Protein AF-0000000084424822 (afdb_homodimer)

pLDDT: mean 70.71, std 30.38, range [12.73, 98.56]

Structure (mmCIF, N/CA/C/O backbone):
data_AF-0000000084424822-model_v1
#
loop_
_entity.id
_entity.type
_entity.pdbx_description
1 polymer 'Transcription factor'
#
loop_
_atom_site.group_PDB
_atom_site.id
_atom_site.type_symbol
_atom_site.label_atom_id
_atom_site.label_alt_id
_atom_site.label_comp_id
_atom_site.label_asym_id
_atom_site.label_entity_id
_atom_site.label_seq_id
_atom_site.pdbx_PDB_ins_code
_atom_site.Cartn_x
_atom_site.Cartn_y
_atom_site.Cartn_z
_atom_site.occupancy
_atom_site.B_iso_or_equiv
_atom_site.auth_seq_id
_atom_site.auth_comp_id
_atom_site.auth_asym_id
_atom_site.auth_atom_id
_atom_site.pdbx_PDB_model_num
ATOM 1 N N . MET A 1 1 ? 70.25 30.438 -10.93 1 16.33 1 MET A N 1
ATOM 2 C CA . MET A 1 1 ? 70.375 31.562 -9.992 1 16.33 1 MET A CA 1
ATOM 3 C C . MET A 1 1 ? 69.25 32.562 -10.234 1 16.33 1 MET A C 1
ATOM 5 O O . MET A 1 1 ? 68.625 32.531 -11.273 1 16.33 1 MET A O 1
ATOM 9 N N . TYR A 1 2 ? 69.25 34.156 -9.594 1 15.39 2 TYR A N 1
ATOM 10 C CA . TYR A 1 2 ? 69 34.781 -8.297 1 15.39 2 TYR A CA 1
ATOM 11 C C . TYR A 1 2 ? 67.812 35.75 -8.367 1 15.39 2 TYR A C 1
ATOM 13 O O . TYR A 1 2 ? 66.875 35.656 -7.555 1 15.39 2 TYR A O 1
ATOM 21 N N . SER A 1 3 ? 67.688 37.156 -8.609 1 14.42 3 SER A N 1
ATOM 22 C CA . SER A 1 3 ? 68 38.156 -7.613 1 14.42 3 SER A CA 1
ATOM 23 C C . SER A 1 3 ? 66.75 38.938 -7.164 1 14.42 3 SER A C 1
ATOM 25 O O . SER A 1 3 ? 66.5 39.031 -5.965 1 14.42 3 SER A O 1
ATOM 27 N N . ASP A 1 4 ? 66.438 40.125 -7.516 1 14.84 4 ASP A N 1
ATOM 28 C CA . ASP A 1 4 ? 66.5 41.562 -7.238 1 14.84 4 ASP A CA 1
ATOM 29 C C . ASP A 1 4 ? 65.125 42.125 -7.066 1 14.84 4 ASP A C 1
ATOM 31 O O . ASP A 1 4 ? 64.125 41.594 -7.605 1 14.84 4 ASP A O 1
ATOM 35 N N . VAL A 1 5 ? 64.75 43.562 -7.172 1 14.85 5 VAL A N 1
ATOM 36 C CA . VAL A 1 5 ? 65.125 44.625 -6.266 1 14.85 5 VAL A CA 1
ATOM 37 C C . VAL A 1 5 ? 63.844 45.312 -5.73 1 14.85 5 VAL A C 1
ATOM 39 O O . VAL A 1 5 ? 63.719 45.5 -4.52 1 14.85 5 VAL A O 1
ATOM 42 N N . LEU A 1 6 ? 63.156 46.531 -6.215 1 14.87 6 LEU A N 1
ATOM 43 C CA . LEU A 1 6 ? 63.375 47.875 -5.688 1 14.87 6 LEU A CA 1
ATOM 44 C C . LEU A 1 6 ? 62.344 48.25 -4.656 1 14.87 6 LEU A C 1
ATOM 46 O O . LEU A 1 6 ? 61.281 47.625 -4.59 1 14.87 6 LEU A O 1
ATOM 50 N N . SER A 1 7 ? 62 49.75 -4.242 1 13.8 7 SER A N 1
ATOM 51 C CA . SER A 1 7 ? 62.219 50.969 -3.492 1 13.8 7 SER A CA 1
ATOM 52 C C . SER A 1 7 ? 60.906 51.562 -2.98 1 13.8 7 SER A C 1
ATOM 54 O O . SER A 1 7 ? 60.906 52.312 -2.012 1 13.8 7 SER A O 1
ATOM 56 N N . ARG A 1 8 ? 59.938 51.969 -3.639 1 15.2 8 ARG A N 1
ATOM 57 C CA . ARG A 1 8 ? 59.625 53.344 -3.338 1 15.2 8 ARG A CA 1
ATOM 58 C C . ARG A 1 8 ? 59.219 53.5 -1.875 1 15.2 8 ARG A C 1
ATOM 60 O O . ARG A 1 8 ? 58.719 52.562 -1.248 1 15.2 8 ARG A O 1
ATOM 67 N N . HIS A 1 9 ? 59.219 54.906 -1.263 1 14.1 9 HIS A N 1
ATOM 68 C CA . HIS A 1 9 ? 59.594 56.094 -0.489 1 14.1 9 HIS A CA 1
ATOM 69 C C . HIS A 1 9 ? 58.625 56.312 0.669 1 14.1 9 HIS A C 1
ATOM 71 O O . HIS A 1 9 ? 59.031 56.5 1.812 1 14.1 9 HIS A O 1
ATOM 77 N N . ALA A 1 10 ? 57.938 57.656 0.664 1 14.2 10 ALA A N 1
ATOM 78 C CA . ALA A 1 10 ? 58.25 58.75 1.588 1 14.2 10 ALA A CA 1
ATOM 79 C C . ALA A 1 10 ? 57.5 58.562 2.908 1 14.2 10 ALA A C 1
ATOM 81 O O . ALA A 1 10 ? 58.094 58.625 3.982 1 14.2 10 ALA A O 1
ATOM 82 N N . LYS A 1 11 ? 56.531 59.625 3.279 1 15.45 11 LYS A N 1
ATOM 83 C CA . LYS A 1 11 ? 56.781 60.656 4.273 1 15.45 11 LYS A CA 1
ATOM 84 C C . LYS A 1 11 ? 56.562 60.125 5.688 1 15.45 11 LYS A C 1
ATOM 86 O O . LYS A 1 11 ? 55.906 59.094 5.879 1 15.45 11 LYS A O 1
ATOM 91 N N . GLY A 1 12 ? 56.312 61.188 6.699 1 14.11 12 GLY A N 1
ATOM 92 C CA . GLY A 1 12 ? 56.875 61.969 7.797 1 14.11 12 GLY A CA 1
ATOM 93 C C . GLY A 1 12 ? 56.469 61.438 9.164 1 14.11 12 GLY A C 1
ATOM 94 O O . GLY A 1 12 ? 56.094 60.281 9.297 1 14.11 12 GLY A O 1
ATOM 95 N N . HIS A 1 13 ? 55.875 62.531 10.07 1 14.65 13 HIS A N 1
ATOM 96 C CA . HIS A 1 13 ? 56.312 63.188 11.289 1 14.65 13 HIS A CA 1
ATOM 97 C C . HIS A 1 13 ? 55.938 62.406 12.531 1 14.65 13 HIS A C 1
ATOM 99 O O . HIS A 1 13 ? 55.094 61.5 12.461 1 14.65 13 HIS A O 1
ATOM 105 N N . ASN A 1 14 ? 55.719 63.281 13.695 1 14.77 14 ASN A N 1
ATOM 106 C CA . ASN A 1 14 ? 56.344 63.656 14.961 1 14.77 14 ASN A CA 1
ATOM 107 C C . ASN A 1 14 ? 55.844 62.781 16.109 1 14.77 14 ASN A C 1
ATOM 109 O O . ASN A 1 14 ? 54.812 62.094 15.984 1 14.77 14 ASN A O 1
ATOM 113 N N . GLN A 1 15 ? 56.094 63.344 17.547 1 13.59 15 GLN A N 1
ATOM 114 C CA . GLN A 1 15 ? 56.844 63.219 18.812 1 13.59 15 GLN A CA 1
ATOM 115 C C . GLN A 1 15 ? 55.969 62.625 19.906 1 13.59 15 GLN A C 1
ATOM 117 O O . GLN A 1 15 ? 56.375 61.688 20.609 1 13.59 15 GLN A O 1
ATOM 122 N N . ALA A 1 16 ? 54.969 63.375 20.578 1 15.16 16 ALA A N 1
ATOM 123 C CA . ALA A 1 16 ? 55.25 63.781 21.953 1 15.16 16 ALA A CA 1
ATOM 124 C C . ALA A 1 16 ? 55.031 62.625 22.938 1 15.16 16 ALA A C 1
ATOM 126 O O . ALA A 1 16 ? 54.25 61.719 22.656 1 15.16 16 ALA A O 1
ATOM 127 N N . ASN A 1 17 ? 55.844 62.562 24.234 1 13.56 17 ASN A N 1
ATOM 128 C CA . ASN A 1 17 ? 56.531 62.031 25.406 1 13.56 17 ASN A CA 1
ATOM 129 C C . ASN A 1 17 ? 55.531 61.625 26.484 1 13.56 17 ASN A C 1
ATOM 131 O O . ASN A 1 17 ? 55.781 60.688 27.25 1 13.56 17 ASN A O 1
ATOM 135 N N . ALA A 1 18 ? 54.562 62.438 27.016 1 14.77 18 ALA A N 1
ATOM 136 C CA . ALA A 1 18 ? 54.688 62.781 28.422 1 14.77 18 ALA A CA 1
ATOM 137 C C . ALA A 1 18 ? 54.344 61.625 29.328 1 14.77 18 ALA A C 1
ATOM 139 O O . ALA A 1 18 ? 53.562 60.75 28.953 1 14.77 18 ALA A O 1
ATOM 140 N N . THR A 1 19 ? 55.062 61.562 30.672 1 13.73 19 THR A N 1
ATOM 141 C CA . THR A 1 19 ? 55.625 61.062 31.906 1 13.73 19 THR A CA 1
ATOM 142 C C . THR A 1 19 ? 54.531 60.812 32.938 1 13.73 19 THR A C 1
ATOM 144 O O . THR A 1 19 ? 54.812 60.219 34 1 13.73 19 THR A O 1
ATOM 147 N N . ALA A 1 20 ? 53.406 61.438 33.031 1 14.62 20 ALA A N 1
ATOM 148 C CA . ALA A 1 20 ? 53.25 61.969 34.375 1 14.62 20 ALA A CA 1
ATOM 149 C C . ALA A 1 20 ? 53.25 60.844 35.406 1 14.62 20 ALA A C 1
ATOM 151 O O . ALA A 1 20 ? 52.969 59.688 35.094 1 14.62 20 ALA A O 1
ATOM 152 N N . GLY A 1 21 ? 53.062 61.344 36.781 1 14.58 21 GLY A N 1
ATOM 153 C CA . GLY A 1 21 ? 53.438 61.438 38.188 1 14.58 21 GLY A CA 1
ATOM 154 C C . GLY A 1 21 ? 52.875 60.312 39.031 1 14.58 21 GLY A C 1
ATOM 155 O O . GLY A 1 21 ? 52 59.562 38.594 1 14.58 21 GLY A O 1
ATOM 156 N N . PRO A 1 22 ? 53.375 60.281 40.469 1 14.68 22 PRO A N 1
ATOM 157 C CA . PRO A 1 22 ? 53.938 59.438 41.5 1 14.68 22 PRO A CA 1
ATOM 158 C C . PRO A 1 22 ? 52.875 58.594 42.219 1 14.68 22 PRO A C 1
ATOM 160 O O . PRO A 1 22 ? 53.062 57.406 42.406 1 14.68 22 PRO A O 1
ATOM 163 N N . SER A 1 23 ? 51.812 59.219 42.938 1 14.23 23 SER A N 1
ATOM 164 C CA . SER A 1 23 ? 51.844 59.406 44.375 1 14.23 23 SER A CA 1
ATOM 165 C C . SER A 1 23 ? 51.281 58.188 45.094 1 14.23 23 SER A C 1
ATOM 167 O O . SER A 1 23 ? 50.562 57.375 44.5 1 14.23 23 SER A O 1
ATOM 169 N N . GLU A 1 24 ? 51.188 58.25 46.656 1 13.77 24 GLU A N 1
ATOM 170 C CA . GLU A 1 24 ? 51.469 57.781 48 1 13.77 24 GLU A CA 1
ATOM 171 C C . GLU A 1 24 ? 50.312 56.969 48.562 1 13.77 24 GLU A C 1
ATOM 173 O O . GLU A 1 24 ? 50.5 56.062 49.344 1 13.77 24 GLU A O 1
ATOM 178 N N . ALA A 1 25 ? 49 57.312 48.688 1 15.55 25 ALA A N 1
ATOM 179 C CA . ALA A 1 25 ? 48.656 57.562 50.062 1 15.55 25 ALA A CA 1
ATOM 180 C C . ALA A 1 25 ? 48.531 56.219 50.812 1 15.55 25 ALA A C 1
ATOM 182 O O . ALA A 1 25 ? 48.094 55.219 50.25 1 15.55 25 ALA A O 1
ATOM 183 N N . PRO A 1 26 ? 48.781 56.219 52.312 1 14.57 26 PRO A N 1
ATOM 184 C CA . PRO A 1 26 ? 49.281 55.5 53.469 1 14.57 26 PRO A CA 1
ATOM 185 C C . PRO A 1 26 ? 48.438 54.281 53.844 1 14.57 26 PRO A C 1
ATOM 187 O O . PRO A 1 26 ? 48.906 53.156 53.781 1 14.57 26 PRO A O 1
ATOM 190 N N . HIS A 1 27 ? 47.906 54.375 55.156 1 13.93 27 HIS A N 1
ATOM 191 C CA . HIS A 1 27 ? 48.156 53.719 56.438 1 13.93 27 HIS A CA 1
ATOM 192 C C . HIS A 1 27 ? 47.125 52.656 56.75 1 13.93 27 HIS A C 1
ATOM 194 O O . HIS A 1 27 ? 47.438 51.562 57.188 1 13.93 27 HIS A O 1
ATOM 200 N N . ARG A 1 28 ? 45.781 53 57.062 1 15.19 28 ARG A N 1
ATOM 201 C CA . ARG A 1 28 ? 45.438 52.938 58.469 1 15.19 28 ARG A CA 1
ATOM 202 C C . ARG A 1 28 ? 45.125 51.5 58.875 1 15.19 28 ARG A C 1
ATOM 204 O O . ARG A 1 28 ? 44.656 50.688 58.031 1 15.19 28 ARG A O 1
ATOM 211 N N . GLN A 1 29 ? 45 51.188 60.281 1 14.37 29 GLN A N 1
ATOM 212 C CA . GLN A 1 29 ? 45.406 50.375 61.406 1 14.37 29 GLN A CA 1
ATOM 213 C C . GLN A 1 29 ? 44.625 49.062 61.469 1 14.37 29 GLN A C 1
ATOM 215 O O . GLN A 1 29 ? 43.625 48.906 60.719 1 14.37 29 GLN A O 1
ATOM 220 N N . PRO A 1 30 ? 44.25 48.625 62.844 1 14.36 30 PRO A N 1
ATOM 221 C CA . PRO A 1 30 ? 44.594 47.625 63.844 1 14.36 30 PRO A CA 1
ATOM 222 C C . PRO A 1 30 ? 43.562 46.531 63.969 1 14.36 30 PRO A C 1
ATOM 224 O O . PRO A 1 30 ? 43.906 45.344 63.969 1 14.36 30 PRO A O 1
ATOM 227 N N . VAL A 1 31 ? 42.344 46.875 64.625 1 14.11 31 VAL A N 1
ATOM 228 C CA . VAL A 1 31 ? 42.031 46.469 66 1 14.11 31 VAL A CA 1
ATOM 229 C C . VAL A 1 31 ? 41.406 45.094 66 1 14.11 31 VAL A C 1
ATOM 231 O O . VAL A 1 31 ? 40.812 44.656 65.062 1 14.11 31 VAL A O 1
ATOM 234 N N . ILE A 1 32 ? 41.062 44.531 67.375 1 13.95 32 ILE A N 1
ATOM 235 C CA . ILE A 1 32 ? 41.281 43.531 68.375 1 13.95 32 ILE A CA 1
ATOM 236 C C . ILE A 1 32 ? 40.188 42.469 68.312 1 13.95 32 ILE A C 1
ATOM 238 O O . ILE A 1 32 ? 40.469 41.25 68.25 1 13.95 32 ILE A O 1
ATOM 242 N N . ALA A 1 33 ? 38.938 42.656 69 1 14.02 33 ALA A N 1
ATOM 243 C CA . ALA A 1 33 ? 38.688 42.062 70.312 1 14.02 33 ALA A CA 1
ATOM 244 C C . ALA A 1 33 ? 38.031 40.688 70.188 1 14.02 33 ALA A C 1
ATOM 246 O O . ALA A 1 33 ? 37.531 40.344 69.125 1 14.02 33 ALA A O 1
ATOM 247 N N . GLY A 1 34 ? 37.125 40.344 71.312 1 13.78 34 GLY A N 1
ATOM 248 C CA . GLY A 1 34 ? 37.062 39.5 72.5 1 13.78 34 GLY A CA 1
ATOM 249 C C . GLY A 1 34 ? 36.312 38.219 72.25 1 13.78 34 GLY A C 1
ATOM 250 O O . GLY A 1 34 ? 35.969 37.875 71.125 1 13.78 34 GLY A O 1
ATOM 251 N N . THR A 1 35 ? 35.312 37.938 73.25 1 13.73 35 THR A N 1
ATOM 252 C CA . THR A 1 35 ? 35.25 37.031 74.375 1 13.73 35 THR A CA 1
ATOM 253 C C . THR A 1 35 ? 34.469 35.75 74.062 1 13.73 35 THR A C 1
ATOM 255 O O . THR A 1 35 ? 34.938 34.656 74.25 1 13.73 35 THR A O 1
ATOM 258 N N . SER A 1 36 ? 33.188 35.562 74.812 1 13.67 36 SER A N 1
ATOM 259 C CA . SER A 1 36 ? 32.969 34.719 76 1 13.67 36 SER A CA 1
ATOM 260 C C . SER A 1 36 ? 32.375 33.375 75.625 1 13.67 36 SER A C 1
ATOM 262 O O . SER A 1 36 ? 31.938 33.188 74.438 1 13.67 36 SER A O 1
ATOM 264 N N . MET A 1 37 ? 31.25 32.938 76.438 1 14.03 37 MET A N 1
ATOM 265 C CA . MET A 1 37 ? 31.094 31.984 77.562 1 14.03 37 MET A CA 1
ATOM 266 C C . MET A 1 37 ? 30.469 30.688 77.062 1 14.03 37 MET A C 1
ATOM 268 O O . MET A 1 37 ? 30 30.609 75.875 1 14.03 37 MET A O 1
ATOM 272 N N . ILE A 1 38 ? 29.297 30.266 77.812 1 14.02 38 ILE A N 1
ATOM 273 C CA . ILE A 1 38 ? 29.234 29.219 78.812 1 14.02 38 ILE A CA 1
ATOM 274 C C . ILE A 1 38 ? 28.734 27.922 78.188 1 14.02 38 ILE A C 1
ATOM 276 O O . ILE A 1 38 ? 28.172 27.938 77.062 1 14.02 38 ILE A O 1
ATOM 280 N N . PRO A 1 39 ? 27.734 27.188 79 1 14.18 39 PRO A N 1
ATOM 281 C CA . PRO A 1 39 ? 27.844 26 79.875 1 14.18 39 PRO A CA 1
ATOM 282 C C . PRO A 1 39 ? 27.25 24.75 79.188 1 14.18 39 PRO A C 1
ATOM 284 O O . PRO A 1 39 ? 27.922 23.734 79.125 1 14.18 39 PRO A O 1
ATOM 287 N N . GLY A 1 40 ? 25.891 24.531 79.625 1 13.56 40 GLY A N 1
ATOM 288 C CA . GLY A 1 40 ? 25.5 23.5 80.562 1 13.56 40 GLY A CA 1
ATOM 289 C C . GLY A 1 40 ? 25.203 22.172 79.938 1 13.56 40 GLY A C 1
ATOM 290 O O . GLY A 1 40 ? 25.078 22.094 78.688 1 13.56 40 GLY A O 1
ATOM 291 N N . ASN A 1 41 ? 24.281 21.391 80.75 1 13.84 41 ASN A N 1
ATOM 292 C CA . ASN A 1 41 ? 24.312 20.125 81.5 1 13.84 41 ASN A CA 1
ATOM 293 C C . ASN A 1 41 ? 23.75 18.984 80.625 1 13.84 41 ASN A C 1
ATOM 295 O O . ASN A 1 41 ? 24.406 17.969 80.438 1 13.84 41 ASN A O 1
ATOM 299 N N . GLY A 1 42 ? 22.469 18.656 81 1 13.94 42 GLY A N 1
ATOM 300 C CA . GLY A 1 42 ? 22.094 17.516 81.875 1 13.94 42 GLY A CA 1
ATOM 301 C C . GLY A 1 42 ? 21.734 16.281 81.062 1 13.94 42 GLY A C 1
ATOM 302 O O . GLY A 1 42 ? 21.656 16.328 79.812 1 13.94 42 GLY A O 1
ATOM 303 N N . PHE A 1 43 ? 20.656 15.617 81.688 1 14.23 43 PHE A N 1
ATOM 304 C CA . PHE A 1 43 ? 20.5 14.312 82.312 1 14.23 43 PHE A CA 1
ATOM 305 C C . PHE A 1 43 ? 20.031 13.273 81.312 1 14.23 43 PHE A C 1
ATOM 307 O O . PHE A 1 43 ? 20.688 12.25 81.125 1 14.23 43 PHE A O 1
ATOM 314 N N . VAL A 1 44 ? 18.719 12.852 81.562 1 13.84 44 VAL A N 1
ATOM 315 C CA . VAL A 1 44 ? 18.328 11.68 82.375 1 13.84 44 VAL A CA 1
ATOM 316 C C . VAL A 1 44 ? 17.953 10.531 81.438 1 13.84 44 VAL A C 1
ATOM 318 O O . VAL A 1 44 ? 18.531 9.453 81.5 1 13.84 44 VAL A O 1
ATOM 321 N N . SER A 1 45 ? 16.609 10.078 81.688 1 13.95 45 SER A N 1
ATOM 322 C CA . SER A 1 45 ? 16.125 8.875 82.375 1 13.95 45 SER A CA 1
ATOM 323 C C . SER A 1 45 ? 15.828 7.762 81.375 1 13.95 45 SER A C 1
ATOM 325 O O . SER A 1 45 ? 15.789 8 80.125 1 13.95 45 SER A O 1
ATOM 327 N N . THR A 1 46 ? 14.648 7.117 81.688 1 14.12 46 THR A N 1
ATOM 328 C CA . THR A 1 46 ? 14.336 5.828 82.312 1 14.12 46 THR A CA 1
ATOM 329 C C . THR A 1 46 ? 13.969 4.801 81.25 1 14.12 46 THR A C 1
ATOM 331 O O . THR A 1 46 ? 14.57 3.729 81.125 1 14.12 46 THR A O 1
ATOM 334 N N . GLU A 1 47 ? 12.648 4.223 81.5 1 13.87 47 GLU A N 1
ATOM 335 C CA . GLU A 1 47 ? 12.234 2.92 82 1 13.87 47 GLU A CA 1
ATOM 336 C C . GLU A 1 47 ? 11.875 1.967 80.875 1 13.87 47 GLU A C 1
ATOM 338 O O . GLU A 1 47 ? 12.398 0.854 80.75 1 13.87 47 GLU A O 1
ATOM 343 N N . SER A 1 48 ? 10.492 1.645 80.875 1 14.52 48 SER A N 1
ATOM 344 C CA . SER A 1 48 ? 9.938 0.42 81.438 1 14.52 48 SER A CA 1
ATOM 345 C C . SER A 1 48 ? 9.781 -0.66 80.375 1 14.52 48 SER A C 1
ATOM 347 O O . SER A 1 48 ? 9.875 -0.378 79.188 1 14.52 48 SER A O 1
ATOM 349 N N . GLN A 1 49 ? 8.547 -1.375 80.5 1 14 49 GLN A N 1
ATOM 350 C CA . GLN A 1 49 ? 8.102 -2.691 80.938 1 14 49 GLN A CA 1
ATOM 351 C C . GLN A 1 49 ? 7.758 -3.584 79.75 1 14 49 GLN A C 1
ATOM 353 O O . GLN A 1 49 ? 8.32 -4.672 79.562 1 14 49 GLN A O 1
ATOM 358 N N . ILE A 1 50 ? 6.352 -4.039 79.75 1 14.7 50 ILE A N 1
ATOM 359 C CA . ILE A 1 50 ? 5.906 -5.371 80.125 1 14.7 50 ILE A CA 1
ATOM 360 C C . ILE A 1 50 ? 5.887 -6.289 78.875 1 14.7 50 ILE A C 1
ATOM 362 O O . ILE A 1 50 ? 5.836 -5.816 77.75 1 14.7 50 ILE A O 1
ATOM 366 N N . PRO A 1 51 ? 4.812 -7.352 78.938 1 15.27 51 PRO A N 1
ATOM 367 C CA . PRO A 1 51 ? 4.715 -8.789 79.188 1 15.27 51 PRO A CA 1
ATOM 368 C C . PRO A 1 51 ? 4.445 -9.594 77.938 1 15.27 51 PRO A C 1
ATOM 370 O O . PRO A 1 51 ? 5.383 -10.086 77.312 1 15.27 51 PRO A O 1
ATOM 373 N N . PRO A 1 52 ? 3.254 -10.523 78.062 1 14.68 52 PRO A N 1
ATOM 374 C CA . PRO A 1 52 ? 3.006 -11.969 78.125 1 14.68 52 PRO A CA 1
ATOM 375 C C . PRO A 1 52 ? 2.57 -12.516 76.75 1 14.68 52 PRO A C 1
ATOM 377 O O . PRO A 1 52 ? 3.32 -13.266 76.125 1 14.68 52 PRO A O 1
ATOM 380 N N . LEU A 1 53 ? 1.159 -13.219 76.75 1 14.33 53 LEU A N 1
ATOM 381 C CA . LEU A 1 53 ? 0.693 -14.594 76.812 1 14.33 53 LEU A CA 1
ATOM 382 C C . LEU A 1 53 ? 0.262 -15.117 75.438 1 14.33 53 LEU A C 1
ATOM 384 O O . LEU A 1 53 ? 0.725 -16.172 75 1 14.33 53 LEU A O 1
ATOM 388 N N . SER A 1 54 ? -1.238 -15.5 75.25 1 14.03 54 SER A N 1
ATOM 389 C CA . SER A 1 54 ? -2.059 -16.703 75.375 1 14.03 54 SER A CA 1
ATOM 390 C C . SER A 1 54 ? -2.445 -17.25 74 1 14.03 54 SER A C 1
ATOM 392 O O . SER A 1 54 ? -2.316 -16.562 73 1 14.03 54 SER A O 1
ATOM 394 N N . THR A 1 55 ? -3.85 -17.922 73.938 1 14.53 55 THR A N 1
ATOM 395 C CA . THR A 1 55 ? -4.523 -19.219 73.875 1 14.53 55 THR A CA 1
ATOM 396 C C . THR A 1 55 ? -4.949 -19.547 72.438 1 14.53 55 THR A C 1
ATOM 398 O O . THR A 1 55 ? -4.91 -18.688 71.562 1 14.53 55 THR A O 1
ATOM 401 N N . THR A 1 56 ? -6.344 -20.281 72.25 1 14.44 56 THR A N 1
ATOM 402 C CA . THR A 1 56 ? -6.973 -21.594 72.062 1 14.44 56 THR A CA 1
ATOM 403 C C . THR A 1 56 ? -7.613 -21.672 70.688 1 14.44 56 THR A C 1
ATOM 405 O O . THR A 1 56 ? -7.375 -22.625 69.938 1 14.44 56 THR A O 1
ATOM 408 N N . ARG A 1 57 ? -9.023 -21.391 70.375 1 14.18 57 ARG A N 1
ATOM 409 C CA . ARG A 1 57 ? -10.18 -22.281 70.375 1 14.18 57 ARG A CA 1
ATOM 410 C C . ARG A 1 57 ? -10.453 -22.797 68.938 1 14.18 57 ARG A C 1
ATOM 412 O O . ARG A 1 57 ? -10.008 -22.188 68 1 14.18 57 ARG A O 1
ATOM 419 N N . ASP A 1 58 ? -11.945 -23.156 68.625 1 14.27 58 ASP A N 1
ATOM 420 C CA . ASP A 1 58 ? -12.883 -24.25 68.375 1 14.27 58 ASP A CA 1
ATOM 421 C C . ASP A 1 58 ? -13.305 -24.359 66.938 1 14.27 58 ASP A C 1
ATOM 423 O O . ASP A 1 58 ? -13.305 -25.453 66.375 1 14.27 58 ASP A O 1
ATOM 427 N N . ALA A 1 59 ? -14.266 -23.609 66.25 1 13.99 59 ALA A N 1
ATOM 428 C CA . ALA A 1 59 ? -15.625 -24.094 66 1 13.99 59 ALA A CA 1
ATOM 429 C C . ALA A 1 59 ? -15.719 -24.859 64.688 1 13.99 59 ALA A C 1
ATOM 431 O O . ALA A 1 59 ? -14.977 -24.562 63.75 1 13.99 59 ALA A O 1
ATOM 432 N N . SER A 1 60 ? -16.953 -25.719 64.375 1 14.34 60 SER A N 1
ATOM 433 C CA . SER A 1 60 ? -17.547 -26.984 63.969 1 14.34 60 SER A CA 1
ATOM 434 C C . SER A 1 60 ? -18.016 -26.922 62.5 1 14.34 60 SER A C 1
ATOM 436 O O . SER A 1 60 ? -17.719 -27.812 61.719 1 14.34 60 SER A O 1
ATOM 438 N N . ALA A 1 61 ? -19.234 -26.359 62 1 14.57 61 ALA A N 1
ATOM 439 C CA . ALA A 1 61 ? -20.438 -27.156 61.75 1 14.57 61 ALA A CA 1
ATOM 440 C C . ALA A 1 61 ? -20.453 -27.703 60.344 1 14.57 61 ALA A C 1
ATOM 442 O O . ALA A 1 61 ? -19.734 -27.203 59.469 1 14.57 61 ALA A O 1
ATOM 443 N N . GLY A 1 62 ? -21.891 -28.094 59.719 1 14.45 62 GLY A N 1
ATOM 444 C CA . GLY A 1 62 ? -22.719 -29.203 59.281 1 14.45 62 GLY A CA 1
ATOM 445 C C . GLY A 1 62 ? -22.938 -29.25 57.781 1 14.45 62 GLY A C 1
ATOM 446 O O . GLY A 1 62 ? -22.688 -30.281 57.156 1 14.45 62 GLY A O 1
ATOM 447 N N . LEU A 1 63 ? -24.016 -28.516 57.062 1 14.6 63 LEU A N 1
ATOM 448 C CA . LEU A 1 63 ? -25.234 -29.188 56.656 1 14.6 63 LEU A CA 1
ATOM 449 C C . LEU A 1 63 ? -25.141 -29.656 55.188 1 14.6 63 LEU A C 1
ATOM 451 O O . LEU A 1 63 ? -24.312 -29.156 54.438 1 14.6 63 LEU A O 1
ATOM 455 N N . PRO A 1 64 ? -26.453 -29.703 54.375 1 15.1 64 PRO A N 1
ATOM 456 C CA . PRO A 1 64 ? -27.25 -30.812 53.875 1 15.1 64 PRO A CA 1
ATOM 457 C C . PRO A 1 64 ? -27.094 -31.016 52.375 1 15.1 64 PRO A C 1
ATOM 459 O O . PRO A 1 64 ? -26.484 -30.188 51.688 1 15.1 64 PRO A O 1
ATOM 462 N N . SER A 1 65 ? -28.406 -31.109 51.5 1 14.72 65 SER A N 1
ATOM 463 C CA . SER A 1 65 ? -29.219 -32.188 50.938 1 14.72 65 SER A CA 1
ATOM 464 C C . SER A 1 65 ? -29.188 -32.188 49.438 1 14.72 65 SER A C 1
ATOM 466 O O . SER A 1 65 ? -28.875 -33.219 48.812 1 14.72 65 SER A O 1
ATOM 468 N N . SER A 1 66 ? -30.406 -31.703 48.562 1 14.28 66 SER A N 1
ATOM 469 C CA . SER A 1 66 ? -31.438 -32.5 47.906 1 14.28 66 SER A CA 1
ATOM 470 C C . SER A 1 66 ? -31.188 -32.594 46.406 1 14.28 66 SER A C 1
ATOM 472 O O . SER A 1 66 ? -30.406 -31.797 45.844 1 14.28 66 SER A O 1
ATOM 474 N N . LEU A 1 67 ? -32.438 -32.469 45.406 1 14.35 67 LEU A N 1
ATOM 475 C CA . LEU A 1 67 ? -33.312 -33.375 44.656 1 14.35 67 LEU A CA 1
ATOM 476 C C . LEU A 1 67 ? -33.094 -33.219 43.156 1 14.35 67 LEU A C 1
ATOM 478 O O . LEU A 1 67 ? -32.438 -32.281 42.688 1 14.35 67 LEU A O 1
ATOM 482 N N . ASP A 1 68 ? -34.281 -33.094 42.094 1 14.7 68 ASP A N 1
ATOM 483 C CA . ASP A 1 68 ? -35.125 -33.969 41.281 1 14.7 68 ASP A CA 1
ATOM 484 C C . ASP A 1 68 ? -34.969 -33.625 39.781 1 14.7 68 ASP A C 1
ATOM 486 O O . ASP A 1 68 ? -34.781 -34.5 38.969 1 14.7 68 ASP A O 1
ATOM 490 N N . TYR A 1 69 ? -35.906 -32.625 39.031 1 14.72 69 TYR A N 1
ATOM 491 C CA . TYR A 1 69 ? -36.969 -33 38.125 1 14.72 69 TYR A CA 1
ATOM 492 C C . TYR A 1 69 ? -36.5 -33.062 36.688 1 14.72 69 TYR A C 1
ATOM 494 O O . TYR A 1 69 ? -35.531 -32.375 36.344 1 14.72 69 TYR A O 1
ATOM 502 N N . LEU A 1 70 ? -37.438 -33.281 35.5 1 14.57 70 LEU A N 1
ATOM 503 C CA . LEU A 1 70 ? -37.812 -34.219 34.469 1 14.57 70 LEU A CA 1
ATOM 504 C C . LEU A 1 70 ? -37.469 -33.656 33.094 1 14.57 70 LEU A C 1
ATOM 506 O O . LEU A 1 70 ? -37.125 -32.5 32.969 1 14.57 70 LEU A O 1
ATOM 510 N N . ALA A 1 71 ? -38.531 -33.562 31.859 1 15.03 71 ALA A N 1
ATOM 511 C CA . ALA A 1 71 ? -38.969 -34.406 30.766 1 15.03 71 ALA A CA 1
ATOM 512 C C . ALA A 1 71 ? -38.75 -33.75 29.406 1 15.03 71 ALA A C 1
ATOM 514 O O . ALA A 1 71 ? -38.125 -34.344 28.516 1 15.03 71 ALA A O 1
ATOM 515 N N . ASP A 1 72 ? -39.781 -32.906 28.547 1 15 72 ASP A N 1
ATOM 516 C CA . ASP A 1 72 ? -40.594 -33.281 27.406 1 15 72 ASP A CA 1
ATOM 517 C C . ASP A 1 72 ? -40.031 -32.719 26.109 1 15 72 ASP A C 1
ATOM 519 O O . ASP A 1 72 ? -39.625 -31.547 26.062 1 15 72 ASP A O 1
ATOM 523 N N . ILE A 1 73 ? -39.938 -33.406 24.719 1 15.63 73 ILE A N 1
ATOM 524 C CA . ILE A 1 73 ? -39.281 -33.688 23.453 1 15.63 73 ILE A CA 1
ATOM 525 C C . ILE A 1 73 ? -39.969 -32.906 22.328 1 15.63 73 ILE A C 1
ATOM 527 O O . ILE A 1 73 ? -39.344 -32.656 21.281 1 15.63 73 ILE A O 1
ATOM 531 N N . SER A 1 74 ? -41.156 -32.281 22.234 1 14.44 74 SER A N 1
ATOM 532 C CA . SER A 1 74 ? -42.062 -32.656 21.156 1 14.44 74 SER A CA 1
ATOM 533 C C . SER A 1 74 ? -41.656 -31.953 19.844 1 14.44 74 SER A C 1
ATOM 535 O O . SER A 1 74 ? -40.938 -30.953 19.859 1 14.44 74 SER A O 1
ATOM 537 N N . ALA A 1 75 ? -42.625 -32.062 18.547 1 15.59 75 ALA A N 1
ATOM 538 C CA . ALA A 1 75 ? -42.906 -32.562 17.203 1 15.59 75 ALA A CA 1
ATOM 539 C C . ALA A 1 75 ? -42.969 -31.422 16.188 1 15.59 75 ALA A C 1
ATOM 541 O O . ALA A 1 75 ? -42.281 -31.469 15.148 1 15.59 75 ALA A O 1
ATOM 542 N N . HIS A 1 76 ? -44.094 -30.547 15.828 1 14.78 76 HIS A N 1
ATOM 543 C CA . HIS A 1 76 ? -45 -30.625 14.688 1 14.78 76 HIS A CA 1
ATOM 544 C C . HIS A 1 76 ? -44.562 -29.703 13.562 1 14.78 76 HIS A C 1
ATOM 546 O O . HIS A 1 76 ? -43.781 -28.781 13.781 1 14.78 76 HIS A O 1
ATOM 552 N N . HIS A 1 77 ? -45.656 -29.047 12.523 1 15.62 77 HIS A N 1
ATOM 553 C CA . HIS A 1 77 ? -46.188 -29.219 11.18 1 15.62 77 HIS A CA 1
ATOM 554 C C . HIS A 1 77 ? -45.812 -28.031 10.281 1 15.62 77 HIS A C 1
ATOM 556 O O . HIS A 1 77 ? -45.188 -28.219 9.234 1 15.62 77 HIS A O 1
ATOM 562 N N . GLY A 1 78 ? -46.906 -27.141 9.625 1 14.84 78 GLY A N 1
ATOM 563 C CA . GLY A 1 78 ? -47.531 -27 8.32 1 14.84 78 GLY A CA 1
ATOM 564 C C . GLY A 1 78 ? -46.969 -25.844 7.516 1 14.84 78 GLY A C 1
ATOM 565 O O . GLY A 1 78 ? -46.188 -25.047 8.023 1 14.84 78 GLY A O 1
ATOM 566 N N . ARG A 1 79 ? -47.875 -24.859 6.727 1 15.17 79 ARG A N 1
ATOM 567 C CA . ARG A 1 79 ? -48.312 -24.594 5.363 1 15.17 79 ARG A CA 1
ATOM 568 C C . ARG A 1 79 ? -47.656 -23.344 4.797 1 15.17 79 ARG A C 1
ATOM 570 O O . ARG A 1 79 ? -47.094 -22.531 5.547 1 15.17 79 ARG A O 1
ATOM 577 N N . ALA A 1 80 ? -48.469 -22.516 3.75 1 14.8 80 ALA A N 1
ATOM 578 C CA . ALA A 1 80 ? -48.562 -22.266 2.314 1 14.8 80 ALA A CA 1
ATOM 579 C C . ALA A 1 80 ? -48.125 -20.844 1.981 1 14.8 80 ALA A C 1
ATOM 581 O O . ALA A 1 80 ? -47.281 -20.625 1.097 1 14.8 80 ALA A O 1
ATOM 582 N N . GLU A 1 81 ? -48.906 -19.641 2.127 1 14.86 81 GLU A N 1
ATOM 583 C CA . GLU A 1 81 ? -49.469 -18.797 1.088 1 14.86 81 GLU A CA 1
ATOM 584 C C . GLU A 1 81 ? -48.562 -17.609 0.777 1 14.86 81 GLU A C 1
ATOM 586 O O . GLU A 1 81 ? -47.938 -17.047 1.677 1 14.86 81 GLU A O 1
ATOM 591 N N . SER A 1 82 ? -48.281 -17.219 -0.699 1 15.48 82 SER A N 1
ATOM 592 C CA . SER A 1 82 ? -47.5 -16.609 -1.762 1 15.48 82 SER A CA 1
ATOM 593 C C . SER A 1 82 ? -47.719 -15.102 -1.838 1 15.48 82 SER A C 1
ATOM 595 O O . SER A 1 82 ? -47.156 -14.422 -2.682 1 15.48 82 SER A O 1
ATOM 597 N N . ASP A 1 83 ? -48 -14.352 -0.952 1 14.85 83 ASP A N 1
ATOM 598 C CA . ASP A 1 83 ? -48.75 -13.133 -1.295 1 14.85 83 ASP A CA 1
ATOM 599 C C . ASP A 1 83 ? -47.844 -12.148 -2.031 1 14.85 83 ASP A C 1
ATOM 601 O O . ASP A 1 83 ? -46.781 -11.734 -1.508 1 14.85 83 ASP A O 1
ATOM 605 N N . ILE A 1 84 ? -48.031 -11.734 -3.508 1 15.68 84 ILE A N 1
ATOM 606 C CA . ILE A 1 84 ? -47.594 -11.227 -4.809 1 15.68 84 ILE A CA 1
ATOM 607 C C . ILE A 1 84 ? -47.562 -9.703 -4.785 1 15.68 84 ILE A C 1
ATOM 609 O O . ILE A 1 84 ? -46.656 -9.086 -5.375 1 15.68 84 ILE A O 1
ATOM 613 N N . GLY A 1 85 ? -48.438 -8.742 -4.363 1 14.74 85 GLY A N 1
ATOM 614 C CA . GLY A 1 85 ? -49.094 -7.777 -5.23 1 14.74 85 GLY A CA 1
ATOM 615 C C . GLY A 1 85 ? -48.188 -6.629 -5.633 1 14.74 85 GLY A C 1
ATOM 616 O O . GLY A 1 85 ? -47.094 -6.469 -5.082 1 14.74 85 GLY A O 1
ATOM 617 N N . ALA A 1 86 ? -48.688 -5.32 -6.422 1 15.18 86 ALA A N 1
ATOM 618 C CA . ALA A 1 86 ? -48.875 -4.496 -7.613 1 15.18 86 ALA A CA 1
ATOM 619 C C . ALA A 1 86 ? -48.219 -3.127 -7.434 1 15.18 86 ALA A C 1
ATOM 621 O O . ALA A 1 86 ? -47.75 -2.531 -8.398 1 15.18 86 ALA A O 1
ATOM 622 N N . MET A 1 87 ? -48 -2.285 -6.387 1 15.11 87 MET A N 1
ATOM 623 C CA . MET A 1 87 ? -48.688 -1.009 -6.578 1 15.11 87 MET A CA 1
ATOM 624 C C . MET A 1 87 ? -47.875 -0.081 -7.469 1 15.11 87 MET A C 1
ATOM 626 O O . MET A 1 87 ? -46.656 -0.253 -7.602 1 15.11 87 MET A O 1
ATOM 630 N N . ILE A 1 88 ? -48.062 1.398 -7.547 1 15.59 88 ILE A N 1
ATOM 631 C CA . ILE A 1 88 ? -48.75 2.428 -8.336 1 15.59 88 ILE A CA 1
ATOM 632 C C . ILE A 1 88 ? -47.688 3.332 -8.992 1 15.59 88 ILE A C 1
ATOM 634 O O . ILE A 1 88 ? -46.531 3.311 -8.617 1 15.59 88 ILE A O 1
ATOM 638 N N . ASN A 1 89 ? -47.719 4.809 -9.016 1 14.94 89 ASN A N 1
ATOM 639 C CA . ASN A 1 89 ? -48.25 5.789 -9.961 1 14.94 89 ASN A CA 1
ATOM 640 C C . ASN A 1 89 ? -47.156 6.691 -10.508 1 14.94 89 ASN A C 1
ATOM 642 O O . ASN A 1 89 ? -47.094 6.93 -11.719 1 14.94 89 ASN A O 1
ATOM 646 N N . ASP A 1 90 ? -46.219 7.582 -9.828 1 16.27 90 ASP A N 1
ATOM 647 C CA . ASP A 1 90 ? -46.594 8.953 -10.172 1 16.27 90 ASP A CA 1
ATOM 648 C C . ASP A 1 90 ? -45.844 9.43 -11.422 1 16.27 90 ASP A C 1
ATOM 650 O O . ASP A 1 90 ? -44.812 8.867 -11.773 1 16.27 90 ASP A O 1
ATOM 654 N N . GLN A 1 91 ? -45.906 10.859 -11.984 1 15.64 91 GLN A N 1
ATOM 655 C CA . GLN A 1 91 ? -46.438 11.695 -13.055 1 15.64 91 GLN A CA 1
ATOM 656 C C . GLN A 1 91 ? -45.312 12.336 -13.859 1 15.64 91 GLN A C 1
ATOM 658 O O . GLN A 1 91 ? -45.469 12.633 -15.047 1 15.64 91 GLN A O 1
ATOM 663 N N . GLN A 1 92 ? -44.062 12.836 -13.445 1 16.75 92 GLN A N 1
ATOM 664 C CA . GLN A 1 92 ? -44.062 14.203 -13.938 1 16.75 92 GLN A CA 1
ATOM 665 C C . GLN A 1 92 ? -43.781 14.258 -15.438 1 16.75 92 GLN A C 1
ATOM 667 O O . GLN A 1 92 ? -43.156 13.336 -15.984 1 16.75 92 GLN A O 1
ATOM 672 N N . TYR A 1 93 ? -43.906 15.547 -16.094 1 15.77 93 TYR A N 1
ATOM 673 C CA . TYR A 1 93 ? -44.406 16.266 -17.25 1 15.77 93 TYR A CA 1
ATOM 674 C C . TYR A 1 93 ? -43.375 16.312 -18.375 1 15.77 93 TYR A C 1
ATOM 676 O O . TYR A 1 93 ? -42.25 16.781 -18.172 1 15.77 93 TYR A O 1
ATOM 684 N N . PHE A 1 94 ? -43.562 15.328 -19.312 1 16.61 94 PHE A N 1
ATOM 685 C CA . PHE A 1 94 ? -43 15.164 -20.641 1 16.61 94 PHE A CA 1
ATOM 686 C C . PHE A 1 94 ? -43.25 16.406 -21.5 1 16.61 94 PHE A C 1
ATOM 688 O O . PHE A 1 94 ? -44.406 16.734 -21.781 1 16.61 94 PHE A O 1
ATOM 695 N N . GLY A 1 95 ? -42.469 17.453 -21.281 1 16.05 95 GLY A N 1
ATOM 696 C CA . GLY A 1 95 ? -42.875 18.531 -22.172 1 16.05 95 GLY A CA 1
ATOM 697 C C . GLY A 1 95 ? -43.094 18.078 -23.609 1 16.05 95 GLY A C 1
ATOM 698 O O . GLY A 1 95 ? -42.625 17 -24 1 16.05 95 GLY A O 1
ATOM 699 N N . TRP A 1 96 ? -43.875 18.797 -24.375 1 15.71 96 TRP A N 1
ATOM 700 C CA . TRP A 1 96 ? -44.938 18.75 -25.375 1 15.71 96 TRP A CA 1
ATOM 701 C C . TRP A 1 96 ? -44.406 18.344 -26.734 1 15.71 96 TRP A C 1
ATOM 703 O O . TRP A 1 96 ? -43.188 18.25 -26.922 1 15.71 96 TRP A O 1
ATOM 713 N N . ASN A 1 97 ? -44.781 19.172 -27.844 1 15.51 97 ASN A N 1
ATOM 714 C CA . ASN A 1 97 ? -45.719 18.953 -28.922 1 15.51 97 ASN A CA 1
ATOM 715 C C . ASN A 1 97 ? -45.031 18.5 -30.203 1 15.51 97 ASN A C 1
ATOM 717 O O . ASN A 1 97 ? -45.531 17.641 -30.922 1 15.51 97 ASN A O 1
ATOM 721 N N . ALA A 1 98 ? -44.156 19.344 -30.984 1 16.48 98 ALA A N 1
ATOM 722 C CA . ALA A 1 98 ? -44.656 19.734 -32.281 1 16.48 98 ALA A CA 1
ATOM 723 C C . ALA A 1 98 ? -44.562 18.562 -33.281 1 16.48 98 ALA A C 1
ATOM 725 O O . ALA A 1 98 ? -43.719 17.688 -33.125 1 16.48 98 ALA A O 1
ATOM 726 N N . ALA A 1 99 ? -45.469 18.531 -34.469 1 15.92 99 ALA A N 1
ATOM 727 C CA . ALA A 1 99 ? -46.188 17.703 -35.406 1 15.92 99 ALA A CA 1
ATOM 728 C C . ALA A 1 99 ? -45.281 17.188 -36.531 1 15.92 99 ALA A C 1
ATOM 730 O O . ALA A 1 99 ? -45.688 16.344 -37.344 1 15.92 99 ALA A O 1
ATOM 731 N N . MET A 1 100 ? -44.062 17.484 -36.719 1 17.36 100 MET A N 1
ATOM 732 C CA . MET A 1 100 ? -44.094 17.578 -38.188 1 17.36 100 MET A CA 1
ATOM 733 C C . MET A 1 100 ? -44.5 16.25 -38.812 1 17.36 100 MET A C 1
ATOM 735 O O . MET A 1 100 ? -44.312 15.188 -38.219 1 17.36 100 MET A O 1
ATOM 739 N N . PRO A 1 101 ? -45.031 16.281 -40.094 1 16.75 101 PRO A N 1
ATOM 740 C CA . PRO A 1 101 ? -45.906 15.406 -40.906 1 16.75 101 PRO A CA 1
ATOM 741 C C . PRO A 1 101 ? -45.281 14.039 -41.156 1 16.75 101 PRO A C 1
ATOM 743 O O . PRO A 1 101 ? -44.094 13.82 -40.812 1 16.75 101 PRO A O 1
ATOM 746 N N . ASP A 1 102 ? -45.5 13.625 -42.438 1 16.41 102 ASP A N 1
ATOM 747 C CA . ASP A 1 102 ? -46.156 12.5 -43.094 1 16.41 102 ASP A CA 1
ATOM 748 C C . ASP A 1 102 ? -45.188 11.359 -43.344 1 16.41 102 ASP A C 1
ATOM 750 O O . ASP A 1 102 ? -45.469 10.211 -43 1 16.41 102 ASP A O 1
ATOM 754 N N . GLN A 1 103 ? -44.406 11.383 -44.5 1 17.95 103 GLN A N 1
ATOM 755 C CA . GLN A 1 103 ? -44.656 10.438 -45.594 1 17.95 103 GLN A CA 1
ATOM 756 C C . GLN A 1 103 ? -43.812 9.164 -45.406 1 17.95 103 GLN A C 1
ATOM 758 O O . GLN A 1 103 ? -42.719 9.211 -44.875 1 17.95 103 GLN A O 1
ATOM 763 N N . VAL A 1 104 ? -44.406 7.945 -45.688 1 17.02 104 VAL A N 1
ATOM 764 C CA . VAL A 1 104 ? -44.406 6.496 -45.5 1 17.02 104 VAL A CA 1
ATOM 765 C C . VAL A 1 104 ? -43.188 5.91 -46.219 1 17.02 104 VAL A C 1
ATOM 767 O O . VAL A 1 104 ? -42.625 4.891 -45.781 1 17.02 104 VAL A O 1
ATOM 770 N N . SER A 1 105 ? -42.625 6.355 -47.344 1 16.89 105 SER A N 1
ATOM 771 C CA . SER A 1 105 ? -42.75 5.324 -48.375 1 16.89 105 SER A CA 1
ATOM 772 C C . SER A 1 105 ? -41.719 4.203 -48.156 1 16.89 105 SER A C 1
ATOM 774 O O . SER A 1 105 ? -42.062 3.023 -48.188 1 16.89 105 SER A O 1
ATOM 776 N N . HIS A 1 106 ? -40.344 4.438 -48.406 1 18.03 106 HIS A N 1
ATOM 777 C CA . HIS A 1 106 ? -39.688 3.633 -49.438 1 18.03 106 HIS A CA 1
ATOM 778 C C . HIS A 1 106 ? -39.156 2.322 -48.875 1 18.03 106 HIS A C 1
ATOM 780 O O . HIS A 1 106 ? -38.625 2.293 -47.75 1 18.03 106 HIS A O 1
ATOM 786 N N . GLN A 1 107 ? -39.438 1.084 -49.406 1 16.92 107 GLN A N 1
ATOM 787 C CA . GLN A 1 107 ? -39.406 -0.368 -49.281 1 16.92 107 GLN A CA 1
ATOM 788 C C . GLN A 1 107 ? -38 -0.902 -49.219 1 16.92 107 GLN A C 1
ATOM 790 O O . GLN A 1 107 ? -37.75 -1.97 -48.656 1 16.92 107 GLN A O 1
ATOM 795 N N . ALA A 1 108 ? -36.875 -0.34 -49.844 1 19.7 108 ALA A N 1
ATOM 796 C CA . ALA A 1 108 ? -36.094 -1.243 -50.688 1 19.7 108 ALA A CA 1
ATOM 797 C C . ALA A 1 108 ? -35.281 -2.223 -49.844 1 19.7 108 ALA A C 1
ATOM 799 O O . ALA A 1 108 ? -35 -1.947 -48.688 1 19.7 108 ALA A O 1
ATOM 800 N N . GLY A 1 109 ? -34.812 -3.506 -50.406 1 18.97 109 GLY A N 1
ATOM 801 C CA . GLY A 1 109 ? -34.344 -4.883 -50.344 1 18.97 109 GLY A CA 1
ATOM 802 C C . GLY A 1 109 ? -32.906 -4.996 -49.844 1 18.97 109 GLY A C 1
ATOM 803 O O . GLY A 1 109 ? -31.969 -4.629 -50.594 1 18.97 109 GLY A O 1
ATOM 804 N N . LEU A 1 110 ? -32.438 -4.523 -48.75 1 21.72 110 LEU A N 1
ATOM 805 C CA . LEU A 1 110 ? -31 -4.512 -48.531 1 21.72 110 LEU A CA 1
ATOM 806 C C . LEU A 1 110 ? -30.422 -5.922 -48.594 1 21.72 110 LEU A C 1
ATOM 808 O O . LEU A 1 110 ? -30.875 -6.812 -47.875 1 21.72 110 LEU A O 1
ATOM 812 N N . ALA A 1 111 ? -29.797 -6.336 -49.688 1 22.7 111 ALA A N 1
ATOM 813 C CA . ALA A 1 111 ? -29.016 -7.488 -50.156 1 22.7 111 ALA A CA 1
ATOM 814 C C . ALA A 1 111 ? -27.922 -7.84 -49.156 1 22.7 111 ALA A C 1
ATOM 816 O O . ALA A 1 111 ? -27.266 -6.949 -48.625 1 22.7 111 ALA A O 1
ATOM 817 N N . PHE A 1 112 ? -27.969 -8.977 -48.562 1 25.28 112 PHE A N 1
ATOM 818 C CA . PHE A 1 112 ? -27.125 -9.742 -47.656 1 25.28 112 PHE A CA 1
ATOM 819 C C . PHE A 1 112 ? -25.688 -9.789 -48.156 1 25.28 112 PHE A C 1
ATOM 821 O O . PHE A 1 112 ? -25.406 -10.438 -49.188 1 25.28 112 PHE A O 1
ATOM 828 N N . ASP A 1 113 ? -24.922 -8.695 -48.219 1 26.92 113 ASP A N 1
ATOM 829 C CA . ASP A 1 113 ? -23.609 -8.695 -48.875 1 26.92 113 ASP A CA 1
ATOM 830 C C . ASP A 1 113 ? -22.703 -9.766 -48.281 1 26.92 113 ASP A C 1
ATOM 832 O O . ASP A 1 113 ? -22.734 -10.008 -47.062 1 26.92 113 ASP A O 1
ATOM 836 N N . PRO A 1 114 ? -22.016 -10.734 -48.969 1 32.91 114 PRO A N 1
ATOM 837 C CA . PRO A 1 114 ? -21.078 -11.844 -48.812 1 32.91 114 PRO A CA 1
ATOM 838 C C . PRO A 1 114 ? -19.875 -11.492 -47.938 1 32.91 114 PRO A C 1
ATOM 840 O O . PRO A 1 114 ? -18.969 -12.312 -47.781 1 32.91 114 PRO A O 1
ATOM 843 N N . GLY A 1 115 ? -19.656 -10.281 -47.5 1 33.22 115 GLY A N 1
ATOM 844 C CA . GLY A 1 115 ? -18.453 -9.758 -46.875 1 33.22 115 GLY A CA 1
ATOM 845 C C . GLY A 1 115 ? -18.25 -10.242 -45.469 1 33.22 115 GLY A C 1
ATOM 846 O O . GLY A 1 115 ? -17.281 -9.859 -44.812 1 33.22 115 GLY A O 1
ATOM 847 N N . SER A 1 116 ? -19.172 -10.711 -44.75 1 40.5 116 SER A N 1
ATOM 848 C CA . SER A 1 116 ? -19.047 -10.984 -43.312 1 40.5 116 SER A CA 1
ATOM 849 C C . SER A 1 116 ? -18.172 -12.203 -43.062 1 40.5 116 SER A C 1
ATOM 851 O O . SER A 1 116 ? -17.469 -12.266 -42.062 1 40.5 116 SER A O 1
ATOM 853 N N . LYS A 1 117 ? -18.219 -13.289 -43.875 1 44.31 117 LYS A N 1
ATOM 854 C CA . LYS A 1 117 ? -17.453 -14.508 -43.656 1 44.31 117 LYS A CA 1
ATOM 855 C C . LYS A 1 117 ? -15.945 -14.242 -43.75 1 44.31 117 LYS A C 1
ATOM 857 O O . LYS A 1 117 ? -15.148 -14.852 -43.062 1 44.31 117 LYS A O 1
ATOM 862 N N . ASP A 1 118 ? -15.594 -13.398 -44.594 1 48.38 118 ASP A N 1
ATOM 863 C CA . ASP A 1 118 ? -14.18 -13.125 -44.781 1 48.38 118 ASP A CA 1
ATOM 864 C C . ASP A 1 118 ? -13.57 -12.43 -43.562 1 48.38 118 ASP A C 1
ATOM 866 O O . ASP A 1 118 ? -12.43 -12.711 -43.188 1 48.38 118 ASP A O 1
ATOM 870 N N . MET A 1 119 ? -14.398 -11.719 -42.844 1 54.56 119 MET A N 1
ATOM 871 C CA . MET A 1 119 ? -13.867 -11 -41.688 1 54.56 119 MET A CA 1
ATOM 872 C C . MET A 1 119 ? -13.617 -11.945 -40.531 1 54.56 119 MET A C 1
ATOM 874 O O . MET A 1 119 ? -12.609 -11.812 -39.844 1 54.56 119 MET A O 1
ATOM 878 N N . LEU A 1 120 ? -14.43 -12.891 -40.438 1 57.31 120 LEU A N 1
ATOM 879 C CA . LEU A 1 120 ? -14.281 -13.859 -39.375 1 57.31 120 LEU A CA 1
ATOM 880 C C . LEU A 1 120 ? -13.039 -14.727 -39.594 1 57.31 120 LEU A C 1
ATOM 882 O O . LEU A 1 120 ? -12.352 -15.078 -38.625 1 57.31 120 LEU A O 1
ATOM 886 N N . GLN A 1 121 ? -12.781 -14.961 -40.812 1 59.41 121 GLN A N 1
ATOM 887 C CA . GLN A 1 121 ? -11.617 -15.789 -41.156 1 59.41 121 GLN A CA 1
ATOM 888 C C . GLN A 1 121 ? -10.32 -15.086 -40.75 1 59.41 121 GLN A C 1
ATOM 890 O O . GLN A 1 121 ? -9.375 -15.734 -40.281 1 59.41 121 GLN A O 1
ATOM 895 N N . MET A 1 122 ? -10.383 -13.867 -40.875 1 65 122 MET A N 1
ATOM 896 C CA . MET A 1 122 ? -9.188 -13.109 -40.5 1 65 122 MET A CA 1
ATOM 897 C C . MET A 1 122 ? -8.914 -13.219 -39 1 65 122 MET A C 1
ATOM 899 O O . MET A 1 122 ? -7.766 -13.367 -38.594 1 65 122 MET A O 1
ATOM 903 N N . TRP A 1 123 ? -10.016 -13.266 -38.312 1 69.81 123 TRP A N 1
ATOM 904 C CA . TRP A 1 123 ? -9.859 -13.258 -36.875 1 69.81 123 TRP A CA 1
ATOM 905 C C . TRP A 1 123 ? -9.516 -14.648 -36.344 1 69.81 123 TRP A C 1
ATOM 907 O O . TRP A 1 123 ? -8.953 -14.789 -35.281 1 69.81 123 TRP A O 1
ATOM 917 N N . LEU A 1 124 ? -9.812 -15.617 -37.156 1 65.81 124 LEU A N 1
ATOM 918 C CA . LEU A 1 124 ? -9.633 -16.984 -36.688 1 65.81 124 LEU A CA 1
ATOM 919 C C . LEU A 1 124 ? -8.367 -17.609 -37.281 1 65.81 124 LEU A C 1
ATOM 921 O O . LEU A 1 124 ? -8.094 -18.781 -37.031 1 65.81 124 LEU A O 1
ATOM 925 N N . GLU A 1 125 ? -7.652 -16.719 -38.062 1 61.62 125 GLU A N 1
ATOM 926 C CA . GLU A 1 125 ? -6.391 -17.234 -38.562 1 61.62 125 GLU A CA 1
ATOM 927 C C . GLU A 1 125 ? -5.426 -17.578 -37.438 1 61.62 125 GLU A C 1
ATOM 929 O O . GLU A 1 125 ? -5.18 -16.75 -36.562 1 61.62 125 GLU A O 1
ATOM 934 N N . PRO A 1 126 ? -5.254 -18.844 -37.375 1 62.12 126 PRO A N 1
ATOM 935 C CA . PRO A 1 126 ? -4.34 -19.234 -36.312 1 62.12 126 PRO A CA 1
ATOM 936 C C . PRO A 1 126 ? -3.025 -18.469 -36.344 1 62.12 126 PRO A C 1
ATOM 938 O O . PRO A 1 126 ? -2.604 -18 -37.406 1 62.12 126 PRO A O 1
ATOM 941 N N . HIS A 1 127 ? -2.623 -17.828 -35.406 1 52.75 127 HIS A N 1
ATOM 942 C CA . HIS A 1 127 ? -1.302 -17.219 -35.312 1 52.75 127 HIS A CA 1
ATOM 943 C C . HIS A 1 127 ? -0.233 -18.109 -35.906 1 52.75 127 HIS A C 1
ATOM 945 O O . HIS A 1 127 ? -0.107 -19.281 -35.562 1 52.75 127 HIS A O 1
ATOM 951 N N . PRO A 1 128 ? 0.06 -17.891 -37.188 1 35.78 128 PRO A N 1
ATOM 952 C CA . PRO A 1 128 ? 1.181 -18.75 -37.562 1 35.78 128 PRO A CA 1
ATOM 953 C C . PRO A 1 128 ? 2.24 -18.859 -36.469 1 35.78 128 PRO A C 1
ATOM 955 O O . PRO A 1 128 ? 2.457 -17.922 -35.719 1 35.78 128 PRO A O 1
ATOM 958 N N . ASP A 1 129 ? 2.246 -19.859 -35.906 1 35.34 129 ASP A N 1
ATOM 959 C CA . ASP A 1 129 ? 3.541 -19.984 -35.219 1 35.34 129 ASP A CA 1
ATOM 960 C C . ASP A 1 129 ? 4.641 -19.312 -36.031 1 35.34 129 ASP A C 1
ATOM 962 O O . ASP A 1 129 ? 4.902 -19.688 -37.188 1 35.34 129 ASP A O 1
ATOM 966 N N . SER A 1 130 ? 4.582 -18.156 -36.25 1 30.41 130 SER A N 1
ATOM 967 C CA . SER A 1 130 ? 5.832 -17.719 -36.875 1 30.41 130 SER A CA 1
ATOM 968 C C . SER A 1 130 ? 6.98 -18.656 -36.5 1 30.41 130 SER A C 1
ATOM 970 O O . SER A 1 130 ? 7.367 -18.75 -35.344 1 30.41 130 SER A O 1
ATOM 972 N N . LYS A 1 131 ? 7.043 -19.656 -37.25 1 31.06 131 LYS A N 1
ATOM 973 C CA . LYS A 1 131 ? 8.367 -20.203 -37.531 1 31.06 131 LYS A CA 1
ATOM 974 C C . LYS A 1 131 ? 9.398 -19.094 -37.688 1 31.06 131 LYS A C 1
ATOM 976 O O . LYS A 1 131 ? 9.375 -18.359 -38.688 1 31.06 131 LYS A O 1
ATOM 981 N N . LEU A 1 132 ? 9.688 -18.328 -36.812 1 25.91 132 LEU A N 1
ATOM 982 C CA . LEU A 1 132 ? 11.086 -17.938 -37 1 25.91 132 LEU A CA 1
ATOM 983 C C . LEU A 1 132 ? 11.875 -19.062 -37.656 1 25.91 132 LEU A C 1
ATOM 985 O O . LEU A 1 132 ? 12.25 -20.031 -37 1 25.91 132 LEU A O 1
ATOM 989 N N . ASN A 1 133 ? 11.547 -19.484 -38.812 1 24.17 133 ASN A N 1
ATOM 990 C CA . ASN A 1 133 ? 12.5 -19.969 -39.812 1 24.17 133 ASN A CA 1
ATOM 991 C C . ASN A 1 133 ? 13.695 -19.016 -39.938 1 24.17 133 ASN A C 1
ATOM 993 O O . ASN A 1 133 ? 14.18 -18.781 -41.062 1 24.17 133 ASN A O 1
ATOM 997 N N . ASP A 1 134 ? 13.875 -17.906 -39.469 1 23.81 134 ASP A N 1
ATOM 998 C CA . ASP A 1 134 ? 15.328 -17.734 -39.469 1 23.81 134 ASP A CA 1
ATOM 999 C C . ASP A 1 134 ? 16.016 -18.969 -38.875 1 23.81 134 ASP A C 1
ATOM 1001 O O . ASP A 1 134 ? 15.867 -19.266 -37.688 1 23.81 134 ASP A O 1
ATOM 1005 N N . SER A 1 135 ? 16 -20.047 -39.656 1 24.27 135 SER A N 1
ATOM 1006 C CA . SER A 1 135 ? 17.031 -21.078 -39.75 1 24.27 135 SER A CA 1
ATOM 1007 C C . SER A 1 135 ? 18.375 -20.562 -39.25 1 24.27 135 SER A C 1
ATOM 1009 O O . SER A 1 135 ? 18.922 -19.594 -39.781 1 24.27 135 SER A O 1
ATOM 1011 N N . VAL A 1 136 ? 18.781 -20.375 -38.25 1 23.72 136 VAL A N 1
ATOM 1012 C CA . VAL A 1 136 ? 20.156 -20.859 -38.188 1 23.72 136 VAL A CA 1
ATOM 1013 C C . VAL A 1 136 ? 20.266 -22.188 -38.938 1 23.72 136 VAL A C 1
ATOM 1015 O O . VAL A 1 136 ? 19.781 -23.219 -38.469 1 23.72 136 VAL A O 1
ATOM 1018 N N . ASP A 1 137 ? 19.781 -22.281 -40.25 1 23.48 137 ASP A N 1
ATOM 1019 C CA . ASP A 1 137 ? 20.312 -23.109 -41.312 1 23.48 137 ASP A CA 1
ATOM 1020 C C . ASP A 1 137 ? 21.781 -23.438 -41.094 1 23.48 137 ASP A C 1
ATOM 1022 O O . ASP A 1 137 ? 22.672 -22.766 -41.625 1 23.48 137 ASP A O 1
ATOM 1026 N N . LEU A 1 138 ? 22.203 -23.531 -40 1 23.31 138 LEU A N 1
ATOM 1027 C CA . LEU A 1 138 ? 23.453 -24.266 -39.875 1 23.31 138 LEU A CA 1
ATOM 1028 C C . LEU A 1 138 ? 23.312 -25.656 -40.5 1 23.31 138 LEU A C 1
ATOM 1030 O O . LEU A 1 138 ? 24.281 -26.422 -40.531 1 23.31 138 LEU A O 1
ATOM 1034 N N . MET A 1 139 ? 22.031 -26.188 -40.844 1 22.8 139 MET A N 1
ATOM 1035 C CA . MET A 1 139 ? 22.234 -27.5 -41.406 1 22.8 139 MET A CA 1
ATOM 1036 C C . MET A 1 139 ? 22.422 -27.406 -42.938 1 22.8 139 MET A C 1
ATOM 1038 O O . MET A 1 139 ? 21.453 -27.562 -43.688 1 22.8 139 MET A O 1
ATOM 1042 N N . HIS A 1 140 ? 22.734 -26.328 -43.688 1 22 140 HIS A N 1
ATOM 1043 C CA . HIS A 1 140 ? 23.234 -26.688 -45 1 22 140 HIS A CA 1
ATOM 1044 C C . HIS A 1 140 ? 23.969 -28.016 -44.969 1 22 140 HIS A C 1
ATOM 1046 O O . HIS A 1 140 ? 24.406 -28.469 -43.906 1 22 140 HIS A O 1
ATOM 1052 N N . ASP A 1 141 ? 24.125 -28.594 -46.25 1 20.06 141 ASP A N 1
ATOM 1053 C CA . ASP A 1 141 ? 24.875 -29.766 -46.719 1 20.06 141 ASP A CA 1
ATOM 1054 C C . ASP A 1 141 ? 26.25 -29.844 -46.094 1 20.06 141 ASP A C 1
ATOM 1056 O O . ASP A 1 141 ? 26.984 -28.859 -46.062 1 20.06 141 ASP A O 1
ATOM 1060 N N . SER A 1 142 ? 26.438 -30.594 -45.25 1 20.98 142 SER A N 1
ATOM 1061 C CA . SER A 1 142 ? 27.75 -31.125 -44.938 1 20.98 142 SER A CA 1
ATOM 1062 C C . SER A 1 142 ? 28.5 -31.562 -46.188 1 20.98 142 SER A C 1
ATOM 1064 O O . SER A 1 142 ? 28.688 -32.75 -46.406 1 20.98 142 SER A O 1
ATOM 1066 N N . HIS A 1 143 ? 28.234 -31.031 -47.531 1 21.2 143 HIS A N 1
ATOM 1067 C CA . HIS A 1 143 ? 29.453 -31.5 -48.188 1 21.2 143 HIS A CA 1
ATOM 1068 C C . HIS A 1 143 ? 30.688 -30.969 -47.469 1 21.2 143 HIS A C 1
ATOM 1070 O O . HIS A 1 143 ? 31.188 -29.891 -47.812 1 21.2 143 HIS A O 1
ATOM 1076 N N . PHE A 1 144 ? 30.766 -30.844 -46.281 1 20.34 144 PHE A N 1
ATOM 1077 C CA . PHE A 1 144 ? 32.188 -30.75 -45.938 1 20.34 144 PHE A CA 1
ATOM 1078 C C . PHE A 1 144 ? 32.969 -31.781 -46.719 1 20.34 144 PHE A C 1
ATOM 1080 O O . PHE A 1 144 ? 32.656 -32.969 -46.75 1 20.34 144 PHE A O 1
ATOM 1087 N N . PRO A 1 145 ? 33.5 -31.297 -47.875 1 20.33 145 PRO A N 1
ATOM 1088 C CA . PRO A 1 145 ? 34.469 -32.188 -48.531 1 20.33 145 PRO A CA 1
ATOM 1089 C C . PRO A 1 145 ? 35.156 -33.094 -47.531 1 20.33 145 PRO A C 1
ATOM 1091 O O . PRO A 1 145 ? 35.312 -32.75 -46.344 1 20.33 145 PRO A O 1
ATOM 1094 N N . LEU A 1 146 ? 34.906 -34.438 -47.688 1 20.48 146 LEU A N 1
ATOM 1095 C CA . LEU A 1 146 ? 35.875 -35.438 -47.312 1 20.48 146 LEU A CA 1
ATOM 1096 C C . LEU A 1 146 ? 37.281 -35.031 -47.75 1 20.48 146 LEU A C 1
ATOM 1098 O O . LEU A 1 146 ? 37.688 -35.188 -48.906 1 20.48 146 LEU A O 1
ATOM 1102 N N . MET A 1 147 ? 37.656 -33.625 -47.625 1 20.06 147 MET A N 1
ATOM 1103 C CA . MET A 1 147 ? 39.062 -33.406 -48 1 20.06 147 MET A CA 1
ATOM 1104 C C . MET A 1 147 ? 39.938 -34.562 -47.562 1 20.06 147 MET A C 1
ATOM 1106 O O . MET A 1 147 ? 40.062 -34.844 -46.344 1 20.06 147 MET A O 1
ATOM 1110 N N . GLY A 1 148 ? 39.969 -35.719 -48.344 1 19.94 148 GLY A N 1
ATOM 1111 C CA . GLY A 1 148 ? 40.938 -36.812 -48.344 1 19.94 148 GLY A CA 1
ATOM 1112 C C . GLY A 1 148 ? 42.375 -36.375 -48.156 1 19.94 148 GLY A C 1
ATOM 1113 O O . GLY A 1 148 ? 43.25 -37.156 -47.812 1 19.94 148 GLY A O 1
ATOM 1114 N N . ASP A 1 149 ? 42.844 -35.5 -49.125 1 19.97 149 ASP A N 1
ATOM 1115 C CA . ASP A 1 149 ? 44.25 -35.688 -49.406 1 19.97 149 ASP A CA 1
ATOM 1116 C C . ASP A 1 149 ? 45.062 -35.5 -48.125 1 19.97 149 ASP A C 1
ATOM 1118 O O . ASP A 1 149 ? 44.625 -34.844 -47.156 1 19.97 149 ASP A O 1
ATOM 1122 N N . ASN A 1 150 ? 46.375 -36.188 -48.094 1 20.8 150 ASN A N 1
ATOM 1123 C CA . ASN A 1 150 ? 47.562 -36.438 -47.281 1 20.8 150 ASN A CA 1
ATOM 1124 C C . ASN A 1 150 ? 48.188 -35.156 -46.75 1 20.8 150 ASN A C 1
ATOM 1126 O O . ASN A 1 150 ? 49.344 -35.156 -46.312 1 20.8 150 ASN A O 1
ATOM 1130 N N . LEU A 1 151 ? 47.812 -33.969 -47.25 1 21.45 151 LEU A N 1
ATOM 1131 C CA . LEU A 1 151 ? 48.938 -33.094 -46.969 1 21.45 151 LEU A CA 1
ATOM 1132 C C . LEU A 1 151 ? 49.281 -33.156 -45.469 1 21.45 151 LEU A C 1
ATOM 1134 O O . LEU A 1 151 ? 48.375 -33.062 -44.625 1 21.45 151 LEU A O 1
ATOM 1138 N N . ILE A 1 152 ? 50.5 -33.656 -45.062 1 22.25 152 ILE A N 1
ATOM 1139 C CA . ILE A 1 152 ? 51.375 -33.844 -43.906 1 22.25 152 ILE A CA 1
ATOM 1140 C C . ILE A 1 152 ? 51.5 -32.531 -43.125 1 22.25 152 ILE A C 1
ATOM 1142 O O . ILE A 1 152 ? 52.469 -32.312 -42.375 1 22.25 152 ILE A O 1
ATOM 1146 N N . LEU A 1 153 ? 50.75 -31.469 -43.531 1 22.23 153 LEU A N 1
ATOM 1147 C CA . LEU A 1 153 ? 51.375 -30.312 -42.875 1 22.23 153 LEU A CA 1
ATOM 1148 C C . LEU A 1 153 ? 51.531 -30.547 -41.375 1 22.23 153 LEU A C 1
ATOM 1150 O O . LEU A 1 153 ? 50.625 -31.109 -40.75 1 22.23 153 LEU A O 1
ATOM 1154 N N . THR A 1 154 ? 52.75 -30.562 -40.906 1 21.81 154 THR A N 1
ATOM 1155 C CA . THR A 1 154 ? 53.312 -30.703 -39.562 1 21.81 154 THR A CA 1
ATOM 1156 C C . THR A 1 154 ? 52.656 -29.688 -38.594 1 21.81 154 THR A C 1
ATOM 1158 O O . THR A 1 154 ? 52.969 -28.5 -38.656 1 21.81 154 THR A O 1
ATOM 1161 N N . PRO A 1 155 ? 51.469 -29.625 -38.688 1 23.77 155 PRO A N 1
ATOM 1162 C CA . PRO A 1 155 ? 50.75 -28.484 -38.062 1 23.77 155 PRO A CA 1
ATOM 1163 C C . PRO A 1 155 ? 51.188 -28.234 -36.625 1 23.77 155 PRO A C 1
ATOM 1165 O O . PRO A 1 155 ? 51.188 -29.156 -35.812 1 23.77 155 PRO A O 1
ATOM 1168 N N . GLU A 1 156 ? 52.062 -27.359 -36.438 1 24.62 156 GLU A N 1
ATOM 1169 C CA . GLU A 1 156 ? 52.688 -26.969 -35.188 1 24.62 156 GLU A CA 1
ATOM 1170 C C . GLU A 1 156 ? 51.656 -26.625 -34.094 1 24.62 156 GLU A C 1
ATOM 1172 O O . GLU A 1 156 ? 50.688 -25.906 -34.375 1 24.62 156 GLU A O 1
ATOM 1177 N N . GLN A 1 157 ? 51.406 -27.406 -33.094 1 24.16 157 GLN A N 1
ATOM 1178 C CA . GLN A 1 157 ? 50.625 -27.672 -31.891 1 24.16 157 GLN A CA 1
ATOM 1179 C C . GLN A 1 157 ? 50.531 -26.438 -31.016 1 24.16 157 GLN A C 1
ATOM 1181 O O . GLN A 1 157 ? 50.906 -26.453 -29.844 1 24.16 157 GLN A O 1
ATOM 1186 N N . ASP A 1 158 ? 50.75 -25.25 -31.547 1 25.7 158 ASP A N 1
ATOM 1187 C CA . ASP A 1 158 ? 50.781 -24.359 -30.391 1 25.7 158 ASP A CA 1
ATOM 1188 C C . ASP A 1 158 ? 49.406 -24.328 -29.703 1 25.7 158 ASP A C 1
ATOM 1190 O O . ASP A 1 158 ? 48.406 -23.938 -30.312 1 25.7 158 ASP A O 1
ATOM 1194 N N . ARG A 1 159 ? 49.094 -25.141 -28.734 1 27.14 159 ARG A N 1
ATOM 1195 C CA . ARG A 1 159 ? 48.094 -25.406 -27.688 1 27.14 159 ARG A CA 1
ATOM 1196 C C . ARG A 1 159 ? 47.656 -24.094 -27.031 1 27.14 159 ARG A C 1
ATOM 1198 O O . ARG A 1 159 ? 48.25 -23.672 -26.031 1 27.14 159 ARG A O 1
ATOM 1205 N N . HIS A 1 160 ? 47.438 -23.094 -27.766 1 27.97 160 HIS A N 1
ATOM 1206 C CA . HIS A 1 160 ? 46.969 -21.969 -26.969 1 27.97 160 HIS A CA 1
ATOM 1207 C C . HIS A 1 160 ? 45.781 -22.391 -26.109 1 27.97 160 HIS A C 1
ATOM 1209 O O . HIS A 1 160 ? 44.875 -23.078 -26.562 1 27.97 160 HIS A O 1
ATOM 1215 N N . SER A 1 161 ? 45.906 -22.469 -24.844 1 27.7 161 SER A N 1
ATOM 1216 C CA . SER A 1 161 ? 45.062 -22.797 -23.703 1 27.7 161 SER A CA 1
ATOM 1217 C C . SER A 1 161 ? 43.719 -22.078 -23.812 1 27.7 161 SER A C 1
ATOM 1219 O O . SER A 1 161 ? 43.625 -20.859 -23.641 1 27.7 161 SER A O 1
ATOM 1221 N N . VAL A 1 162 ? 43 -22.203 -24.812 1 33.19 162 VAL A N 1
ATOM 1222 C CA . VAL A 1 162 ? 41.594 -21.797 -24.766 1 33.19 162 VAL A CA 1
ATOM 1223 C C . VAL A 1 162 ? 41.031 -22.047 -23.375 1 33.19 162 VAL A C 1
ATOM 1225 O O . VAL A 1 162 ? 40.938 -23.203 -22.953 1 33.19 162 VAL A O 1
ATOM 1228 N N . ASP A 1 163 ? 41.25 -21.312 -22.484 1 33.56 163 ASP A N 1
ATOM 1229 C CA . ASP A 1 163 ? 40.781 -21.359 -21.109 1 33.56 163 ASP A CA 1
ATOM 1230 C C . ASP A 1 163 ? 39.312 -21.828 -21.047 1 33.56 163 ASP A C 1
ATOM 1232 O O . ASP A 1 163 ? 38.438 -21.156 -21.562 1 33.56 163 ASP A O 1
ATOM 1236 N N . ARG A 1 164 ? 38.906 -23.062 -21.078 1 38.09 164 ARG A N 1
ATOM 1237 C CA . ARG A 1 164 ? 37.812 -24.016 -21 1 38.09 164 ARG A CA 1
ATOM 1238 C C . ARG A 1 164 ? 36.656 -23.469 -20.172 1 38.09 164 ARG A C 1
ATOM 1240 O O . ARG A 1 164 ? 35.531 -23.953 -20.266 1 38.09 164 ARG A O 1
ATOM 1247 N N . ASP A 1 165 ? 36.875 -22.75 -19.062 1 40.12 165 ASP A N 1
ATOM 1248 C CA . ASP A 1 165 ? 35.969 -22.594 -17.906 1 40.12 165 ASP A CA 1
ATOM 1249 C C . ASP A 1 165 ? 34.938 -21.5 -18.141 1 40.12 165 ASP A C 1
ATOM 1251 O O . ASP A 1 165 ? 34.094 -21.219 -17.281 1 40.12 165 ASP A O 1
ATOM 1255 N N . SER A 1 166 ? 35.062 -20.422 -19.031 1 49.59 166 SER A N 1
ATOM 1256 C CA . SER A 1 166 ? 34.281 -19.203 -18.828 1 49.59 166 SER A CA 1
ATOM 1257 C C . SER A 1 166 ? 33.125 -19.141 -19.797 1 49.59 166 SER A C 1
ATOM 1259 O O . SER A 1 166 ? 33.312 -19.281 -21.016 1 49.59 166 SER A O 1
ATOM 1261 N N . ILE A 1 167 ? 31.766 -19.531 -19.484 1 59.09 167 ILE A N 1
ATOM 1262 C CA . ILE A 1 167 ? 30.562 -19.219 -20.234 1 59.09 167 ILE A CA 1
ATOM 1263 C C . ILE A 1 167 ? 30.719 -17.891 -20.953 1 59.09 167 ILE A C 1
ATOM 1265 O O . ILE A 1 167 ? 31.016 -16.875 -20.328 1 59.09 167 ILE A O 1
ATOM 1269 N N . PRO A 1 168 ? 30.734 -18.016 -22.328 1 63.28 168 PRO A N 1
ATOM 1270 C CA . PRO A 1 168 ? 30.891 -16.75 -23.031 1 63.28 168 PRO A CA 1
ATOM 1271 C C . PRO A 1 168 ? 29.891 -15.688 -22.547 1 63.28 168 PRO A C 1
ATOM 1273 O O . PRO A 1 168 ? 28.75 -16.016 -22.219 1 63.28 168 PRO A O 1
ATOM 1276 N N . ASN A 1 169 ? 30.328 -14.531 -22.453 1 72.44 169 ASN A N 1
ATOM 1277 C CA . ASN A 1 169 ? 29.562 -13.375 -22.016 1 72.44 169 ASN A CA 1
ATOM 1278 C C . ASN A 1 169 ? 28.344 -13.141 -22.906 1 72.44 169 ASN A C 1
ATOM 1280 O O . ASN A 1 169 ? 27.312 -12.633 -22.438 1 72.44 169 ASN A O 1
ATOM 1284 N N . GLU A 1 170 ? 28.453 -13.547 -24.188 1 71.06 170 GLU A N 1
ATOM 1285 C CA . GLU A 1 170 ? 27.375 -13.289 -25.141 1 71.06 170 GLU A CA 1
ATOM 1286 C C . GLU A 1 170 ? 26.141 -14.117 -24.812 1 71.06 170 GLU A C 1
ATOM 1288 O O . GLU A 1 170 ? 25.016 -13.664 -25.031 1 71.06 170 GLU A O 1
ATOM 1293 N N . ARG A 1 171 ? 26.344 -15.219 -24.312 1 72.56 171 ARG A N 1
ATOM 1294 C CA . ARG A 1 171 ? 25.203 -16.078 -23.984 1 72.56 171 ARG A CA 1
ATOM 1295 C C . ARG A 1 171 ? 24.453 -15.523 -22.781 1 72.56 171 ARG A C 1
ATOM 1297 O O . ARG A 1 171 ? 23.219 -15.539 -22.766 1 72.56 171 ARG A O 1
ATOM 1304 N N . PHE A 1 172 ? 25.188 -15.008 -21.875 1 76.31 172 PHE A N 1
ATOM 1305 C CA . PHE A 1 172 ? 24.531 -14.406 -20.719 1 76.31 172 PHE A CA 1
ATOM 1306 C C . PHE A 1 172 ? 23.734 -13.172 -21.125 1 76.31 172 PHE A C 1
ATOM 1308 O O . PHE A 1 172 ? 22.672 -12.898 -20.562 1 76.31 172 PHE A O 1
ATOM 1315 N N . ALA A 1 173 ? 24.266 -12.547 -22.062 1 75.56 173 ALA A N 1
ATOM 1316 C CA . ALA A 1 173 ? 23.578 -11.359 -22.547 1 75.56 173 ALA A CA 1
ATOM 1317 C C . ALA A 1 173 ? 22.234 -11.727 -23.188 1 75.56 173 ALA A C 1
ATOM 1319 O O . ALA A 1 173 ? 21.25 -11.008 -23.016 1 75.56 173 ALA A O 1
ATOM 1320 N N . ARG A 1 174 ? 22.234 -12.82 -23.859 1 75.25 174 ARG A N 1
ATOM 1321 C CA . ARG A 1 174 ? 21 -13.289 -24.484 1 75.25 174 ARG A CA 1
ATOM 1322 C C . ARG A 1 174 ? 19.969 -13.711 -23.438 1 75.25 174 ARG A C 1
ATOM 1324 O O . ARG A 1 174 ? 18.781 -13.422 -23.594 1 75.25 174 ARG A O 1
ATOM 1331 N N . VAL A 1 175 ? 20.453 -14.336 -22.469 1 79.81 175 VAL A N 1
ATOM 1332 C CA . VAL A 1 175 ? 19.562 -14.789 -21.406 1 79.81 175 VAL A CA 1
ATOM 1333 C C . VAL A 1 175 ? 18.984 -13.594 -20.656 1 79.81 175 VAL A C 1
ATOM 1335 O O . VAL A 1 175 ? 17.797 -13.578 -20.312 1 79.81 175 VAL A O 1
ATOM 1338 N N . GLN A 1 176 ? 19.75 -12.641 -20.438 1 78.56 176 GLN A N 1
ATOM 1339 C CA . GLN A 1 176 ? 19.328 -11.438 -19.734 1 78.56 176 GLN A CA 1
ATOM 1340 C C . GLN A 1 176 ? 18.172 -10.75 -20.469 1 78.56 176 GLN A C 1
ATOM 1342 O O . GLN A 1 176 ? 17.25 -10.242 -19.828 1 78.56 176 GLN A O 1
ATOM 1347 N N . GLN A 1 177 ? 18.188 -10.836 -21.734 1 75 177 GLN A N 1
ATOM 1348 C CA . GLN A 1 177 ? 17.172 -10.18 -22.531 1 75 177 GLN A CA 1
ATOM 1349 C C . GLN A 1 177 ? 15.859 -10.961 -22.5 1 75 177 GLN A C 1
ATOM 1351 O O . GLN A 1 177 ? 14.789 -10.398 -22.734 1 75 177 GLN A O 1
ATOM 1356 N N . CYS A 1 178 ? 15.953 -12.18 -22.125 1 76.25 178 CYS A N 1
ATOM 1357 C CA . CYS A 1 178 ? 14.781 -13.039 -22.156 1 76.25 178 CYS A CA 1
ATOM 1358 C C . CYS A 1 178 ? 14.008 -12.945 -20.828 1 76.25 178 CYS A C 1
ATOM 1360 O O . CYS A 1 178 ? 12.844 -13.344 -20.766 1 76.25 178 CYS A O 1
ATOM 1362 N N . TRP A 1 179 ? 14.695 -12.359 -19.891 1 79.94 179 TRP A N 1
ATOM 1363 C CA . TRP A 1 179 ? 14.016 -12.305 -18.594 1 79.94 179 TRP A CA 1
ATOM 1364 C C . TRP A 1 179 ? 12.93 -11.234 -18.609 1 79.94 179 TRP A C 1
ATOM 1366 O O . TRP A 1 179 ? 13.156 -10.109 -19.062 1 79.94 179 TRP A O 1
ATOM 1376 N N . LEU A 1 180 ? 11.75 -11.648 -18.234 1 72.75 180 LEU A N 1
ATOM 1377 C CA . LEU A 1 180 ? 10.586 -10.766 -18.234 1 72.75 180 LEU A CA 1
ATOM 1378 C C . LEU A 1 180 ? 10.617 -9.812 -17.047 1 72.75 180 LEU A C 1
ATOM 1380 O O . LEU A 1 180 ? 10.156 -8.672 -17.141 1 72.75 180 LEU A O 1
ATOM 1384 N N . ALA A 1 181 ? 11.078 -10.305 -15.898 1 73.06 181 ALA A N 1
ATOM 1385 C CA . ALA A 1 181 ? 11.055 -9.484 -14.688 1 73.06 181 ALA A CA 1
ATOM 1386 C C . ALA A 1 181 ? 12.43 -8.891 -14.406 1 73.06 181 ALA A C 1
ATOM 1388 O O . ALA A 1 181 ? 13.453 -9.5 -14.711 1 73.06 181 ALA A O 1
ATOM 1389 N N . PRO A 1 182 ? 12.422 -7.637 -14.008 1 70.44 182 PRO A N 1
ATOM 1390 C CA . PRO A 1 182 ? 13.711 -7.047 -13.641 1 70.44 182 PRO A CA 1
ATOM 1391 C C . PRO A 1 182 ? 14.375 -7.766 -12.469 1 70.44 182 PRO A C 1
ATOM 1393 O O . PRO A 1 182 ? 13.703 -8.469 -11.711 1 70.44 182 PRO A O 1
ATOM 1396 N N . PRO A 1 183 ? 15.703 -7.652 -12.539 1 71.31 183 PRO A N 1
ATOM 1397 C CA . PRO A 1 183 ? 16.391 -8.305 -11.422 1 71.31 183 PRO A CA 1
ATOM 1398 C C . PRO A 1 183 ? 16.016 -7.719 -10.062 1 71.31 183 PRO A C 1
ATOM 1400 O O . PRO A 1 183 ? 15.586 -6.562 -9.992 1 71.31 183 PRO A O 1
ATOM 1403 N N . ASN A 1 184 ? 16.047 -8.562 -9.094 1 67.31 184 ASN A N 1
ATOM 1404 C CA . ASN A 1 184 ? 15.719 -8.148 -7.73 1 67.31 184 ASN A CA 1
ATOM 1405 C C . ASN A 1 184 ? 16.766 -7.172 -7.18 1 67.31 184 ASN A C 1
ATOM 1407 O O . ASN A 1 184 ? 17.922 -7.543 -6.98 1 67.31 184 ASN A O 1
ATOM 1411 N N . THR A 1 185 ? 16.406 -5.965 -7.137 1 69.69 185 THR A N 1
ATOM 1412 C CA . THR A 1 185 ? 17.344 -5.008 -6.574 1 69.69 185 THR A CA 1
ATOM 1413 C C . THR A 1 185 ? 17.266 -5.004 -5.051 1 69.69 185 THR A C 1
ATOM 1415 O O . THR A 1 185 ? 18.109 -4.41 -4.379 1 69.69 185 THR A O 1
ATOM 1418 N N . GLY A 1 186 ? 16.422 -5.805 -4.5 1 76.5 186 GLY A N 1
ATOM 1419 C CA . GLY A 1 186 ? 16.297 -5.871 -3.053 1 76.5 186 GLY A CA 1
ATOM 1420 C C . GLY A 1 186 ? 15.664 -4.633 -2.449 1 76.5 186 GLY A C 1
ATOM 1421 O O . GLY A 1 186 ? 15.328 -3.688 -3.168 1 76.5 186 GLY A O 1
ATOM 1422 N N . ARG A 1 187 ? 15.602 -4.672 -1.092 1 85.62 187 ARG A N 1
ATOM 1423 C CA . ARG A 1 187 ? 15.078 -3.516 -0.374 1 85.62 187 ARG A CA 1
ATOM 1424 C C . ARG A 1 187 ? 16.125 -2.406 -0.291 1 85.62 187 ARG A C 1
ATOM 1426 O O . ARG A 1 187 ? 17.281 -2.668 0.015 1 85.62 187 ARG A O 1
ATOM 1433 N N . LEU A 1 188 ? 15.766 -1.256 -0.535 1 89.31 188 LEU A N 1
ATOM 1434 C CA . LEU A 1 188 ? 16.656 -0.103 -0.53 1 89.31 188 LEU A CA 1
ATOM 1435 C C . LEU A 1 188 ? 17.328 0.062 0.832 1 89.31 188 LEU A C 1
ATOM 1437 O O . LEU A 1 188 ? 18.5 0.441 0.914 1 89.31 188 LEU A O 1
ATOM 1441 N N . ILE A 1 189 ? 16.656 -0.264 1.925 1 92 189 ILE A N 1
ATOM 1442 C CA . ILE A 1 189 ? 17.125 0.018 3.279 1 92 189 ILE A CA 1
ATOM 1443 C C . ILE A 1 189 ? 18.344 -0.85 3.6 1 92 189 ILE A C 1
ATOM 1445 O O . ILE A 1 189 ? 19.125 -0.529 4.5 1 92 189 ILE A O 1
ATOM 1449 N N . ASN A 1 190 ? 18.516 -1.928 2.848 1 88 190 ASN A N 1
ATOM 1450 C CA . ASN A 1 190 ? 19.594 -2.871 3.137 1 88 190 ASN A CA 1
ATOM 1451 C C . ASN A 1 190 ? 20.969 -2.285 2.799 1 88 190 ASN A C 1
ATOM 1453 O O . ASN A 1 190 ? 21.969 -2.686 3.379 1 88 190 ASN A O 1
ATOM 1457 N N . THR A 1 191 ? 20.984 -1.345 1.843 1 89.25 191 THR A N 1
ATOM 1458 C CA . THR A 1 191 ? 22.25 -0.74 1.444 1 89.25 191 THR A CA 1
ATOM 1459 C C . THR A 1 191 ? 22.109 0.774 1.318 1 89.25 191 THR A C 1
ATOM 1461 O O . THR A 1 191 ? 23 1.443 0.791 1 89.25 191 THR A O 1
ATOM 1464 N N . LEU A 1 192 ? 21.094 1.274 1.794 1 93.06 192 LEU A N 1
ATOM 1465 C CA . LEU A 1 192 ? 20.703 2.658 1.54 1 93.06 192 LEU A CA 1
ATOM 1466 C C . LEU A 1 192 ? 21.781 3.623 2.027 1 93.06 192 LEU A C 1
ATOM 1468 O O . LEU A 1 192 ? 22.266 4.465 1.264 1 93.06 192 LEU A O 1
ATOM 1472 N N . TRP A 1 193 ? 22.219 3.469 3.246 1 95.88 193 TRP A N 1
ATOM 1473 C CA . TRP A 1 193 ? 23.125 4.449 3.855 1 95.88 193 TRP A CA 1
ATOM 1474 C C . TRP A 1 193 ? 24.5 4.41 3.203 1 95.88 193 TRP A C 1
ATOM 1476 O O . TRP A 1 193 ? 25.078 5.457 2.906 1 95.88 193 TRP A O 1
ATOM 1486 N N . ARG A 1 194 ? 24.953 3.254 2.932 1 93.19 194 ARG A N 1
ATOM 1487 C CA . ARG A 1 194 ? 26.234 3.121 2.264 1 93.19 194 ARG A CA 1
ATOM 1488 C C . ARG A 1 194 ? 26.188 3.691 0.851 1 93.19 194 ARG A C 1
ATOM 1490 O O . ARG A 1 194 ? 27.078 4.445 0.445 1 93.19 194 ARG A O 1
ATOM 1497 N N . ASP A 1 195 ? 25.141 3.344 0.121 1 92.38 195 ASP A N 1
ATOM 1498 C CA . ASP A 1 195 ? 25 3.803 -1.258 1 92.38 195 ASP A CA 1
ATOM 1499 C C . ASP A 1 195 ? 24.906 5.324 -1.324 1 92.38 195 ASP A C 1
ATOM 1501 O O . ASP A 1 195 ? 25.469 5.949 -2.227 1 92.38 195 ASP A O 1
ATOM 1505 N N . ILE A 1 196 ? 24.219 5.887 -0.377 1 95.88 196 ILE A N 1
ATOM 1506 C CA . ILE A 1 196 ? 24.047 7.332 -0.349 1 95.88 196 ILE A CA 1
ATOM 1507 C C . ILE A 1 196 ? 25.344 8.008 0.07 1 95.88 196 ILE A C 1
ATOM 1509 O O . ILE A 1 196 ? 25.766 8.992 -0.546 1 95.88 196 ILE A O 1
ATOM 1513 N N . ALA A 1 197 ? 25.969 7.504 1.057 1 95.25 197 ALA A N 1
ATOM 1514 C CA . ALA A 1 197 ? 27.203 8.094 1.571 1 95.25 197 ALA A CA 1
ATOM 1515 C C . ALA A 1 197 ? 28.312 8.023 0.535 1 95.25 197 ALA A C 1
ATOM 1517 O O . ALA A 1 197 ? 29.141 8.945 0.428 1 95.25 197 ALA A O 1
ATOM 1518 N N . MET A 1 198 ? 28.281 6.992 -0.249 1 92.19 198 MET A N 1
ATOM 1519 C CA . MET A 1 198 ? 29.391 6.758 -1.163 1 92.19 198 MET A CA 1
ATOM 1520 C C . MET A 1 198 ? 29.109 7.344 -2.541 1 92.19 198 MET A C 1
ATOM 1522 O O . MET A 1 198 ? 29.953 7.293 -3.434 1 92.19 198 MET A O 1
ATOM 1526 N N . SER A 1 199 ? 27.984 7.867 -2.658 1 91.12 199 SER A N 1
ATOM 1527 C CA . SER A 1 199 ? 27.672 8.508 -3.932 1 91.12 199 SER A CA 1
ATOM 1528 C C . SER A 1 199 ? 28.625 9.656 -4.219 1 91.12 199 SER A C 1
ATOM 1530 O O . SER A 1 199 ? 29.016 10.391 -3.305 1 91.12 199 SER A O 1
ATOM 1532 N N . THR A 1 200 ? 28.938 9.875 -5.473 1 87.12 200 THR A N 1
ATOM 1533 C CA . THR A 1 200 ? 29.969 10.836 -5.855 1 87.12 200 THR A CA 1
ATOM 1534 C C . THR A 1 200 ? 29.375 12.227 -6.016 1 87.12 200 THR A C 1
ATOM 1536 O O . THR A 1 200 ? 30.109 13.211 -6.164 1 87.12 200 THR A O 1
ATOM 1539 N N . VAL A 1 201 ? 28.172 12.375 -5.875 1 90.38 201 VAL A N 1
ATOM 1540 C CA . VAL A 1 201 ? 27.531 13.672 -6.051 1 90.38 201 VAL A CA 1
ATOM 1541 C C . VAL A 1 201 ? 27.625 14.477 -4.754 1 90.38 201 VAL A C 1
ATOM 1543 O O . VAL A 1 201 ? 27.766 13.906 -3.672 1 90.38 201 VAL A O 1
ATOM 1546 N N . ASP A 1 202 ? 27.562 15.773 -4.879 1 90.69 202 ASP A N 1
ATOM 1547 C CA . ASP A 1 202 ? 27.672 16.641 -3.715 1 90.69 202 ASP A CA 1
ATOM 1548 C C . ASP A 1 202 ? 26.359 16.703 -2.93 1 90.69 202 ASP A C 1
ATOM 1550 O O . ASP A 1 202 ? 26.375 16.906 -1.717 1 90.69 202 ASP A O 1
ATOM 1554 N N . ASN A 1 203 ? 25.344 16.641 -3.646 1 94.88 203 ASN A N 1
ATOM 1555 C CA . ASN A 1 203 ? 24 16.656 -3.096 1 94.88 203 ASN A CA 1
ATOM 1556 C C . ASN A 1 203 ? 23.156 15.484 -3.59 1 94.88 203 ASN A C 1
ATOM 1558 O O . ASN A 1 203 ? 23.297 15.07 -4.742 1 94.88 203 ASN A O 1
ATOM 1562 N N . ILE A 1 204 ? 22.375 14.93 -2.748 1 95.44 204 ILE A N 1
ATOM 1563 C CA . ILE A 1 204 ? 21.641 13.711 -3.084 1 95.44 204 ILE A CA 1
ATOM 1564 C C . ILE A 1 204 ? 20.781 13.953 -4.312 1 95.44 204 ILE A C 1
ATOM 1566 O O . ILE A 1 204 ? 20.422 13.016 -5.031 1 95.44 204 ILE A O 1
ATOM 1570 N N . PHE A 1 205 ? 20.469 15.219 -4.609 1 96.12 205 PHE A N 1
ATOM 1571 C CA . PHE A 1 205 ? 19.516 15.547 -5.668 1 96.12 205 PHE A CA 1
ATOM 1572 C C . PHE A 1 205 ? 20.25 15.93 -6.949 1 96.12 205 PHE A C 1
ATOM 1574 O O . PHE A 1 205 ? 19.625 16.266 -7.953 1 96.12 205 PHE A O 1
ATOM 1581 N N . SER A 1 206 ? 21.516 15.812 -6.887 1 92.69 206 SER A N 1
ATOM 1582 C CA . SER A 1 206 ? 22.312 16.172 -8.047 1 92.69 206 SER A CA 1
ATOM 1583 C C . SER A 1 206 ? 22.359 15.039 -9.062 1 92.69 206 SER A C 1
ATOM 1585 O O . SER A 1 206 ? 22.359 13.867 -8.688 1 92.69 206 SER A O 1
ATOM 1587 N N . ALA A 1 207 ? 22.281 15.383 -10.359 1 85.62 207 ALA A N 1
ATOM 1588 C CA . ALA A 1 207 ? 22.453 14.406 -11.43 1 85.62 207 ALA A CA 1
ATOM 1589 C C . ALA A 1 207 ? 23.922 14.141 -11.695 1 85.62 207 ALA A C 1
ATOM 1591 O O . ALA A 1 207 ? 24.766 15.031 -11.531 1 85.62 207 ALA A O 1
ATOM 1592 N N . GLN A 1 208 ? 24.344 12.93 -11.883 1 68.94 208 GLN A N 1
ATOM 1593 C CA . GLN A 1 208 ? 25.734 12.586 -12.156 1 68.94 208 GLN A CA 1
ATOM 1594 C C . GLN A 1 208 ? 26.188 13.141 -13.508 1 68.94 208 GLN A C 1
ATOM 1596 O O . GLN A 1 208 ? 25.656 12.758 -14.547 1 68.94 208 GLN A O 1
ATOM 1601 N N . SER A 1 209 ? 26.031 14.383 -13.844 1 55.59 209 SER A N 1
ATOM 1602 C CA . SER A 1 209 ? 26.453 14.836 -15.164 1 55.59 209 SER A CA 1
ATOM 1603 C C . SER A 1 209 ? 27.969 14.773 -15.305 1 55.59 209 SER A C 1
ATOM 1605 O O . SER A 1 209 ? 28.703 15.359 -14.508 1 55.59 209 SER A O 1
ATOM 1607 N N . SER A 1 210 ? 28.531 13.766 -15.906 1 47.41 210 SER A N 1
ATOM 1608 C CA . SER A 1 210 ? 29.938 13.758 -16.297 1 47.41 210 SER A CA 1
ATOM 1609 C C . SER A 1 210 ? 30.375 15.125 -16.812 1 47.41 210 SER A C 1
ATOM 1611 O O . SER A 1 210 ? 31.547 15.477 -16.719 1 47.41 210 SER A O 1
ATOM 1613 N N . HIS A 1 211 ? 29.609 15.805 -17.766 1 45.88 211 HIS A N 1
ATOM 1614 C CA . HIS A 1 211 ? 30.172 16.891 -18.562 1 45.88 211 HIS A CA 1
ATOM 1615 C C . HIS A 1 211 ? 29.812 18.25 -17.984 1 45.88 211 HIS A C 1
ATOM 1617 O O . HIS A 1 211 ? 29.969 19.281 -18.641 1 45.88 211 HIS A O 1
ATOM 1623 N N . LEU A 1 212 ? 29.094 18.297 -16.969 1 48.19 212 LEU A N 1
ATOM 1624 C CA . LEU A 1 212 ? 28.656 19.672 -16.734 1 48.19 212 LEU A CA 1
ATOM 1625 C C . LEU A 1 212 ? 29.781 20.5 -16.109 1 48.19 212 LEU A C 1
ATOM 1627 O O . LEU A 1 212 ? 30.438 20.047 -15.156 1 48.19 212 LEU A O 1
ATOM 1631 N N . PRO A 1 213 ? 30.281 21.469 -16.781 1 43.38 213 PRO A N 1
ATOM 1632 C CA . PRO A 1 213 ? 31.328 22.359 -16.266 1 43.38 213 PRO A CA 1
ATOM 1633 C C . PRO A 1 213 ? 31.031 22.859 -14.859 1 43.38 213 PRO A C 1
ATOM 1635 O O . PRO A 1 213 ? 29.875 23.141 -14.531 1 43.38 213 PRO A O 1
ATOM 1638 N N . SER A 1 214 ? 31.766 22.469 -13.906 1 41.81 214 SER A N 1
ATOM 1639 C CA . SER A 1 214 ? 31.828 22.797 -12.484 1 41.81 214 SER A CA 1
ATOM 1640 C C . SER A 1 214 ? 31.719 24.297 -12.258 1 41.81 214 SER A C 1
ATOM 1642 O O . SER A 1 214 ? 31.906 24.781 -11.141 1 41.81 214 SER A O 1
ATOM 1644 N N . GLU A 1 215 ? 31.797 25.203 -13.219 1 41 215 GLU A N 1
ATOM 1645 C CA . GLU A 1 215 ? 32.062 26.562 -12.766 1 41 215 GLU A CA 1
ATOM 1646 C C . GLU A 1 215 ? 30.828 27.156 -12.062 1 41 215 GLU A C 1
ATOM 1648 O O . GLU A 1 215 ? 29.734 27.141 -12.609 1 41 215 GLU A O 1
ATOM 1653 N N . PRO A 1 216 ? 30.844 27.141 -10.789 1 42.69 216 PRO A N 1
ATOM 1654 C CA . PRO A 1 216 ? 29.844 27.906 -10.062 1 42.69 216 PRO A CA 1
ATOM 1655 C C . PRO A 1 216 ? 29.562 29.266 -10.711 1 42.69 216 PRO A C 1
ATOM 1657 O O . PRO A 1 216 ? 30.406 30.156 -10.703 1 42.69 216 PRO A O 1
ATOM 1660 N N . SER A 1 217 ? 29.203 29.406 -11.883 1 41.34 217 SER A N 1
ATOM 1661 C CA . SER A 1 217 ? 29 30.781 -12.328 1 41.34 217 SER A CA 1
ATOM 1662 C C . SER A 1 217 ? 27.875 31.453 -11.547 1 41.34 217 SER A C 1
ATOM 1664 O O . SER A 1 217 ? 26.703 31.125 -11.742 1 41.34 217 SER A O 1
ATOM 1666 N N . VAL A 1 218 ? 28.047 31.672 -10.289 1 45.03 218 VAL A N 1
ATOM 1667 C CA . VAL A 1 218 ? 27.141 32.625 -9.648 1 45.03 218 VAL A CA 1
ATOM 1668 C C . VAL A 1 218 ? 26.781 33.719 -10.641 1 45.03 218 VAL A C 1
ATOM 1670 O O . VAL A 1 218 ? 27.641 34.5 -11.094 1 45.03 218 VAL A O 1
ATOM 1673 N N . VAL A 1 219 ? 26.016 33.5 -11.523 1 48.56 219 VAL A N 1
ATOM 1674 C CA . VAL A 1 219 ? 25.531 34.594 -12.367 1 48.56 219 VAL A CA 1
ATOM 1675 C C . VAL A 1 219 ? 25.234 35.812 -11.508 1 48.56 219 VAL A C 1
ATOM 1677 O O . VAL A 1 219 ? 24.562 35.719 -10.477 1 48.56 219 VAL A O 1
ATOM 1680 N N . GLN A 1 220 ? 25.922 36.781 -11.57 1 50.81 220 GLN A N 1
ATOM 1681 C CA . GLN A 1 220 ? 25.703 38.062 -10.969 1 50.81 220 GLN A CA 1
ATOM 1682 C C . GLN A 1 220 ? 24.219 38.438 -10.969 1 50.81 220 GLN A C 1
ATOM 1684 O O . GLN A 1 220 ? 23.578 38.469 -12.023 1 50.81 220 GLN A O 1
ATOM 1689 N N . GLY A 1 221 ? 23.453 38.312 -9.758 1 57.12 221 GLY A N 1
ATOM 1690 C CA . GLY A 1 221 ? 22.078 38.75 -9.539 1 57.12 221 GLY A CA 1
ATOM 1691 C C . GLY A 1 221 ? 21.141 37.625 -9.164 1 57.12 221 GLY A C 1
ATOM 1692 O O . GLY A 1 221 ? 19.984 37.875 -8.836 1 57.12 221 GLY A O 1
ATOM 1693 N N . SER A 1 222 ? 21.625 36.312 -9.336 1 68.25 222 SER A N 1
ATOM 1694 C CA . SER A 1 222 ? 20.672 35.25 -9.023 1 68.25 222 SER A CA 1
ATOM 1695 C C . SER A 1 222 ? 20.734 34.875 -7.543 1 68.25 222 SER A C 1
ATOM 1697 O O . SER A 1 222 ? 21.812 34.781 -6.965 1 68.25 222 SER A O 1
ATOM 1699 N N . ARG A 1 223 ? 19.656 34.719 -6.926 1 71.25 223 ARG A N 1
ATOM 1700 C CA . ARG A 1 223 ? 19.531 34.406 -5.512 1 71.25 223 ARG A CA 1
ATOM 1701 C C . ARG A 1 223 ? 19.828 32.938 -5.258 1 71.25 223 ARG A C 1
ATOM 1703 O O . ARG A 1 223 ? 20.5 32.594 -4.285 1 71.25 223 ARG A O 1
ATOM 1710 N N . CYS A 1 224 ? 19.391 32.062 -6.18 1 79.38 224 CYS A N 1
ATOM 1711 C CA . CYS A 1 224 ? 19.5 30.625 -5.926 1 79.38 224 CYS A CA 1
ATOM 1712 C C . CYS A 1 224 ? 20.234 29.922 -7.055 1 79.38 224 CYS A C 1
ATOM 1714 O O . CYS A 1 224 ? 20.141 28.703 -7.203 1 79.38 224 CYS A O 1
ATOM 1716 N N . GLY A 1 225 ? 20.922 30.688 -7.91 1 83.56 225 GLY A N 1
ATOM 1717 C CA . GLY A 1 225 ? 21.734 30.109 -8.953 1 83.56 225 GLY A CA 1
ATOM 1718 C C . GLY A 1 225 ? 20.938 29.578 -10.125 1 83.56 225 GLY A C 1
ATOM 1719 O O . GLY A 1 225 ? 21.422 28.75 -10.891 1 83.56 225 GLY A O 1
ATOM 1720 N N . PHE A 1 226 ? 19.672 30 -10.219 1 92.25 226 PHE A N 1
ATOM 1721 C CA . PHE A 1 226 ? 18.844 29.594 -11.352 1 92.25 226 PHE A CA 1
ATOM 1722 C C . PHE A 1 226 ? 19.047 30.516 -12.531 1 92.25 226 PHE A C 1
ATOM 1724 O O . PHE A 1 226 ? 18.672 31.688 -12.477 1 92.25 226 PHE A O 1
ATOM 1731 N N . ASP A 1 227 ? 19.594 30 -13.648 1 90.62 227 ASP A N 1
ATOM 1732 C CA . ASP A 1 227 ? 19.922 30.828 -14.805 1 90.62 227 ASP A CA 1
ATOM 1733 C C . ASP A 1 227 ? 19.172 30.359 -16.047 1 90.62 227 ASP A C 1
ATOM 1735 O O . ASP A 1 227 ? 18.234 29.547 -15.953 1 90.62 227 ASP A O 1
ATOM 1739 N N . GLU A 1 228 ? 19.516 30.938 -17.125 1 90.5 228 GLU A N 1
ATOM 1740 C CA . GLU A 1 228 ? 18.828 30.641 -18.375 1 90.5 228 GLU A CA 1
ATOM 1741 C C . GLU A 1 228 ? 19.062 29.219 -18.828 1 90.5 228 GLU A C 1
ATOM 1743 O O . GLU A 1 228 ? 18.203 28.594 -19.453 1 90.5 228 GLU A O 1
ATOM 1748 N N . ASP A 1 229 ? 20.172 28.719 -18.484 1 89.25 229 ASP A N 1
ATOM 1749 C CA . ASP A 1 229 ? 20.453 27.312 -18.828 1 89.25 229 ASP A CA 1
ATOM 1750 C C . ASP A 1 229 ? 19.5 26.375 -18.094 1 89.25 229 ASP A C 1
ATOM 1752 O O . ASP A 1 229 ? 19.047 25.391 -18.656 1 89.25 229 ASP A O 1
ATOM 1756 N N . CYS A 1 230 ? 19.359 26.719 -16.859 1 92.5 230 CYS A N 1
ATOM 1757 C CA . CYS A 1 230 ? 18.422 25.938 -16.078 1 92.5 230 CYS A CA 1
ATOM 1758 C C . CYS A 1 230 ? 17.016 26 -16.688 1 92.5 230 CYS A C 1
ATOM 1760 O O . CYS A 1 230 ? 16.328 24.984 -16.781 1 92.5 230 CYS A O 1
ATOM 1762 N N . ARG A 1 231 ? 16.656 27.141 -17.094 1 93.31 231 ARG A N 1
ATOM 1763 C CA . ARG A 1 231 ? 15.328 27.344 -17.688 1 93.31 231 ARG A CA 1
ATOM 1764 C C . ARG A 1 231 ? 15.164 26.5 -18.953 1 93.31 231 ARG A C 1
ATOM 1766 O O . ARG A 1 231 ? 14.117 25.875 -19.156 1 93.31 231 ARG A O 1
ATOM 1773 N N . GLN A 1 232 ? 16.109 26.484 -19.766 1 91.81 232 GLN A N 1
ATOM 1774 C CA . GLN A 1 232 ? 16.047 25.719 -21.016 1 91.81 232 GLN A CA 1
ATOM 1775 C C . GLN A 1 232 ? 15.938 24.219 -20.75 1 91.81 232 GLN A C 1
ATOM 1777 O O . GLN A 1 232 ? 15.227 23.516 -21.469 1 91.81 232 GLN A O 1
ATOM 1782 N N . ARG A 1 233 ? 16.641 23.844 -19.766 1 92.31 233 ARG A N 1
ATOM 1783 C CA . ARG A 1 233 ? 16.578 22.438 -19.375 1 92.31 233 ARG A CA 1
ATOM 1784 C C . ARG A 1 233 ? 15.164 22.062 -18.938 1 92.31 233 ARG A C 1
ATOM 1786 O O . ARG A 1 233 ? 14.656 21 -19.312 1 92.31 233 ARG A O 1
ATOM 1793 N N . LEU A 1 234 ? 14.586 22.891 -18.156 1 94.25 234 LEU A N 1
ATOM 1794 C CA . LEU A 1 234 ? 13.227 22.625 -17.688 1 94.25 234 LEU A CA 1
ATOM 1795 C C . LEU A 1 234 ? 12.234 22.719 -18.844 1 94.25 234 LEU A C 1
ATOM 1797 O O . LEU A 1 234 ? 11.281 21.938 -18.906 1 94.25 234 LEU A O 1
ATOM 1801 N N . GLN A 1 235 ? 12.484 23.672 -19.734 1 92.75 235 GLN A N 1
ATOM 1802 C CA . GLN A 1 235 ? 11.609 23.812 -20.891 1 92.75 235 GLN A CA 1
ATOM 1803 C C . GLN A 1 235 ? 11.68 22.578 -21.797 1 92.75 235 GLN A C 1
ATOM 1805 O O . GLN A 1 235 ? 10.664 22.156 -22.344 1 92.75 235 GLN A O 1
ATOM 1810 N N . ALA A 1 236 ? 12.797 22.062 -21.906 1 90.5 236 ALA A N 1
ATOM 1811 C CA . ALA A 1 236 ? 12.969 20.859 -22.703 1 90.5 236 ALA A CA 1
ATOM 1812 C C . ALA A 1 236 ? 12.266 19.656 -22.078 1 90.5 236 ALA A C 1
ATOM 1814 O O . ALA A 1 236 ? 11.68 18.828 -22.766 1 90.5 236 ALA A O 1
ATOM 1815 N N . ALA A 1 237 ? 12.305 19.625 -20.781 1 90.75 237 ALA A N 1
ATOM 1816 C CA . ALA A 1 237 ? 11.75 18.484 -20.078 1 90.75 237 ALA A CA 1
ATOM 1817 C C . ALA A 1 237 ? 10.242 18.625 -19.906 1 90.75 237 ALA A C 1
ATOM 1819 O O . ALA A 1 237 ? 9.508 17.625 -19.953 1 90.75 237 ALA A O 1
ATOM 1820 N N . PHE A 1 238 ? 9.68 19.828 -19.734 1 90.75 238 PHE A N 1
ATOM 1821 C CA . PHE A 1 238 ? 8.289 19.969 -19.328 1 90.75 238 PHE A CA 1
ATOM 1822 C C . PHE A 1 238 ? 7.555 20.938 -20.25 1 90.75 238 PHE A C 1
ATOM 1824 O O . PHE A 1 238 ? 6.352 21.156 -20.094 1 90.75 238 PHE A O 1
ATOM 1831 N N . GLY A 1 239 ? 8.172 21.438 -21.188 1 79.88 239 GLY A N 1
ATOM 1832 C CA . GLY A 1 239 ? 7.566 22.438 -22.047 1 79.88 239 GLY A CA 1
ATOM 1833 C C . GLY A 1 239 ? 6.469 21.875 -22.938 1 79.88 239 GLY A C 1
ATOM 1834 O O . GLY A 1 239 ? 5.527 22.578 -23.297 1 79.88 239 GLY A O 1
ATOM 1835 N N . SER A 1 240 ? 6.637 20.641 -23.344 1 67.19 240 SER A N 1
ATOM 1836 C CA . SER A 1 240 ? 5.691 20.047 -24.281 1 67.19 240 SER A CA 1
ATOM 1837 C C . SER A 1 240 ? 4.438 19.547 -23.562 1 67.19 240 SER A C 1
ATOM 1839 O O . SER A 1 240 ? 3.502 19.062 -24.203 1 67.19 240 SER A O 1
ATOM 1841 N N . ILE A 1 241 ? 4.348 19.469 -22.344 1 57.69 241 ILE A N 1
ATOM 1842 C CA . ILE A 1 241 ? 3.207 18.953 -21.594 1 57.69 241 ILE A CA 1
ATOM 1843 C C . ILE A 1 241 ? 1.972 19.812 -21.891 1 57.69 241 ILE A C 1
ATOM 1845 O O . ILE A 1 241 ? 0.858 19.281 -21.984 1 57.69 241 ILE A O 1
ATOM 1849 N N . ALA A 1 242 ? 2.012 21.109 -22.047 1 48.25 242 ALA A N 1
ATOM 1850 C CA . ALA A 1 242 ? 0.89 22.031 -22.188 1 48.25 242 ALA A CA 1
ATOM 1851 C C . ALA A 1 242 ? 0.133 21.781 -23.484 1 48.25 242 ALA A C 1
ATOM 1853 O O . ALA A 1 242 ? -1.084 21.969 -23.547 1 48.25 242 ALA A O 1
ATOM 1854 N N . VAL A 1 243 ? 0.745 21.406 -24.484 1 43.78 243 VAL A N 1
ATOM 1855 C CA . VAL A 1 243 ? 0.027 21.281 -25.75 1 43.78 243 VAL A CA 1
ATOM 1856 C C . VAL A 1 243 ? -0.884 20.062 -25.703 1 43.78 243 VAL A C 1
ATOM 1858 O O . VAL A 1 243 ? -1.991 20.078 -26.25 1 43.78 243 VAL A O 1
ATOM 1861 N N . SER A 1 244 ? -0.607 19.094 -25.031 1 39.62 244 SER A N 1
ATOM 1862 C CA . SER A 1 244 ? -1.368 17.844 -25.109 1 39.62 244 SER A CA 1
ATOM 1863 C C . SER A 1 244 ? -2.605 17.891 -24.219 1 39.62 244 SER A C 1
ATOM 1865 O O . SER A 1 244 ? -3.502 17.062 -24.344 1 39.62 244 SER A O 1
ATOM 1867 N N . ALA A 1 245 ? -2.617 18.578 -23.141 1 39.53 245 ALA A N 1
ATOM 1868 C CA . ALA A 1 245 ? -3.764 18.594 -22.234 1 39.53 245 ALA A CA 1
ATOM 1869 C C . ALA A 1 245 ? -4.961 19.281 -22.891 1 39.53 245 ALA A C 1
ATOM 1871 O O . ALA A 1 245 ? -6.102 19.078 -22.469 1 39.53 245 ALA A O 1
ATOM 1872 N N . HIS A 1 246 ? -4.812 20.25 -23.766 1 34.53 246 HIS A N 1
ATOM 1873 C CA . HIS A 1 246 ? -5.945 20.922 -24.406 1 34.53 246 HIS A CA 1
ATOM 1874 C C . HIS A 1 246 ? -6.738 19.953 -25.266 1 34.53 246 HIS A C 1
ATOM 1876 O O . HIS A 1 246 ? -7.84 20.266 -25.719 1 34.53 246 HIS A O 1
ATOM 1882 N N . ILE A 1 247 ? -6.156 18.922 -25.781 1 32.53 247 ILE A N 1
ATOM 1883 C CA . ILE A 1 247 ? -6.969 18.188 -26.734 1 32.53 247 ILE A CA 1
ATOM 1884 C C . ILE A 1 247 ? -8.016 17.359 -26 1 32.53 247 ILE A C 1
ATOM 1886 O O . ILE A 1 247 ? -9.125 17.156 -26.484 1 32.53 247 ILE A O 1
ATOM 1890 N N . GLN A 1 248 ? -7.699 16.688 -24.891 1 32.88 248 GLN A N 1
ATOM 1891 C CA . GLN A 1 248 ? -8.625 15.602 -24.625 1 32.88 248 GLN A CA 1
ATOM 1892 C C . GLN A 1 248 ? -9.781 16.062 -23.75 1 32.88 248 GLN A C 1
ATOM 1894 O O . GLN A 1 248 ? -10.578 15.242 -23.281 1 32.88 248 GLN A O 1
ATOM 1899 N N . SER A 1 249 ? -9.859 17.25 -23.188 1 30.2 249 SER A N 1
ATOM 1900 C CA . SER A 1 249 ? -11.078 17.312 -22.375 1 30.2 249 SER A CA 1
ATOM 1901 C C . SER A 1 249 ? -12.32 17.406 -23.25 1 30.2 249 SER A C 1
ATOM 1903 O O . SER A 1 249 ? -12.531 18.422 -23.922 1 30.2 249 SER A O 1
ATOM 1905 N N . PRO A 1 250 ? -12.961 16.375 -23.781 1 27.81 250 PRO A N 1
ATOM 1906 C CA . PRO A 1 250 ? -14.219 16.531 -24.516 1 27.81 250 PRO A CA 1
ATOM 1907 C C . PRO A 1 250 ? -15.312 17.172 -23.656 1 27.81 250 PRO A C 1
ATOM 1909 O O . PRO A 1 250 ? -16.484 17.125 -24.016 1 27.81 250 PRO A O 1
ATOM 1912 N N . THR A 1 251 ? -15.352 17.328 -22.359 1 28.52 251 THR A N 1
ATOM 1913 C CA . THR A 1 251 ? -16.688 17.719 -21.922 1 28.52 251 THR A CA 1
ATOM 1914 C C . THR A 1 251 ? -17.141 19 -22.609 1 28.52 251 THR A C 1
ATOM 1916 O O . THR A 1 251 ? -16.406 20 -22.609 1 28.52 251 THR A O 1
ATOM 1919 N N . ASP A 1 252 ? -18.344 19 -23.359 1 29.23 252 ASP A N 1
ATOM 1920 C CA . ASP A 1 252 ? -19.297 19.938 -23.938 1 29.23 252 ASP A CA 1
ATOM 1921 C C . ASP A 1 252 ? -19.734 21 -22.922 1 29.23 252 ASP A C 1
ATOM 1923 O O . ASP A 1 252 ? -20.828 21.547 -23.016 1 29.23 252 ASP A O 1
ATOM 1927 N N . ARG A 1 253 ? -19.516 21.094 -21.672 1 27.61 253 ARG A N 1
ATOM 1928 C CA . ARG A 1 253 ? -20.156 22.281 -21.125 1 27.61 253 ARG A CA 1
ATOM 1929 C C . ARG A 1 253 ? -19.812 23.516 -21.953 1 27.61 253 ARG A C 1
ATOM 1931 O O . ARG A 1 253 ? -18.641 23.75 -22.281 1 27.61 253 ARG A O 1
ATOM 1938 N N . ILE A 1 254 ? -20.922 24.031 -22.625 1 27.55 254 ILE A N 1
ATOM 1939 C CA . ILE A 1 254 ? -21.094 25.344 -23.25 1 27.55 254 ILE A CA 1
ATOM 1940 C C . ILE A 1 254 ? -20.438 26.406 -22.375 1 27.55 254 ILE A C 1
ATOM 1942 O O . ILE A 1 254 ? -20.984 26.828 -21.359 1 27.55 254 ILE A O 1
ATOM 1946 N N . ILE A 1 255 ? -19.453 26.266 -21.734 1 27.56 255 ILE A N 1
ATOM 1947 C CA . ILE A 1 255 ? -18.984 27.547 -21.219 1 27.56 255 ILE A CA 1
ATOM 1948 C C . ILE A 1 255 ? -19.016 28.594 -22.344 1 27.56 255 ILE A C 1
ATOM 1950 O O . ILE A 1 255 ? -18.594 28.312 -23.469 1 27.56 255 ILE A O 1
ATOM 1954 N N . ALA A 1 256 ? -20.016 29.609 -22.141 1 28.61 256 ALA A N 1
ATOM 1955 C CA . ALA A 1 256 ? -20.078 30.766 -23 1 28.61 256 ALA A CA 1
ATOM 1956 C C . ALA A 1 256 ? -18.734 31.031 -23.672 1 28.61 256 ALA A C 1
ATOM 1958 O O . ALA A 1 256 ? -17.688 30.672 -23.141 1 28.61 256 ALA A O 1
ATOM 1959 N N . PRO A 1 257 ? -18.922 31.266 -24.953 1 28.22 257 PRO A N 1
ATOM 1960 C CA . PRO A 1 257 ? -17.688 31.703 -25.625 1 28.22 257 PRO A CA 1
ATOM 1961 C C . PRO A 1 257 ? -16.875 32.688 -24.781 1 28.22 257 PRO A C 1
ATOM 1963 O O . PRO A 1 257 ? -17.375 33.75 -24.391 1 28.22 257 PRO A O 1
ATOM 1966 N N . ILE A 1 258 ? -16.344 32.281 -23.734 1 28.44 258 ILE A N 1
ATOM 1967 C CA . ILE A 1 258 ? -15.516 33.344 -23.188 1 28.44 258 ILE A CA 1
ATOM 1968 C C . ILE A 1 258 ? -14.938 34.188 -24.312 1 28.44 258 ILE A C 1
ATOM 1970 O O . ILE A 1 258 ? -14.523 33.656 -25.344 1 28.44 258 ILE A O 1
ATOM 1974 N N . ALA A 1 259 ? -15.445 35.438 -24.453 1 27.73 259 ALA A N 1
ATOM 1975 C CA . ALA A 1 259 ? -14.812 36.406 -25.359 1 27.73 259 ALA A CA 1
ATOM 1976 C C . ALA A 1 259 ? -13.391 36 -25.719 1 27.73 259 ALA A C 1
ATOM 1978 O O . ALA A 1 259 ? -12.742 35.281 -24.938 1 27.73 259 ALA A O 1
ATOM 1979 N N . PRO A 1 260 ? -13.125 36.094 -27.047 1 29.97 260 PRO A N 1
ATOM 1980 C CA . PRO A 1 260 ? -11.734 35.875 -27.438 1 29.97 260 PRO A CA 1
ATOM 1981 C C . PRO A 1 260 ? -10.734 36.406 -26.422 1 29.97 260 PRO A C 1
ATOM 1983 O O . PRO A 1 260 ? -10.555 37.625 -26.328 1 29.97 260 PRO A O 1
ATOM 1986 N N . THR A 1 261 ? -11.023 36.188 -25.234 1 28.48 261 THR A N 1
ATOM 1987 C CA . THR A 1 261 ? -10.016 36.781 -24.344 1 28.48 261 THR A CA 1
ATOM 1988 C C . THR A 1 261 ? -8.672 36.875 -25.062 1 28.48 261 THR A C 1
ATOM 1990 O O . THR A 1 261 ? -8.328 36.031 -25.891 1 28.48 261 THR A O 1
ATOM 1993 N N . SER A 1 262 ? -8.148 38.125 -25.172 1 29.5 262 SER A N 1
ATOM 1994 C CA . SER A 1 262 ? -6.805 38.438 -25.656 1 29.5 262 SER A CA 1
ATOM 1995 C C . SER A 1 262 ? -5.891 37.219 -25.547 1 29.5 262 SER A C 1
ATOM 1997 O O . SER A 1 262 ? -6.031 36.406 -24.641 1 29.5 262 SER A O 1
ATOM 1999 N N . THR A 1 263 ? -5.516 36.688 -26.656 1 31.47 263 THR A N 1
ATOM 2000 C CA . THR A 1 263 ? -4.363 35.844 -26.938 1 31.47 263 THR A CA 1
ATOM 2001 C C . THR A 1 263 ? -3.277 36.031 -25.891 1 31.47 263 THR A C 1
ATOM 2003 O O . THR A 1 263 ? -2.324 36.781 -26.094 1 31.47 263 THR A O 1
ATOM 2006 N N . LEU A 1 264 ? -3.602 36.688 -24.812 1 31.83 264 LEU A N 1
ATOM 2007 C CA . LEU A 1 264 ? -2.432 36.625 -23.938 1 31.83 264 LEU A CA 1
ATOM 2008 C C . LEU A 1 264 ? -1.686 35.312 -24.141 1 31.83 264 LEU A C 1
ATOM 2010 O O . LEU A 1 264 ? -2.242 34.25 -23.906 1 31.83 264 LEU A O 1
ATOM 2014 N N . ASN A 1 265 ? -1.059 35.031 -25.141 1 33.88 265 ASN A N 1
ATOM 2015 C CA . ASN A 1 265 ? 0.114 34.25 -25.469 1 33.88 265 ASN A CA 1
ATOM 2016 C C . ASN A 1 265 ? 0.847 33.781 -24.203 1 33.88 265 ASN A C 1
ATOM 2018 O O . ASN A 1 265 ? 2.004 34.156 -23.984 1 33.88 265 ASN A O 1
ATOM 2022 N N . HIS A 1 266 ? 0.378 33.969 -23.125 1 41.38 266 HIS A N 1
ATOM 2023 C CA . HIS A 1 266 ? 0.918 33.562 -21.828 1 41.38 266 HIS A CA 1
ATOM 2024 C C . HIS A 1 266 ? 1.461 32.156 -21.891 1 41.38 266 HIS A C 1
ATOM 2026 O O . HIS A 1 266 ? 1.565 31.484 -20.859 1 41.38 266 HIS A O 1
ATOM 2032 N N . SER A 1 267 ? 1.308 31.484 -22.922 1 49.12 267 SER A N 1
ATOM 2033 C CA . SER A 1 267 ? 1.677 30.125 -23.328 1 49.12 267 SER A CA 1
ATOM 2034 C C . SER A 1 267 ? 3.137 29.828 -23 1 49.12 267 SER A C 1
ATOM 2036 O O . SER A 1 267 ? 3.596 28.688 -23.156 1 49.12 267 SER A O 1
ATOM 2038 N N . GLY A 1 268 ? 3.918 30.906 -22.688 1 66.62 268 GLY A N 1
ATOM 2039 C CA . GLY A 1 268 ? 5.352 30.656 -22.75 1 66.62 268 GLY A CA 1
ATOM 2040 C C . GLY A 1 268 ? 5.934 30.188 -21.438 1 66.62 268 GLY A C 1
ATOM 2041 O O . GLY A 1 268 ? 5.309 30.328 -20.375 1 66.62 268 GLY A O 1
ATOM 2042 N N . PHE A 1 269 ? 6.691 29.453 -21.391 1 86 269 PHE A N 1
ATOM 2043 C CA . PHE A 1 269 ? 7.574 29.047 -20.297 1 86 269 PHE A CA 1
ATOM 2044 C C . PHE A 1 269 ? 8.156 30.266 -19.594 1 86 269 PHE A C 1
ATOM 2046 O O . PHE A 1 269 ? 8.711 31.156 -20.25 1 86 269 PHE A O 1
ATOM 2053 N N . PRO A 1 270 ? 7.824 30.578 -18.281 1 90.75 270 PRO A N 1
ATOM 2054 C CA . PRO A 1 270 ? 8.266 31.766 -17.547 1 90.75 270 PRO A CA 1
ATOM 2055 C C . PRO A 1 270 ? 9.758 32.062 -17.734 1 90.75 270 PRO A C 1
ATOM 2057 O O . PRO A 1 270 ? 10.531 31.141 -18.016 1 90.75 270 PRO A O 1
ATOM 2060 N N . PRO A 1 271 ? 10.062 33.312 -17.656 1 89.25 271 PRO A N 1
ATOM 2061 C CA . PRO A 1 271 ? 11.484 33.656 -17.75 1 89.25 271 PRO A CA 1
ATOM 2062 C C . PRO A 1 271 ? 12.289 33.156 -16.547 1 89.25 271 PRO A C 1
ATOM 2064 O O . PRO A 1 271 ? 11.703 32.812 -15.516 1 89.25 271 PRO A O 1
ATOM 2067 N N . ALA A 1 272 ? 13.617 33.156 -16.641 1 91.62 272 ALA A N 1
ATOM 2068 C CA . ALA A 1 272 ? 14.516 32.625 -15.617 1 91.62 272 ALA A CA 1
ATOM 2069 C C . ALA A 1 272 ? 14.406 33.406 -14.312 1 91.62 272 ALA A C 1
ATOM 2071 O O . ALA A 1 272 ? 14.539 32.812 -13.227 1 91.62 272 ALA A O 1
ATOM 2072 N N . GLU A 1 273 ? 14.094 34.656 -14.383 1 89.5 273 GLU A N 1
ATOM 2073 C CA . GLU A 1 273 ? 14 35.5 -13.195 1 89.5 273 GLU A CA 1
ATOM 2074 C C . GLU A 1 273 ? 12.844 35.062 -12.305 1 89.5 273 GLU A C 1
ATOM 2076 O O . GLU A 1 273 ? 12.961 35.094 -11.078 1 89.5 273 GLU A O 1
ATOM 2081 N N . ILE A 1 274 ? 11.812 34.688 -12.945 1 91.88 274 ILE A N 1
ATOM 2082 C CA . ILE A 1 274 ? 10.648 34.25 -12.18 1 91.88 274 ILE A CA 1
ATOM 2083 C C . ILE A 1 274 ? 10.969 32.906 -11.492 1 91.88 274 ILE A C 1
ATOM 2085 O O . ILE A 1 274 ? 10.586 32.688 -10.336 1 91.88 274 ILE A O 1
ATOM 2089 N N . PHE A 1 275 ? 11.648 32.094 -12.219 1 94.56 275 PHE A N 1
ATOM 2090 C CA . PHE A 1 275 ? 12.047 30.828 -11.633 1 94.56 275 PHE A CA 1
ATOM 2091 C C . PHE A 1 275 ? 12.984 31.031 -10.453 1 94.56 275 PHE A C 1
ATOM 2093 O O . PHE A 1 275 ? 12.891 30.344 -9.438 1 94.56 275 PHE A O 1
ATOM 2100 N N . ASP A 1 276 ? 13.852 31.922 -10.633 1 94.38 276 ASP A N 1
ATOM 2101 C CA . ASP A 1 276 ? 14.805 32.219 -9.57 1 94.38 276 ASP A CA 1
ATOM 2102 C C . ASP A 1 276 ? 14.109 32.781 -8.336 1 94.38 276 ASP A C 1
ATOM 2104 O O . ASP A 1 276 ? 14.438 32.406 -7.207 1 94.38 276 ASP A O 1
ATOM 2108 N N . MET A 1 277 ? 13.18 33.625 -8.562 1 93.25 277 MET A N 1
ATOM 2109 C CA . MET A 1 277 ? 12.398 34.188 -7.457 1 93.25 277 MET A CA 1
ATOM 2110 C C . MET A 1 277 ? 11.594 33.094 -6.758 1 93.25 277 MET A C 1
ATOM 2112 O O . MET A 1 277 ? 11.5 33.062 -5.531 1 93.25 277 MET A O 1
ATOM 2116 N N . ALA A 1 278 ? 11.008 32.281 -7.57 1 95.44 278 ALA A N 1
ATOM 2117 C CA . ALA A 1 278 ? 10.211 31.203 -7.031 1 95.44 278 ALA A CA 1
ATOM 2118 C C . ALA A 1 278 ? 11.07 30.266 -6.188 1 95.44 278 ALA A C 1
ATOM 2120 O O . ALA A 1 278 ? 10.648 29.828 -5.113 1 95.44 278 ALA A O 1
ATOM 2121 N N . LEU A 1 279 ? 12.227 29.922 -6.672 1 96.69 279 LEU A N 1
ATOM 2122 C CA . LEU A 1 279 ? 13.125 29.031 -5.941 1 96.69 279 LEU A CA 1
ATOM 2123 C C . LEU A 1 279 ? 13.547 29.656 -4.617 1 96.69 279 LEU A C 1
ATOM 2125 O O . LEU A 1 279 ? 13.68 28.953 -3.609 1 96.69 279 LEU A O 1
ATOM 2129 N N . ASP A 1 280 ? 13.727 30.891 -4.621 1 94.75 280 ASP A N 1
ATOM 2130 C CA . ASP A 1 280 ? 14.07 31.594 -3.396 1 94.75 280 ASP A CA 1
ATOM 2131 C C . ASP A 1 280 ? 12.938 31.516 -2.375 1 94.75 280 ASP A C 1
ATOM 2133 O O . ASP A 1 280 ? 13.18 31.266 -1.191 1 94.75 280 ASP A O 1
ATOM 2137 N N . LEU A 1 281 ? 11.773 31.719 -2.861 1 93.44 281 LEU A N 1
ATOM 2138 C CA . LEU A 1 281 ? 10.617 31.641 -1.972 1 93.44 281 LEU A CA 1
ATOM 2139 C C . LEU A 1 281 ? 10.438 30.219 -1.439 1 93.44 281 LEU A C 1
ATOM 2141 O O . LEU A 1 281 ? 10.008 30.031 -0.299 1 93.44 281 LEU A O 1
ATOM 2145 N N . PHE A 1 282 ? 10.719 29.297 -2.25 1 96.25 282 PHE A N 1
ATOM 2146 C CA . PHE A 1 282 ? 10.664 27.906 -1.81 1 96.25 282 PHE A CA 1
ATOM 2147 C C . PHE A 1 282 ? 11.578 27.688 -0.609 1 96.25 282 PHE A C 1
ATOM 2149 O O . PHE A 1 282 ? 11.172 27.094 0.39 1 96.25 282 PHE A O 1
ATOM 2156 N N . PHE A 1 283 ? 12.773 28.125 -0.7 1 95.38 283 PHE A N 1
ATOM 2157 C CA . PHE A 1 283 ? 13.758 27.891 0.348 1 95.38 283 PHE A CA 1
ATOM 2158 C C . PHE A 1 283 ? 13.422 28.703 1.599 1 95.38 283 PHE A C 1
ATOM 2160 O O . PHE A 1 283 ? 13.648 28.234 2.719 1 95.38 283 PHE A O 1
ATOM 2167 N N . ARG A 1 284 ? 12.781 29.781 1.424 1 92 284 ARG A N 1
ATOM 2168 C CA . ARG A 1 284 ? 12.516 30.656 2.562 1 92 284 ARG A CA 1
ATOM 2169 C C . ARG A 1 284 ? 11.25 30.25 3.295 1 92 284 ARG A C 1
ATOM 2171 O O . ARG A 1 284 ? 11.18 30.312 4.523 1 92 284 ARG A O 1
ATOM 2178 N N . LEU A 1 285 ? 10.328 29.797 2.496 1 91.19 285 LEU A N 1
ATOM 2179 C CA . LEU A 1 285 ? 9.008 29.672 3.105 1 91.19 285 LEU A CA 1
ATOM 2180 C C . LEU A 1 285 ? 8.617 28.188 3.229 1 91.19 285 LEU A C 1
ATOM 2182 O O . LEU A 1 285 ? 7.922 27.812 4.172 1 91.19 285 LEU A O 1
ATOM 2186 N N . PHE A 1 286 ? 8.992 27.422 2.289 1 94.12 286 PHE A N 1
ATOM 2187 C CA . PHE A 1 286 ? 8.5 26.047 2.293 1 94.12 286 PHE A CA 1
ATOM 2188 C C . PHE A 1 286 ? 9.523 25.109 2.906 1 94.12 286 PHE A C 1
ATOM 2190 O O . PHE A 1 286 ? 9.172 24.219 3.682 1 94.12 286 PHE A O 1
ATOM 2197 N N . ASN A 1 287 ? 10.758 25.203 2.572 1 94.12 287 ASN A N 1
ATOM 2198 C CA . ASN A 1 287 ? 11.805 24.281 3.002 1 94.12 287 ASN A CA 1
ATOM 2199 C C . ASN A 1 287 ? 11.859 24.172 4.523 1 94.12 287 ASN A C 1
ATOM 2201 O O . ASN A 1 287 ? 12.141 23.109 5.062 1 94.12 287 ASN A O 1
ATOM 2205 N N . PRO A 1 288 ? 11.57 25.25 5.242 1 92 288 PRO A N 1
ATOM 2206 C CA . PRO A 1 288 ? 11.594 25.125 6.699 1 92 288 PRO A CA 1
ATOM 2207 C C . PRO A 1 288 ? 10.5 24.203 7.234 1 92 288 PRO A C 1
ATOM 2209 O O . PRO A 1 288 ? 10.625 23.656 8.328 1 92 288 PRO A O 1
ATOM 2212 N N . LEU A 1 289 ? 9.438 24.047 6.523 1 92.75 289 LEU A N 1
ATOM 2213 C CA . LEU A 1 289 ? 8.344 23.172 6.941 1 92.75 289 LEU A CA 1
ATOM 2214 C C . LEU A 1 289 ? 8.695 21.703 6.695 1 92.75 289 LEU A C 1
ATOM 2216 O O . LEU A 1 289 ? 8.211 20.828 7.402 1 92.75 289 LEU A O 1
ATOM 2220 N N . LEU A 1 290 ? 9.414 21.5 5.676 1 95.62 290 LEU A N 1
ATOM 2221 C CA . LEU A 1 290 ? 9.883 20.188 5.27 1 95.62 290 LEU A CA 1
ATOM 2222 C C . LEU A 1 290 ? 11.352 20.234 4.863 1 95.62 290 LEU A C 1
ATOM 2224 O O . LEU A 1 290 ? 11.68 20.047 3.689 1 95.62 290 LEU A O 1
ATOM 2228 N N . PRO A 1 291 ? 12.203 20.281 5.879 1 96.56 291 PRO A N 1
ATOM 2229 C CA . PRO A 1 291 ? 13.602 20.609 5.621 1 96.56 291 PRO A CA 1
ATOM 2230 C C . PRO A 1 291 ? 14.438 19.391 5.238 1 96.56 291 PRO A C 1
ATOM 2232 O O . PRO A 1 291 ? 15.305 18.969 6.012 1 96.56 291 PRO A O 1
ATOM 2235 N N . PHE A 1 292 ? 14.312 18.922 4.031 1 97.94 292 PHE A N 1
ATOM 2236 C CA . PHE A 1 292 ? 15.109 17.766 3.652 1 97.94 292 PHE A CA 1
ATOM 2237 C C . PHE A 1 292 ? 16.141 18.141 2.596 1 97.94 292 PHE A C 1
ATOM 2239 O O . PHE A 1 292 ? 17 17.328 2.246 1 97.94 292 PHE A O 1
ATOM 2246 N N . ILE A 1 293 ? 16.109 19.344 2.096 1 97.38 293 ILE A N 1
ATOM 2247 C CA . ILE A 1 293 ? 17.109 19.781 1.134 1 97.38 293 ILE A CA 1
ATOM 2248 C C . ILE A 1 293 ? 18.266 20.484 1.866 1 97.38 293 ILE A C 1
ATOM 2250 O O . ILE A 1 293 ? 18.047 21.469 2.572 1 97.38 293 ILE A O 1
ATOM 2254 N N . HIS A 1 294 ? 19.422 19.969 1.74 1 97.12 294 HIS A N 1
ATOM 2255 C CA . HIS A 1 294 ? 20.609 20.625 2.266 1 97.12 294 HIS A CA 1
ATOM 2256 C C . HIS A 1 294 ? 21.031 21.797 1.39 1 97.12 294 HIS A C 1
ATOM 2258 O O . HIS A 1 294 ? 21.812 21.641 0.446 1 97.12 294 HIS A O 1
ATOM 2264 N N . GLN A 1 295 ? 20.719 22.969 1.802 1 95.19 295 GLN A N 1
ATOM 2265 C CA . GLN A 1 295 ? 20.812 24.172 0.988 1 95.19 295 GLN A CA 1
ATOM 2266 C C . GLN A 1 295 ? 22.266 24.516 0.664 1 95.19 295 GLN A C 1
ATOM 2268 O O . GLN A 1 295 ? 22.578 24.891 -0.468 1 95.19 295 GLN A O 1
ATOM 2273 N N . PRO A 1 296 ? 23.172 24.328 1.566 1 94.56 296 PRO A N 1
ATOM 2274 C CA . PRO A 1 296 ? 24.547 24.734 1.286 1 94.56 296 PRO A CA 1
ATOM 2275 C C . PRO A 1 296 ? 25.172 23.953 0.137 1 94.56 296 PRO A C 1
ATOM 2277 O O . PRO A 1 296 ? 26.047 24.469 -0.561 1 94.56 296 PRO A O 1
ATOM 2280 N N . THR A 1 297 ? 24.797 22.719 -0.001 1 95.06 297 THR A N 1
ATOM 2281 C CA . THR A 1 297 ? 25.406 21.906 -1.047 1 95.06 297 THR A CA 1
ATOM 2282 C C . THR A 1 297 ? 24.5 21.812 -2.266 1 95.06 297 THR A C 1
ATOM 2284 O O . THR A 1 297 ? 24.844 21.156 -3.25 1 95.06 297 THR A O 1
ATOM 2287 N N . PHE A 1 298 ? 23.344 22.469 -2.25 1 95.75 298 PHE A N 1
ATOM 2288 C CA . PHE A 1 298 ? 22.375 22.406 -3.334 1 95.75 298 PHE A CA 1
ATOM 2289 C C . PHE A 1 298 ? 22.797 23.297 -4.496 1 95.75 298 PHE A C 1
ATOM 2291 O O . PHE A 1 298 ? 23.312 24.391 -4.289 1 95.75 298 PHE A O 1
ATOM 2298 N N . SER A 1 299 ? 22.625 22.766 -5.699 1 93.31 299 SER A N 1
ATOM 2299 C CA . SER A 1 299 ? 22.859 23.531 -6.914 1 93.31 299 SER A CA 1
ATOM 2300 C C . SER A 1 299 ? 21.734 23.344 -7.922 1 93.31 299 SER A C 1
ATOM 2302 O O . SER A 1 299 ? 21.453 22.219 -8.344 1 93.31 299 SER A O 1
ATOM 2304 N N . ALA A 1 300 ? 21.109 24.438 -8.352 1 94.44 300 ALA A N 1
ATOM 2305 C CA . ALA A 1 300 ? 20.016 24.359 -9.328 1 94.44 300 ALA A CA 1
ATOM 2306 C C . ALA A 1 300 ? 20.531 23.812 -10.664 1 94.44 300 ALA A C 1
ATOM 2308 O O . ALA A 1 300 ? 19.797 23.125 -11.375 1 94.44 300 ALA A O 1
ATOM 2309 N N . LYS A 1 301 ? 21.703 24.047 -10.938 1 90.88 301 LYS A N 1
ATOM 2310 C CA . LYS A 1 301 ? 22.281 23.641 -12.211 1 90.88 301 LYS A CA 1
ATOM 2311 C C . LYS A 1 301 ? 22.469 22.125 -12.266 1 90.88 301 LYS A C 1
ATOM 2313 O O . LYS A 1 301 ? 22.391 21.531 -13.344 1 90.88 301 LYS A O 1
ATOM 2318 N N . LYS A 1 302 ? 22.719 21.609 -11.102 1 92.44 302 LYS A N 1
ATOM 2319 C CA . LYS A 1 302 ? 23.031 20.188 -11.062 1 92.44 302 LYS A CA 1
ATOM 2320 C C . LYS A 1 302 ? 21.812 19.375 -10.633 1 92.44 302 LYS A C 1
ATOM 2322 O O . LYS A 1 302 ? 21.812 18.141 -10.734 1 92.44 302 LYS A O 1
ATOM 2327 N N . ALA A 1 303 ? 20.797 20.062 -10.203 1 94.94 303 ALA A N 1
ATOM 2328 C CA . ALA A 1 303 ? 19.625 19.359 -9.68 1 94.94 303 ALA A CA 1
ATOM 2329 C C . ALA A 1 303 ? 18.891 18.625 -10.781 1 94.94 303 ALA A C 1
ATOM 2331 O O . ALA A 1 303 ? 18.812 19.094 -11.914 1 94.94 303 ALA A O 1
ATOM 2332 N N . ARG A 1 304 ? 18.359 17.453 -10.453 1 93.75 304 ARG A N 1
ATOM 2333 C CA . ARG A 1 304 ? 17.516 16.734 -11.406 1 93.75 304 ARG A CA 1
ATOM 2334 C C . ARG A 1 304 ? 16.328 17.578 -11.852 1 93.75 304 ARG A C 1
ATOM 2336 O O . ARG A 1 304 ? 15.719 18.266 -11.039 1 93.75 304 ARG A O 1
ATOM 2343 N N . PRO A 1 305 ? 15.945 17.562 -13.07 1 94.81 305 PRO A N 1
ATOM 2344 C CA . PRO A 1 305 ? 14.969 18.5 -13.625 1 94.81 305 PRO A CA 1
ATOM 2345 C C . PRO A 1 305 ? 13.594 18.359 -12.984 1 94.81 305 PRO A C 1
ATOM 2347 O O . PRO A 1 305 ? 12.938 19.375 -12.695 1 94.81 305 PRO A O 1
ATOM 2350 N N . SER A 1 306 ? 13.133 17.172 -12.789 1 96.19 306 SER A N 1
ATOM 2351 C CA . SER A 1 306 ? 11.797 17 -12.234 1 96.19 306 SER A CA 1
ATOM 2352 C C . SER A 1 306 ? 11.695 17.578 -10.828 1 96.19 306 SER A C 1
ATOM 2354 O O . SER A 1 306 ? 10.703 18.219 -10.484 1 96.19 306 SER A O 1
ATOM 2356 N N . LEU A 1 307 ? 12.688 17.344 -10.039 1 97.56 307 LEU A N 1
ATOM 2357 C CA . LEU A 1 307 ? 12.695 17.906 -8.688 1 97.56 307 LEU A CA 1
ATOM 2358 C C . LEU A 1 307 ? 12.75 19.422 -8.727 1 97.56 307 LEU A C 1
ATOM 2360 O O . LEU A 1 307 ? 11.977 20.094 -8.031 1 97.56 307 LEU A O 1
ATOM 2364 N N . LEU A 1 308 ? 13.672 19.891 -9.539 1 97.31 308 LEU A N 1
ATOM 2365 C CA . LEU A 1 308 ? 13.828 21.328 -9.641 1 97.31 308 LEU A CA 1
ATOM 2366 C C . LEU A 1 308 ? 12.539 21.984 -10.117 1 97.31 308 LEU A C 1
ATOM 2368 O O . LEU A 1 308 ? 12.148 23.047 -9.602 1 97.31 308 LEU A O 1
ATOM 2372 N N . TYR A 1 309 ? 11.953 21.406 -11.07 1 97.56 309 TYR A N 1
ATOM 2373 C CA . TYR A 1 309 ? 10.711 21.922 -11.609 1 97.56 309 TYR A CA 1
ATOM 2374 C C . TYR A 1 309 ? 9.633 22 -10.539 1 97.56 309 TYR A C 1
ATOM 2376 O O . TYR A 1 309 ? 8.961 23.016 -10.383 1 97.56 309 TYR A O 1
ATOM 2384 N N . VAL A 1 310 ? 9.43 20.984 -9.773 1 98.19 310 VAL A N 1
ATOM 2385 C CA . VAL A 1 310 ? 8.398 20.938 -8.742 1 98.19 310 VAL A CA 1
ATOM 2386 C C . VAL A 1 310 ? 8.719 21.953 -7.645 1 98.19 310 VAL A C 1
ATOM 2388 O O . VAL A 1 310 ? 7.82 22.609 -7.109 1 98.19 310 VAL A O 1
ATOM 2391 N N . MET A 1 311 ? 9.961 22.062 -7.285 1 98.06 311 MET A N 1
ATOM 2392 C CA . MET A 1 311 ? 10.367 23.078 -6.312 1 98.06 311 MET A CA 1
ATOM 2393 C C . MET A 1 311 ? 9.945 24.469 -6.766 1 98.06 311 MET A C 1
ATOM 2395 O O . MET A 1 311 ? 9.414 25.25 -5.973 1 98.06 311 MET A O 1
ATOM 2399 N N . THR A 1 312 ? 10.188 24.734 -8.016 1 97.56 312 THR A N 1
ATOM 2400 C CA . THR A 1 312 ? 9.859 26.062 -8.531 1 97.56 312 THR A CA 1
ATOM 2401 C C . THR A 1 312 ? 8.344 26.25 -8.609 1 97.56 312 THR A C 1
ATOM 2403 O O . THR A 1 312 ? 7.84 27.359 -8.414 1 97.56 312 THR A O 1
ATOM 2406 N N . LEU A 1 313 ? 7.613 25.188 -8.922 1 97.56 313 LEU A N 1
ATOM 2407 C CA . LEU A 1 313 ? 6.156 25.281 -8.922 1 97.56 313 LEU A CA 1
ATOM 2408 C C . LEU A 1 313 ? 5.637 25.609 -7.527 1 97.56 313 LEU A C 1
ATOM 2410 O O . LEU A 1 313 ? 4.699 26.406 -7.379 1 97.56 313 LEU A O 1
ATOM 2414 N N . VAL A 1 314 ? 6.188 25.016 -6.512 1 96.94 314 VAL A N 1
ATOM 2415 C CA . VAL A 1 314 ? 5.824 25.328 -5.137 1 96.94 314 VAL A CA 1
ATOM 2416 C C . VAL A 1 314 ? 6.105 26.812 -4.848 1 96.94 314 VAL A C 1
ATOM 2418 O O . VAL A 1 314 ? 5.254 27.516 -4.293 1 96.94 314 VAL A O 1
ATOM 2421 N N . GLY A 1 315 ? 7.238 27.219 -5.32 1 96.19 315 GLY A N 1
ATOM 2422 C CA . GLY A 1 315 ? 7.582 28.625 -5.152 1 96.19 315 GLY A CA 1
ATOM 2423 C C . GLY A 1 315 ? 6.641 29.562 -5.883 1 96.19 315 GLY A C 1
ATOM 2424 O O . GLY A 1 315 ? 6.293 30.625 -5.367 1 96.19 315 GLY A O 1
ATOM 2425 N N . MET A 1 316 ? 6.227 29.172 -7.031 1 95.06 316 MET A N 1
ATOM 2426 C CA . MET A 1 316 ? 5.309 29.984 -7.824 1 95.06 316 MET A CA 1
ATOM 2427 C C . MET A 1 316 ? 3.951 30.094 -7.141 1 95.06 316 MET A C 1
ATOM 2429 O O . MET A 1 316 ? 3.301 31.141 -7.207 1 95.06 316 MET A O 1
ATOM 2433 N N . THR A 1 317 ? 3.553 29.062 -6.531 1 93 317 THR A N 1
ATOM 2434 C CA . THR A 1 317 ? 2.289 29.094 -5.801 1 93 317 THR A CA 1
ATOM 2435 C C . THR A 1 317 ? 2.379 30.031 -4.605 1 93 317 THR A C 1
ATOM 2437 O O . THR A 1 317 ? 1.411 30.719 -4.277 1 93 317 THR A O 1
ATOM 2440 N N . LEU A 1 318 ? 3.49 30.078 -4.016 1 90 318 LEU A N 1
ATOM 2441 C CA . LEU A 1 318 ? 3.705 30.953 -2.871 1 90 318 LEU A CA 1
ATOM 2442 C C . LEU A 1 318 ? 3.805 32.406 -3.311 1 90 318 LEU A C 1
ATOM 2444 O O . LEU A 1 318 ? 3.428 33.312 -2.564 1 90 318 LEU A O 1
ATOM 2448 N N . LEU A 1 319 ? 4.359 32.531 -4.508 1 87 319 LEU A N 1
ATOM 2449 C CA . LEU A 1 319 ? 4.383 33.875 -5.066 1 87 319 LEU A CA 1
ATOM 2450 C C . LEU A 1 319 ? 2.967 34.406 -5.25 1 87 319 LEU A C 1
ATOM 2452 O O . LEU A 1 319 ? 2.715 35.594 -5.023 1 87 319 LEU A O 1
ATOM 2456 N N . GLY A 1 320 ? 2.049 33.625 -5.73 1 85.38 320 GLY A N 1
ATOM 2457 C CA . GLY A 1 320 ? 0.62 33.906 -5.699 1 85.38 320 GLY A CA 1
ATOM 2458 C C . GLY A 1 320 ? 0.189 34.938 -6.707 1 85.38 320 GLY A C 1
ATOM 2459 O O . GLY A 1 320 ? -0.827 35.625 -6.516 1 85.38 320 GLY A O 1
ATOM 2460 N N . THR A 1 321 ? 1.006 35.188 -7.699 1 86.25 321 THR A N 1
ATOM 2461 C CA . THR A 1 321 ? 0.596 36.125 -8.742 1 86.25 321 THR A CA 1
ATOM 2462 C C . THR A 1 321 ? -0.341 35.438 -9.734 1 86.25 321 THR A C 1
ATOM 2464 O O . THR A 1 321 ? -0.408 34.188 -9.789 1 86.25 321 THR A O 1
ATOM 2467 N N . LYS A 1 322 ? -1.07 36.219 -10.445 1 82.88 322 LYS A N 1
ATOM 2468 C CA . LYS A 1 322 ? -2.01 35.688 -11.422 1 82.88 322 LYS A CA 1
ATOM 2469 C C . LYS A 1 322 ? -1.29 34.812 -12.453 1 82.88 322 LYS A C 1
ATOM 2471 O O . LYS A 1 322 ? -1.749 33.719 -12.781 1 82.88 322 LYS A O 1
ATOM 2476 N N . GLY A 1 323 ? -0.263 35.344 -12.875 1 85.44 323 GLY A N 1
ATOM 2477 C CA . GLY A 1 323 ? 0.491 34.625 -13.891 1 85.44 323 GLY A CA 1
ATOM 2478 C C . GLY A 1 323 ? 1.051 33.312 -13.391 1 85.44 323 GLY A C 1
ATOM 2479 O O . GLY A 1 323 ? 0.949 32.281 -14.07 1 85.44 323 GLY A O 1
ATOM 2480 N N . THR A 1 324 ? 1.644 33.344 -12.227 1 91.44 324 THR A N 1
ATOM 2481 C CA . THR A 1 324 ? 2.277 32.125 -11.703 1 91.44 324 THR A CA 1
ATOM 2482 C C . THR A 1 324 ? 1.228 31.094 -11.289 1 91.44 324 THR A C 1
ATOM 2484 O O . THR A 1 324 ? 1.421 29.906 -11.477 1 91.44 324 THR A O 1
ATOM 2487 N N . THR A 1 325 ? 0.159 31.547 -10.758 1 88.31 325 THR A N 1
ATOM 2488 C CA . THR A 1 325 ? -0.905 30.641 -10.352 1 88.31 325 THR A CA 1
ATOM 2489 C C . THR A 1 325 ? -1.529 29.953 -11.57 1 88.31 325 THR A C 1
ATOM 2491 O O . THR A 1 325 ? -1.838 28.766 -11.531 1 88.31 325 THR A O 1
ATOM 2494 N N . ALA A 1 326 ? -1.721 30.734 -12.586 1 87.25 326 ALA A N 1
ATOM 2495 C CA . ALA A 1 326 ? -2.262 30.172 -13.82 1 87.25 326 ALA A CA 1
ATOM 2496 C C . ALA A 1 326 ? -1.303 29.156 -14.422 1 87.25 326 ALA A C 1
ATOM 2498 O O . ALA A 1 326 ? -1.732 28.109 -14.938 1 87.25 326 ALA A O 1
ATOM 2499 N N . PHE A 1 327 ? -0.101 29.516 -14.352 1 92.06 327 PHE A N 1
ATOM 2500 C CA . PHE A 1 327 ? 0.915 28.609 -14.883 1 92.06 327 PHE A CA 1
ATOM 2501 C C . PHE A 1 327 ? 0.889 27.266 -14.148 1 92.06 327 PHE A C 1
ATOM 2503 O O . PHE A 1 327 ? 0.933 26.219 -14.781 1 92.06 327 PHE A O 1
ATOM 2510 N N . VAL A 1 328 ? 0.859 27.281 -12.844 1 94.25 328 VAL A N 1
ATOM 2511 C CA . VAL A 1 328 ? 0.863 26.078 -12.039 1 94.25 328 VAL A CA 1
ATOM 2512 C C . VAL A 1 328 ? -0.399 25.266 -12.312 1 94.25 328 VAL A C 1
ATOM 2514 O O . VAL A 1 328 ? -0.333 24.047 -12.5 1 94.25 328 VAL A O 1
ATOM 2517 N N . SER A 1 329 ? -1.517 25.891 -12.398 1 90.69 329 SER A N 1
ATOM 2518 C CA . SER A 1 329 ? -2.785 25.203 -12.617 1 90.69 329 SER A CA 1
ATOM 2519 C C . SER A 1 329 ? -2.805 24.5 -13.977 1 90.69 329 SER A C 1
ATOM 2521 O O . SER A 1 329 ? -3.293 23.375 -14.094 1 90.69 329 SER A O 1
ATOM 2523 N N . ARG A 1 330 ? -2.262 25.094 -14.906 1 89.88 330 ARG A N 1
ATOM 2524 C CA . ARG A 1 330 ? -2.26 24.562 -16.266 1 89.88 330 ARG A CA 1
ATOM 2525 C C . ARG A 1 330 ? -1.302 23.375 -16.391 1 89.88 330 ARG A C 1
ATOM 2527 O O . ARG A 1 330 ? -1.561 22.438 -17.141 1 89.88 330 ARG A O 1
ATOM 2534 N N . ASN A 1 331 ? -0.272 23.453 -15.664 1 92.94 331 ASN A N 1
ATOM 2535 C CA . ASN A 1 331 ? 0.793 22.484 -15.859 1 92.94 331 ASN A CA 1
ATOM 2536 C C . ASN A 1 331 ? 0.748 21.375 -14.805 1 92.94 331 ASN A C 1
ATOM 2538 O O . ASN A 1 331 ? 1.481 20.391 -14.898 1 92.94 331 ASN A O 1
ATOM 2542 N N . PHE A 1 332 ? -0.15 21.484 -13.906 1 95.12 332 PHE A N 1
ATOM 2543 C CA . PHE A 1 332 ? -0.151 20.562 -12.773 1 95.12 332 PHE A CA 1
ATOM 2544 C C . PHE A 1 332 ? -0.381 19.125 -13.242 1 95.12 332 PHE A C 1
ATOM 2546 O O . PHE A 1 332 ? 0.4 18.234 -12.922 1 95.12 332 PHE A O 1
ATOM 2553 N N . SER A 1 333 ? -1.362 18.922 -14.062 1 92.25 333 SER A N 1
ATOM 2554 C CA . SER A 1 333 ? -1.725 17.562 -14.477 1 92.25 333 SER A CA 1
ATOM 2555 C C . SER A 1 333 ? -0.624 16.938 -15.328 1 92.25 333 SER A C 1
ATOM 2557 O O . SER A 1 333 ? -0.33 15.75 -15.188 1 92.25 333 SER A O 1
ATOM 2559 N N . GLY A 1 334 ? -0.114 17.688 -16.156 1 92.44 334 GLY A N 1
ATOM 2560 C CA . GLY A 1 334 ? 0.993 17.203 -16.969 1 92.44 334 GLY A CA 1
ATOM 2561 C C . GLY A 1 334 ? 2.213 16.828 -16.141 1 92.44 334 GLY A C 1
ATOM 2562 O O . GLY A 1 334 ? 2.881 15.836 -16.422 1 92.44 334 GLY A O 1
ATOM 2563 N N . THR A 1 335 ? 2.543 17.672 -15.188 1 95.94 335 THR A N 1
ATOM 2564 C CA . THR A 1 335 ? 3.66 17.391 -14.297 1 95.94 335 THR A CA 1
ATOM 2565 C C . THR A 1 335 ? 3.408 16.125 -13.492 1 95.94 335 THR A C 1
ATOM 2567 O O . THR A 1 335 ? 4.312 15.305 -13.32 1 95.94 335 THR A O 1
ATOM 2570 N N . LEU A 1 336 ? 2.188 15.992 -13 1 95.94 336 LEU A N 1
ATOM 2571 C CA . LEU A 1 336 ? 1.803 14.812 -12.242 1 95.94 336 LEU A CA 1
ATOM 2572 C C . LEU A 1 336 ? 1.992 13.547 -13.07 1 95.94 336 LEU A C 1
ATOM 2574 O O . LEU A 1 336 ? 2.535 12.555 -12.586 1 95.94 336 LEU A O 1
ATOM 2578 N N . GLU A 1 337 ? 1.565 13.578 -14.297 1 91.62 337 GLU A N 1
ATOM 2579 C CA . GLU A 1 337 ? 1.694 12.422 -15.18 1 91.62 337 GLU A CA 1
ATOM 2580 C C . GLU A 1 337 ? 3.158 12.062 -15.406 1 91.62 337 GLU A C 1
ATOM 2582 O O . GLU A 1 337 ? 3.52 10.883 -15.391 1 91.62 337 GLU A O 1
ATOM 2587 N N . LYS A 1 338 ? 3.924 13.008 -15.578 1 92.94 338 LYS A N 1
ATOM 2588 C CA . LYS A 1 338 ? 5.344 12.773 -15.828 1 92.94 338 LYS A CA 1
ATOM 2589 C C . LYS A 1 338 ? 6.031 12.195 -14.594 1 92.94 338 LYS A C 1
ATOM 2591 O O . LYS A 1 338 ? 6.797 11.234 -14.695 1 92.94 338 LYS A O 1
ATOM 2596 N N . VAL A 1 339 ? 5.797 12.797 -13.469 1 95.06 339 VAL A N 1
ATOM 2597 C CA . VAL A 1 339 ? 6.414 12.336 -12.227 1 95.06 339 VAL A CA 1
ATOM 2598 C C . VAL A 1 339 ? 5.938 10.922 -11.906 1 95.06 339 VAL A C 1
ATOM 2600 O O . VAL A 1 339 ? 6.719 10.086 -11.445 1 95.06 339 VAL A O 1
ATOM 2603 N N . THR A 1 340 ? 4.672 10.648 -12.203 1 92.5 340 THR A N 1
ATOM 2604 C CA . THR A 1 340 ? 4.121 9.312 -11.969 1 92.5 340 THR A CA 1
ATOM 2605 C C . THR A 1 340 ? 4.809 8.281 -12.859 1 92.5 340 THR A C 1
ATOM 2607 O O . THR A 1 340 ? 5.133 7.184 -12.414 1 92.5 340 THR A O 1
ATOM 2610 N N . ALA A 1 341 ? 5.027 8.641 -14.031 1 87.94 341 ALA A N 1
ATOM 2611 C CA . ALA A 1 341 ? 5.695 7.742 -14.969 1 87.94 341 ALA A CA 1
ATOM 2612 C C . ALA A 1 341 ? 7.137 7.477 -14.547 1 87.94 341 ALA A C 1
ATOM 2614 O O . ALA A 1 341 ? 7.605 6.336 -14.609 1 87.94 341 ALA A O 1
ATOM 2615 N N . GLU A 1 342 ? 7.812 8.492 -14.156 1 90.25 342 GLU A N 1
ATOM 2616 C CA . GLU A 1 342 ? 9.188 8.336 -13.695 1 90.25 342 GLU A CA 1
ATOM 2617 C C . GLU A 1 342 ? 9.25 7.461 -12.445 1 90.25 342 GLU A C 1
ATOM 2619 O O . GLU A 1 342 ? 10.141 6.617 -12.32 1 90.25 342 GLU A O 1
ATOM 2624 N N . PHE A 1 343 ? 8.344 7.676 -11.594 1 92.25 343 PHE A N 1
ATOM 2625 C CA . PHE A 1 343 ? 8.328 6.914 -10.352 1 92.25 343 PHE A CA 1
ATOM 2626 C C . PHE A 1 343 ? 8.055 5.441 -10.625 1 92.25 343 PHE A C 1
ATOM 2628 O O . PHE A 1 343 ? 8.633 4.566 -9.977 1 92.25 343 PHE A O 1
ATOM 2635 N N . ALA A 1 344 ? 7.195 5.168 -11.547 1 83.81 344 ALA A N 1
ATOM 2636 C CA . ALA A 1 344 ? 6.855 3.793 -11.898 1 83.81 344 ALA A CA 1
ATOM 2637 C C . ALA A 1 344 ? 8.062 3.059 -12.469 1 83.81 344 ALA A C 1
ATOM 2639 O O . ALA A 1 344 ? 8.266 1.874 -12.195 1 83.81 344 ALA A O 1
ATOM 2640 N N . GLN A 1 345 ? 8.812 3.715 -13.148 1 77.06 345 GLN A N 1
ATOM 2641 C CA . GLN A 1 345 ? 10 3.115 -13.758 1 77.06 345 GLN A CA 1
ATOM 2642 C C . GLN A 1 345 ? 11.062 2.809 -12.703 1 77.06 345 GLN A C 1
ATOM 2644 O O . GLN A 1 345 ? 11.742 1.786 -12.789 1 77.06 345 GLN A O 1
ATOM 2649 N N . CYS A 1 346 ? 11.125 3.654 -11.781 1 73.5 346 CYS A N 1
ATOM 2650 C CA . CYS A 1 346 ? 12.148 3.516 -10.75 1 73.5 346 CYS A CA 1
ATOM 2651 C C . CYS A 1 346 ? 11.781 2.408 -9.766 1 73.5 346 CYS A C 1
ATOM 2653 O O . CYS A 1 346 ? 12.664 1.74 -9.227 1 73.5 346 CYS A O 1
ATOM 2655 N N . SER A 1 347 ? 10.547 2.264 -9.617 1 63.59 347 SER A N 1
ATOM 2656 C CA . SER A 1 347 ? 10.086 1.276 -8.648 1 63.59 347 SER A CA 1
ATOM 2657 C C . SER A 1 347 ? 10.469 -0.137 -9.078 1 63.59 347 SER A C 1
ATOM 2659 O O . SER A 1 347 ? 10.484 -1.057 -8.258 1 63.59 347 SER A O 1
ATOM 2661 N N . MET A 1 348 ? 10.984 -0.248 -10.242 1 61.34 348 MET A N 1
ATOM 2662 C CA . MET A 1 348 ? 11.391 -1.545 -10.781 1 61.34 348 MET A CA 1
ATOM 2663 C C . MET A 1 348 ? 12.844 -1.847 -10.438 1 61.34 348 MET A C 1
ATOM 2665 O O . MET A 1 348 ? 13.359 -2.914 -10.773 1 61.34 348 MET A O 1
ATOM 2669 N N . GLY A 1 349 ? 13.461 -1.016 -9.656 1 61.12 349 GLY A N 1
ATOM 2670 C CA . GLY A 1 349 ? 14.781 -1.292 -9.117 1 61.12 349 GLY A CA 1
ATOM 2671 C C . GLY A 1 349 ? 15.906 -0.953 -10.07 1 61.12 349 GLY A C 1
ATOM 2672 O O . GLY A 1 349 ? 17.031 -1.421 -9.906 1 61.12 349 GLY A O 1
ATOM 2673 N N . VAL A 1 350 ? 15.688 -0.242 -10.977 1 60.19 350 VAL A N 1
ATOM 2674 C CA . VAL A 1 350 ? 16.703 -0.005 -12 1 60.19 350 VAL A CA 1
ATOM 2675 C C . VAL A 1 350 ? 17.547 1.203 -11.617 1 60.19 350 VAL A C 1
ATOM 2677 O O . VAL A 1 350 ? 18.734 1.271 -11.961 1 60.19 350 VAL A O 1
ATOM 2680 N N . ASP A 1 351 ? 17.062 1.947 -10.641 1 69 351 ASP A N 1
ATOM 2681 C CA . ASP A 1 351 ? 17.766 3.205 -10.391 1 69 351 ASP A CA 1
ATOM 2682 C C . ASP A 1 351 ? 18.672 3.094 -9.172 1 69 351 ASP A C 1
ATOM 2684 O O . ASP A 1 351 ? 18.562 2.15 -8.391 1 69 351 ASP A O 1
ATOM 2688 N N . SER A 1 352 ? 19.625 3.984 -9.195 1 82.62 352 SER A N 1
ATOM 2689 C CA . SER A 1 352 ? 20.484 4.121 -8.031 1 82.62 352 SER A CA 1
ATOM 2690 C C . SER A 1 352 ? 19.688 4.539 -6.797 1 82.62 352 SER A C 1
ATOM 2692 O O . SER A 1 352 ? 18.562 5.016 -6.914 1 82.62 352 SER A O 1
ATOM 2694 N N . ALA A 1 353 ? 20.281 4.32 -5.66 1 88.75 353 ALA A N 1
ATOM 2695 C CA . ALA A 1 353 ? 19.641 4.711 -4.406 1 88.75 353 ALA A CA 1
ATOM 2696 C C . ALA A 1 353 ? 19.359 6.211 -4.383 1 88.75 353 ALA A C 1
ATOM 2698 O O . ALA A 1 353 ? 18.266 6.629 -3.982 1 88.75 353 ALA A O 1
ATOM 2699 N N . SER A 1 354 ? 20.312 7.004 -4.852 1 91.31 354 SER A N 1
ATOM 2700 C CA . SER A 1 354 ? 20.141 8.453 -4.879 1 91.31 354 SER A CA 1
ATOM 2701 C C . SER A 1 354 ? 19.031 8.852 -5.84 1 91.31 354 SER A C 1
ATOM 2703 O O . SER A 1 354 ? 18.25 9.758 -5.547 1 91.31 354 SER A O 1
ATOM 2705 N N . GLY A 1 355 ? 19 8.18 -6.938 1 90.88 355 GLY A N 1
ATOM 2706 C CA . GLY A 1 355 ? 17.953 8.445 -7.906 1 90.88 355 GLY A CA 1
ATOM 2707 C C . GLY A 1 355 ? 16.562 8.125 -7.383 1 90.88 355 GLY A C 1
ATOM 2708 O O . GLY A 1 355 ? 15.633 8.914 -7.555 1 90.88 355 GLY A O 1
ATOM 2709 N N . THR A 1 356 ? 16.469 7.004 -6.754 1 92.62 356 THR A N 1
ATOM 2710 C CA . THR A 1 356 ? 15.18 6.582 -6.199 1 92.62 356 THR A CA 1
ATOM 2711 C C . THR A 1 356 ? 14.727 7.539 -5.098 1 92.62 356 THR A C 1
ATOM 2713 O O . THR A 1 356 ? 13.555 7.934 -5.055 1 92.62 356 THR A O 1
ATOM 2716 N N . MET A 1 357 ? 15.641 7.945 -4.246 1 95.25 357 MET A N 1
ATOM 2717 C CA . MET A 1 357 ? 15.297 8.852 -3.156 1 95.25 357 MET A CA 1
ATOM 2718 C C . MET A 1 357 ? 14.898 10.219 -3.691 1 95.25 357 MET A C 1
ATOM 2720 O O . MET A 1 357 ? 14.031 10.891 -3.121 1 95.25 357 MET A O 1
ATOM 2724 N N . THR A 1 358 ? 15.531 10.617 -4.762 1 95.88 358 THR A N 1
ATOM 2725 C CA . THR A 1 358 ? 15.172 11.883 -5.391 1 95.88 358 THR A CA 1
ATOM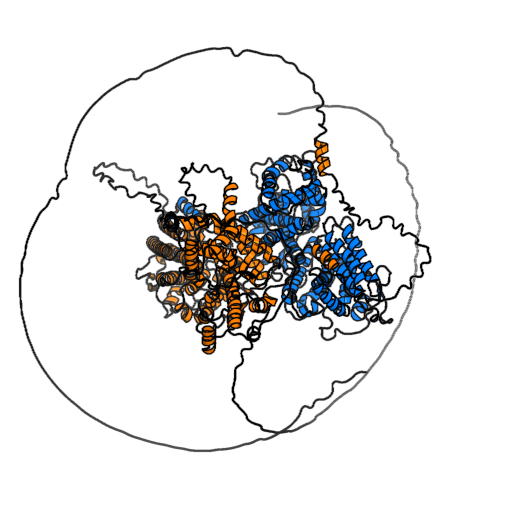 2726 C C . THR A 1 358 ? 13.742 11.828 -5.938 1 95.88 358 THR A C 1
ATOM 2728 O O . THR A 1 358 ? 13.008 12.812 -5.871 1 95.88 358 THR A O 1
ATOM 2731 N N . LEU A 1 359 ? 13.391 10.727 -6.418 1 95.69 359 LEU A N 1
ATOM 2732 C CA . LEU A 1 359 ? 12.039 10.578 -6.93 1 95.69 359 LEU A CA 1
ATOM 2733 C C . LEU A 1 359 ? 11.016 10.609 -5.797 1 95.69 359 LEU A C 1
ATOM 2735 O O . LEU A 1 359 ? 9.93 11.172 -5.945 1 95.69 359 LEU A O 1
ATOM 2739 N N . PHE A 1 360 ? 11.336 10.016 -4.668 1 97.31 360 PHE A N 1
ATOM 2740 C CA . PHE A 1 360 ? 10.477 10.117 -3.494 1 97.31 360 PHE A CA 1
ATOM 2741 C C . PHE A 1 360 ? 10.305 11.57 -3.068 1 97.31 360 PHE A C 1
ATOM 2743 O O . PHE A 1 360 ? 9.195 12.008 -2.758 1 97.31 360 PHE A O 1
ATOM 2750 N N . ALA A 1 361 ? 11.414 12.234 -3.074 1 98.19 361 ALA A N 1
ATOM 2751 C CA . ALA A 1 361 ? 11.375 13.648 -2.699 1 98.19 361 ALA A CA 1
ATOM 2752 C C . ALA A 1 361 ? 10.516 14.453 -3.672 1 98.19 361 ALA A C 1
ATOM 2754 O O . ALA A 1 361 ? 9.758 15.328 -3.258 1 98.19 361 ALA A O 1
ATOM 2755 N N . THR A 1 362 ? 10.68 14.156 -4.926 1 98.12 362 THR A N 1
ATOM 2756 C CA . THR A 1 362 ? 9.922 14.859 -5.957 1 98.12 362 THR A CA 1
ATOM 2757 C C . THR A 1 362 ? 8.422 14.625 -5.785 1 98.12 362 THR A C 1
ATOM 2759 O O . THR A 1 362 ? 7.633 15.57 -5.836 1 98.12 362 THR A O 1
ATOM 2762 N N . ALA A 1 363 ? 8.062 13.391 -5.609 1 97.88 363 ALA A N 1
ATOM 2763 C CA . ALA A 1 363 ? 6.66 13.055 -5.398 1 97.88 363 ALA A CA 1
ATOM 2764 C C . ALA A 1 363 ? 6.129 13.703 -4.121 1 97.88 363 ALA A C 1
ATOM 2766 O O . ALA A 1 363 ? 5 14.203 -4.098 1 97.88 363 ALA A O 1
ATOM 2767 N N . LEU A 1 364 ? 6.906 13.688 -3.092 1 98.19 364 LEU A N 1
ATOM 2768 C CA . LEU A 1 364 ? 6.555 14.312 -1.819 1 98.19 364 LEU A CA 1
ATOM 2769 C C . LEU A 1 364 ? 6.223 15.789 -2.006 1 98.19 364 LEU A C 1
ATOM 2771 O O . LEU A 1 364 ? 5.195 16.266 -1.521 1 98.19 364 LEU A O 1
ATOM 2775 N N . LEU A 1 365 ? 7.059 16.422 -2.707 1 98.31 365 LEU A N 1
ATOM 2776 C CA . LEU A 1 365 ? 6.852 17.859 -2.943 1 98.31 365 LEU A CA 1
ATOM 2777 C C . LEU A 1 365 ? 5.625 18.094 -3.814 1 98.31 365 LEU A C 1
ATOM 2779 O O . LEU A 1 365 ? 4.863 19.031 -3.578 1 98.31 365 LEU A O 1
ATOM 2783 N N . LEU A 1 366 ? 5.473 17.281 -4.785 1 98.19 366 LEU A N 1
ATOM 2784 C CA . LEU A 1 366 ? 4.352 17.438 -5.703 1 98.19 366 LEU A CA 1
ATOM 2785 C C . LEU A 1 366 ? 3.023 17.266 -4.973 1 98.19 366 LEU A C 1
ATOM 2787 O O . LEU A 1 366 ? 2.078 18.031 -5.211 1 98.19 366 LEU A O 1
ATOM 2791 N N . ILE A 1 367 ? 2.902 16.344 -4.113 1 96.75 367 ILE A N 1
ATOM 2792 C CA . ILE A 1 367 ? 1.671 16.109 -3.365 1 96.75 367 ILE A CA 1
ATOM 2793 C C . ILE A 1 367 ? 1.428 17.266 -2.402 1 96.75 367 ILE A C 1
ATOM 2795 O O . ILE A 1 367 ? 0.287 17.703 -2.211 1 96.75 367 ILE A O 1
ATOM 2799 N N . ASN A 1 368 ? 2.465 17.766 -1.792 1 95.44 368 ASN A N 1
ATOM 2800 C CA . ASN A 1 368 ? 2.305 18.953 -0.966 1 95.44 368 ASN A CA 1
ATOM 2801 C C . ASN A 1 368 ? 1.843 20.156 -1.791 1 95.44 368 ASN A C 1
ATOM 2803 O O . ASN A 1 368 ? 1.094 21 -1.3 1 95.44 368 ASN A O 1
ATOM 2807 N N . LEU A 1 369 ? 2.381 20.203 -3.029 1 95.88 369 LEU A N 1
ATOM 2808 C CA . LEU A 1 369 ? 1.94 21.266 -3.928 1 95.88 369 LEU A CA 1
ATOM 2809 C C . LEU A 1 369 ? 0.433 21.188 -4.148 1 95.88 369 LEU A C 1
ATOM 2811 O O . LEU A 1 369 ? -0.237 22.219 -4.203 1 95.88 369 LEU A O 1
ATOM 2815 N N . ALA A 1 370 ? -0.083 20.016 -4.293 1 92.75 370 ALA A N 1
ATOM 2816 C CA . ALA A 1 370 ? -1.526 19.859 -4.445 1 92.75 370 ALA A CA 1
ATOM 2817 C C . ALA A 1 370 ? -2.271 20.453 -3.258 1 92.75 370 ALA A C 1
ATOM 2819 O O . ALA A 1 370 ? -3.322 21.078 -3.43 1 92.75 370 ALA A O 1
ATOM 2820 N N . GLY A 1 371 ? -1.76 20.312 -2.098 1 87.94 371 GLY A N 1
ATOM 2821 C CA . GLY A 1 371 ? -2.346 20.922 -0.915 1 87.94 371 GLY A CA 1
ATOM 2822 C C . GLY A 1 371 ? -2.25 22.438 -0.911 1 87.94 371 GLY A C 1
ATOM 2823 O O . GLY A 1 371 ? -3.174 23.125 -0.465 1 87.94 371 GLY A O 1
ATOM 2824 N N . LEU A 1 372 ? -1.15 22.844 -1.417 1 89.19 372 LEU A N 1
ATOM 2825 C CA . LEU A 1 372 ? -0.894 24.281 -1.432 1 89.19 372 LEU A CA 1
ATOM 2826 C C . LEU A 1 372 ? -1.814 25 -2.422 1 89.19 372 LEU A C 1
ATOM 2828 O O . LEU A 1 372 ? -2.225 26.141 -2.189 1 89.19 372 LEU A O 1
ATOM 2832 N N . THR A 1 373 ? -2.082 24.375 -3.572 1 87.5 373 THR A N 1
ATOM 2833 C CA . THR A 1 373 ? -2.953 24.984 -4.574 1 87.5 373 THR A CA 1
ATOM 2834 C C . THR A 1 373 ? -4.391 25.047 -4.074 1 87.5 373 THR A C 1
ATOM 2836 O O . THR A 1 373 ? -5.16 25.922 -4.48 1 87.5 373 THR A O 1
ATOM 2839 N N . GLY A 1 374 ? -4.785 24.125 -3.281 1 78.31 374 GLY A N 1
ATOM 2840 C CA . GLY A 1 374 ? -6.117 24.109 -2.701 1 78.31 374 GLY A CA 1
ATOM 2841 C C . GLY A 1 374 ? -7.188 23.656 -3.678 1 78.31 374 GLY A C 1
ATOM 2842 O O . GLY A 1 374 ? -8.383 23.875 -3.439 1 78.31 374 GLY A O 1
ATOM 2843 N N . GLU A 1 375 ? -6.777 23.156 -4.777 1 82.12 375 GLU A N 1
ATOM 2844 C CA . GLU A 1 375 ? -7.73 22.672 -5.77 1 82.12 375 GLU A CA 1
ATOM 2845 C C . GLU A 1 375 ? -8.109 21.219 -5.508 1 82.12 375 GLU A C 1
ATOM 2847 O O . GLU A 1 375 ? -7.234 20.359 -5.383 1 82.12 375 GLU A O 1
ATOM 2852 N N . LYS A 1 376 ? -9.375 21.031 -5.449 1 79.75 376 LYS A N 1
ATOM 2853 C CA . LYS A 1 376 ? -9.898 19.688 -5.195 1 79.75 376 LYS A CA 1
ATOM 2854 C C . LYS A 1 376 ? -9.414 18.703 -6.25 1 79.75 376 LYS A C 1
ATOM 2856 O O . LYS A 1 376 ? -9.039 17.578 -5.922 1 79.75 376 LYS A O 1
ATOM 2861 N N . ALA A 1 377 ? -9.414 19.156 -7.414 1 83.31 377 ALA A N 1
ATOM 2862 C CA . ALA A 1 377 ? -9.047 18.297 -8.531 1 83.31 377 ALA A CA 1
ATOM 2863 C C . ALA A 1 377 ? -7.602 17.812 -8.391 1 83.31 377 ALA A C 1
ATOM 2865 O O . ALA A 1 377 ? -7.297 16.656 -8.688 1 83.31 377 ALA A O 1
ATOM 2866 N N . HIS A 1 378 ? -6.742 18.719 -7.922 1 88.31 378 HIS A N 1
ATOM 2867 C CA . HIS A 1 378 ? -5.336 18.359 -7.773 1 88.31 378 HIS A CA 1
ATOM 2868 C C . HIS A 1 378 ? -5.148 17.297 -6.691 1 88.31 378 HIS A C 1
ATOM 2870 O O . HIS A 1 378 ? -4.383 16.359 -6.867 1 88.31 378 HIS A O 1
ATOM 2876 N N . LEU A 1 379 ? -5.848 17.469 -5.633 1 85.69 379 LEU A N 1
ATOM 2877 C CA . LEU A 1 379 ? -5.738 16.531 -4.52 1 85.69 379 LEU A CA 1
ATOM 2878 C C . LEU A 1 379 ? -6.285 15.164 -4.906 1 85.69 379 LEU A C 1
ATOM 2880 O O . LEU A 1 379 ? -5.688 14.133 -4.578 1 85.69 379 LEU A O 1
ATOM 2884 N N . GLU A 1 380 ? -7.328 15.148 -5.625 1 82.69 380 GLU A N 1
ATOM 2885 C CA . GLU A 1 380 ? -7.926 13.898 -6.082 1 82.69 380 GLU A CA 1
ATOM 2886 C C . GLU A 1 380 ? -7.016 13.188 -7.078 1 82.69 380 GLU A C 1
ATOM 2888 O O . GLU A 1 380 ? -6.852 11.969 -7.016 1 82.69 380 GLU A O 1
ATOM 2893 N N . GLN A 1 381 ? -6.445 13.961 -7.898 1 86.62 381 GLN A N 1
ATOM 2894 C CA . GLN A 1 381 ? -5.582 13.398 -8.938 1 86.62 381 GLN A CA 1
ATOM 2895 C C . GLN A 1 381 ? -4.312 12.805 -8.328 1 86.62 381 GLN A C 1
ATOM 2897 O O . GLN A 1 381 ? -3.719 11.891 -8.906 1 86.62 381 GLN A O 1
ATOM 2902 N N . CYS A 1 382 ? -3.908 13.273 -7.176 1 92.12 382 CYS A N 1
ATOM 2903 C CA . CYS A 1 382 ? -2.646 12.859 -6.574 1 92.12 382 CYS A CA 1
ATOM 2904 C C . CYS A 1 382 ? -2.822 11.586 -5.762 1 92.12 382 CYS A C 1
ATOM 2906 O O . CYS A 1 382 ? -1.839 10.961 -5.359 1 92.12 382 CYS A O 1
ATOM 2908 N N . GLN A 1 383 ? -4.02 11.141 -5.578 1 90.62 383 GLN A N 1
ATOM 2909 C CA . GLN A 1 383 ? -4.27 10.023 -4.676 1 90.62 383 GLN A CA 1
ATOM 2910 C C . GLN A 1 383 ? -3.557 8.758 -5.145 1 90.62 383 GLN A C 1
ATOM 2912 O O . GLN A 1 383 ? -2.893 8.086 -4.355 1 90.62 383 GLN A O 1
ATOM 2917 N N . PRO A 1 384 ? -3.617 8.375 -6.477 1 91.44 384 PRO A N 1
ATOM 2918 C CA . PRO A 1 384 ? -2.893 7.176 -6.91 1 91.44 384 PRO A CA 1
ATOM 2919 C C . PRO A 1 384 ? -1.387 7.285 -6.691 1 91.44 384 PRO A C 1
ATOM 2921 O O . PRO A 1 384 ? -0.745 6.309 -6.293 1 91.44 384 PRO A O 1
ATOM 2924 N N . LEU A 1 385 ? -0.839 8.414 -6.98 1 94.5 385 LEU A N 1
ATOM 2925 C CA . LEU A 1 385 ? 0.586 8.625 -6.75 1 94.5 385 LEU A CA 1
ATOM 2926 C C . LEU A 1 385 ? 0.919 8.492 -5.266 1 94.5 385 LEU A C 1
ATOM 2928 O O . LEU A 1 385 ? 1.911 7.859 -4.902 1 94.5 385 LEU A O 1
ATOM 2932 N N . TYR A 1 386 ? 0.042 9.164 -4.406 1 95.56 386 TYR A N 1
ATOM 2933 C CA . TYR A 1 386 ? 0.215 9.078 -2.959 1 95.56 386 TYR A CA 1
ATOM 2934 C C . TYR A 1 386 ? 0.249 7.629 -2.494 1 95.56 386 TYR A C 1
ATOM 2936 O O . TYR A 1 386 ? 1.139 7.234 -1.736 1 95.56 386 TYR A O 1
ATOM 2944 N N . ILE A 1 387 ? -0.625 6.836 -2.965 1 93.88 387 ILE A N 1
ATOM 2945 C CA . ILE A 1 387 ? -0.711 5.434 -2.576 1 93.88 387 ILE A CA 1
ATOM 2946 C C . ILE A 1 387 ? 0.533 4.688 -3.055 1 93.88 387 ILE A C 1
ATOM 2948 O O . ILE A 1 387 ? 1.138 3.928 -2.297 1 93.88 387 ILE A O 1
ATOM 2952 N N . ASN A 1 388 ? 0.918 4.902 -4.246 1 94.12 388 ASN A N 1
ATOM 2953 C CA . ASN A 1 388 ? 2.082 4.23 -4.812 1 94.12 388 ASN A CA 1
ATOM 2954 C C . ASN A 1 388 ? 3.359 4.582 -4.059 1 94.12 388 ASN A C 1
ATOM 2956 O O . ASN A 1 388 ? 4.164 3.705 -3.748 1 94.12 388 ASN A O 1
ATOM 2960 N N . VAL A 1 389 ? 3.498 5.84 -3.783 1 96.5 389 VAL A N 1
ATOM 2961 C CA . VAL A 1 389 ? 4.703 6.328 -3.121 1 96.5 389 VAL A CA 1
ATOM 2962 C C . VAL A 1 389 ? 4.824 5.703 -1.733 1 96.5 389 VAL A C 1
ATOM 2964 O O . VAL A 1 389 ? 5.883 5.188 -1.366 1 96.5 389 VAL A O 1
ATOM 2967 N N . MET A 1 390 ? 3.758 5.703 -1.011 1 96.31 390 MET A N 1
ATOM 2968 C CA . MET A 1 390 ? 3.783 5.191 0.356 1 96.31 390 MET A CA 1
ATOM 2969 C C . MET A 1 390 ? 3.973 3.678 0.367 1 96.31 390 MET A C 1
ATOM 2971 O O . MET A 1 390 ? 4.719 3.146 1.191 1 96.31 390 MET A O 1
ATOM 2975 N N . SER A 1 391 ? 3.357 3 -0.55 1 93.31 391 SER A N 1
ATOM 2976 C CA . SER A 1 391 ? 3.451 1.545 -0.606 1 93.31 391 SER A CA 1
ATOM 2977 C C . SER A 1 391 ? 4.852 1.096 -1.016 1 93.31 391 SER A C 1
ATOM 2979 O O . SER A 1 391 ? 5.395 0.146 -0.448 1 93.31 391 SER A O 1
ATOM 2981 N N . VAL A 1 392 ? 5.414 1.724 -2.002 1 92.31 392 VAL A N 1
ATOM 2982 C CA . VAL A 1 392 ? 6.754 1.381 -2.467 1 92.31 392 VAL A CA 1
ATOM 2983 C C . VAL A 1 392 ? 7.773 1.691 -1.374 1 92.31 392 VAL A C 1
ATOM 2985 O O . VAL A 1 392 ? 8.727 0.935 -1.174 1 92.31 392 VAL A O 1
ATOM 2988 N N . ALA A 1 393 ? 7.551 2.852 -0.659 1 95.06 393 ALA A N 1
ATOM 2989 C CA . ALA A 1 393 ? 8.438 3.186 0.453 1 95.06 393 ALA A CA 1
ATOM 2990 C C . ALA A 1 393 ? 8.422 2.092 1.517 1 95.06 393 ALA A C 1
ATOM 2992 O O . ALA A 1 393 ? 9.469 1.695 2.029 1 95.06 393 ALA A O 1
ATOM 2993 N N . GLN A 1 394 ? 7.277 1.606 1.806 1 92.19 394 GLN A N 1
ATOM 2994 C CA . GLN A 1 394 ? 7.125 0.535 2.783 1 92.19 394 GLN A CA 1
ATOM 2995 C C . GLN A 1 394 ? 7.773 -0.755 2.291 1 92.19 394 GLN A C 1
ATOM 2997 O O . GLN A 1 394 ? 8.43 -1.462 3.062 1 92.19 394 GLN A O 1
ATOM 3002 N N . ARG A 1 395 ? 7.574 -1.049 1.059 1 87.75 395 ARG A N 1
ATOM 3003 C CA . ARG A 1 395 ? 8.141 -2.254 0.462 1 87.75 395 ARG A CA 1
ATOM 3004 C C . ARG A 1 395 ? 9.664 -2.221 0.501 1 87.75 395 ARG A C 1
ATOM 3006 O O . ARG A 1 395 ? 10.312 -3.256 0.683 1 87.75 395 ARG A O 1
ATOM 3013 N N . HIS A 1 396 ? 10.273 -1.051 0.351 1 90 396 HIS A N 1
ATOM 3014 C CA . HIS A 1 396 ? 11.719 -0.874 0.352 1 90 396 HIS A CA 1
ATOM 3015 C C . HIS A 1 396 ? 12.266 -0.777 1.774 1 90 396 HIS A C 1
ATOM 3017 O O . HIS A 1 396 ? 13.461 -0.567 1.974 1 90 396 HIS A O 1
ATOM 3023 N N . GLY A 1 397 ? 11.375 -0.841 2.768 1 91.62 397 GLY A N 1
ATOM 3024 C CA . GLY A 1 397 ? 11.766 -0.875 4.168 1 91.62 397 GLY A CA 1
ATOM 3025 C C . GLY A 1 397 ? 12.195 0.479 4.699 1 91.62 397 GLY A C 1
ATOM 3026 O O . GLY A 1 397 ? 12.961 0.56 5.664 1 91.62 397 GLY A O 1
ATOM 3027 N N . LEU A 1 398 ? 11.734 1.538 4.09 1 95.81 398 LEU A N 1
ATOM 3028 C CA . LEU A 1 398 ? 12.18 2.863 4.504 1 95.81 398 LEU A CA 1
ATOM 3029 C C . LEU A 1 398 ? 11.664 3.203 5.898 1 95.81 398 LEU A C 1
ATOM 3031 O O . LEU A 1 398 ? 12.227 4.059 6.582 1 95.81 398 LEU A O 1
ATOM 3035 N N . PHE A 1 399 ? 10.594 2.51 6.336 1 96.69 399 PHE A N 1
ATOM 3036 C CA . PHE A 1 399 ? 10.023 2.766 7.656 1 96.69 399 PHE A CA 1
ATOM 3037 C C . PHE A 1 399 ? 10.438 1.681 8.641 1 96.69 399 PHE A C 1
ATOM 3039 O O . PHE A 1 399 ? 9.844 1.548 9.711 1 96.69 399 PHE A O 1
ATOM 3046 N N . SER A 1 400 ? 11.375 0.88 8.258 1 93 400 SER A N 1
ATOM 3047 C CA . SER A 1 400 ? 11.875 -0.217 9.078 1 93 400 SER A CA 1
ATOM 3048 C C . SER A 1 400 ? 13.383 -0.121 9.266 1 93 400 SER A C 1
ATOM 3050 O O . SER A 1 400 ? 14.117 -1.047 8.914 1 93 400 SER A O 1
ATOM 3052 N N . ALA A 1 401 ? 13.797 0.867 9.984 1 92.81 401 ALA A N 1
ATOM 3053 C CA . ALA A 1 401 ? 15.211 1.223 10.094 1 92.81 401 ALA A CA 1
ATOM 3054 C C . ALA A 1 401 ? 16 0.102 10.758 1 92.81 401 ALA A C 1
ATOM 3056 O O . ALA A 1 401 ? 17.172 -0.132 10.406 1 92.81 401 ALA A O 1
ATOM 3057 N N . SER A 1 402 ? 15.469 -0.65 11.641 1 88.38 402 SER A N 1
ATOM 3058 C CA . SER A 1 402 ? 16.188 -1.66 12.398 1 88.38 402 SER A CA 1
ATOM 3059 C C . SER A 1 402 ? 16.359 -2.945 11.594 1 88.38 402 SER A C 1
ATOM 3061 O O . SER A 1 402 ? 17.188 -3.793 11.93 1 88.38 402 SER A O 1
ATOM 3063 N N . GLU A 1 403 ? 15.672 -3.045 10.547 1 86.31 403 GLU A N 1
ATOM 3064 C CA . GLU A 1 403 ? 15.727 -4.266 9.742 1 86.31 403 GLU A CA 1
ATOM 3065 C C . GLU A 1 403 ? 16.719 -4.125 8.594 1 86.31 403 GLU A C 1
ATOM 3067 O O . GLU A 1 403 ? 16.984 -5.094 7.879 1 86.31 403 GLU A O 1
ATOM 3072 N N . GLY A 1 404 ? 17.219 -2.984 8.414 1 86.69 404 GLY A N 1
ATOM 3073 C CA . GLY A 1 404 ? 18.156 -2.732 7.328 1 86.69 404 GLY A CA 1
ATOM 3074 C C . GLY A 1 404 ? 19.578 -2.484 7.809 1 86.69 404 GLY A C 1
ATOM 3075 O O . GLY A 1 404 ? 19.969 -2.975 8.867 1 86.69 404 GLY A O 1
ATOM 3076 N N . GLN A 1 405 ? 20.281 -1.795 6.977 1 87.75 405 GLN A N 1
ATOM 3077 C CA . GLN A 1 405 ? 21.672 -1.442 7.27 1 87.75 405 GLN A CA 1
ATOM 3078 C C . GLN A 1 405 ? 21.766 -0.543 8.5 1 87.75 405 GLN A C 1
ATOM 3080 O O . GLN A 1 405 ? 20.969 0.387 8.656 1 87.75 405 GLN A O 1
ATOM 3085 N N . SER A 1 406 ? 22.734 -0.871 9.305 1 89.94 406 SER A N 1
ATOM 3086 C CA . SER A 1 406 ? 22.953 -0.024 10.477 1 89.94 406 SER A CA 1
ATOM 3087 C C . SER A 1 406 ? 23.672 1.265 10.086 1 89.94 406 SER A C 1
ATOM 3089 O O . SER A 1 406 ? 24.578 1.249 9.258 1 89.94 406 SER A O 1
ATOM 3091 N N . LEU A 1 407 ? 23.125 2.301 10.609 1 94.06 407 LEU A N 1
ATOM 3092 C CA . LEU A 1 407 ? 23.812 3.586 10.453 1 94.06 407 LEU A CA 1
ATOM 3093 C C . LEU A 1 407 ? 24.703 3.879 11.656 1 94.06 407 LEU A C 1
ATOM 3095 O O . LEU A 1 407 ? 24.203 4.211 12.734 1 94.06 407 LEU A O 1
ATOM 3099 N N . ASP A 1 408 ? 26 3.734 11.414 1 91.75 408 ASP A N 1
ATOM 3100 C CA . ASP A 1 408 ? 26.953 3.928 12.5 1 91.75 408 ASP A CA 1
ATOM 3101 C C . ASP A 1 408 ? 28.109 4.812 12.062 1 91.75 408 ASP A C 1
ATOM 3103 O O . ASP A 1 408 ? 28.156 5.262 10.914 1 91.75 408 ASP A O 1
ATOM 3107 N N . MET A 1 409 ? 28.938 5.027 13.016 1 91.44 409 MET A N 1
ATOM 3108 C CA . MET A 1 409 ? 30.047 5.961 12.812 1 91.44 409 MET A CA 1
ATOM 3109 C C . MET A 1 409 ? 31.047 5.406 11.805 1 91.44 409 MET A C 1
ATOM 3111 O O . MET A 1 409 ? 31.75 6.172 11.141 1 91.44 409 MET A O 1
ATOM 3115 N N . THR A 1 410 ? 31.047 4.141 11.648 1 90.94 410 THR A N 1
ATOM 3116 C CA . THR A 1 410 ? 32 3.496 10.766 1 90.94 410 THR A CA 1
ATOM 3117 C C . THR A 1 410 ? 31.781 3.934 9.32 1 90.94 410 THR A C 1
ATOM 3119 O O . THR A 1 410 ? 32.719 4.008 8.531 1 90.94 410 THR A O 1
ATOM 3122 N N . LEU A 1 411 ? 30.625 4.246 9.039 1 92.31 411 LEU A N 1
ATOM 3123 C CA . LEU A 1 411 ? 30.281 4.676 7.684 1 92.31 411 LEU A CA 1
ATOM 3124 C C . LEU A 1 411 ? 30.984 5.973 7.328 1 92.31 411 LEU A C 1
ATOM 3126 O O . LEU A 1 411 ? 31.484 6.129 6.211 1 92.31 411 LEU A O 1
ATOM 3130 N N . PHE A 1 412 ? 31.094 6.875 8.25 1 92.12 412 PHE A N 1
ATOM 3131 C CA . PHE A 1 412 ? 31.656 8.195 7.996 1 92.12 412 PHE A CA 1
ATOM 3132 C C . PHE A 1 412 ? 33.156 8.195 8.258 1 92.12 412 PHE A C 1
ATOM 3134 O O . PHE A 1 412 ? 33.906 8.969 7.641 1 92.12 412 PHE A O 1
ATOM 3141 N N . GLU A 1 413 ? 33.594 7.367 9.117 1 89.62 413 GLU A N 1
ATOM 3142 C CA . GLU A 1 413 ? 35 7.301 9.461 1 89.62 413 GLU A CA 1
ATOM 3143 C C . GLU A 1 413 ? 35.812 6.758 8.297 1 89.62 413 GLU A C 1
ATOM 3145 O O . GLU A 1 413 ? 37.031 7.027 8.195 1 89.62 413 GLU A O 1
ATOM 3150 N N . THR A 1 414 ? 35.219 6.055 7.453 1 89.12 414 THR A N 1
ATOM 3151 C CA . THR A 1 414 ? 35.875 5.496 6.293 1 89.12 414 THR A CA 1
ATOM 3152 C C . THR A 1 414 ? 36.25 6.598 5.293 1 89.12 414 THR A C 1
ATOM 3154 O O . THR A 1 414 ? 37.094 6.406 4.426 1 89.12 414 THR A O 1
ATOM 3157 N N . ILE A 1 415 ? 35.625 7.766 5.434 1 92.31 415 ILE A N 1
ATOM 3158 C CA . ILE A 1 415 ? 35.875 8.883 4.535 1 92.31 415 ILE A CA 1
ATOM 3159 C C . ILE A 1 415 ? 36.906 9.836 5.168 1 92.31 415 ILE A C 1
ATOM 3161 O O . ILE A 1 415 ? 36.531 10.625 6.051 1 92.31 415 ILE A O 1
ATOM 3165 N N . PRO A 1 416 ? 38.094 9.82 4.699 1 88.62 416 PRO A N 1
ATOM 3166 C CA . PRO A 1 416 ? 39.125 10.594 5.371 1 88.62 416 PRO A CA 1
ATOM 3167 C C . PRO A 1 416 ? 39 12.102 5.117 1 88.62 416 PRO A C 1
ATOM 3169 O O . PRO A 1 416 ? 39.281 12.906 6.016 1 88.62 416 PRO A O 1
ATOM 3172 N N . ASP A 1 417 ? 38.625 12.531 3.914 1 93.06 417 ASP A N 1
ATOM 3173 C CA . ASP A 1 417 ? 38.5 13.953 3.588 1 93.06 417 ASP A CA 1
ATOM 3174 C C . ASP A 1 417 ? 37.312 14.57 4.309 1 93.06 417 ASP A C 1
ATOM 3176 O O . ASP A 1 417 ? 36.156 14.094 4.168 1 93.06 417 ASP A O 1
ATOM 3180 N N . ILE A 1 418 ? 37.531 15.664 5.012 1 93.75 418 ILE A N 1
ATOM 3181 C CA . ILE A 1 418 ? 36.5 16.266 5.867 1 93.75 418 ILE A CA 1
ATOM 3182 C C . ILE A 1 418 ? 35.406 16.859 5.004 1 93.75 418 ILE A C 1
ATOM 3184 O O . ILE A 1 418 ? 34.219 16.828 5.379 1 93.75 418 ILE A O 1
ATOM 3188 N N . ASP A 1 419 ? 35.812 17.484 3.984 1 95.56 419 ASP A N 1
ATOM 3189 C CA . ASP A 1 419 ? 34.812 18.062 3.094 1 95.56 419 ASP A CA 1
ATOM 3190 C C . ASP A 1 419 ? 33.906 16.969 2.498 1 95.56 419 ASP A C 1
ATOM 3192 O O . ASP A 1 419 ? 32.688 17.141 2.408 1 95.56 419 ASP A O 1
ATOM 3196 N N . MET A 1 420 ? 34.531 15.922 2.129 1 95.19 420 MET A N 1
ATOM 3197 C CA . MET A 1 420 ? 33.781 14.797 1.588 1 95.19 420 MET A CA 1
ATOM 3198 C C . MET A 1 420 ? 32.938 14.148 2.666 1 95.19 420 MET A C 1
ATOM 3200 O O . MET A 1 420 ? 31.812 13.68 2.387 1 95.19 420 MET A O 1
ATOM 3204 N N . ARG A 1 421 ? 33.438 14.109 3.809 1 95.88 421 ARG A N 1
ATOM 3205 C CA . ARG A 1 421 ? 32.688 13.547 4.926 1 95.88 421 ARG A CA 1
ATOM 3206 C C . ARG A 1 421 ? 31.453 14.383 5.234 1 95.88 421 ARG A C 1
ATOM 3208 O O . ARG A 1 421 ? 30.375 13.844 5.477 1 95.88 421 ARG A O 1
ATOM 3215 N N . TRP A 1 422 ? 31.656 15.711 5.27 1 97.25 422 TRP A N 1
ATOM 3216 C CA . TRP A 1 422 ? 30.547 16.641 5.484 1 97.25 422 TRP A CA 1
ATOM 3217 C C . TRP A 1 422 ? 29.469 16.453 4.426 1 97.25 422 TRP A C 1
ATOM 3219 O O . TRP A 1 422 ? 28.281 16.391 4.746 1 97.25 422 TRP A O 1
ATOM 3229 N N . LYS A 1 423 ? 29.859 16.312 3.232 1 96.62 423 LYS A N 1
ATOM 3230 C CA . LYS A 1 423 ? 28.922 16.125 2.133 1 96.62 423 LYS A CA 1
ATOM 3231 C C . LYS A 1 423 ? 28.219 14.773 2.221 1 96.62 423 LYS A C 1
ATOM 3233 O O . LYS A 1 423 ? 27.016 14.672 1.977 1 96.62 423 LYS A O 1
ATOM 3238 N N . SER A 1 424 ? 28.953 13.742 2.549 1 96.94 424 SER A N 1
ATOM 3239 C CA . SER A 1 424 ? 28.375 12.414 2.721 1 96.94 424 SER A CA 1
ATOM 3240 C C . SER A 1 424 ? 27.359 12.398 3.848 1 96.94 424 SER A C 1
ATOM 3242 O O . SER A 1 424 ? 26.281 11.812 3.707 1 96.94 424 SER A O 1
ATOM 3244 N N . TRP A 1 425 ? 27.719 13.039 4.891 1 97.56 425 TRP A N 1
ATOM 3245 C CA . TRP A 1 425 ? 26.797 13.125 6.023 1 97.56 425 TRP A CA 1
ATOM 3246 C C . TRP A 1 425 ? 25.531 13.883 5.645 1 97.56 425 TRP A C 1
ATOM 3248 O O . TRP A 1 425 ? 24.422 13.477 6.02 1 97.56 425 TRP A O 1
ATOM 3258 N N . SER A 1 426 ? 25.688 14.984 4.938 1 97.75 426 SER A N 1
ATOM 3259 C CA . SER A 1 426 ? 24.547 15.805 4.555 1 97.75 426 SER A CA 1
ATOM 3260 C C . SER A 1 426 ? 23.578 15.016 3.67 1 97.75 426 SER A C 1
ATOM 3262 O O . SER A 1 426 ? 22.359 15.195 3.766 1 97.75 426 SER A O 1
ATOM 3264 N N . LYS A 1 427 ? 24.125 14.188 2.842 1 97.56 427 LYS A N 1
ATOM 3265 C CA . LYS A 1 427 ? 23.281 13.359 1.984 1 97.56 427 LYS A CA 1
ATOM 3266 C C . LYS A 1 427 ? 22.484 12.344 2.807 1 97.56 427 LYS A C 1
ATOM 3268 O O . LYS A 1 427 ? 21.281 12.148 2.574 1 97.56 427 LYS A O 1
ATOM 3273 N N . VAL A 1 428 ? 23.109 11.734 3.721 1 97.94 428 VAL A N 1
ATOM 3274 C CA . VAL A 1 428 ? 22.469 10.766 4.598 1 97.94 428 VAL A CA 1
ATOM 3275 C C . VAL A 1 428 ? 21.375 11.461 5.418 1 97.94 428 VAL A C 1
ATOM 3277 O O . VAL A 1 428 ? 20.281 10.938 5.566 1 97.94 428 VAL A O 1
ATOM 3280 N N . GLU A 1 429 ? 21.703 12.641 5.91 1 97.94 429 GLU A N 1
ATOM 3281 C CA . GLU A 1 429 ? 20.734 13.391 6.711 1 97.94 429 GLU A CA 1
ATOM 3282 C C . GLU A 1 429 ? 19.531 13.797 5.879 1 97.94 429 GLU A C 1
ATOM 3284 O O . GLU A 1 429 ? 18.391 13.734 6.359 1 97.94 429 GLU A O 1
ATOM 3289 N N . SER A 1 430 ? 19.781 14.227 4.68 1 98.44 430 SER A N 1
ATOM 3290 C CA . SER A 1 430 ? 18.688 14.547 3.779 1 98.44 430 SER A CA 1
ATOM 3291 C C . SER A 1 430 ? 17.766 13.352 3.568 1 98.44 430 SER A C 1
ATOM 3293 O O . SER A 1 430 ? 16.547 13.492 3.523 1 98.44 430 SER A O 1
ATOM 3295 N N . THR A 1 431 ? 18.375 12.211 3.412 1 98.19 431 THR A N 1
ATOM 3296 C CA . THR A 1 431 ? 17.625 10.984 3.195 1 98.19 431 THR A CA 1
ATOM 3297 C C . THR A 1 431 ? 16.734 10.672 4.402 1 98.19 431 THR A C 1
ATOM 3299 O O . THR A 1 431 ? 15.57 10.32 4.246 1 98.19 431 THR A O 1
ATOM 3302 N N . LYS A 1 432 ? 17.297 10.797 5.59 1 97.81 432 LYS A N 1
ATOM 3303 C CA . LYS A 1 432 ? 16.5 10.602 6.805 1 97.81 432 LYS A CA 1
ATOM 3304 C C . LYS A 1 432 ? 15.297 11.531 6.828 1 97.81 432 LYS A C 1
ATOM 3306 O O . LYS A 1 432 ? 14.188 11.109 7.16 1 97.81 432 LYS A O 1
ATOM 3311 N N . ARG A 1 433 ? 15.539 12.688 6.5 1 98.25 433 ARG A N 1
ATOM 3312 C CA . ARG A 1 433 ? 14.5 13.711 6.555 1 98.25 433 ARG A CA 1
ATOM 3313 C C . ARG A 1 433 ? 13.43 13.461 5.496 1 98.25 433 ARG A C 1
ATOM 3315 O O . ARG A 1 433 ? 12.25 13.75 5.715 1 98.25 433 ARG A O 1
ATOM 3322 N N . ILE A 1 434 ? 13.828 12.938 4.344 1 98.56 434 ILE A N 1
ATOM 3323 C CA . ILE A 1 434 ? 12.852 12.555 3.328 1 98.56 434 ILE A CA 1
ATOM 3324 C C . ILE A 1 434 ? 11.93 11.469 3.883 1 98.56 434 ILE A C 1
ATOM 3326 O O . ILE A 1 434 ? 10.711 11.523 3.707 1 98.56 434 ILE A O 1
ATOM 3330 N N . ILE A 1 435 ? 12.477 10.477 4.535 1 98.38 435 ILE A N 1
ATOM 3331 C CA . ILE A 1 435 ? 11.711 9.375 5.109 1 98.38 435 ILE A CA 1
ATOM 3332 C C . ILE A 1 435 ? 10.695 9.922 6.113 1 98.38 435 ILE A C 1
ATOM 3334 O O . ILE A 1 435 ? 9.531 9.531 6.098 1 98.38 435 ILE A O 1
ATOM 3338 N N . ILE A 1 436 ? 11.117 10.875 6.895 1 97.94 436 ILE A N 1
ATOM 3339 C CA . ILE A 1 436 ? 10.227 11.5 7.859 1 97.94 436 ILE A CA 1
ATOM 3340 C C . ILE A 1 436 ? 9.156 12.312 7.121 1 97.94 436 ILE A C 1
ATOM 3342 O O . ILE A 1 436 ? 7.988 12.305 7.508 1 97.94 436 ILE A O 1
ATOM 3346 N N . GLY A 1 437 ? 9.609 12.984 6.094 1 98.12 437 GLY A N 1
ATOM 3347 C CA . GLY A 1 437 ? 8.656 13.727 5.281 1 98.12 437 GLY A CA 1
ATOM 3348 C C . GLY A 1 437 ? 7.551 12.859 4.711 1 98.12 437 GLY A C 1
ATOM 3349 O O . GLY A 1 437 ? 6.402 13.289 4.625 1 98.12 437 GLY A O 1
ATOM 3350 N N . LEU A 1 438 ? 7.867 11.648 4.336 1 98.38 438 LEU A N 1
ATOM 3351 C CA . LEU A 1 438 ? 6.875 10.719 3.818 1 98.38 438 LEU A CA 1
ATOM 3352 C C . LEU A 1 438 ? 5.867 10.344 4.898 1 98.38 438 LEU A C 1
ATOM 3354 O O . LEU A 1 438 ? 4.668 10.227 4.625 1 98.38 438 LEU A O 1
ATOM 3358 N N . LEU A 1 439 ? 6.297 10.203 6.074 1 97.88 439 LEU A N 1
ATOM 3359 C CA . LEU A 1 439 ? 5.387 9.883 7.168 1 97.88 439 LEU A CA 1
ATOM 3360 C C . LEU A 1 439 ? 4.473 11.062 7.477 1 97.88 439 LEU A C 1
ATOM 3362 O O . LEU A 1 439 ? 3.287 10.875 7.758 1 97.88 439 LEU A O 1
ATOM 3366 N N . LEU A 1 440 ? 5.062 12.227 7.418 1 97.38 440 LEU A N 1
ATOM 3367 C CA . LEU A 1 440 ? 4.25 13.422 7.605 1 97.38 440 LEU A CA 1
ATOM 3368 C C . LEU A 1 440 ? 3.189 13.539 6.516 1 97.38 440 LEU A C 1
ATOM 3370 O O . LEU A 1 440 ? 2.045 13.898 6.793 1 97.38 440 LEU A O 1
ATOM 3374 N N . LEU A 1 441 ? 3.594 13.188 5.352 1 97.12 441 LEU A N 1
ATOM 3375 C CA . LEU A 1 441 ? 2.67 13.195 4.223 1 97.12 441 LEU A CA 1
ATOM 3376 C C . LEU A 1 441 ? 1.51 12.234 4.465 1 97.12 441 LEU A C 1
ATOM 3378 O O . LEU A 1 441 ? 0.347 12.602 4.273 1 97.12 441 LEU A O 1
ATOM 3382 N N . ASP A 1 442 ? 1.813 11.031 4.848 1 96.75 442 ASP A N 1
ATOM 3383 C CA . ASP A 1 442 ? 0.784 10.023 5.098 1 96.75 442 ASP A CA 1
ATOM 3384 C C . ASP A 1 442 ? -0.173 10.484 6.195 1 96.75 442 ASP A C 1
ATOM 3386 O O . ASP A 1 442 ? -1.378 10.234 6.121 1 96.75 442 ASP A O 1
ATOM 3390 N N . SER A 1 443 ? 0.366 11.148 7.141 1 94.88 443 SER A N 1
ATOM 3391 C CA . SER A 1 443 ? -0.421 11.602 8.281 1 94.88 443 SER A CA 1
ATOM 3392 C C . SER A 1 443 ? -1.442 12.656 7.863 1 94.88 443 SER A C 1
ATOM 3394 O O . SER A 1 443 ? -2.635 12.516 8.148 1 94.88 443 SER A O 1
ATOM 3396 N N . TRP A 1 444 ? -0.98 13.672 7.16 1 92 444 TRP A N 1
ATOM 3397 C CA . TRP A 1 444 ? -1.923 14.75 6.883 1 92 444 TRP A CA 1
ATOM 3398 C C . TRP A 1 444 ? -2.787 14.422 5.672 1 92 444 TRP A C 1
ATOM 3400 O O . TRP A 1 444 ? -3.953 14.812 5.605 1 92 444 TRP A O 1
ATOM 3410 N N . TYR A 1 445 ? -2.244 13.766 4.621 1 91.38 445 TYR A N 1
ATOM 3411 C CA . TYR A 1 445 ? -3.008 13.5 3.406 1 91.38 445 TYR A CA 1
ATOM 3412 C C . TYR A 1 445 ? -4.137 12.516 3.684 1 91.38 445 TYR A C 1
ATOM 3414 O O . TYR A 1 445 ? -5.258 12.695 3.201 1 91.38 445 TYR A O 1
ATOM 3422 N N . SER A 1 446 ? -3.863 11.461 4.449 1 89.31 446 SER A N 1
ATOM 3423 C CA . SER A 1 446 ? -4.902 10.5 4.805 1 89.31 446 SER A CA 1
ATOM 3424 C C . SER A 1 446 ? -5.988 11.148 5.656 1 89.31 446 SER A C 1
ATOM 3426 O O . SER A 1 446 ? -7.18 10.906 5.449 1 89.31 446 SER A O 1
ATOM 3428 N N . SER A 1 447 ? -5.566 11.992 6.594 1 86 447 SER A N 1
ATOM 3429 C CA . SER A 1 447 ? -6.52 12.719 7.43 1 86 447 SER A CA 1
ATOM 3430 C C . SER A 1 447 ? -7.395 13.641 6.598 1 86 447 SER A C 1
ATOM 3432 O O . SER A 1 447 ? -8.594 13.766 6.852 1 86 447 SER A O 1
ATOM 3434 N N . PHE A 1 448 ? -6.801 14.266 5.719 1 84.38 448 PHE A N 1
ATOM 3435 C CA . PHE A 1 448 ? -7.52 15.211 4.867 1 84.38 448 PHE A CA 1
ATOM 3436 C C . PHE A 1 448 ? -8.57 14.492 4.027 1 84.38 448 PHE A C 1
ATOM 3438 O O . PHE A 1 448 ? -9.688 14.984 3.865 1 84.38 448 PHE A O 1
ATOM 3445 N N . LEU A 1 449 ? -8.188 13.344 3.52 1 82.62 449 LEU A N 1
ATOM 3446 C CA . LEU A 1 449 ? -9.102 12.594 2.668 1 82.62 449 LEU A CA 1
ATOM 3447 C C . LEU A 1 449 ? -10.039 11.727 3.506 1 82.62 449 LEU A C 1
ATOM 3449 O O . LEU A 1 449 ? -10.867 11 2.961 1 82.62 449 LEU A O 1
ATOM 3453 N N . SER A 1 450 ? -9.875 11.797 4.785 1 83.94 450 SER A N 1
ATOM 3454 C CA . SER A 1 450 ? -10.664 10.992 5.707 1 83.94 450 SER A CA 1
ATOM 3455 C C . SER A 1 450 ? -10.539 9.5 5.395 1 83.94 450 SER A C 1
ATOM 3457 O O . SER A 1 450 ? -11.539 8.789 5.305 1 83.94 450 SER A O 1
ATOM 3459 N N . THR A 1 451 ? -9.344 9.07 5.133 1 87.38 451 THR A N 1
ATOM 3460 C CA . THR A 1 451 ? -9.016 7.664 4.914 1 87.38 451 THR A CA 1
ATOM 3461 C C . THR A 1 451 ? -7.949 7.195 5.898 1 87.38 451 THR A C 1
ATOM 3463 O O . THR A 1 451 ? -7.301 8.016 6.555 1 87.38 451 THR A O 1
ATOM 3466 N N . GLY A 1 452 ? -7.836 5.953 6.016 1 89.69 452 GLY A N 1
ATOM 3467 C CA . GLY A 1 452 ? -6.762 5.418 6.836 1 89.69 452 GLY A CA 1
ATOM 3468 C C . GLY A 1 452 ? -5.391 5.582 6.207 1 89.69 452 GLY A C 1
ATOM 3469 O O . GLY A 1 452 ? -5.27 5.68 4.984 1 89.69 452 GLY A O 1
ATOM 3470 N N . PRO A 1 453 ? -4.41 5.648 7.008 1 93.88 453 PRO A N 1
ATOM 3471 C CA . PRO A 1 453 ? -3.051 5.746 6.477 1 93.88 453 PRO A CA 1
ATOM 3472 C C . PRO A 1 453 ? -2.613 4.488 5.73 1 93.88 453 PRO A C 1
ATOM 3474 O O . PRO A 1 453 ? -3.254 3.439 5.855 1 93.88 453 PRO A O 1
ATOM 3477 N N . ILE A 1 454 ? -1.601 4.633 4.918 1 93.94 454 ILE A N 1
ATOM 3478 C CA . ILE A 1 454 ? -1.067 3.51 4.156 1 93.94 454 ILE A CA 1
ATOM 3479 C C . ILE A 1 454 ? 0.02 2.807 4.965 1 93.94 454 ILE A C 1
ATOM 3481 O O . ILE A 1 454 ? 0.098 1.576 4.973 1 93.94 454 ILE A O 1
ATOM 3485 N N . ALA A 1 455 ? 0.855 3.59 5.629 1 93.88 455 ALA A N 1
ATOM 3486 C CA . ALA A 1 455 ? 1.896 3.014 6.477 1 93.88 455 ALA A CA 1
ATOM 3487 C C . ALA A 1 455 ? 1.289 2.27 7.66 1 93.88 455 ALA A C 1
ATOM 3489 O O . ALA A 1 455 ? 0.28 2.701 8.219 1 93.88 455 ALA A O 1
ATOM 3490 N N . VAL A 1 456 ? 1.899 1.193 8.008 1 89.75 456 VAL A N 1
ATOM 3491 C CA . VAL A 1 456 ? 1.473 0.449 9.188 1 89.75 456 VAL A CA 1
ATOM 3492 C C . VAL A 1 456 ? 2.115 1.049 10.438 1 89.75 456 VAL A C 1
ATOM 3494 O O . VAL A 1 456 ? 3.312 0.873 10.672 1 89.75 456 VAL A O 1
ATOM 3497 N N . PRO A 1 457 ? 1.306 1.678 11.242 1 91.38 457 PRO A N 1
ATOM 3498 C CA . PRO A 1 457 ? 1.885 2.465 12.336 1 91.38 457 PRO A CA 1
ATOM 3499 C C . PRO A 1 457 ? 2.666 1.607 13.328 1 91.38 457 PRO A C 1
ATOM 3501 O O . PRO A 1 457 ? 3.711 2.033 13.828 1 91.38 457 PRO A O 1
ATOM 3504 N N . ASP A 1 458 ? 2.33 0.393 13.594 1 88.06 458 ASP A N 1
ATOM 3505 C CA . ASP A 1 458 ? 2.924 -0.455 14.625 1 88.06 458 ASP A CA 1
ATOM 3506 C C . ASP A 1 458 ? 4.324 -0.909 14.219 1 88.06 458 ASP A C 1
ATOM 3508 O O . ASP A 1 458 ? 5.133 -1.28 15.078 1 88.06 458 ASP A O 1
ATOM 3512 N N . SER A 1 459 ? 4.594 -0.829 13.031 1 87.81 459 SER A N 1
ATOM 3513 C CA . SER A 1 459 ? 5.852 -1.389 12.547 1 87.81 459 SER A CA 1
ATOM 3514 C C . SER A 1 459 ? 6.859 -0.289 12.227 1 87.81 459 SER A C 1
ATOM 3516 O O . SER A 1 459 ? 7.973 -0.571 11.773 1 87.81 459 SER A O 1
ATOM 3518 N N . ILE A 1 460 ? 6.551 0.948 12.547 1 95.62 460 ILE A N 1
ATOM 3519 C CA . ILE A 1 460 ? 7.391 2.061 12.117 1 95.62 460 ILE A CA 1
ATOM 3520 C C . ILE A 1 460 ? 8.625 2.145 13.008 1 95.62 460 ILE A C 1
ATOM 3522 O O . ILE A 1 460 ? 8.516 2.113 14.234 1 95.62 460 ILE A O 1
ATOM 3526 N N . GLN A 1 461 ? 9.781 2.137 12.43 1 95.75 461 GLN A N 1
ATOM 3527 C CA . GLN A 1 461 ? 11.086 2.416 13.016 1 95.75 461 GLN A CA 1
ATOM 3528 C C . GLN A 1 461 ? 11.812 3.516 12.242 1 95.75 461 GLN A C 1
ATOM 3530 O O . GLN A 1 461 ? 11.938 3.445 11.016 1 95.75 461 GLN A O 1
ATOM 3535 N N . LEU A 1 462 ? 12.266 4.508 13.008 1 95.44 462 LEU A N 1
ATOM 3536 C CA . LEU A 1 462 ? 12.82 5.672 12.336 1 95.44 462 LEU A CA 1
ATOM 3537 C C . LEU A 1 462 ? 14.117 6.125 13 1 95.44 462 LEU A C 1
ATOM 3539 O O . LEU A 1 462 ? 14.234 6.094 14.227 1 95.44 462 LEU A O 1
ATOM 3543 N N . ILE A 1 463 ? 15.047 6.461 12.172 1 96.5 463 ILE A N 1
ATOM 3544 C CA . ILE A 1 463 ? 16.203 7.184 12.68 1 96.5 463 ILE A CA 1
ATOM 3545 C C . ILE A 1 463 ? 15.906 8.68 12.711 1 96.5 463 ILE A C 1
ATOM 3547 O O . ILE A 1 463 ? 15.609 9.281 11.68 1 96.5 463 ILE A O 1
ATOM 3551 N N . LEU A 1 464 ? 15.992 9.258 13.836 1 95.69 464 LEU A N 1
ATOM 3552 C CA . LEU A 1 464 ? 15.648 10.664 14.008 1 95.69 464 LEU A CA 1
ATOM 3553 C C . LEU A 1 464 ? 16.672 11.562 13.312 1 95.69 464 LEU A C 1
ATOM 3555 O O . LEU A 1 464 ? 17.812 11.164 13.117 1 95.69 464 LEU A O 1
ATOM 3559 N N . PRO A 1 465 ? 16.188 12.719 12.859 1 95.75 465 PRO A N 1
ATOM 3560 C CA . PRO A 1 465 ? 17.141 13.664 12.273 1 95.75 465 PRO A CA 1
ATOM 3561 C C . PRO A 1 465 ? 18.094 14.258 13.305 1 95.75 465 PRO A C 1
ATOM 3563 O O . PRO A 1 465 ? 17.781 14.297 14.492 1 95.75 465 PRO A O 1
ATOM 3566 N N . CYS A 1 466 ? 19.219 14.672 12.859 1 94.88 466 CYS A N 1
ATOM 3567 C CA . CYS A 1 466 ? 20.188 15.375 13.703 1 94.88 466 CYS A CA 1
ATOM 3568 C C . CYS A 1 466 ? 19.812 16.844 13.844 1 94.88 466 CYS A C 1
ATOM 3570 O O . CYS A 1 466 ? 18.797 17.281 13.305 1 94.88 466 CYS A O 1
ATOM 3572 N N . SER A 1 467 ? 20.625 17.516 14.594 1 93.19 467 SER A N 1
ATOM 3573 C CA . SER A 1 467 ? 20.359 18.922 14.867 1 93.19 467 SER A CA 1
ATOM 3574 C C . SER A 1 467 ? 20.25 19.734 13.578 1 93.19 467 SER A C 1
ATOM 3576 O O . SER A 1 467 ? 21 19.5 12.633 1 93.19 467 SER A O 1
ATOM 3578 N N . GLU A 1 468 ? 19.328 20.672 13.594 1 92.62 468 GLU A N 1
ATOM 3579 C CA . GLU A 1 468 ? 19.141 21.547 12.438 1 92.62 468 GLU A CA 1
ATOM 3580 C C . GLU A 1 468 ? 20.359 22.422 12.188 1 92.62 468 GLU A C 1
ATOM 3582 O O . GLU A 1 468 ? 20.703 22.719 11.039 1 92.62 468 GLU A O 1
ATOM 3587 N N . SER A 1 469 ? 20.984 22.844 13.258 1 92.75 469 SER A N 1
ATOM 3588 C CA . SER A 1 469 ? 22.172 23.672 13.125 1 92.75 469 SER A CA 1
ATOM 3589 C C . SER A 1 469 ? 23.297 22.938 12.406 1 92.75 469 SER A C 1
ATOM 3591 O O . SER A 1 469 ? 24 23.516 11.578 1 92.75 469 SER A O 1
ATOM 3593 N N . LEU A 1 470 ? 23.391 21.703 12.742 1 95.06 470 LEU A N 1
ATOM 3594 C CA . LEU A 1 470 ? 24.406 20.875 12.07 1 95.06 470 LEU A CA 1
ATOM 3595 C C . LEU A 1 470 ? 24.078 20.719 10.594 1 95.06 470 LEU A C 1
ATOM 3597 O O . LEU A 1 470 ? 24.969 20.797 9.742 1 95.06 470 LEU A O 1
ATOM 3601 N N . PHE A 1 471 ? 22.875 20.516 10.266 1 96.56 471 PHE A N 1
ATOM 3602 C CA . PHE A 1 471 ? 22.438 20.266 8.898 1 96.56 471 PHE A CA 1
ATOM 3603 C C . PHE A 1 471 ? 22.531 21.531 8.055 1 96.56 471 PHE A C 1
ATOM 3605 O O . PHE A 1 471 ? 22.812 21.469 6.855 1 96.56 471 PHE A O 1
ATOM 3612 N N . CYS A 1 472 ? 22.359 22.656 8.672 1 95 472 CYS A N 1
ATOM 3613 C CA . CYS A 1 472 ? 22.344 23.922 7.938 1 95 472 CYS A CA 1
ATOM 3614 C C . CYS A 1 472 ? 23.734 24.562 7.922 1 95 472 CYS A C 1
ATOM 3616 O O . CYS A 1 472 ? 23.906 25.656 7.402 1 95 472 CYS A O 1
ATOM 3618 N N . ALA A 1 473 ? 24.703 23.828 8.477 1 96.56 473 ALA A N 1
ATOM 3619 C CA . ALA A 1 473 ? 26.062 24.375 8.453 1 96.56 473 ALA A CA 1
ATOM 3620 C C . ALA A 1 473 ? 26.484 24.688 7.023 1 96.56 473 ALA A C 1
ATOM 3622 O O . ALA A 1 473 ? 26.344 23.859 6.125 1 96.56 473 ALA A O 1
ATOM 3623 N N . HIS A 1 474 ? 27.109 25.844 6.855 1 95 474 HIS A N 1
ATOM 3624 C CA . HIS A 1 474 ? 27.375 26.344 5.512 1 95 474 HIS A CA 1
ATOM 3625 C C . HIS A 1 474 ? 28.688 25.797 4.969 1 95 474 HIS A C 1
ATOM 3627 O O . HIS A 1 474 ? 28.953 25.906 3.771 1 95 474 HIS A O 1
ATOM 3633 N N . SER A 1 475 ? 29.484 25.266 5.828 1 95.75 475 SER A N 1
ATOM 3634 C CA . SER A 1 475 ? 30.781 24.734 5.41 1 95.75 475 SER A CA 1
ATOM 3635 C C . SER A 1 475 ? 31.219 23.562 6.281 1 95.75 475 SER A C 1
ATOM 3637 O O . SER A 1 475 ? 30.656 23.344 7.363 1 95.75 475 SER A O 1
ATOM 3639 N N . SER A 1 476 ? 32.219 22.828 5.715 1 96.5 476 SER A N 1
ATOM 3640 C CA . SER A 1 476 ? 32.75 21.688 6.465 1 96.5 476 SER A CA 1
ATOM 3641 C C . SER A 1 476 ? 33.406 22.156 7.75 1 96.5 476 SER A C 1
ATOM 3643 O O . SER A 1 476 ? 33.406 21.438 8.758 1 96.5 476 SER A O 1
ATOM 3645 N N . ILE A 1 477 ? 33.875 23.312 7.668 1 96.38 477 ILE A N 1
ATOM 3646 C CA . ILE A 1 477 ? 34.562 23.875 8.828 1 96.38 477 ILE A CA 1
ATOM 3647 C C . ILE A 1 477 ? 33.562 24.156 9.938 1 96.38 477 ILE A C 1
ATOM 3649 O O . ILE A 1 477 ? 33.781 23.797 11.094 1 96.38 477 ILE A O 1
ATOM 3653 N N . GLN A 1 478 ? 32.531 24.812 9.547 1 97.19 478 GLN A N 1
ATOM 3654 C CA . GLN A 1 478 ? 31.484 25.094 10.516 1 97.19 478 GLN A CA 1
ATOM 3655 C C . GLN A 1 478 ? 30.891 23.812 11.062 1 97.19 478 GLN A C 1
ATOM 3657 O O . GLN A 1 478 ? 30.578 23.719 12.258 1 97.19 478 GLN A O 1
ATOM 3662 N N . TRP A 1 479 ? 30.75 22.891 10.219 1 97.19 479 TRP A N 1
ATOM 3663 C CA . TRP A 1 479 ? 30.219 21.578 10.586 1 97.19 479 TRP A CA 1
ATOM 3664 C C . TRP A 1 479 ? 31.094 20.906 11.633 1 97.19 479 TRP A C 1
ATOM 3666 O O . TRP A 1 479 ? 30.594 20.406 12.641 1 97.19 479 TRP A O 1
ATOM 3676 N N . THR A 1 480 ? 32.375 20.953 11.461 1 95.94 480 THR A N 1
ATOM 3677 C CA . THR A 1 480 ? 33.312 20.344 12.383 1 95.94 480 THR A CA 1
ATOM 3678 C C . THR A 1 480 ? 33.312 21.094 13.719 1 95.94 480 THR A C 1
ATOM 3680 O O . THR A 1 480 ? 33.469 20.469 14.781 1 95.94 480 THR A O 1
ATOM 3683 N N . HIS A 1 481 ? 33.125 22.328 13.602 1 96.62 481 HIS A N 1
ATOM 3684 C CA . HIS A 1 481 ? 33.062 23.141 14.812 1 96.62 481 HIS A CA 1
ATOM 3685 C C . HIS A 1 481 ? 31.844 22.766 15.664 1 96.62 481 HIS A C 1
ATOM 3687 O O . HIS A 1 481 ? 31.953 22.688 16.891 1 96.62 481 HIS A O 1
ATOM 3693 N N . LEU A 1 482 ? 30.781 22.547 15.039 1 95.88 482 LEU A N 1
ATOM 3694 C CA . LEU A 1 482 ? 29.547 22.203 15.742 1 95.88 482 LEU A CA 1
ATOM 3695 C C . LEU A 1 482 ? 29.656 20.812 16.375 1 95.88 482 LEU A C 1
ATOM 3697 O O . LEU A 1 482 ? 29.141 20.578 17.469 1 95.88 482 LEU A O 1
ATOM 3701 N N . ILE A 1 483 ? 30.359 19.953 15.719 1 94.31 483 ILE A N 1
ATOM 3702 C CA . ILE A 1 483 ? 30.594 18.609 16.266 1 94.31 483 ILE A CA 1
ATOM 3703 C C . ILE A 1 483 ? 31.453 18.719 17.516 1 94.31 483 ILE A C 1
ATOM 3705 O O . ILE A 1 483 ? 31.172 18.078 18.531 1 94.31 483 ILE A O 1
ATOM 3709 N N . ARG A 1 484 ? 32.406 19.516 17.422 1 94.19 484 ARG A N 1
ATOM 3710 C CA . ARG A 1 484 ? 33.312 19.688 18.562 1 94.19 484 ARG A CA 1
ATOM 3711 C C . ARG A 1 484 ? 32.594 20.359 19.734 1 94.19 484 ARG A C 1
ATOM 3713 O O . ARG A 1 484 ? 32.938 20.141 20.891 1 94.19 484 ARG A O 1
ATOM 3720 N N . SER A 1 485 ? 31.625 21.109 19.359 1 92.88 485 SER A N 1
ATOM 3721 C CA . SER A 1 485 ? 30.859 21.828 20.375 1 92.88 485 SER A CA 1
ATOM 3722 C C . SER A 1 485 ? 29.828 20.922 21.031 1 92.88 485 SER A C 1
ATOM 3724 O O . SER A 1 485 ? 29.094 21.344 21.922 1 92.88 485 SER A O 1
ATOM 3726 N N . GLY A 1 486 ? 29.672 19.688 20.5 1 89.38 486 GLY A N 1
ATOM 3727 C CA . GLY A 1 486 ? 28.812 18.75 21.234 1 89.38 486 GLY A CA 1
ATOM 3728 C C . GLY A 1 486 ? 27.719 18.156 20.375 1 89.38 486 GLY A C 1
ATOM 3729 O O . GLY A 1 486 ? 27.016 17.25 20.812 1 89.38 486 GLY A O 1
ATOM 3730 N N . ASN A 1 487 ? 27.5 18.672 19.188 1 91.5 487 ASN A N 1
ATOM 3731 C CA . ASN A 1 487 ? 26.469 18.094 18.328 1 91.5 487 ASN A CA 1
ATOM 3732 C C . ASN A 1 487 ? 26.875 16.719 17.812 1 91.5 487 ASN A C 1
ATOM 3734 O O . ASN A 1 487 ? 28.031 16.5 17.469 1 91.5 487 ASN A O 1
ATOM 3738 N N . SER A 1 488 ? 25.906 15.797 17.812 1 91.19 488 SER A N 1
ATOM 3739 C CA . SER A 1 488 ? 26.172 14.438 17.359 1 91.19 488 SER A CA 1
ATOM 3740 C C . SER A 1 488 ? 25.797 14.258 15.891 1 91.19 488 SER A C 1
ATOM 3742 O O . SER A 1 488 ? 24.766 14.766 15.445 1 91.19 488 SER A O 1
ATOM 3744 N N . ILE A 1 489 ? 26.594 13.539 15.188 1 93.56 489 ILE A N 1
ATOM 3745 C CA . ILE A 1 489 ? 26.328 13.297 13.773 1 93.56 489 ILE A CA 1
ATOM 3746 C C . ILE A 1 489 ? 25.469 12.047 13.617 1 93.56 489 ILE A C 1
ATOM 3748 O O . ILE A 1 489 ? 25.031 11.719 12.516 1 93.56 489 ILE A O 1
ATOM 3752 N N . LEU A 1 490 ? 25.25 11.32 14.672 1 92.5 490 LEU A N 1
ATOM 3753 C CA . LEU A 1 490 ? 24.359 10.172 14.695 1 92.5 490 LEU A CA 1
ATOM 3754 C C . LEU A 1 490 ? 23.172 10.422 15.633 1 92.5 490 LEU A C 1
ATOM 3756 O O . LEU A 1 490 ? 23.312 11.141 16.625 1 92.5 490 LEU A O 1
ATOM 3760 N N . SER A 1 491 ? 22.047 9.984 15.195 1 91.31 491 SER A N 1
ATOM 3761 C CA . SER A 1 491 ? 20.844 10.109 16.016 1 91.31 491 SER A CA 1
ATOM 3762 C C . SER A 1 491 ? 20.297 8.734 16.391 1 91.31 491 SER A C 1
ATOM 3764 O O . SER A 1 491 ? 20.672 7.723 15.805 1 91.31 491 SER A O 1
ATOM 3766 N N . SER A 1 492 ? 19.438 8.742 17.328 1 88.5 492 SER A N 1
ATOM 3767 C CA . SER A 1 492 ? 18.859 7.5 17.828 1 88.5 492 SER A CA 1
ATOM 3768 C C . SER A 1 492 ? 17.766 6.977 16.906 1 88.5 492 SER A C 1
ATOM 3770 O O . SER A 1 492 ? 17.125 7.746 16.188 1 88.5 492 SER A O 1
ATOM 3772 N N . THR A 1 493 ? 17.656 5.648 16.938 1 93.19 493 THR A N 1
ATOM 3773 C CA . THR A 1 493 ? 16.547 4.984 16.281 1 93.19 493 THR A CA 1
ATOM 3774 C C . THR A 1 493 ? 15.367 4.82 17.234 1 93.19 493 THR A C 1
ATOM 3776 O O . THR A 1 493 ? 15.539 4.371 18.375 1 93.19 493 THR A O 1
ATOM 3779 N N . ILE A 1 494 ? 14.242 5.238 16.797 1 94.12 494 ILE A N 1
ATOM 3780 C CA . ILE A 1 494 ? 13.07 5.129 17.656 1 94.12 494 ILE A CA 1
ATOM 3781 C C . ILE A 1 494 ? 12.094 4.109 17.078 1 94.12 494 ILE A C 1
ATOM 3783 O O . ILE A 1 494 ? 12.055 3.904 15.859 1 94.12 494 ILE A O 1
ATOM 3787 N N . LEU A 1 495 ? 11.359 3.494 18 1 94.81 495 LEU A N 1
ATOM 3788 C CA . LEU A 1 495 ? 10.266 2.598 17.656 1 94.81 495 LEU A CA 1
ATOM 3789 C C . LEU A 1 495 ? 8.914 3.291 17.828 1 94.81 495 LEU A C 1
ATOM 3791 O O . LEU A 1 495 ? 8.789 4.199 18.656 1 94.81 495 LEU A O 1
ATOM 3795 N N . ALA A 1 496 ? 7.988 2.857 17 1 94.5 496 ALA A N 1
ATOM 3796 C CA . ALA A 1 496 ? 6.652 3.43 17.125 1 94.5 496 ALA A CA 1
ATOM 3797 C C . ALA A 1 496 ? 6.117 3.262 18.547 1 94.5 496 ALA A C 1
ATOM 3799 O O . ALA A 1 496 ? 6.059 2.145 19.078 1 94.5 496 ALA A O 1
ATOM 3800 N N . PRO A 1 497 ? 5.715 4.34 19.125 1 91.69 497 PRO A N 1
ATOM 3801 C CA . PRO A 1 497 ? 5.137 4.242 20.469 1 91.69 497 PRO A CA 1
ATOM 3802 C C . PRO A 1 497 ? 3.891 3.363 20.516 1 91.69 497 PRO A C 1
ATOM 3804 O O . PRO A 1 497 ? 3.088 3.377 19.578 1 91.69 497 PRO A O 1
ATOM 3807 N N . SER A 1 498 ? 3.791 2.568 21.531 1 91.88 498 SER A N 1
ATOM 3808 C CA . SER A 1 498 ? 2.688 1.64 21.766 1 91.88 498 SER A CA 1
ATOM 3809 C C . SER A 1 498 ? 2.451 1.408 23.25 1 91.88 498 SER A C 1
ATOM 3811 O O . SER A 1 498 ? 2.916 2.186 24.078 1 91.88 498 SER A O 1
ATOM 3813 N N . GLU A 1 499 ? 1.628 0.456 23.516 1 88.19 499 GLU A N 1
ATOM 3814 C CA . GLU A 1 499 ? 1.343 0.13 24.906 1 88.19 499 GLU A CA 1
ATOM 3815 C C . GLU A 1 499 ? 2.611 -0.284 25.641 1 88.19 499 GLU A C 1
ATOM 3817 O O . GLU A 1 499 ? 2.777 0.03 26.828 1 88.19 499 GLU A O 1
ATOM 3822 N N . ASN A 1 500 ? 3.525 -0.859 24.859 1 88.81 500 ASN A N 1
ATOM 3823 C CA . ASN A 1 500 ? 4.73 -1.396 25.484 1 88.81 500 ASN A CA 1
ATOM 3824 C C . ASN A 1 500 ? 5.949 -0.531 25.188 1 88.81 500 ASN A C 1
ATOM 3826 O O . ASN A 1 500 ? 7.035 -0.767 25.719 1 88.81 500 ASN A O 1
ATOM 3830 N N . ILE A 1 501 ? 5.766 0.383 24.359 1 92.06 501 ILE A N 1
ATOM 3831 C CA . ILE A 1 501 ? 6.867 1.262 23.969 1 92.06 501 ILE A CA 1
ATOM 3832 C C . ILE A 1 501 ? 6.508 2.709 24.297 1 92.06 501 ILE A C 1
ATOM 3834 O O . ILE A 1 501 ? 5.59 3.277 23.703 1 92.06 501 ILE A O 1
ATOM 3838 N N . ASN A 1 502 ? 7.254 3.334 25.094 1 92.44 502 ASN A N 1
ATOM 3839 C CA . ASN A 1 502 ? 6.996 4.699 25.531 1 92.44 502 ASN A CA 1
ATOM 3840 C C . ASN A 1 502 ? 7.484 5.723 24.5 1 92.44 502 ASN A C 1
ATOM 3842 O O . ASN A 1 502 ? 8.258 5.387 23.609 1 92.44 502 ASN A O 1
ATOM 3846 N N . ILE A 1 503 ? 6.98 6.91 24.703 1 94.25 503 ILE A N 1
ATOM 3847 C CA . ILE A 1 503 ? 7.473 8.031 23.922 1 94.25 503 ILE A CA 1
ATOM 3848 C C . ILE A 1 503 ? 8.969 8.227 24.172 1 94.25 503 ILE A C 1
ATOM 3850 O O . ILE A 1 503 ? 9.406 8.25 25.328 1 94.25 503 ILE A O 1
ATOM 3854 N N . PRO A 1 504 ? 9.672 8.344 23.094 1 92.56 504 PRO A N 1
ATOM 3855 C CA . PRO A 1 504 ? 11.125 8.445 23.281 1 92.56 504 PRO A CA 1
ATOM 3856 C C . PRO A 1 504 ? 11.539 9.758 23.938 1 92.56 504 PRO A C 1
ATOM 3858 O O . PRO A 1 504 ? 10.906 10.797 23.719 1 92.56 504 PRO A O 1
ATOM 3861 N N . THR A 1 505 ? 12.633 9.594 24.688 1 89 505 THR A N 1
ATOM 3862 C CA . THR A 1 505 ? 13.258 10.797 25.219 1 89 505 THR A CA 1
ATOM 3863 C C . THR A 1 505 ? 14.234 11.398 24.219 1 89 505 THR A C 1
ATOM 3865 O O . THR A 1 505 ? 15.086 10.703 23.672 1 89 505 THR A O 1
ATOM 3868 N N . LEU A 1 506 ? 14.016 12.594 23.938 1 86.5 506 LEU A N 1
ATOM 3869 C CA . LEU A 1 506 ? 14.859 13.25 22.953 1 86.5 506 LEU A CA 1
ATOM 3870 C C . LEU A 1 506 ? 15.953 14.078 23.625 1 86.5 506 LEU A C 1
ATOM 3872 O O . LEU A 1 506 ? 15.789 14.516 24.766 1 86.5 506 LEU A O 1
ATOM 3876 N N . GLU A 1 507 ? 17.062 14.094 22.922 1 77.69 507 GLU A N 1
ATOM 3877 C CA . GLU A 1 507 ? 18.156 14.93 23.422 1 77.69 507 GLU A CA 1
ATOM 3878 C C . GLU A 1 507 ? 17.781 16.406 23.375 1 77.69 507 GLU A C 1
ATOM 3880 O O . GLU A 1 507 ? 17.141 16.859 22.422 1 77.69 507 GLU A O 1
ATOM 3885 N N . SER A 1 508 ? 18.016 17.125 24.438 1 69.56 508 SER A N 1
ATOM 3886 C CA . SER A 1 508 ? 17.688 18.531 24.531 1 69.56 508 SER A CA 1
ATOM 3887 C C . SER A 1 508 ? 18.828 19.406 24.016 1 69.56 508 SER A C 1
ATOM 3889 O O . SER A 1 508 ? 20 19.141 24.297 1 69.56 508 SER A O 1
ATOM 3891 N N . PRO A 1 509 ? 18.531 20.312 23.25 1 75.31 509 PRO A N 1
ATOM 3892 C CA . PRO A 1 509 ? 17.234 20.766 22.766 1 75.31 509 PRO A CA 1
ATOM 3893 C C . PRO A 1 509 ? 16.781 20.031 21.516 1 75.31 509 PRO A C 1
ATOM 3895 O O . PRO A 1 509 ? 17.547 19.922 20.547 1 75.31 509 PRO A O 1
ATOM 3898 N N . ALA A 1 510 ? 15.625 19.625 21.547 1 82.81 510 ALA A N 1
ATOM 3899 C CA . ALA A 1 510 ? 15.102 18.906 20.391 1 82.81 510 ALA A CA 1
ATOM 3900 C C . ALA A 1 510 ? 14.609 19.859 19.312 1 82.81 510 ALA A C 1
ATOM 3902 O O . ALA A 1 510 ? 14.016 20.906 19.625 1 82.81 510 ALA A O 1
ATOM 3903 N N . ASP A 1 511 ? 14.914 19.547 18.141 1 88.62 511 ASP A N 1
ATOM 3904 C CA . ASP A 1 511 ? 14.492 20.375 17.016 1 88.62 511 ASP A CA 1
ATOM 3905 C C . ASP A 1 511 ? 13.039 20.078 16.625 1 88.62 511 ASP A C 1
ATOM 3907 O O . ASP A 1 511 ? 12.508 19.016 16.969 1 88.62 511 ASP A O 1
ATOM 3911 N N . ASP A 1 512 ? 12.469 21.031 15.945 1 90.69 512 ASP A N 1
ATOM 3912 C CA . ASP A 1 512 ? 11.062 20.969 15.555 1 90.69 512 ASP A CA 1
ATOM 3913 C C . ASP A 1 512 ? 10.773 19.734 14.711 1 90.69 512 ASP A C 1
ATOM 3915 O O . ASP A 1 512 ? 9.789 19.031 14.938 1 90.69 512 ASP A O 1
ATOM 3919 N N . PHE A 1 513 ? 11.625 19.5 13.805 1 92.75 513 PHE A N 1
ATOM 3920 C CA . PHE A 1 513 ? 11.383 18.422 12.852 1 92.75 513 PHE A CA 1
ATOM 3921 C C . PHE A 1 513 ? 11.422 17.062 13.547 1 92.75 513 PHE A C 1
ATOM 3923 O O . PHE A 1 513 ? 10.695 16.141 13.164 1 92.75 513 PHE A O 1
ATOM 3930 N N . CYS A 1 514 ? 12.219 16.938 14.586 1 93.19 514 CYS A N 1
ATOM 3931 C CA . CYS A 1 514 ? 12.297 15.719 15.383 1 93.19 514 CYS A CA 1
ATOM 3932 C C . CYS A 1 514 ? 11 15.469 16.125 1 93.19 514 CYS A C 1
ATOM 3934 O O . CYS A 1 514 ? 10.484 14.344 16.141 1 93.19 514 CYS A O 1
ATOM 3936 N N . ILE A 1 515 ? 10.5 16.469 16.703 1 94.12 515 ILE A N 1
ATOM 3937 C CA . ILE A 1 515 ? 9.258 16.359 17.453 1 94.12 515 ILE A CA 1
ATOM 3938 C C . ILE A 1 515 ? 8.102 16.047 16.5 1 94.12 515 ILE A C 1
ATOM 3940 O O . ILE A 1 515 ? 7.238 15.219 16.812 1 94.12 515 ILE A O 1
ATOM 3944 N N . GLN A 1 516 ? 8.133 16.703 15.391 1 94.69 516 GLN A N 1
ATOM 3945 C CA . GLN A 1 516 ? 7.086 16.469 14.398 1 94.69 516 GLN A CA 1
ATOM 3946 C C . GLN A 1 516 ? 7.082 15.008 13.945 1 94.69 516 GLN A C 1
ATOM 3948 O O . GLN A 1 516 ? 6.02 14.438 13.672 1 94.69 516 GLN A O 1
ATOM 3953 N N . ALA A 1 517 ? 8.234 14.438 13.867 1 95.62 517 ALA A N 1
ATOM 3954 C CA . ALA A 1 517 ? 8.344 13.039 13.477 1 95.62 517 ALA A CA 1
ATOM 3955 C C . ALA A 1 517 ? 7.637 12.125 14.477 1 95.62 517 ALA A C 1
ATOM 3957 O O . ALA A 1 517 ? 6.871 11.242 14.086 1 95.62 517 ALA A O 1
ATOM 3958 N N . VAL A 1 518 ? 7.844 12.383 15.703 1 96.06 518 VAL A N 1
ATOM 3959 C CA . VAL A 1 518 ? 7.238 11.562 16.75 1 96.06 518 VAL A CA 1
ATOM 3960 C C . VAL A 1 518 ? 5.727 11.758 16.75 1 96.06 518 VAL A C 1
ATOM 3962 O O . VAL A 1 518 ? 4.965 10.789 16.844 1 96.06 518 VAL A O 1
ATOM 3965 N N . LEU A 1 519 ? 5.344 13.008 16.656 1 96.62 519 LEU A N 1
ATOM 3966 C CA . LEU A 1 519 ? 3.916 13.312 16.641 1 96.62 519 LEU A CA 1
ATOM 3967 C C . LEU A 1 519 ? 3.236 12.656 15.445 1 96.62 519 LEU A C 1
ATOM 3969 O O . LEU A 1 519 ? 2.109 12.164 15.555 1 96.62 519 LEU A O 1
ATOM 3973 N N . ALA A 1 520 ? 3.908 12.656 14.344 1 96.69 520 ALA A N 1
ATOM 3974 C CA . ALA A 1 520 ? 3.344 12.062 13.133 1 96.69 520 ALA A CA 1
ATOM 3975 C C . ALA A 1 520 ? 3.074 10.57 13.336 1 96.69 520 ALA A C 1
ATOM 3977 O O . ALA A 1 520 ? 2.049 10.055 12.883 1 96.69 520 ALA A O 1
ATOM 3978 N N . ILE A 1 521 ? 3.949 9.859 14.016 1 97 521 ILE A N 1
ATOM 3979 C CA . ILE A 1 521 ? 3.795 8.43 14.25 1 97 521 ILE A CA 1
ATOM 3980 C C . ILE A 1 521 ? 2.574 8.18 15.133 1 97 521 ILE A C 1
ATOM 3982 O O . ILE A 1 521 ? 1.772 7.281 14.852 1 97 521 ILE A O 1
ATOM 3986 N N . VAL A 1 522 ? 2.43 9 16.109 1 97.06 522 VAL A N 1
ATOM 3987 C CA . VAL A 1 522 ? 1.3 8.836 17.016 1 97.06 522 VAL A CA 1
ATOM 3988 C C . VAL A 1 522 ? 0.001 9.188 16.297 1 97.06 522 VAL A C 1
ATOM 3990 O O . VAL A 1 522 ? -1.021 8.531 16.484 1 97.06 522 VAL A O 1
ATOM 3993 N N . GLN A 1 523 ? 0.089 10.219 15.547 1 96.94 523 GLN A N 1
ATOM 3994 C CA . GLN A 1 523 ? -1.084 10.625 14.781 1 96.94 523 GLN A CA 1
ATOM 3995 C C . GLN A 1 523 ? -1.503 9.531 13.805 1 96.94 523 GLN A C 1
ATOM 3997 O O . GLN A 1 523 ? -2.695 9.312 13.578 1 96.94 523 GLN A O 1
ATOM 4002 N N . LEU A 1 524 ? -0.551 8.883 13.188 1 96.81 524 LEU A N 1
ATOM 4003 C CA . LEU A 1 524 ? -0.841 7.777 12.281 1 96.81 524 LEU A CA 1
ATOM 4004 C C . LEU A 1 524 ? -1.546 6.641 13.016 1 96.81 524 LEU A C 1
ATOM 4006 O O . LEU A 1 524 ? -2.496 6.055 12.492 1 96.81 524 LEU A O 1
ATOM 4010 N N . ARG A 1 525 ? -1.135 6.375 14.18 1 96.25 525 ARG A N 1
ATOM 4011 C CA . ARG A 1 525 ? -1.779 5.344 14.992 1 96.25 525 ARG A CA 1
ATOM 4012 C C . ARG A 1 525 ? -3.219 5.727 15.32 1 96.25 525 ARG A C 1
ATOM 4014 O O . ARG A 1 525 ? -4.121 4.887 15.25 1 96.25 525 ARG A O 1
ATOM 4021 N N . GLN A 1 526 ? -3.367 6.93 15.695 1 96 526 GLN A N 1
ATOM 4022 C CA . GLN A 1 526 ? -4.703 7.418 16.016 1 96 526 GLN A CA 1
ATOM 4023 C C . GLN A 1 526 ? -5.625 7.344 14.805 1 96 526 GLN A C 1
ATOM 4025 O O . GLN A 1 526 ? -6.781 6.934 14.922 1 96 526 GLN A O 1
ATOM 4030 N N . SER A 1 527 ? -5.141 7.77 13.672 1 93.88 527 SER A N 1
ATOM 4031 C CA . SER A 1 527 ? -5.922 7.734 12.438 1 93.88 527 SER A CA 1
ATOM 4032 C C . SER A 1 527 ? -6.27 6.301 12.047 1 93.88 527 SER A C 1
ATOM 4034 O O . SER A 1 527 ? -7.406 6.016 11.656 1 93.88 527 SER A O 1
ATOM 4036 N N . GLU A 1 528 ? -5.312 5.43 12.117 1 92.75 528 GLU A N 1
ATOM 4037 C CA . GLU A 1 528 ? -5.559 4.023 11.805 1 92.75 528 GLU A CA 1
ATOM 4038 C C . GLU A 1 528 ? -6.625 3.438 12.727 1 92.75 528 GLU A C 1
ATOM 4040 O O . GLU A 1 528 ? -7.5 2.691 12.273 1 92.75 528 GLU A O 1
ATOM 4045 N N . SER A 1 529 ? -6.602 3.74 13.984 1 92.5 529 SER A N 1
ATOM 4046 C CA . SER A 1 529 ? -7.566 3.244 14.961 1 92.5 529 SER A CA 1
ATOM 4047 C C . SER A 1 529 ? -8.969 3.75 14.648 1 92.5 529 SER A C 1
ATOM 4049 O O . SER A 1 529 ? -9.945 3.002 14.766 1 92.5 529 SER A O 1
ATOM 4051 N N . TYR A 1 530 ? -8.984 4.988 14.32 1 92.06 530 TYR A N 1
ATOM 4052 C CA . TYR A 1 530 ? -10.281 5.574 14.008 1 92.06 530 TYR A CA 1
ATOM 4053 C C . TYR A 1 530 ? -10.945 4.852 12.844 1 92.06 530 TYR A C 1
ATOM 4055 O O . TYR A 1 530 ? -12.109 4.465 12.922 1 92.06 530 TYR A O 1
ATOM 4063 N N . HIS A 1 531 ? -10.312 4.629 11.82 1 88.75 531 HIS A N 1
ATOM 4064 C CA . HIS A 1 531 ? -10.891 4.047 10.617 1 88.75 531 HIS A CA 1
ATOM 4065 C C . HIS A 1 531 ? -11.164 2.555 10.805 1 88.75 531 HIS A C 1
ATOM 4067 O O . HIS A 1 531 ? -12.117 2.018 10.234 1 88.75 531 HIS A O 1
ATOM 4073 N N . ARG A 1 532 ? -10.391 1.971 11.594 1 87.56 532 ARG A N 1
ATOM 4074 C CA . ARG A 1 532 ? -10.594 0.551 11.859 1 87.56 532 ARG A CA 1
ATOM 4075 C C . ARG A 1 532 ? -11.812 0.331 12.75 1 87.56 532 ARG A C 1
ATOM 4077 O O . ARG A 1 532 ? -12.602 -0.591 12.523 1 87.56 532 ARG A O 1
ATOM 4084 N N . LEU A 1 533 ? -12.016 1.29 13.711 1 87.38 533 LEU A N 1
ATOM 4085 C CA . LEU A 1 533 ? -12.961 0.995 14.789 1 87.38 533 LEU A CA 1
ATOM 4086 C C . LEU A 1 533 ? -14.234 1.816 14.625 1 87.38 533 LEU A C 1
ATOM 4088 O O . LEU A 1 533 ? -15.312 1.392 15.055 1 87.38 533 LEU A O 1
ATOM 4092 N N . LEU A 1 534 ? -14.062 3.014 14.07 1 86.38 534 LEU A N 1
ATOM 4093 C CA . LEU A 1 534 ? -15.188 3.936 14.203 1 86.38 534 LEU A CA 1
ATOM 4094 C C . LEU A 1 534 ? -15.734 4.324 12.836 1 86.38 534 LEU A C 1
ATOM 4096 O O . LEU A 1 534 ? -16.875 4.773 12.719 1 86.38 534 LEU A O 1
ATOM 4100 N N . SER A 1 535 ? -15.016 4.195 11.875 1 77.62 535 SER A N 1
ATOM 4101 C CA . SER A 1 535 ? -15.445 4.703 10.578 1 77.62 535 SER A CA 1
ATOM 4102 C C . SER A 1 535 ? -16.703 3.996 10.094 1 77.62 535 SER A C 1
ATOM 4104 O O . SER A 1 535 ? -16.719 2.775 9.938 1 77.62 535 SER A O 1
ATOM 4106 N N . ASN A 1 536 ? -17.766 4.793 9.875 1 65.69 536 ASN A N 1
ATOM 4107 C CA . ASN A 1 536 ? -19.078 4.438 9.359 1 65.69 536 ASN A CA 1
ATOM 4108 C C . ASN A 1 536 ? -19.75 3.365 10.211 1 65.69 536 ASN A C 1
ATOM 4110 O O . ASN A 1 536 ? -20.375 2.447 9.68 1 65.69 536 ASN A O 1
ATOM 4114 N N . ARG A 1 537 ? -19.391 3.287 11.414 1 68.12 537 ARG A N 1
ATOM 4115 C CA . ARG A 1 537 ? -20.078 2.342 12.281 1 68.12 537 ARG A CA 1
ATOM 4116 C C . ARG A 1 537 ? -21.281 2.992 12.961 1 68.12 537 ARG A C 1
ATOM 4118 O O . ARG A 1 537 ? -21.266 4.195 13.227 1 68.12 537 ARG A O 1
ATOM 4125 N N . ALA A 1 538 ? -22.344 2.229 12.781 1 53.19 538 ALA A N 1
ATOM 4126 C CA . ALA A 1 538 ? -23.656 2.662 13.227 1 53.19 538 ALA A CA 1
ATOM 4127 C C . ALA A 1 538 ? -23.609 3.18 14.664 1 53.19 538 ALA A C 1
ATOM 4129 O O . ALA A 1 538 ? -24.359 4.09 15.023 1 53.19 538 ALA A O 1
ATOM 4130 N N . SER A 1 539 ? -22.938 2.344 15.562 1 54.69 539 SER A N 1
ATOM 4131 C CA . SER A 1 539 ? -23.188 2.658 16.969 1 54.69 539 SER A CA 1
ATOM 4132 C C . SER A 1 539 ? -22.203 3.688 17.5 1 54.69 539 SER A C 1
ATOM 4134 O O . SER A 1 539 ? -20.984 3.521 17.344 1 54.69 539 SER A O 1
ATOM 4136 N N . TYR A 1 540 ? -22.578 4.953 17.312 1 57.28 540 TYR A N 1
ATOM 4137 C CA . TYR A 1 540 ? -21.75 6.086 17.703 1 57.28 540 TYR A CA 1
ATOM 4138 C C . TYR A 1 540 ? -21.422 6.035 19.203 1 57.28 540 TYR A C 1
ATOM 4140 O O . TYR A 1 540 ? -22.328 6.148 20.031 1 57.28 540 TYR A O 1
ATOM 4148 N N . PRO A 1 541 ? -20.422 5.379 19.734 1 59.81 541 PRO A N 1
ATOM 4149 C CA . PRO A 1 541 ? -20.031 5.977 21.016 1 59.81 541 PRO A CA 1
ATOM 4150 C C . PRO A 1 541 ? -19.703 7.461 20.891 1 59.81 541 PRO A C 1
ATOM 4152 O O . PRO A 1 541 ? -19.297 7.926 19.828 1 59.81 541 PRO A O 1
ATOM 4155 N N . PHE A 1 542 ? -20.078 8.344 21.766 1 71.31 542 PHE A N 1
ATOM 4156 C CA . PHE A 1 542 ? -20.031 9.797 21.719 1 71.31 542 PHE A CA 1
ATOM 4157 C C . PHE A 1 542 ? -18.594 10.297 21.625 1 71.31 542 PHE A C 1
ATOM 4159 O O . PHE A 1 542 ? -18.312 11.266 20.906 1 71.31 542 PHE A O 1
ATOM 4166 N N . ALA A 1 543 ? -17.625 9.562 22.312 1 88.75 543 ALA A N 1
ATOM 4167 C CA . ALA A 1 543 ? -16.219 9.969 22.297 1 88.75 543 ALA A CA 1
ATOM 4168 C C . ALA A 1 543 ? -15.328 8.828 21.812 1 88.75 543 ALA A C 1
ATOM 4170 O O . ALA A 1 543 ? -15.367 7.723 22.359 1 88.75 543 ALA A O 1
ATOM 4171 N N . PRO A 1 544 ? -14.445 9.07 20.797 1 92.12 544 PRO A N 1
ATOM 4172 C CA . PRO A 1 544 ? -13.602 8.016 20.219 1 92.12 544 PRO A CA 1
ATOM 4173 C C . PRO A 1 544 ? -12.734 7.32 21.266 1 92.12 544 PRO A C 1
ATOM 4175 O O . PRO A 1 544 ? -12.523 6.109 21.203 1 92.12 544 PRO A O 1
ATOM 4178 N N . CYS A 1 545 ? -12.25 8.031 22.25 1 92.44 545 CYS A N 1
ATOM 4179 C CA . CYS A 1 545 ? -11.359 7.465 23.266 1 92.44 545 CYS A CA 1
ATOM 4180 C C . CYS A 1 545 ? -12.047 6.352 24.047 1 92.44 545 CYS A C 1
ATOM 4182 O O . CYS A 1 545 ? -11.383 5.441 24.547 1 92.44 545 CYS A O 1
ATOM 4184 N N . HIS A 1 546 ? -13.375 6.395 24.156 1 89.38 546 HIS A N 1
ATOM 4185 C CA . HIS A 1 546 ? -14.102 5.352 24.8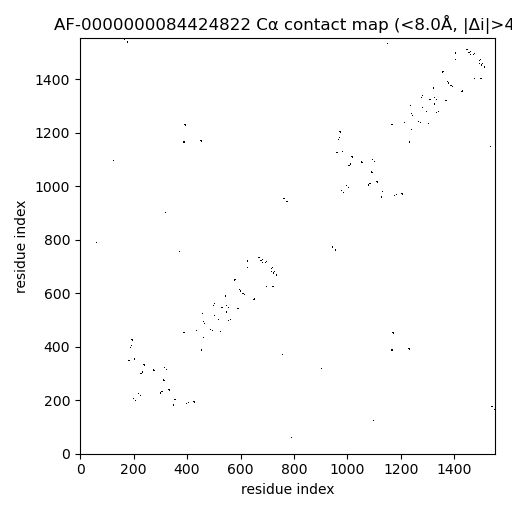59 1 89.38 546 HIS A CA 1
ATOM 4186 C C . HIS A 1 546 ? -14.031 4.023 24.109 1 89.38 546 HIS A C 1
ATOM 4188 O O . HIS A 1 546 ? -13.883 2.967 24.719 1 89.38 546 HIS A O 1
ATOM 4194 N N . THR A 1 547 ? -14.133 4.152 22.797 1 89.06 547 THR A N 1
ATOM 4195 C CA . THR A 1 547 ? -14.016 2.959 21.969 1 89.06 547 THR A CA 1
ATOM 4196 C C . THR A 1 547 ? -12.578 2.443 21.969 1 89.06 547 THR A C 1
ATOM 4198 O O . THR A 1 547 ? -12.352 1.232 21.969 1 89.06 547 THR A O 1
ATOM 4201 N N . TYR A 1 548 ? -11.664 3.371 22 1 91.38 548 TYR A N 1
ATOM 4202 C CA . TYR A 1 548 ? -10.258 2.994 21.984 1 91.38 548 TYR A CA 1
ATOM 4203 C C . TYR A 1 548 ? -9.883 2.238 23.25 1 91.38 548 TYR A C 1
ATOM 4205 O O . TYR A 1 548 ? -9.008 1.363 23.234 1 91.38 548 TYR A O 1
ATOM 4213 N N . ALA A 1 549 ? -10.516 2.516 24.344 1 88.5 549 ALA A N 1
ATOM 4214 C CA . ALA A 1 549 ? -10.195 1.909 25.625 1 88.5 549 ALA A CA 1
ATOM 4215 C C . ALA A 1 549 ? -10.445 0.404 25.609 1 88.5 549 ALA A C 1
ATOM 4217 O O . ALA A 1 549 ? -9.812 -0.348 26.359 1 88.5 549 ALA A O 1
ATOM 4218 N N . MET A 1 550 ? -11.258 -0.002 24.656 1 87.12 550 MET A N 1
ATOM 4219 C CA . MET A 1 550 ? -11.656 -1.405 24.594 1 87.12 550 MET A CA 1
ATOM 4220 C C . MET A 1 550 ? -10.828 -2.164 23.562 1 87.12 550 MET A C 1
ATOM 4222 O O . MET A 1 550 ? -10.961 -3.383 23.438 1 87.12 550 MET A O 1
ATOM 4226 N N . ASP A 1 551 ? -10.039 -1.45 22.891 1 89.19 551 ASP A N 1
ATOM 4227 C CA . ASP A 1 551 ? -9.234 -2.064 21.844 1 89.19 551 ASP A CA 1
ATOM 4228 C C . ASP A 1 551 ? -7.777 -2.207 22.281 1 89.19 551 ASP A C 1
ATOM 4230 O O . ASP A 1 551 ? -7.172 -1.248 22.766 1 89.19 551 ASP A O 1
ATOM 4234 N N . GLY A 1 552 ? -7.191 -3.332 22.125 1 86.06 552 GLY A N 1
ATOM 4235 C CA . GLY A 1 552 ? -5.844 -3.627 22.594 1 86.06 552 GLY A CA 1
ATOM 4236 C C . GLY A 1 552 ? -4.785 -2.766 21.938 1 86.06 552 GLY A C 1
ATOM 4237 O O . GLY A 1 552 ? -3.748 -2.479 22.531 1 86.06 552 GLY A O 1
ATOM 4238 N N . ARG A 1 553 ? -4.996 -2.359 20.766 1 86.62 553 ARG A N 1
ATOM 4239 C CA . ARG A 1 553 ? -3.994 -1.592 20.031 1 86.62 553 ARG A CA 1
ATOM 4240 C C . ARG A 1 553 ? -4.184 -0.094 20.25 1 86.62 553 ARG A C 1
ATOM 4242 O O . ARG A 1 553 ? -3.217 0.669 20.234 1 86.62 553 ARG A O 1
ATOM 4249 N N . ALA A 1 554 ? -5.43 0.379 20.5 1 93.12 554 ALA A N 1
ATOM 4250 C CA . ALA A 1 554 ? -5.73 1.809 20.547 1 93.12 554 ALA A CA 1
ATOM 4251 C C . ALA A 1 554 ? -5.797 2.305 21.984 1 93.12 554 ALA A C 1
ATOM 4253 O O . ALA A 1 554 ? -5.762 3.512 22.234 1 93.12 554 ALA A O 1
ATOM 4254 N N . ARG A 1 555 ? -5.785 1.436 22.969 1 92.25 555 ARG A N 1
ATOM 4255 C CA . ARG A 1 555 ? -6.008 1.791 24.375 1 92.25 555 ARG A CA 1
ATOM 4256 C C . ARG A 1 555 ? -4.875 2.664 24.906 1 92.25 555 ARG A C 1
ATOM 4258 O O . ARG A 1 555 ? -5.062 3.424 25.859 1 92.25 555 ARG A O 1
ATOM 4265 N N . CYS A 1 556 ? -3.793 2.611 24.25 1 94 556 CYS A N 1
ATOM 4266 C CA . CYS A 1 556 ? -2.623 3.332 24.75 1 94 556 CYS A CA 1
ATOM 4267 C C . CYS A 1 556 ? -2.664 4.793 24.312 1 94 556 CYS A C 1
ATOM 4269 O O . CYS A 1 556 ? -1.881 5.609 24.797 1 94 556 CYS A O 1
ATOM 4271 N N . LEU A 1 557 ? -3.572 5.227 23.453 1 96 557 LEU A N 1
ATOM 4272 C CA . LEU A 1 557 ? -3.545 6.539 22.812 1 96 557 LEU A CA 1
ATOM 4273 C C . LEU A 1 557 ? -3.678 7.648 23.844 1 96 557 LEU A C 1
ATOM 4275 O O . LEU A 1 557 ? -2.912 8.617 23.828 1 96 557 LEU A O 1
ATOM 4279 N N . PRO A 1 558 ? -4.555 7.57 24.859 1 94.25 558 PRO A N 1
ATOM 4280 C CA . PRO A 1 558 ? -4.613 8.609 25.891 1 94.25 558 PRO A CA 1
ATOM 4281 C C . PRO A 1 558 ? -3.33 8.703 26.719 1 94.25 558 PRO A C 1
ATOM 4283 O O . PRO A 1 558 ? -2.857 9.805 27.016 1 94.25 558 PRO A O 1
ATOM 4286 N N . SER A 1 559 ? -2.818 7.562 26.984 1 93.69 559 SER A N 1
ATOM 4287 C CA . SER A 1 559 ? -1.577 7.543 27.75 1 93.69 559 SER A CA 1
ATOM 4288 C C . SER A 1 559 ? -0.423 8.141 26.953 1 93.69 559 SER A C 1
ATOM 4290 O O . SER A 1 559 ? 0.436 8.828 27.516 1 93.69 559 SER A O 1
ATOM 4292 N N . LEU A 1 560 ? -0.424 7.898 25.719 1 96.06 560 LEU A N 1
ATOM 4293 C CA . LEU A 1 560 ? 0.623 8.445 24.859 1 96.06 560 LEU A CA 1
ATOM 4294 C C . LEU A 1 560 ? 0.534 9.969 24.797 1 96.06 560 LEU A C 1
ATOM 4296 O O . LEU A 1 560 ? 1.559 10.656 24.797 1 96.06 560 LEU A O 1
ATOM 4300 N N . GLN A 1 561 ? -0.666 10.477 24.781 1 96.31 561 GLN A N 1
ATOM 4301 C CA . GLN A 1 561 ? -0.835 11.922 24.766 1 96.31 561 GLN A CA 1
ATOM 4302 C C . GLN A 1 561 ? -0.316 12.547 26.062 1 96.31 561 GLN A C 1
ATOM 4304 O O . GLN A 1 561 ? 0.302 13.609 26.031 1 96.31 561 GLN A O 1
ATOM 4309 N N . SER A 1 562 ? -0.574 11.852 27.109 1 94.12 562 SER A N 1
ATOM 4310 C CA . SER A 1 562 ? -0.08 12.328 28.406 1 94.12 562 SER A CA 1
ATOM 4311 C C . SER A 1 562 ? 1.443 12.305 28.453 1 94.12 562 SER A C 1
ATOM 4313 O O . SER A 1 562 ? 2.066 13.219 28.984 1 94.12 562 SER A O 1
ATOM 4315 N N . GLN A 1 563 ? 2.023 11.328 27.906 1 95.5 563 GLN A N 1
ATOM 4316 C CA . GLN A 1 563 ? 3.477 11.219 27.875 1 95.5 563 GLN A CA 1
ATOM 4317 C C . GLN A 1 563 ? 4.094 12.305 27 1 95.5 563 GLN A C 1
ATOM 4319 O O . GLN A 1 563 ? 5.152 12.844 27.328 1 95.5 563 GLN A O 1
ATOM 4324 N N . LEU A 1 564 ? 3.449 12.625 25.906 1 96.12 564 LEU A N 1
ATOM 4325 C CA . LEU A 1 564 ? 3.965 13.625 24.984 1 96.12 564 LEU A CA 1
ATOM 4326 C C . LEU A 1 564 ? 4.09 14.984 25.672 1 96.12 564 LEU A C 1
ATOM 4328 O O . LEU A 1 564 ? 5.121 15.648 25.562 1 96.12 564 LEU A O 1
ATOM 4332 N N . ILE A 1 565 ? 3.107 15.344 26.391 1 94.25 565 ILE A N 1
ATOM 4333 C CA . ILE A 1 565 ? 3.123 16.656 27.016 1 94.25 565 ILE A CA 1
ATOM 4334 C C . ILE A 1 565 ? 4.074 16.656 28.219 1 94.25 565 ILE A C 1
ATOM 4336 O O . ILE A 1 565 ? 4.711 17.672 28.516 1 94.25 565 ILE A O 1
ATOM 4340 N N . THR A 1 566 ? 4.172 15.531 28.828 1 92.44 566 THR A N 1
ATOM 4341 C CA . THR A 1 566 ? 5.082 15.422 29.969 1 92.44 566 THR A CA 1
ATOM 4342 C C . THR A 1 566 ? 6.535 15.469 29.5 1 92.44 566 THR A C 1
ATOM 4344 O O . THR A 1 566 ? 7.367 16.141 30.109 1 92.44 566 THR A O 1
ATOM 4347 N N . ASN A 1 567 ? 6.812 14.805 28.422 1 92.12 567 ASN A N 1
ATOM 4348 C CA . ASN A 1 567 ? 8.188 14.703 27.938 1 92.12 567 ASN A CA 1
ATOM 4349 C C . ASN A 1 567 ? 8.586 15.93 27.109 1 92.12 567 ASN A C 1
ATOM 4351 O O . ASN A 1 567 ? 9.75 16.328 27.125 1 92.12 567 ASN A O 1
ATOM 4355 N N . TYR A 1 568 ? 7.574 16.516 26.375 1 92.81 568 TYR A N 1
ATOM 4356 C CA . TYR A 1 568 ? 7.938 17.531 25.391 1 92.81 568 TYR A CA 1
ATOM 4357 C C . TYR A 1 568 ? 7.277 18.859 25.703 1 92.81 568 TYR A C 1
ATOM 4359 O O . TYR A 1 568 ? 7.402 19.828 24.953 1 92.81 568 TYR A O 1
ATOM 4367 N N . GLY A 1 569 ? 6.645 19.047 26.75 1 88.62 569 GLY A N 1
ATOM 4368 C CA . GLY A 1 569 ? 5.855 20.234 27.047 1 88.62 569 GLY A CA 1
ATOM 4369 C C . GLY A 1 569 ? 6.645 21.516 26.922 1 88.62 569 GLY A C 1
ATOM 4370 O O . GLY A 1 569 ? 6.203 22.469 26.266 1 88.62 569 GLY A O 1
ATOM 4371 N N . GLU A 1 570 ? 7.781 21.547 27.453 1 86.25 570 GLU A N 1
ATOM 4372 C CA . GLU A 1 570 ? 8.617 22.75 27.422 1 86.25 570 GLU A CA 1
ATOM 4373 C C . GLU A 1 570 ? 9.117 23.031 26.016 1 86.25 570 GLU A C 1
ATOM 4375 O O . GLU A 1 570 ? 9.141 24.188 25.578 1 86.25 570 GLU A O 1
ATOM 4380 N N . THR A 1 571 ? 9.422 22.016 25.406 1 88.69 571 THR A N 1
ATOM 4381 C CA . THR A 1 571 ? 9.93 22.156 24.047 1 88.69 571 THR A CA 1
ATOM 4382 C C . THR A 1 571 ? 8.82 22.625 23.094 1 88.69 571 THR A C 1
ATOM 4384 O O . THR A 1 571 ? 9.055 23.453 22.219 1 88.69 571 THR A O 1
ATOM 4387 N N . LEU A 1 572 ? 7.652 22.141 23.281 1 89.56 572 LEU A N 1
ATOM 4388 C CA . LEU A 1 572 ? 6.516 22.469 22.438 1 89.56 572 LEU A CA 1
ATOM 4389 C C . LEU A 1 572 ? 6.16 23.953 22.562 1 89.56 572 LEU A C 1
ATOM 4391 O O . LEU A 1 572 ? 5.738 24.578 21.594 1 89.56 572 LEU A O 1
ATOM 4395 N N . ASP A 1 573 ? 6.434 24.5 23.656 1 84.62 573 ASP A N 1
ATOM 4396 C CA . ASP A 1 573 ? 6.117 25.906 23.906 1 84.62 573 ASP A CA 1
ATOM 4397 C C . ASP A 1 573 ? 7.141 26.828 23.234 1 84.62 573 ASP A C 1
ATOM 4399 O O . ASP A 1 573 ? 6.816 27.953 22.859 1 84.62 573 ASP A O 1
ATOM 4403 N N . ARG A 1 574 ? 8.25 26.25 23.062 1 82 574 ARG A N 1
ATOM 4404 C CA . ARG A 1 574 ? 9.344 27.062 22.531 1 82 574 ARG A CA 1
ATOM 4405 C C . ARG A 1 574 ? 9.391 26.984 21 1 82 574 ARG A C 1
ATOM 4407 O O . ARG A 1 574 ? 9.836 27.922 20.344 1 82 574 ARG A O 1
ATOM 4414 N N . LEU A 1 575 ? 8.93 25.984 20.5 1 84.81 575 LEU A N 1
ATOM 4415 C CA . LEU A 1 575 ? 9.055 25.734 19.062 1 84.81 575 LEU A CA 1
ATOM 4416 C C . LEU A 1 575 ? 7.93 26.391 18.297 1 84.81 575 LEU A C 1
ATOM 4418 O O . LEU A 1 575 ? 7.16 27.172 18.859 1 84.81 575 LEU A O 1
ATOM 4422 N N . THR A 1 576 ? 7.988 26.156 16.969 1 83.88 576 THR A N 1
ATOM 4423 C CA . THR A 1 576 ? 6.922 26.672 16.125 1 83.88 576 THR A CA 1
ATOM 4424 C C . THR A 1 576 ? 5.566 26.125 16.562 1 83.88 576 THR A C 1
ATOM 4426 O O . THR A 1 576 ? 5.492 25.062 17.188 1 83.88 576 THR A O 1
ATOM 4429 N N . PRO A 1 577 ? 4.578 26.844 16.25 1 92.5 577 PRO A N 1
ATOM 4430 C CA . PRO A 1 577 ? 3.248 26.469 16.734 1 92.5 577 PRO A CA 1
ATOM 4431 C C . PRO A 1 577 ? 2.738 25.172 16.109 1 92.5 577 PRO A C 1
ATOM 4433 O O . PRO A 1 577 ? 1.794 24.578 16.625 1 92.5 577 PRO A O 1
ATOM 4436 N N . ASN A 1 578 ? 3.307 24.719 15.094 1 93.5 578 ASN A N 1
ATOM 4437 C CA . ASN A 1 578 ? 2.773 23.578 14.352 1 93.5 578 ASN A CA 1
ATOM 4438 C C . ASN A 1 578 ? 2.762 22.312 15.195 1 93.5 578 ASN A C 1
ATOM 4440 O O . ASN A 1 578 ? 1.782 21.562 15.18 1 93.5 578 ASN A O 1
ATOM 4444 N N . ALA A 1 579 ? 3.797 22.047 15.922 1 94.75 579 ALA A N 1
ATOM 4445 C CA . ALA A 1 579 ? 3.875 20.844 16.75 1 94.75 579 ALA A CA 1
ATOM 4446 C C . ALA A 1 579 ? 2.838 20.875 17.859 1 94.75 579 ALA A C 1
ATOM 4448 O O . ALA A 1 579 ? 2.152 19.891 18.125 1 94.75 579 ALA A O 1
ATOM 4449 N N . LEU A 1 580 ? 2.768 22.047 18.469 1 96 580 LEU A N 1
ATOM 4450 C CA . LEU A 1 580 ? 1.813 22.188 19.562 1 96 580 LEU A CA 1
ATOM 4451 C C . LEU A 1 580 ? 0.381 22.062 19.062 1 96 580 LEU A C 1
ATOM 4453 O O . LEU A 1 580 ? -0.463 21.453 19.719 1 96 580 LEU A O 1
ATOM 4457 N N . ILE A 1 581 ? 0.091 22.641 17.953 1 96.62 581 ILE A N 1
ATOM 4458 C CA . ILE A 1 581 ? -1.232 22.531 17.344 1 96.62 581 ILE A CA 1
ATOM 4459 C C . ILE A 1 581 ? -1.55 21.078 17.047 1 96.62 581 ILE A C 1
ATOM 4461 O O . ILE A 1 581 ? -2.666 20.609 17.281 1 96.62 581 ILE A O 1
ATOM 4465 N N . THR A 1 582 ? -0.587 20.375 16.516 1 96.69 582 THR A N 1
ATOM 4466 C CA . THR A 1 582 ? -0.784 18.969 16.203 1 96.69 582 THR A CA 1
ATOM 4467 C C . THR A 1 582 ? -1.13 18.172 17.453 1 96.69 582 THR A C 1
ATOM 4469 O O . THR A 1 582 ? -2.02 17.312 17.438 1 96.69 582 THR A O 1
ATOM 4472 N N . TRP A 1 583 ? -0.426 18.438 18.516 1 97.44 583 TRP A N 1
ATOM 4473 C CA . TRP A 1 583 ? -0.712 17.734 19.766 1 97.44 583 TRP A CA 1
ATOM 4474 C C . TRP A 1 583 ? -2.127 18.031 20.25 1 97.44 583 TRP A C 1
ATOM 4476 O O . TRP A 1 583 ? -2.865 17.109 20.625 1 97.44 583 TRP A O 1
ATOM 4486 N N . HIS A 1 584 ? -2.512 19.297 20.25 1 97.56 584 HIS A N 1
ATOM 4487 C CA . HIS A 1 584 ? -3.859 19.672 20.672 1 97.56 584 HIS A CA 1
ATOM 4488 C C . HIS A 1 584 ? -4.91 19.031 19.766 1 97.56 584 HIS A C 1
ATOM 4490 O O . HIS A 1 584 ? -5.973 18.625 20.25 1 97.56 584 HIS A O 1
ATOM 4496 N N . ASN A 1 585 ? -4.605 18.984 18.547 1 97.81 585 ASN A N 1
ATOM 4497 C CA . ASN A 1 585 ? -5.543 18.375 17.609 1 97.81 585 ASN A CA 1
ATOM 4498 C C . ASN A 1 585 ? -5.73 16.891 17.891 1 97.81 585 ASN A C 1
ATOM 4500 O O . ASN A 1 585 ? -6.844 16.375 17.812 1 97.81 585 ASN A O 1
ATOM 4504 N N . MET A 1 586 ? -4.652 16.203 18.188 1 97.38 586 MET A N 1
ATOM 4505 C CA . MET A 1 586 ? -4.75 14.781 18.5 1 97.38 586 MET A CA 1
ATOM 4506 C C . MET A 1 586 ? -5.598 14.57 19.75 1 97.38 586 MET A C 1
ATOM 4508 O O . MET A 1 586 ? -6.426 13.656 19.797 1 97.38 586 MET A O 1
ATOM 4512 N N . CYS A 1 587 ? -5.414 15.414 20.688 1 97.75 587 CYS A N 1
ATOM 4513 C CA . CYS A 1 587 ? -6.199 15.32 21.922 1 97.75 587 CYS A CA 1
ATOM 4514 C C . CYS A 1 587 ? -7.668 15.633 21.641 1 97.75 587 CYS A C 1
ATOM 4516 O O . CYS A 1 587 ? -8.555 14.969 22.172 1 97.75 587 CYS A O 1
ATOM 4518 N N . MET A 1 588 ? -7.879 16.625 20.859 1 97.81 588 MET A N 1
ATOM 4519 C CA . MET A 1 588 ? -9.242 17.016 20.516 1 97.81 588 MET A CA 1
ATOM 4520 C C . MET A 1 588 ? -9.961 15.867 19.797 1 97.81 588 MET A C 1
ATOM 4522 O O . MET A 1 588 ? -11.102 15.555 20.125 1 97.81 588 MET A O 1
ATOM 4526 N N . THR A 1 589 ? -9.289 15.172 18.938 1 96.12 589 THR A N 1
ATOM 4527 C CA . THR A 1 589 ? -9.898 14.141 18.109 1 96.12 589 THR A CA 1
ATOM 4528 C C . THR A 1 589 ? -10.109 12.859 18.922 1 96.12 589 THR A C 1
ATOM 4530 O O . THR A 1 589 ? -10.891 11.992 18.531 1 96.12 589 THR A O 1
ATOM 4533 N N . LEU A 1 590 ? -9.461 12.734 20.016 1 95.94 590 LEU A N 1
ATOM 4534 C CA . LEU A 1 590 ? -9.703 11.609 20.922 1 95.94 590 LEU A CA 1
ATOM 4535 C C . LEU A 1 590 ? -11.055 11.758 21.609 1 95.94 590 LEU A C 1
ATOM 4537 O O . LEU A 1 590 ? -11.648 10.758 22.031 1 95.94 590 LEU A O 1
ATOM 4541 N N . THR A 1 591 ? -11.477 12.992 21.719 1 95.75 591 THR A N 1
ATOM 4542 C CA . THR A 1 591 ? -12.664 13.242 22.516 1 95.75 591 THR A CA 1
ATOM 4543 C C . THR A 1 591 ? -13.828 13.703 21.641 1 95.75 591 THR A C 1
ATOM 4545 O O . THR A 1 591 ? -14.977 13.711 22.078 1 95.75 591 THR A O 1
ATOM 4548 N N . ALA A 1 592 ? -13.547 14.07 20.469 1 94.88 592 ALA A N 1
ATOM 4549 C CA . ALA A 1 592 ? -14.57 14.508 19.516 1 94.88 592 ALA A CA 1
ATOM 4550 C C . ALA A 1 592 ? -14.398 13.797 18.172 1 94.88 592 ALA A C 1
ATOM 4552 O O . ALA A 1 592 ? -13.328 13.844 17.578 1 94.88 592 ALA A O 1
ATOM 4553 N N . ASP A 1 593 ? -15.391 13.141 17.75 1 92.31 593 ASP A N 1
ATOM 4554 C CA . ASP A 1 593 ? -15.359 12.531 16.422 1 92.31 593 ASP A CA 1
ATOM 4555 C C . ASP A 1 593 ? -15.523 13.586 15.336 1 92.31 593 ASP A C 1
ATOM 4557 O O . ASP A 1 593 ? -16.641 13.992 15.016 1 92.31 593 ASP A O 1
ATOM 4561 N N . ILE A 1 594 ? -14.516 13.938 14.703 1 91 594 ILE A N 1
ATOM 4562 C CA . ILE A 1 594 ? -14.461 15.062 13.773 1 91 594 ILE A CA 1
ATOM 4563 C C . ILE A 1 594 ? -15.375 14.789 12.578 1 91 594 ILE A C 1
ATOM 4565 O O . ILE A 1 594 ? -15.938 15.711 11.992 1 91 594 ILE A O 1
ATOM 4569 N N . GLN A 1 595 ? -15.594 13.609 12.289 1 88.25 595 GLN A N 1
ATOM 4570 C CA . GLN A 1 595 ? -16.453 13.297 11.148 1 88.25 595 GLN A CA 1
ATOM 4571 C C . GLN A 1 595 ? -17.906 13.703 11.43 1 88.25 595 GLN A C 1
ATOM 4573 O O . GLN A 1 595 ? -18.625 14.125 10.516 1 88.25 595 GLN A O 1
ATOM 4578 N N . ILE A 1 596 ? -18.344 13.523 12.617 1 89.62 596 ILE A N 1
ATOM 4579 C CA . ILE A 1 596 ? -19.688 13.93 12.984 1 89.62 596 ILE A CA 1
ATOM 4580 C C . ILE A 1 596 ? -19.828 15.445 12.867 1 89.62 596 ILE A C 1
ATOM 4582 O O . ILE A 1 596 ? -20.875 15.953 12.469 1 89.62 596 ILE A O 1
ATOM 4586 N N . PHE A 1 597 ? -18.781 16.094 13.211 1 92.12 597 PHE A N 1
ATOM 4587 C CA . PHE A 1 597 ? -18.797 17.547 13.125 1 92.12 597 PHE A CA 1
ATOM 4588 C C . PHE A 1 597 ? -18.781 18 11.672 1 92.12 597 PHE A C 1
ATOM 4590 O O . PHE A 1 597 ? -19.438 18.984 11.312 1 92.12 597 PHE A O 1
ATOM 4597 N N . ASP A 1 598 ? -18.031 17.312 10.852 1 89.31 598 ASP A N 1
ATOM 4598 C CA . ASP A 1 598 ? -18.031 17.594 9.422 1 89.31 598 ASP A CA 1
ATOM 4599 C C . ASP A 1 598 ? -19.422 17.375 8.812 1 89.31 598 ASP A C 1
ATOM 4601 O O . ASP A 1 598 ? -19.859 18.141 7.949 1 89.31 598 ASP A O 1
ATOM 4605 N N . LEU A 1 599 ? -20.062 16.328 9.289 1 87.75 599 LEU A N 1
ATOM 4606 C CA . LEU A 1 599 ? -21.406 16.047 8.82 1 87.75 599 LEU A CA 1
ATOM 4607 C C . LEU A 1 599 ? -22.375 17.141 9.25 1 87.75 599 LEU A C 1
ATOM 4609 O O . LEU A 1 599 ? -23.25 17.547 8.484 1 87.75 599 LEU A O 1
ATOM 4613 N N . ALA A 1 600 ? -22.203 17.531 10.461 1 89 600 ALA A N 1
ATOM 4614 C CA . ALA A 1 600 ? -23.062 18.578 10.992 1 89 600 ALA A CA 1
ATOM 4615 C C . ALA A 1 600 ? -22.875 19.875 10.203 1 89 600 ALA A C 1
ATOM 4617 O O . ALA A 1 600 ? -23.812 20.688 10.109 1 89 600 ALA A O 1
ATOM 4618 N N . ALA A 1 601 ? -21.656 20.047 9.672 1 87.88 601 ALA A N 1
ATOM 4619 C CA . ALA A 1 601 ? -21.359 21.234 8.883 1 87.88 601 ALA A CA 1
ATOM 4620 C C . ALA A 1 601 ? -21.938 21.109 7.473 1 87.88 601 ALA A C 1
ATOM 4622 O O . ALA A 1 601 ? -21.891 22.062 6.691 1 87.88 601 ALA A O 1
ATOM 4623 N N . GLY A 1 602 ? -22.484 19.938 7.113 1 83.5 602 GLY A N 1
ATOM 4624 C CA . GLY A 1 602 ? -23.172 19.781 5.844 1 83.5 602 GLY A CA 1
ATOM 4625 C C . GLY A 1 602 ? -22.328 19.078 4.793 1 83.5 602 GLY A C 1
ATOM 4626 O O . GLY A 1 602 ? -22.562 19.219 3.594 1 83.5 602 GLY A O 1
ATOM 4627 N N . ARG A 1 603 ? -21.344 18.391 5.191 1 85 603 ARG A N 1
ATOM 4628 C CA . ARG A 1 603 ? -20.453 17.734 4.246 1 85 603 ARG A CA 1
ATOM 4629 C C . ARG A 1 603 ? -21.219 16.734 3.373 1 85 603 ARG A C 1
ATOM 4631 O O . ARG A 1 603 ? -20.891 16.562 2.195 1 85 603 ARG A O 1
ATOM 4638 N N . ALA A 1 604 ? -22.234 16.031 3.977 1 80.56 604 ALA A N 1
ATOM 4639 C CA . ALA A 1 604 ? -22.953 14.992 3.248 1 80.56 604 ALA A CA 1
ATOM 4640 C C . ALA A 1 604 ? -24.406 15.414 3.006 1 80.56 604 ALA A C 1
ATOM 4642 O O . ALA A 1 604 ? -25.266 14.562 2.768 1 80.56 604 ALA A O 1
ATOM 4643 N N . GLY A 1 605 ? -24.766 16.688 3.188 1 78.62 605 GLY A N 1
ATOM 4644 C CA . GLY A 1 605 ? -26.109 17.141 2.926 1 78.62 605 GLY A CA 1
ATOM 4645 C C . GLY A 1 605 ? -26.906 17.406 4.188 1 78.62 605 GLY A C 1
ATOM 4646 O O . GLY A 1 605 ? -26.391 17.281 5.297 1 78.62 605 GLY A O 1
ATOM 4647 N N . PRO A 1 606 ? -28.141 17.703 4.086 1 80.31 606 PRO A N 1
ATOM 4648 C CA . PRO A 1 606 ? -28.938 18.156 5.227 1 80.31 606 PRO A CA 1
ATOM 4649 C C . PRO A 1 606 ? -29.359 17.016 6.145 1 80.31 606 PRO A C 1
ATOM 4651 O O . PRO A 1 606 ? -29.359 17.172 7.371 1 80.31 606 PRO A O 1
ATOM 4654 N N . ALA A 1 607 ? -29.75 15.891 5.605 1 83.12 607 ALA A N 1
ATOM 4655 C CA . ALA A 1 607 ? -30.25 14.797 6.438 1 83.12 607 ALA A CA 1
ATOM 4656 C C . ALA A 1 607 ? -29.188 14.305 7.406 1 83.12 607 ALA A C 1
ATOM 4658 O O . ALA A 1 607 ? -29.391 14.297 8.625 1 83.12 607 ALA A O 1
ATOM 4659 N N . PRO A 1 608 ? -28.094 14.031 6.953 1 84.81 608 PRO A N 1
ATOM 4660 C CA . PRO A 1 608 ? -27.047 13.641 7.887 1 84.81 608 PRO A CA 1
ATOM 4661 C C . PRO A 1 608 ? -26.625 14.766 8.828 1 84.81 608 PRO A C 1
ATOM 4663 O O . PRO A 1 608 ? -26.203 14.516 9.953 1 84.81 608 PRO A O 1
ATOM 4666 N N . ALA A 1 609 ? -26.75 15.961 8.43 1 86.69 609 ALA A N 1
ATOM 4667 C CA . ALA A 1 609 ? -26.391 17.109 9.258 1 86.69 609 ALA A CA 1
ATOM 4668 C C . ALA A 1 609 ? -27.281 17.203 10.492 1 86.69 609 ALA A C 1
ATOM 4670 O O . ALA A 1 609 ? -26.812 17.469 11.594 1 86.69 609 ALA A O 1
ATOM 4671 N N . ARG A 1 610 ? -28.578 16.922 10.297 1 84.38 610 ARG A N 1
ATOM 4672 C CA . ARG A 1 610 ? -29.516 16.984 11.414 1 84.38 610 ARG A CA 1
ATOM 4673 C C . ARG A 1 610 ? -29.234 15.883 12.422 1 84.38 610 ARG A C 1
ATOM 4675 O O . ARG A 1 610 ? -29.281 16.125 13.633 1 84.38 610 ARG A O 1
ATOM 4682 N N . LYS A 1 611 ? -28.969 14.766 11.867 1 85.69 611 LYS A N 1
ATOM 4683 C CA . LYS A 1 611 ? -28.656 13.656 12.758 1 85.69 611 LYS A CA 1
ATOM 4684 C C . LYS A 1 611 ? -27.359 13.922 13.539 1 85.69 611 LYS A C 1
ATOM 4686 O O . LYS A 1 611 ? -27.266 13.609 14.727 1 85.69 611 LYS A O 1
ATOM 4691 N N . ALA A 1 612 ? -26.453 14.492 12.859 1 89.19 612 ALA A N 1
ATOM 4692 C CA . ALA A 1 612 ? -25.172 14.812 13.484 1 89.19 612 ALA A CA 1
ATOM 4693 C C . ALA A 1 612 ? -25.328 15.852 14.578 1 89.19 612 ALA A C 1
ATOM 4695 O O . ALA A 1 612 ? -24.656 15.797 15.609 1 89.19 612 ALA A O 1
ATOM 4696 N N . LEU A 1 613 ? -26.219 16.797 14.391 1 87.88 613 LEU A N 1
ATOM 4697 C CA . LEU A 1 613 ? -26.453 17.812 15.398 1 87.88 613 LEU A CA 1
ATOM 4698 C C . LEU A 1 613 ? -27.062 17.203 16.656 1 87.88 613 LEU A C 1
ATOM 4700 O O . LEU A 1 613 ? -26.75 17.625 17.766 1 87.88 613 LEU A O 1
ATOM 4704 N N . ASP A 1 614 ? -27.859 16.188 16.391 1 87.62 614 ASP A N 1
ATOM 4705 C CA . ASP A 1 614 ? -28.438 15.492 17.531 1 87.62 614 ASP A CA 1
ATOM 4706 C C . ASP A 1 614 ? -27.375 14.727 18.297 1 87.62 614 ASP A C 1
ATOM 4708 O O . ASP A 1 614 ? -27.391 14.703 19.531 1 87.62 614 ASP A O 1
ATOM 4712 N N . ASP A 1 615 ? -26.516 14.141 17.609 1 88.69 615 ASP A N 1
ATOM 4713 C CA . ASP A 1 615 ? -25.422 13.422 18.234 1 88.69 615 ASP A CA 1
ATOM 4714 C C . ASP A 1 615 ? -24.516 14.375 19.016 1 88.69 615 ASP A C 1
ATOM 4716 O O . ASP A 1 615 ? -24.016 14.031 20.094 1 88.69 615 ASP A O 1
ATOM 4720 N N . ILE A 1 616 ? -24.312 15.539 18.484 1 91.44 616 ILE A N 1
ATOM 4721 C CA . ILE A 1 616 ? -23.453 16.516 19.109 1 91.44 616 ILE A CA 1
ATOM 4722 C C . ILE A 1 616 ? -24.125 17.062 20.375 1 91.44 616 ILE A C 1
ATOM 4724 O O . ILE A 1 616 ? -23.453 17.344 21.375 1 91.44 616 ILE A O 1
ATOM 4728 N N . ARG A 1 617 ? -25.422 17.109 20.328 1 89 617 ARG A N 1
ATOM 4729 C CA . ARG A 1 617 ? -26.141 17.547 21.516 1 89 617 ARG A CA 1
ATOM 4730 C C . ARG A 1 617 ? -25.922 16.578 22.672 1 89 617 ARG A C 1
ATOM 4732 O O . ARG A 1 617 ? -25.75 17.016 23.812 1 89 617 ARG A O 1
ATOM 4739 N N . GLU A 1 618 ? -25.891 15.344 22.328 1 87.88 618 GLU A N 1
ATOM 4740 C CA . GLU A 1 618 ? -25.625 14.336 23.359 1 87.88 618 GLU A CA 1
ATOM 4741 C C . GLU A 1 618 ? -24.172 14.383 23.797 1 87.88 618 GLU A C 1
ATOM 4743 O O . GLU A 1 618 ? -23.875 14.273 24.984 1 87.88 618 GLU A O 1
ATOM 4748 N N . TRP A 1 619 ? -23.281 14.531 22.906 1 91.31 619 TRP A N 1
ATOM 4749 C CA . TRP A 1 619 ? -21.844 14.609 23.141 1 91.31 619 TRP A CA 1
ATOM 4750 C C . TRP A 1 619 ? -21.5 15.812 24.016 1 91.31 619 TRP A C 1
ATOM 4752 O O . TRP A 1 619 ? -20.641 15.734 24.891 1 91.31 619 TRP A O 1
ATOM 4762 N N . SER A 1 620 ? -22.172 16.969 23.875 1 90.38 620 SER A N 1
ATOM 4763 C CA . SER A 1 620 ? -21.844 18.234 24.516 1 90.38 620 SER A CA 1
ATOM 4764 C C . SER A 1 620 ? -22.031 18.172 26.016 1 90.38 620 SER A C 1
ATOM 4766 O O . SER A 1 620 ? -21.516 19.016 26.75 1 90.38 620 SER A O 1
ATOM 4768 N N . GLN A 1 621 ? -22.672 17.078 26.406 1 87.06 621 GLN A N 1
ATOM 4769 C CA . GLN A 1 621 ? -22.953 16.969 27.828 1 87.06 621 GLN A CA 1
ATOM 4770 C C . GLN A 1 621 ? -21.906 16.109 28.516 1 87.06 621 GLN A C 1
ATOM 4772 O O . GLN A 1 621 ? -21.938 15.945 29.75 1 87.06 621 GLN A O 1
ATOM 4777 N N . THR A 1 622 ? -20.969 15.703 27.859 1 87.62 622 THR A N 1
ATOM 4778 C CA . THR A 1 622 ? -19.984 14.766 28.406 1 87.62 622 THR A CA 1
ATOM 4779 C C . THR A 1 622 ? -18.719 15.492 28.812 1 87.62 622 THR A C 1
ATOM 4781 O O . THR A 1 622 ? -18.406 16.562 28.297 1 87.62 622 THR A O 1
ATOM 4784 N N . PRO A 1 623 ? -17.953 14.961 29.781 1 90.06 623 PRO A N 1
ATOM 4785 C CA . PRO A 1 623 ? -16.641 15.516 30.125 1 90.06 623 PRO A CA 1
ATOM 4786 C C . PRO A 1 623 ? -15.688 15.547 28.938 1 90.06 623 PRO A C 1
ATOM 4788 O O . PRO A 1 623 ? -14.844 16.438 28.828 1 90.06 623 PRO A O 1
ATOM 4791 N N . ALA A 1 624 ? -15.844 14.578 28.062 1 93.12 624 ALA A N 1
ATOM 4792 C CA . ALA A 1 624 ? -15.016 14.531 26.859 1 93.12 624 ALA A CA 1
ATOM 4793 C C . ALA A 1 624 ? -15.227 15.773 26 1 93.12 624 ALA A C 1
ATOM 4795 O O . ALA A 1 624 ? -14.273 16.312 25.422 1 93.12 624 ALA A O 1
ATOM 4796 N N . ALA A 1 625 ? -16.406 16.203 25.969 1 93.56 625 ALA A N 1
ATOM 4797 C CA . ALA A 1 625 ? -16.719 17.391 25.188 1 93.56 625 ALA A CA 1
ATOM 4798 C C . ALA A 1 625 ? -16.047 18.625 25.766 1 93.56 625 ALA A C 1
ATOM 4800 O O . ALA A 1 625 ? -15.508 19.453 25.031 1 93.56 625 ALA A O 1
ATOM 4801 N N . ARG A 1 626 ? -16.125 18.75 27.078 1 94.06 626 ARG A N 1
ATOM 4802 C CA . ARG A 1 626 ? -15.523 19.906 27.75 1 94.06 626 ARG A CA 1
ATOM 4803 C C . ARG A 1 626 ? -14.008 19.906 27.547 1 94.06 626 ARG A C 1
ATOM 4805 O O . ARG A 1 626 ? -13.406 20.969 27.375 1 94.06 626 ARG A O 1
ATOM 4812 N N . ARG A 1 627 ? -13.398 18.797 27.594 1 95.5 627 ARG A N 1
ATOM 4813 C CA . ARG A 1 627 ? -11.969 18.75 27.312 1 95.5 627 ARG A CA 1
ATOM 4814 C C . ARG A 1 627 ? -11.664 19.141 25.875 1 95.5 627 ARG A C 1
ATOM 4816 O O . ARG A 1 627 ? -10.68 19.828 25.609 1 95.5 627 ARG A O 1
ATOM 4823 N N . ALA A 1 628 ? -12.469 18.562 24.953 1 96.88 628 ALA A N 1
ATOM 4824 C CA . ALA A 1 628 ? -12.297 18.922 23.547 1 96.88 628 ALA A CA 1
ATOM 4825 C C . ALA A 1 628 ? -12.359 20.422 23.344 1 96.88 628 ALA A C 1
ATOM 4827 O O . ALA A 1 628 ? -11.602 20.984 22.547 1 96.88 628 ALA A O 1
ATOM 4828 N N . CYS A 1 629 ? -13.219 21.125 24.062 1 95.88 629 CYS A N 1
ATOM 4829 C CA . CYS A 1 629 ? -13.367 22.578 23.969 1 95.88 629 CYS A CA 1
ATOM 4830 C C . CYS A 1 629 ? -12.102 23.281 24.422 1 95.88 629 CYS A C 1
ATOM 4832 O O . CYS A 1 629 ? -11.703 24.281 23.812 1 95.88 629 CYS A O 1
ATOM 4834 N N . LEU A 1 630 ? -11.531 22.75 25.453 1 97.06 630 LEU A N 1
ATOM 4835 C CA . LEU A 1 630 ? -10.273 23.328 25.922 1 97.06 630 LEU A CA 1
ATOM 4836 C C . LEU A 1 630 ? -9.211 23.234 24.828 1 97.06 630 LEU A C 1
ATOM 4838 O O . LEU A 1 630 ? -8.516 24.219 24.547 1 97.06 630 LEU A O 1
ATOM 4842 N N . HIS A 1 631 ? -9.086 22.125 24.25 1 97.94 631 HIS A N 1
ATOM 4843 C CA . HIS A 1 631 ? -8.094 21.938 23.203 1 97.94 631 HIS A CA 1
ATOM 4844 C C . HIS A 1 631 ? -8.422 22.781 21.984 1 97.94 631 HIS A C 1
ATOM 4846 O O . HIS A 1 631 ? -7.52 23.344 21.344 1 97.94 631 HIS A O 1
ATOM 4852 N N . ALA A 1 632 ? -9.68 22.859 21.594 1 98.12 632 ALA A N 1
ATOM 4853 C CA . ALA A 1 632 ? -10.086 23.703 20.453 1 98.12 632 ALA A CA 1
ATOM 4854 C C . ALA A 1 632 ? -9.711 25.156 20.688 1 98.12 632 ALA A C 1
ATOM 4856 O O . ALA A 1 632 ? -9.211 25.828 19.781 1 98.12 632 ALA A O 1
ATOM 4857 N N . ALA A 1 633 ? -9.961 25.625 21.906 1 97.31 633 ALA A N 1
ATOM 4858 C CA . ALA A 1 633 ? -9.625 27.016 22.25 1 97.31 633 ALA A CA 1
ATOM 4859 C C . ALA A 1 633 ? -8.117 27.234 22.203 1 97.31 633 ALA A C 1
ATOM 4861 O O . ALA A 1 633 ? -7.66 28.297 21.781 1 97.31 633 ALA A O 1
ATOM 4862 N N . HIS A 1 634 ? -7.418 26.266 22.609 1 97 634 HIS A N 1
ATOM 4863 C CA . HIS A 1 634 ? -5.965 26.422 22.641 1 97 634 HIS A CA 1
ATOM 4864 C C . HIS A 1 634 ? -5.391 26.391 21.219 1 97 634 HIS A C 1
ATOM 4866 O O . HIS A 1 634 ? -4.379 27.031 20.938 1 97 634 HIS A O 1
ATOM 4872 N N . ILE A 1 635 ? -5.965 25.625 20.312 1 97.25 635 ILE A N 1
ATOM 4873 C CA . ILE A 1 635 ? -5.551 25.656 18.906 1 97.25 635 ILE A CA 1
ATOM 4874 C C . ILE A 1 635 ? -5.707 27.078 18.359 1 97.25 635 ILE A C 1
ATOM 4876 O O . ILE A 1 635 ? -4.812 27.594 17.688 1 97.25 635 ILE A O 1
ATOM 4880 N N . TYR A 1 636 ? -6.805 27.719 18.703 1 96.25 636 TYR A N 1
ATOM 4881 C CA . TYR A 1 636 ? -7.031 29.109 18.312 1 96.25 636 TYR A CA 1
ATOM 4882 C C . TYR A 1 636 ? -5.973 30.031 18.906 1 96.25 636 TYR A C 1
ATOM 4884 O O . TYR A 1 636 ? -5.391 30.859 18.203 1 96.25 636 TYR A O 1
ATOM 4892 N N . LYS A 1 637 ? -5.723 29.859 20.156 1 95.25 637 LYS A N 1
ATOM 4893 C CA . LYS A 1 637 ? -4.773 30.703 20.875 1 95.25 637 LYS A CA 1
ATOM 4894 C C . LYS A 1 637 ? -3.375 30.594 20.266 1 95.25 637 LYS A C 1
ATOM 4896 O O . LYS A 1 637 ? -2.717 31.609 20.031 1 95.25 637 LYS A O 1
ATOM 4901 N N . VAL A 1 638 ? -2.963 29.375 20.047 1 94.81 638 VAL A N 1
ATOM 4902 C CA . VAL A 1 638 ? -1.628 29.125 19.5 1 94.81 638 VAL A CA 1
ATOM 4903 C C . VAL A 1 638 ? -1.512 29.734 18.109 1 94.81 638 VAL A C 1
ATOM 4905 O O . VAL A 1 638 ? -0.507 30.375 17.797 1 94.81 638 VAL A O 1
ATOM 4908 N N . MET A 1 639 ? -2.492 29.609 17.312 1 93.31 639 MET A N 1
ATOM 4909 C CA . MET A 1 639 ? -2.48 30.156 15.953 1 93.31 639 MET A CA 1
ATOM 4910 C C . MET A 1 639 ? -2.555 31.672 15.969 1 93.31 639 MET A C 1
ATOM 4912 O O . MET A 1 639 ? -1.899 32.344 15.164 1 93.31 639 MET A O 1
ATOM 4916 N N . ALA A 1 640 ? -3.326 32.219 16.828 1 91.75 640 ALA A N 1
ATOM 4917 C CA . ALA A 1 640 ? -3.504 33.656 16.922 1 91.75 640 ALA A CA 1
ATOM 4918 C C . ALA A 1 640 ? -2.223 34.344 17.391 1 91.75 640 ALA A C 1
ATOM 4920 O O . ALA A 1 640 ? -1.925 35.469 17 1 91.75 640 ALA A O 1
ATOM 4921 N N . ASN A 1 641 ? -1.479 33.625 18.219 1 90.81 641 ASN A N 1
ATOM 4922 C CA . ASN A 1 641 ? -0.261 34.188 18.781 1 90.81 641 ASN A CA 1
ATOM 4923 C C . ASN A 1 641 ? 0.969 33.812 17.969 1 90.81 641 ASN A C 1
ATOM 4925 O O . ASN A 1 641 ? 2.102 34.062 18.391 1 90.81 641 ASN A O 1
ATOM 4929 N N . ARG A 1 642 ? 0.753 33.25 16.906 1 89.62 642 ARG A N 1
ATOM 4930 C CA . ARG A 1 642 ? 1.87 32.812 16.078 1 89.62 642 ARG A CA 1
ATOM 4931 C C . ARG A 1 642 ? 2.641 34 15.523 1 89.62 642 ARG A C 1
ATOM 4933 O O . ARG A 1 642 ? 2.043 35.031 15.156 1 89.62 642 ARG A O 1
ATOM 4940 N N . LYS A 1 643 ? 3.924 33.812 15.469 1 87 643 LYS A N 1
ATOM 4941 C CA . LYS A 1 643 ? 4.75 34.812 14.828 1 87 643 LYS A CA 1
ATOM 4942 C C . LYS A 1 643 ? 4.551 34.812 13.312 1 87 643 LYS A C 1
ATOM 4944 O O . LYS A 1 643 ? 4.301 33.75 12.719 1 87 643 LYS A O 1
ATOM 4949 N N . ALA A 1 644 ? 4.707 35.969 12.719 1 81.5 644 ALA A N 1
ATOM 4950 C CA . ALA A 1 644 ? 4.539 36.094 11.273 1 81.5 644 ALA A CA 1
ATOM 4951 C C . ALA A 1 644 ? 5.562 35.25 10.523 1 81.5 644 ALA A C 1
ATOM 4953 O O . ALA A 1 644 ? 5.293 34.75 9.422 1 81.5 644 ALA A O 1
ATOM 4954 N N . SER A 1 645 ? 6.645 35 11.203 1 82 645 SER A N 1
ATOM 4955 C CA . SER A 1 645 ? 7.715 34.25 10.562 1 82 645 SER A CA 1
ATOM 4956 C C . SER A 1 645 ? 7.441 32.75 10.625 1 82 645 SER A C 1
ATOM 4958 O O . SER A 1 645 ? 8.055 31.969 9.891 1 82 645 SER A O 1
ATOM 4960 N N . ASP A 1 646 ? 6.555 32.438 11.508 1 87.25 646 ASP A N 1
ATOM 4961 C CA . ASP A 1 646 ? 6.215 31.031 11.648 1 87.25 646 ASP A CA 1
ATOM 4962 C C . ASP A 1 646 ? 5.102 30.641 10.68 1 87.25 646 ASP A C 1
ATOM 4964 O O . ASP A 1 646 ? 3.924 30.891 10.945 1 87.25 646 ASP A O 1
ATOM 4968 N N . HIS A 1 647 ? 5.465 30 9.703 1 86.12 647 HIS A N 1
ATOM 4969 C CA . HIS A 1 647 ? 4.469 29.625 8.711 1 86.12 647 HIS A CA 1
ATOM 4970 C C . HIS A 1 647 ? 3.732 28.344 9.133 1 86.12 647 HIS A C 1
ATOM 4972 O O . HIS A 1 647 ? 4.359 27.375 9.562 1 86.12 647 HIS A O 1
ATOM 4978 N N . PRO A 1 648 ? 2.447 28.359 8.992 1 89.94 648 PRO A N 1
ATOM 4979 C CA . PRO A 1 648 ? 1.675 27.172 9.375 1 89.94 648 PRO A CA 1
ATOM 4980 C C . PRO A 1 648 ? 1.709 26.078 8.305 1 89.94 648 PRO A C 1
ATOM 4982 O O . PRO A 1 648 ? 1.897 26.375 7.125 1 89.94 648 PRO A O 1
ATOM 4985 N N . THR A 1 649 ? 1.595 24.891 8.742 1 90.12 649 THR A N 1
ATOM 4986 C CA . THR A 1 649 ? 1.453 23.75 7.84 1 90.12 649 THR A CA 1
ATOM 4987 C C . THR A 1 649 ? -0.006 23.562 7.434 1 90.12 649 THR A C 1
ATOM 4989 O O . THR A 1 649 ? -0.904 24.172 8.023 1 90.12 649 THR A O 1
ATOM 4992 N N . PHE A 1 650 ? -0.214 22.797 6.426 1 86.12 650 PHE A N 1
ATOM 4993 C CA . PHE A 1 650 ? -1.568 22.469 5.996 1 86.12 650 PHE A CA 1
ATOM 4994 C C . PHE A 1 650 ? -2.346 21.797 7.117 1 86.12 650 PHE A C 1
ATOM 4996 O O . PHE A 1 650 ? -3.527 22.078 7.32 1 86.12 650 PHE A O 1
ATOM 5003 N N . GLN A 1 651 ? -1.734 21 7.77 1 89.88 651 GLN A N 1
ATOM 5004 C CA . GLN A 1 651 ? -2.357 20.281 8.875 1 89.88 651 GLN A CA 1
ATOM 5005 C C . GLN A 1 651 ? -2.809 21.234 9.977 1 89.88 651 GLN A C 1
ATOM 5007 O O . GLN A 1 651 ? -3.863 21.047 10.578 1 89.88 651 GLN A O 1
ATOM 5012 N N . SER A 1 652 ? -2.012 22.188 10.25 1 92.5 652 SER A N 1
ATOM 5013 C CA . SER A 1 652 ? -2.367 23.172 11.273 1 92.5 652 SER A CA 1
ATOM 5014 C C . SER A 1 652 ? -3.602 23.969 10.867 1 92.5 652 SER A C 1
ATOM 5016 O O . SER A 1 652 ? -4.457 24.266 11.703 1 92.5 652 SER A O 1
ATOM 5018 N N . MET A 1 653 ? -3.67 24.266 9.625 1 91 653 MET A N 1
ATOM 5019 C CA . MET A 1 653 ? -4.832 25 9.125 1 91 653 MET A CA 1
ATOM 5020 C C . MET A 1 653 ? -6.098 24.156 9.242 1 91 653 MET A C 1
ATOM 5022 O O . MET A 1 653 ? -7.145 24.656 9.664 1 91 653 MET A O 1
ATOM 5026 N N . PHE A 1 654 ? -5.945 22.969 8.906 1 90.19 654 PHE A N 1
ATOM 5027 C CA . PHE A 1 654 ? -7.078 22.062 8.992 1 90.19 654 PHE A CA 1
ATOM 5028 C C . PHE A 1 654 ? -7.492 21.844 10.445 1 90.19 654 PHE A C 1
ATOM 5030 O O . PHE A 1 654 ? -8.68 21.719 10.742 1 90.19 654 PHE A O 1
ATOM 5037 N N . SER A 1 655 ? -6.551 21.812 11.289 1 94.88 655 SER A N 1
ATOM 5038 C CA . SER A 1 655 ? -6.824 21.672 12.719 1 94.88 655 SER A CA 1
ATOM 5039 C C . SER A 1 655 ? -7.59 22.875 13.25 1 94.88 655 SER A C 1
ATOM 5041 O O . SER A 1 655 ? -8.477 22.719 14.102 1 94.88 655 SER A O 1
ATOM 5043 N N . LEU A 1 656 ? -7.219 24.031 12.742 1 95.56 656 LEU A N 1
ATOM 5044 C CA . LEU A 1 656 ? -7.91 25.25 13.148 1 95.56 656 LEU A CA 1
ATOM 5045 C C . LEU A 1 656 ? -9.359 25.219 12.688 1 95.56 656 LEU A C 1
ATOM 5047 O O . LEU A 1 656 ? -10.258 25.625 13.43 1 95.56 656 LEU A O 1
ATOM 5051 N N . PHE A 1 657 ? -9.586 24.781 11.578 1 94.5 657 PHE A N 1
ATOM 5052 C CA . PHE A 1 657 ? -10.938 24.641 11.039 1 94.5 657 PHE A CA 1
ATOM 5053 C C . PHE A 1 657 ? -11.758 23.688 11.906 1 94.5 657 PHE A C 1
ATOM 5055 O O . PHE A 1 657 ? -12.875 24.031 12.305 1 94.5 657 PHE A O 1
ATOM 5062 N N . SER A 1 658 ? -11.203 22.547 12.133 1 95.44 658 SER A N 1
ATOM 5063 C CA . SER A 1 658 ? -11.898 21.562 12.945 1 95.44 658 SER A CA 1
ATOM 5064 C C . SER A 1 658 ? -12.18 22.094 14.344 1 95.44 658 SER A C 1
ATOM 5066 O O . SER A 1 658 ? -13.227 21.812 14.922 1 95.44 658 SER A O 1
ATOM 5068 N N . ALA A 1 659 ? -11.234 22.812 14.852 1 97.81 659 ALA A N 1
ATOM 5069 C CA . ALA A 1 659 ? -11.406 23.391 16.172 1 97.81 659 ALA A CA 1
ATOM 5070 C C . ALA A 1 659 ? -12.562 24.375 16.203 1 97.81 659 ALA A C 1
ATOM 5072 O O . ALA A 1 659 ? -13.32 24.453 17.172 1 97.81 659 ALA A O 1
ATOM 5073 N N . GLY A 1 660 ? -12.68 25.141 15.164 1 96.44 660 GLY A N 1
ATOM 5074 C CA . GLY A 1 660 ? -13.805 26.062 15.047 1 96.44 660 GLY A CA 1
ATOM 5075 C C . GLY A 1 660 ? -15.141 25.359 15.039 1 96.44 660 GLY A C 1
ATOM 5076 O O . GLY A 1 660 ? -16.094 25.812 15.672 1 96.44 660 GLY A O 1
ATOM 5077 N N . LEU A 1 661 ? -15.164 24.266 14.359 1 95.31 661 LEU A N 1
ATOM 5078 C CA . LEU A 1 661 ? -16.391 23.484 14.297 1 95.31 661 LEU A CA 1
ATOM 5079 C C . LEU A 1 661 ? -16.734 22.891 15.664 1 95.31 661 LEU A C 1
ATOM 5081 O O . LEU A 1 661 ? -17.891 22.938 16.094 1 95.31 661 LEU A O 1
ATOM 5085 N N . VAL A 1 662 ? -15.758 22.391 16.344 1 96.62 662 VAL A N 1
ATOM 5086 C CA . VAL A 1 662 ? -15.977 21.719 17.625 1 96.62 662 VAL A CA 1
ATOM 5087 C C . VAL A 1 662 ? -16.453 22.734 18.656 1 96.62 662 VAL A C 1
ATOM 5089 O O . VAL A 1 662 ? -17.469 22.516 19.312 1 96.62 662 VAL A O 1
ATOM 5092 N N . LEU A 1 663 ? -15.758 23.812 18.75 1 96.06 663 LEU A N 1
ATOM 5093 C CA . LEU A 1 663 ? -16.109 24.812 19.75 1 96.06 663 LEU A CA 1
ATOM 5094 C C . LEU A 1 663 ? -17.406 25.516 19.375 1 96.06 663 LEU A C 1
ATOM 5096 O O . LEU A 1 663 ? -18.25 25.781 20.25 1 96.06 663 LEU A O 1
ATOM 5100 N N . GLY A 1 664 ? -17.609 25.797 18.141 1 93.56 664 GLY A N 1
ATOM 5101 C CA . GLY A 1 664 ? -18.828 26.438 17.688 1 93.56 664 GLY A CA 1
ATOM 5102 C C . GLY A 1 664 ? -20.062 25.609 17.906 1 93.56 664 GLY A C 1
ATOM 5103 O O . GLY A 1 664 ? -21.062 26.094 18.438 1 93.56 664 GLY A O 1
ATOM 5104 N N . LEU A 1 665 ? -20 24.391 17.562 1 92.75 665 LEU A N 1
ATOM 5105 C CA . LEU A 1 665 ? -21.156 23.516 17.672 1 92.75 665 LEU A CA 1
ATOM 5106 C C . LEU A 1 665 ? -21.406 23.109 19.125 1 92.75 665 LEU A C 1
ATOM 5108 O O . LEU A 1 665 ? -22.547 22.859 19.516 1 92.75 665 LEU A O 1
ATOM 5112 N N . TYR A 1 666 ? -20.328 22.969 19.906 1 92.81 666 TYR A N 1
ATOM 5113 C CA . TYR A 1 666 ? -20.5 22.781 21.344 1 92.81 666 TYR A CA 1
ATOM 5114 C C . TYR A 1 666 ? -21.312 23.922 21.938 1 92.81 666 TYR A C 1
ATOM 5116 O O . TYR A 1 666 ? -22.266 23.688 22.688 1 92.81 666 TYR A O 1
ATOM 5124 N N . THR A 1 667 ? -20.938 25.094 21.641 1 90.25 667 THR A N 1
ATOM 5125 C CA . THR A 1 667 ? -21.609 26.281 22.188 1 90.25 667 THR A CA 1
ATOM 5126 C C . THR A 1 667 ? -23.047 26.391 21.672 1 90.25 667 THR A C 1
ATOM 5128 O O . THR A 1 667 ? -23.922 26.844 22.406 1 90.25 667 THR A O 1
ATOM 5131 N N . PHE A 1 668 ? -23.25 25.953 20.609 1 87.88 668 PHE A N 1
ATOM 5132 C CA . PHE A 1 668 ? -24.594 26 20.016 1 87.88 668 PHE A CA 1
ATOM 5133 C C . PHE A 1 668 ? -25.516 25.031 20.734 1 87.88 668 PHE A C 1
ATOM 5135 O O . PHE A 1 668 ? -26.688 25.344 20.969 1 87.88 668 PHE A O 1
ATOM 5142 N N . THR A 1 669 ? -25.031 23.828 20.938 1 84.06 669 THR A N 1
ATOM 5143 C CA . THR A 1 669 ? -25.875 22.766 21.469 1 84.06 669 THR A CA 1
ATOM 5144 C C . THR A 1 669 ? -25.891 22.812 23 1 84.06 669 THR A C 1
ATOM 5146 O O . THR A 1 669 ? -26.781 22.234 23.625 1 84.06 669 THR A O 1
ATOM 5149 N N . ALA A 1 670 ? -24.875 23.359 23.625 1 74.75 670 ALA A N 1
ATOM 5150 C CA . ALA A 1 670 ? -24.797 23.359 25.078 1 74.75 670 ALA A CA 1
ATOM 5151 C C . ALA A 1 670 ? -25.938 24.172 25.688 1 74.75 670 ALA A C 1
ATOM 5153 O O . ALA A 1 670 ? -26.25 25.266 25.219 1 74.75 670 ALA A O 1
ATOM 5154 N N . SER A 1 671 ? -27.094 23.406 26.141 1 59.59 671 SER A N 1
ATOM 5155 C CA . SER A 1 671 ? -28.281 24.031 26.734 1 59.59 671 SER A CA 1
ATOM 5156 C C . SER A 1 671 ? -27.906 25.016 27.828 1 59.59 671 SER A C 1
ATOM 5158 O O . SER A 1 671 ? -26.891 24.828 28.516 1 59.59 671 SER A O 1
ATOM 5160 N N . GLU A 1 672 ? -28.516 26.188 27.812 1 53.97 672 GLU A N 1
ATOM 5161 C CA . GLU A 1 672 ? -28.484 27.203 28.859 1 53.97 672 GLU A CA 1
ATOM 5162 C C . GLU A 1 672 ? -28.5 26.578 30.25 1 53.97 672 GLU A C 1
ATOM 5164 O O . GLU A 1 672 ? -28.094 27.219 31.219 1 53.97 672 GLU A O 1
ATOM 5169 N N . SER A 1 673 ? -29.156 25.406 30.312 1 47.44 673 SER A N 1
ATOM 5170 C CA . SER A 1 673 ? -29.578 24.891 31.609 1 47.44 673 SER A CA 1
ATOM 5171 C C . SER A 1 673 ? -28.375 24.391 32.406 1 47.44 673 SER A C 1
ATOM 5173 O O . SER A 1 673 ? -28.5 24.109 33.625 1 47.44 673 SER A O 1
ATOM 5175 N N . THR A 1 674 ? -27.469 23.734 31.719 1 48.19 674 THR A N 1
ATOM 5176 C CA . THR A 1 674 ? -26.594 22.891 32.531 1 48.19 674 THR A CA 1
ATOM 5177 C C . THR A 1 674 ? -25.734 23.75 33.438 1 48.19 674 THR A C 1
ATOM 5179 O O . THR A 1 674 ? -24.891 23.219 34.188 1 48.19 674 THR A O 1
ATOM 5182 N N . THR A 1 675 ? -25.641 24.969 33.188 1 48.44 675 THR A N 1
ATOM 5183 C CA . THR A 1 675 ? -24.703 25.656 34.062 1 48.44 675 THR A CA 1
ATOM 5184 C C . THR A 1 675 ? -25.328 25.891 35.438 1 48.44 675 THR A C 1
ATOM 5186 O O . THR A 1 675 ? -26.266 26.688 35.562 1 48.44 675 THR A O 1
ATOM 5189 N N . SER A 1 676 ? -25.406 24.938 36.125 1 48.94 676 SER A N 1
ATOM 5190 C CA . SER A 1 676 ? -25.719 25.281 37.5 1 48.94 676 SER A CA 1
ATOM 5191 C C . SER A 1 676 ? -24.922 26.484 37.969 1 48.94 676 SER A C 1
ATOM 5193 O O . SER A 1 676 ? -23.719 26.578 37.75 1 48.94 676 SER A O 1
ATOM 5195 N N . PRO A 1 677 ? -25.547 27.531 38.312 1 51.06 677 PRO A N 1
ATOM 5196 C CA . PRO A 1 677 ? -24.922 28.75 38.844 1 51.06 677 PRO A CA 1
ATOM 5197 C C . PRO A 1 677 ? -23.719 28.438 39.719 1 51.06 677 PRO A C 1
ATOM 5199 O O . PRO A 1 677 ? -22.859 29.297 39.938 1 51.06 677 PRO A O 1
ATOM 5202 N N . SER A 1 678 ? -23.734 27.219 40.25 1 51.88 678 SER A N 1
ATOM 5203 C CA . SER A 1 678 ? -22.719 26.953 41.25 1 51.88 678 SER A CA 1
ATOM 5204 C C . SER A 1 678 ? -21.406 26.5 40.625 1 51.88 678 SER A C 1
ATOM 5206 O O . SER A 1 678 ? -20.391 26.375 41.312 1 51.88 678 SER A O 1
ATOM 5208 N N . ALA A 1 679 ? -21.422 26.219 39.312 1 59.47 679 ALA A N 1
ATOM 5209 C CA . ALA A 1 679 ? -20.266 25.469 38.812 1 59.47 679 ALA A CA 1
ATOM 5210 C C . ALA A 1 679 ? -19.141 26.422 38.406 1 59.47 679 ALA A C 1
ATOM 5212 O O . ALA A 1 679 ? -18.094 25.969 37.938 1 59.47 679 ALA A O 1
ATOM 5213 N N . GLY A 1 680 ? -19 27.625 38.75 1 75.12 680 GLY A N 1
ATOM 5214 C CA . GLY A 1 680 ? -17.906 28.578 38.562 1 75.12 680 GLY A CA 1
ATOM 5215 C C . GLY A 1 680 ? -17.719 28.969 37.094 1 75.12 680 GLY A C 1
ATOM 5216 O O . GLY A 1 680 ? -18.625 28.781 36.281 1 75.12 680 GLY A O 1
ATOM 5217 N N . SER A 1 681 ? -16.703 29.859 36.844 1 84.31 681 SER A N 1
ATOM 5218 C CA . SER A 1 681 ? -16.375 30.359 35.5 1 84.31 681 SER A CA 1
ATOM 5219 C C . SER A 1 681 ? -14.969 29.938 35.062 1 84.31 681 SER A C 1
ATOM 5221 O O . SER A 1 681 ? -14.086 29.75 35.906 1 84.31 681 SER A O 1
ATOM 5223 N N . VAL A 1 682 ? -14.883 29.609 33.75 1 88.75 682 VAL A N 1
ATOM 5224 C CA . VAL A 1 682 ? -13.57 29.203 33.25 1 88.75 682 VAL A CA 1
ATOM 5225 C C . VAL A 1 682 ? -13.273 29.938 31.922 1 88.75 682 VAL A C 1
ATOM 5227 O O . VAL A 1 682 ? -14.141 30.047 31.062 1 88.75 682 VAL A O 1
ATOM 5230 N N . GLU A 1 683 ? -12.109 30.578 31.906 1 91.81 683 GLU A N 1
ATOM 5231 C CA . GLU A 1 683 ? -11.609 31.109 30.656 1 91.81 683 GLU A CA 1
ATOM 5232 C C . GLU A 1 683 ? -10.867 30.047 29.844 1 91.81 683 GLU A C 1
ATOM 5234 O O . GLU A 1 683 ? -9.773 29.625 30.234 1 91.81 683 GLU A O 1
ATOM 5239 N N . LEU A 1 684 ? -11.375 29.734 28.672 1 92.62 684 LEU A N 1
ATOM 5240 C CA . LEU A 1 684 ? -10.875 28.609 27.906 1 92.62 684 LEU A CA 1
ATOM 5241 C C . LEU A 1 684 ? -9.469 28.875 27.391 1 92.62 684 LEU A C 1
ATOM 5243 O O . LEU A 1 684 ? -8.695 27.938 27.172 1 92.62 684 LEU A O 1
ATOM 5247 N N . MET A 1 685 ? -9.078 30.094 27.234 1 92.88 685 MET A N 1
ATOM 5248 C CA . MET A 1 685 ? -7.801 30.406 26.594 1 92.88 685 MET A CA 1
ATOM 5249 C C . MET A 1 685 ? -6.73 30.672 27.656 1 92.88 685 MET A C 1
ATOM 5251 O O . MET A 1 685 ? -5.59 31 27.312 1 92.88 685 MET A O 1
ATOM 5255 N N . ASP A 1 686 ? -7.098 30.5 28.875 1 91.69 686 ASP A N 1
ATOM 5256 C CA . ASP A 1 686 ? -6.098 30.625 29.922 1 91.69 686 ASP A CA 1
ATOM 5257 C C . ASP A 1 686 ? -5.074 29.484 29.859 1 91.69 686 ASP A C 1
ATOM 5259 O O . ASP A 1 686 ? -5.34 28.438 29.266 1 91.69 686 ASP A O 1
ATOM 5263 N N . ASP A 1 687 ? -3.924 29.812 30.453 1 90.94 687 ASP A N 1
ATOM 5264 C CA . ASP A 1 687 ? -2.885 28.797 30.469 1 90.94 687 ASP A CA 1
ATOM 5265 C C . ASP A 1 687 ? -3.312 27.578 31.297 1 90.94 687 ASP A C 1
ATOM 5267 O O . ASP A 1 687 ? -3.883 27.734 32.375 1 90.94 687 ASP A O 1
ATOM 5271 N N . VAL A 1 688 ? -3.139 26.484 30.703 1 93.5 688 VAL A N 1
ATOM 5272 C CA . VAL A 1 688 ? -3.516 25.234 31.344 1 93.5 688 VAL A CA 1
ATOM 5273 C C . VAL A 1 688 ? -2.273 24.375 31.578 1 93.5 688 VAL A C 1
ATOM 5275 O O . VAL A 1 688 ? -1.421 24.25 30.688 1 93.5 688 VAL A O 1
ATOM 5278 N N . ASP A 1 689 ? -2.102 23.875 32.781 1 92.81 689 ASP A N 1
ATOM 5279 C CA . ASP A 1 689 ? -1.079 22.875 33.031 1 92.81 689 ASP A CA 1
ATOM 5280 C C . ASP A 1 689 ? -1.557 21.484 32.625 1 92.81 689 ASP A C 1
ATOM 5282 O O . ASP A 1 689 ? -2.09 20.734 33.469 1 92.81 689 ASP A O 1
ATOM 5286 N N . TRP A 1 690 ? -1.258 21.156 31.484 1 94.12 690 TRP A N 1
ATOM 5287 C CA . TRP A 1 690 ? -1.771 19.922 30.891 1 94.12 690 TRP A CA 1
ATOM 5288 C C . TRP A 1 690 ? -1.189 18.703 31.594 1 94.12 690 TRP A C 1
ATOM 5290 O O . TRP A 1 690 ? -1.76 17.609 31.516 1 94.12 690 TRP A O 1
ATOM 5300 N N . ARG A 1 691 ? -0.056 18.75 32.281 1 91.06 691 ARG A N 1
ATOM 5301 C CA . ARG A 1 691 ? 0.491 17.656 33.062 1 91.06 691 ARG A CA 1
ATOM 5302 C C . ARG A 1 691 ? -0.424 17.312 34.25 1 91.06 691 ARG A C 1
ATOM 5304 O O . ARG A 1 691 ? -0.612 16.141 34.562 1 91.06 691 ARG A O 1
ATOM 5311 N N . SER A 1 692 ? -0.953 18.359 34.719 1 89.62 692 SER A N 1
ATOM 5312 C CA . SER A 1 692 ? -1.861 18.172 35.844 1 89.62 692 SER A CA 1
ATOM 5313 C C . SER A 1 692 ? -3.209 17.625 35.375 1 89.62 692 SER A C 1
ATOM 5315 O O . SER A 1 692 ? -3.85 16.859 36.094 1 89.62 692 SER A O 1
ATOM 5317 N N . VAL A 1 693 ? -3.631 18.062 34.219 1 92.19 693 VAL A N 1
ATOM 5318 C CA . VAL A 1 693 ? -4.898 17.578 33.688 1 92.19 693 VAL A CA 1
ATOM 5319 C C . VAL A 1 693 ? -4.805 16.094 33.406 1 92.19 693 VAL A C 1
ATOM 5321 O O . VAL A 1 693 ? -5.77 15.352 33.594 1 92.19 693 VAL A O 1
ATOM 5324 N N . GLY A 1 694 ? -3.633 15.602 32.875 1 89.44 694 GLY A N 1
ATOM 5325 C CA . GLY A 1 694 ? -3.389 14.188 32.625 1 89.44 694 GLY A CA 1
ATOM 5326 C C . GLY A 1 694 ? -4.375 13.578 31.641 1 89.44 694 GLY A C 1
ATOM 5327 O O . GLY A 1 694 ? -4.539 14.07 30.531 1 89.44 694 GLY A O 1
ATOM 5328 N N . THR A 1 695 ? -5.152 12.531 32.125 1 89.81 695 THR A N 1
ATOM 5329 C CA . THR A 1 695 ? -6.062 11.82 31.25 1 89.81 695 THR A CA 1
ATOM 5330 C C . THR A 1 695 ? -7.516 12.141 31.594 1 89.81 695 THR A C 1
ATOM 5332 O O . THR A 1 695 ? -8.43 11.438 31.156 1 89.81 695 THR A O 1
ATOM 5335 N N . ASP A 1 696 ? -7.719 13.227 32.312 1 90.31 696 ASP A N 1
ATOM 5336 C CA . ASP A 1 696 ? -9.086 13.625 32.656 1 90.31 696 ASP A CA 1
ATOM 5337 C C . ASP A 1 696 ? -9.891 13.938 31.406 1 90.31 696 ASP A C 1
ATOM 5339 O O . ASP A 1 696 ? -9.43 14.664 30.531 1 90.31 696 ASP A O 1
ATOM 5343 N N . GLY A 1 697 ? -11.062 13.367 31.281 1 90.44 697 GLY A N 1
ATOM 5344 C CA . GLY A 1 697 ? -11.922 13.609 30.125 1 90.44 697 GLY A CA 1
ATOM 5345 C C . GLY A 1 697 ? -11.773 12.547 29.047 1 90.44 697 GLY A C 1
ATOM 5346 O O . GLY A 1 697 ? -12.602 12.469 28.141 1 90.44 697 GLY A O 1
ATOM 5347 N N . PHE A 1 698 ? -10.688 11.734 29.125 1 91 698 PHE A N 1
ATOM 5348 C CA . PHE A 1 698 ? -10.531 10.633 28.188 1 91 698 PHE A CA 1
ATOM 5349 C C . PHE A 1 698 ? -11.312 9.414 28.656 1 91 698 PHE A C 1
ATOM 5351 O O . PHE A 1 698 ? -12.414 9.148 28.156 1 91 698 PHE A O 1
ATOM 5358 N N . THR A 1 699 ? -10.734 8.531 29.422 1 73.81 699 THR A N 1
ATOM 5359 C CA . THR A 1 699 ? -11.383 7.297 29.859 1 73.81 699 THR A CA 1
ATOM 5360 C C . THR A 1 699 ? -11.523 7.277 31.375 1 73.81 699 THR A C 1
ATOM 5362 O O . THR A 1 699 ? -11.672 6.207 31.984 1 73.81 699 THR A O 1
ATOM 5365 N N . SER A 1 700 ? -11.328 8.328 32 1 60.41 700 SER A N 1
ATOM 5366 C CA . SER A 1 700 ? -11.305 8.359 33.469 1 60.41 700 SER A CA 1
ATOM 5367 C C . SER A 1 700 ? -12.539 7.691 34.062 1 60.41 700 SER A C 1
ATOM 5369 O O . SER A 1 700 ? -12.477 7.09 35.125 1 60.41 700 SER A O 1
ATOM 5371 N N . PHE A 1 701 ? -13.57 7.789 33.25 1 54.12 701 PHE A N 1
ATOM 5372 C CA . PHE A 1 701 ? -14.766 7.203 33.812 1 54.12 701 PHE A CA 1
ATOM 5373 C C . PHE A 1 701 ? -14.727 5.684 33.75 1 54.12 701 PHE A C 1
ATOM 5375 O O . PHE A 1 701 ? -15.469 4.996 34.469 1 54.12 701 PHE A O 1
ATOM 5382 N N . MET A 1 702 ? -13.852 5.23 32.75 1 54.22 702 MET A N 1
ATOM 5383 C CA . MET A 1 702 ? -13.773 3.783 32.562 1 54.22 702 MET A CA 1
ATOM 5384 C C . MET A 1 702 ? -12.82 3.166 33.594 1 54.22 702 MET A C 1
ATOM 5386 O O . MET A 1 702 ? -12.773 1.944 33.75 1 54.22 702 MET A O 1
ATOM 5390 N N . GLU A 1 703 ? -11.914 4.035 34.062 1 47.81 703 GLU A N 1
ATOM 5391 C CA . GLU A 1 703 ? -10.977 3.531 35.062 1 47.81 703 GLU A CA 1
ATOM 5392 C C . GLU A 1 703 ? -11.68 3.285 36.406 1 47.81 703 GLU A C 1
ATOM 5394 O O . GLU A 1 703 ? -12.586 4.023 36.781 1 47.81 703 GLU A O 1
ATOM 5399 N N . PRO A 1 704 ? -11.5 2.109 36.938 1 40.44 704 PRO A N 1
ATOM 5400 C CA . PRO A 1 704 ? -11.969 1.906 38.312 1 40.44 704 PRO A CA 1
ATOM 5401 C C . PRO A 1 704 ? -11.484 2.992 39.25 1 40.44 704 PRO A C 1
ATOM 5403 O O . PRO A 1 704 ? -10.281 3.27 39.312 1 40.44 704 PRO A O 1
ATOM 5406 N N . GLY A 1 705 ? -12.344 4.055 39.781 1 40.5 705 GLY A N 1
ATOM 5407 C CA . GLY A 1 705 ? -12.039 5.18 40.656 1 40.5 705 GLY A CA 1
ATOM 5408 C C . GLY A 1 705 ? -12.141 6.523 39.969 1 40.5 705 GLY A C 1
ATOM 5409 O O . GLY A 1 705 ? -11.836 7.559 40.562 1 40.5 705 GLY A O 1
ATOM 5410 N N . GLY A 1 706 ? -12.109 6.723 38.781 1 43.66 706 GLY A N 1
ATOM 5411 C CA . GLY A 1 706 ? -12.062 7.926 37.969 1 43.66 706 GLY A CA 1
ATOM 5412 C C . GLY A 1 706 ? -13.25 8.844 38.188 1 43.66 706 GLY A C 1
ATOM 5413 O O . GLY A 1 706 ? -13.367 9.891 37.562 1 43.66 706 GLY A O 1
ATOM 5414 N N . SER A 1 707 ? -14.422 8.453 38.438 1 44.59 707 SER A N 1
ATOM 5415 C CA . SER A 1 707 ? -15.477 9.445 38.625 1 44.59 707 SER A CA 1
ATOM 5416 C C . SER A 1 707 ? -15.102 10.438 39.719 1 44.59 707 SER A C 1
ATOM 5418 O O . SER A 1 707 ? -15.977 11.016 40.344 1 44.59 707 SER A O 1
ATOM 5420 N N . GLN A 1 708 ? -14.023 10.422 40.375 1 47.44 708 GLN A N 1
ATOM 5421 C CA . GLN A 1 708 ? -14.109 11.078 41.656 1 47.44 708 GLN A CA 1
ATOM 5422 C C . GLN A 1 708 ? -14.5 12.547 41.5 1 47.44 708 GLN A C 1
ATOM 5424 O O . GLN A 1 708 ? -13.797 13.32 40.844 1 47.44 708 GLN A O 1
ATOM 5429 N N . THR A 1 709 ? -15.727 12.852 41.438 1 52.62 709 THR A N 1
ATOM 5430 C CA . THR A 1 709 ? -16.438 14.117 41.562 1 52.62 709 THR A CA 1
ATOM 5431 C C . THR A 1 709 ? -15.734 15.031 42.562 1 52.62 709 THR A C 1
ATOM 5433 O O . THR A 1 709 ? -16.359 15.93 43.156 1 52.62 709 THR A O 1
ATOM 5436 N N . PHE A 1 710 ? -14.461 14.734 42.875 1 57.34 710 PHE A N 1
ATOM 5437 C CA . PHE A 1 710 ? -13.961 15.656 43.875 1 57.34 710 PHE A CA 1
ATOM 5438 C C . PHE A 1 710 ? -13.469 16.953 43.25 1 57.34 710 PHE A C 1
ATOM 5440 O O . PHE A 1 710 ? -12.938 16.938 42.156 1 57.34 710 PHE A O 1
ATOM 5447 N N . ALA A 1 711 ? -13.992 18.047 43.625 1 62.59 711 ALA A N 1
ATOM 5448 C CA . ALA A 1 711 ? -13.539 19.391 43.281 1 62.59 711 ALA A CA 1
ATOM 5449 C C . ALA A 1 711 ? -12.016 19.453 43.25 1 62.59 711 ALA A C 1
ATOM 5451 O O . ALA A 1 711 ? -11.336 18.875 44.094 1 62.59 711 ALA A O 1
ATOM 5452 N N . SER A 1 712 ? -11.461 19.656 42.031 1 72.44 712 SER A N 1
ATOM 5453 C CA . SER A 1 712 ? -10.016 19.844 41.875 1 72.44 712 SER A CA 1
ATOM 5454 C C . SER A 1 712 ? -9.625 21.312 42 1 72.44 712 SER A C 1
ATOM 5456 O O . SER A 1 712 ? -10.438 22.188 41.688 1 72.44 712 SER A O 1
ATOM 5458 N N . ALA A 1 713 ? -8.492 21.594 42.531 1 78.12 713 ALA A N 1
ATOM 5459 C CA . ALA A 1 713 ? -7.949 22.953 42.625 1 78.12 713 ALA A CA 1
ATOM 5460 C C . ALA A 1 713 ? -7.605 23.516 41.25 1 78.12 713 ALA A C 1
ATOM 5462 O O . ALA A 1 713 ? -7.559 24.734 41.094 1 78.12 713 ALA A O 1
ATOM 5463 N N . ASP A 1 714 ? -7.453 22.688 40.281 1 86.38 714 ASP A N 1
ATOM 5464 C CA . ASP A 1 714 ? -7.152 23.141 38.938 1 86.38 714 ASP A CA 1
ATOM 5465 C C . ASP A 1 714 ? -8.43 23.469 38.156 1 86.38 714 ASP A C 1
ATOM 5467 O O . ASP A 1 714 ? -9.281 22.609 37.969 1 86.38 714 ASP A O 1
ATOM 5471 N N . PRO A 1 715 ? -8.539 24.672 37.781 1 87.69 715 PRO A N 1
ATOM 5472 C CA . PRO A 1 715 ? -9.773 25.109 37.125 1 87.69 715 PRO A CA 1
ATOM 5473 C C . PRO A 1 715 ? -10.109 24.297 35.875 1 87.69 715 PRO A C 1
ATOM 5475 O O . PRO A 1 715 ? -11.281 24.047 35.594 1 87.69 715 PRO A O 1
ATOM 5478 N N . ALA A 1 716 ? -9.102 23.891 35.125 1 91.94 716 ALA A N 1
ATOM 5479 C CA . ALA A 1 716 ? -9.352 23.125 33.906 1 91.94 716 ALA A CA 1
ATOM 5480 C C . ALA A 1 716 ? -9.922 21.75 34.25 1 91.94 716 ALA A C 1
ATOM 5482 O O . ALA A 1 716 ? -10.852 21.281 33.594 1 91.94 716 ALA A O 1
ATOM 5483 N N . VAL A 1 717 ? -9.406 21.094 35.25 1 91.44 717 VAL A N 1
ATOM 5484 C CA . VAL A 1 717 ? -9.883 19.781 35.688 1 91.44 717 VAL A CA 1
ATOM 5485 C C . VAL A 1 717 ? -11.312 19.891 36.188 1 91.44 717 VAL A C 1
ATOM 5487 O O . VAL A 1 717 ? -12.148 19.031 35.906 1 91.44 717 VAL A O 1
ATOM 5490 N N . ASN A 1 718 ? -11.531 20.938 36.906 1 88.94 718 ASN A N 1
ATOM 5491 C CA . ASN A 1 718 ? -12.883 21.156 37.438 1 88.94 718 ASN A CA 1
ATOM 5492 C C . ASN A 1 718 ? -13.883 21.391 36.312 1 88.94 718 ASN A C 1
ATOM 5494 O O . ASN A 1 718 ? -15.016 20.922 36.375 1 88.94 718 ASN A O 1
ATOM 5498 N N . PHE A 1 719 ? -13.484 22.109 35.344 1 90.5 719 PHE A N 1
ATOM 5499 C CA . PHE A 1 719 ? -14.344 22.359 34.188 1 90.5 719 PHE A CA 1
ATOM 5500 C C . PHE A 1 719 ? -14.672 21.047 33.469 1 90.5 719 PHE A C 1
ATOM 5502 O O . PHE A 1 719 ? -15.82 20.797 33.125 1 90.5 719 PHE A O 1
ATOM 5509 N N . ILE A 1 720 ? -13.672 20.188 33.281 1 92.38 720 ILE A N 1
ATOM 5510 C CA . ILE A 1 720 ? -13.852 18.938 32.562 1 92.38 720 ILE A CA 1
ATOM 5511 C C . ILE A 1 720 ? -14.797 18.031 33.344 1 92.38 720 ILE A C 1
ATOM 5513 O O . ILE A 1 720 ? -15.711 17.438 32.781 1 92.38 720 ILE A O 1
ATOM 5517 N N . ARG A 1 721 ? -14.727 18.047 34.656 1 87.12 721 ARG A N 1
ATOM 5518 C CA . ARG A 1 721 ? -15.469 17.109 35.5 1 87.12 721 ARG A CA 1
ATOM 5519 C C . ARG A 1 721 ? -16.875 17.609 35.75 1 87.12 721 ARG A C 1
ATOM 5521 O O . ARG A 1 721 ? -17.844 16.844 35.719 1 87.12 721 ARG A O 1
ATOM 5528 N N . ASN A 1 722 ? -16.938 19.016 36 1 84.62 722 ASN A N 1
ATOM 5529 C CA . ASN A 1 722 ? -18.188 19.516 36.531 1 84.62 722 ASN A CA 1
ATOM 5530 C C . ASN A 1 722 ? -18.828 20.547 35.625 1 84.62 722 ASN A C 1
ATOM 5532 O O . ASN A 1 722 ? -19.984 20.922 35.812 1 84.62 722 ASN A O 1
ATOM 5536 N N . GLY A 1 723 ? -18.141 21.016 34.719 1 85.62 723 GLY A N 1
ATOM 5537 C CA . GLY A 1 723 ? -18.656 22.078 33.875 1 85.62 723 GLY A CA 1
ATOM 5538 C C . GLY A 1 723 ? -18.516 23.453 34.469 1 85.62 723 GLY A C 1
ATOM 5539 O O . GLY A 1 723 ? -18.141 23.594 35.656 1 85.62 723 GLY A O 1
ATOM 5540 N N . ALA A 1 724 ? -18.641 24.438 33.719 1 85.5 724 ALA A N 1
ATOM 5541 C CA . ALA A 1 724 ? -18.594 25.828 34.125 1 85.5 724 ALA A CA 1
ATOM 5542 C C . ALA A 1 724 ? -19.062 26.766 33 1 85.5 724 ALA A C 1
ATOM 5544 O O . ALA A 1 724 ? -19.25 26.328 31.875 1 85.5 724 ALA A O 1
ATOM 5545 N N . THR A 1 725 ? -19.328 27.938 33.469 1 84.31 725 THR A N 1
ATOM 5546 C CA . THR A 1 725 ? -19.594 28.953 32.438 1 84.31 725 THR A CA 1
ATOM 5547 C C . THR A 1 725 ? -18.312 29.266 31.656 1 84.31 725 THR A C 1
ATOM 5549 O O . THR A 1 725 ? -17.266 29.5 32.25 1 84.31 725 THR A O 1
ATOM 5552 N N . ILE A 1 726 ? -18.453 29.297 30.438 1 88.44 726 ILE A N 1
ATOM 5553 C CA . ILE A 1 726 ? -17.281 29.406 29.562 1 88.44 726 ILE A CA 1
ATOM 5554 C C . ILE A 1 726 ? -17.078 30.875 29.172 1 88.44 726 ILE A C 1
ATOM 5556 O O . ILE A 1 726 ? -18.031 31.578 28.891 1 88.44 726 ILE A O 1
ATOM 5560 N N . TYR A 1 727 ? -15.891 31.25 29.344 1 88 727 TYR A N 1
ATOM 5561 C CA . TYR A 1 727 ? -15.469 32.562 28.891 1 88 727 TYR A CA 1
ATOM 5562 C C . TYR A 1 727 ? -14.438 32.469 27.766 1 88 727 TYR A C 1
ATOM 5564 O O . TYR A 1 727 ? -13.602 31.547 27.781 1 88 727 TYR A O 1
ATOM 5572 N N . LEU A 1 728 ? -14.609 33.281 26.766 1 87.5 728 LEU A N 1
ATOM 5573 C CA . LEU A 1 728 ? -13.609 33.438 25.719 1 87.5 728 LEU A CA 1
ATOM 5574 C C . LEU A 1 728 ? -13.203 34.906 25.562 1 87.5 728 LEU A C 1
ATOM 5576 O O . LEU A 1 728 ? -14.039 35.75 25.25 1 87.5 728 LEU A O 1
ATOM 5580 N N . ARG A 1 729 ? -12.023 35.156 25.797 1 83.56 729 ARG A N 1
ATOM 5581 C CA . ARG A 1 729 ? -11.492 36.531 25.719 1 83.56 729 ARG A CA 1
ATOM 5582 C C . ARG A 1 729 ? -12.258 37.469 26.641 1 83.56 729 ARG A C 1
ATOM 5584 O O . ARG A 1 729 ? -12.656 38.562 26.234 1 83.56 729 ARG A O 1
ATOM 5591 N N . GLY A 1 730 ? -12.68 36.969 27.75 1 81 730 GLY A N 1
ATOM 5592 C CA . GLY A 1 730 ? -13.305 37.781 28.766 1 81 730 GLY A CA 1
ATOM 5593 C C . GLY A 1 730 ? -14.812 37.875 28.609 1 81 730 GLY A C 1
ATOM 5594 O O . GLY A 1 730 ? -15.492 38.5 29.438 1 81 730 GLY A O 1
ATOM 5595 N N . LEU A 1 731 ? -15.367 37.312 27.562 1 83.38 731 LEU A N 1
ATOM 5596 C CA . LEU A 1 731 ? -16.812 37.406 27.328 1 83.38 731 LEU A CA 1
ATOM 5597 C C . LEU A 1 731 ? -17.484 36.062 27.672 1 83.38 731 LEU A C 1
ATOM 5599 O O . LEU A 1 731 ? -17 35 27.297 1 83.38 731 LEU A O 1
ATOM 5603 N N . PRO A 1 732 ? -18.422 36.188 28.422 1 83.94 732 PRO A N 1
ATOM 5604 C CA . PRO A 1 732 ? -19.141 34.969 28.75 1 83.94 732 PRO A CA 1
ATOM 5605 C C . PRO A 1 732 ? -19.938 34.406 27.562 1 83.94 732 PRO A C 1
ATOM 5607 O O . PRO A 1 732 ? -20.5 35.188 26.781 1 83.94 732 PRO A O 1
ATOM 5610 N N . PHE A 1 733 ? -19.828 33.219 27.328 1 80.25 733 PHE A N 1
ATOM 5611 C CA . PHE A 1 733 ? -20.562 32.562 26.266 1 80.25 733 PHE A CA 1
ATOM 5612 C C . PHE A 1 733 ? -21.672 31.688 26.828 1 80.25 733 PHE A C 1
ATOM 5614 O O . PHE A 1 733 ? -21.422 30.797 27.641 1 80.25 733 PHE A O 1
ATOM 5621 N N . HIS A 1 734 ? -22.875 32.219 26.531 1 74.88 734 HIS A N 1
ATOM 5622 C CA . HIS A 1 734 ? -24.031 31.438 26.922 1 74.88 734 HIS A CA 1
ATOM 5623 C C . HIS A 1 734 ? -24.5 30.547 25.766 1 74.88 734 HIS A C 1
ATOM 5625 O O . HIS A 1 734 ? -24.281 30.875 24.594 1 74.88 734 HIS A O 1
ATOM 5631 N N . GLY A 1 735 ? -24.75 29.359 26.047 1 76.31 735 GLY A N 1
ATOM 5632 C CA . GLY A 1 735 ? -25.25 28.453 25.031 1 76.31 735 GLY A CA 1
ATOM 5633 C C . GLY A 1 735 ? -26.266 29.094 24.094 1 76.31 735 GLY A C 1
ATOM 5634 O O . GLY A 1 735 ? -26.953 30.031 24.484 1 76.31 735 GLY A O 1
ATOM 5635 N N . GLY A 1 736 ? -26.047 28.797 22.688 1 78.94 736 GLY A N 1
ATOM 5636 C CA . GLY A 1 736 ? -27.016 29.312 21.734 1 78.94 736 GLY A CA 1
ATOM 5637 C C . GLY A 1 736 ? -26.375 29.766 20.438 1 78.94 736 GLY A C 1
ATOM 5638 O O . GLY A 1 736 ? -25.172 29.625 20.234 1 78.94 736 GLY A O 1
ATOM 5639 N N . TYR A 1 737 ? -27.094 30.391 19.703 1 80.75 737 TYR A N 1
ATOM 5640 C CA . TYR A 1 737 ? -26.719 30.703 18.328 1 80.75 737 TYR A CA 1
ATOM 5641 C C . TYR A 1 737 ? -25.766 31.891 18.281 1 80.75 737 TYR A C 1
ATOM 5643 O O . TYR A 1 737 ? -24.781 31.875 17.547 1 80.75 737 TYR A O 1
ATOM 5651 N N . GLN A 1 738 ? -26.047 32.938 18.969 1 81.94 738 GLN A N 1
ATOM 5652 C CA . GLN A 1 738 ? -25.25 34.156 18.875 1 81.94 738 GLN A CA 1
ATOM 5653 C C . GLN A 1 738 ? -23.797 33.906 19.312 1 81.94 738 GLN A C 1
ATOM 5655 O O . GLN A 1 738 ? -22.875 34.406 18.672 1 81.94 738 GLN A O 1
ATOM 5660 N N . SER A 1 739 ? -23.688 33.219 20.359 1 85.06 739 SER A N 1
ATOM 5661 C CA . SER A 1 739 ? -22.344 32.875 20.812 1 85.06 739 SER A CA 1
ATOM 5662 C C . SER A 1 739 ? -21.625 31.969 19.828 1 85.06 739 SER A C 1
ATOM 5664 O O . SER A 1 739 ? -20.422 32.125 19.578 1 85.06 739 SER A O 1
ATOM 5666 N N . ALA A 1 740 ? -22.312 30.969 19.328 1 89.56 740 ALA A N 1
ATOM 5667 C CA . ALA A 1 740 ? -21.734 30.047 18.344 1 89.56 740 ALA A CA 1
ATOM 5668 C C . ALA A 1 740 ? -21.312 30.797 17.078 1 89.56 740 ALA A C 1
ATOM 5670 O O . ALA A 1 740 ? -20.25 30.5 16.516 1 89.56 740 ALA A O 1
ATOM 5671 N N . ARG A 1 741 ? -22.109 31.703 16.656 1 87.94 741 ARG A N 1
ATOM 5672 C CA . ARG A 1 741 ? -21.797 32.5 15.469 1 87.94 741 ARG A CA 1
ATOM 5673 C C . ARG A 1 741 ? -20.516 33.312 15.664 1 87.94 741 ARG A C 1
ATOM 5675 O O . ARG A 1 741 ? -19.672 33.344 14.766 1 87.94 741 ARG A O 1
ATOM 5682 N N . ARG A 1 742 ? -20.391 33.906 16.75 1 89.44 742 ARG A N 1
ATOM 5683 C CA . ARG A 1 742 ? -19.188 34.688 17.047 1 89.44 742 ARG A CA 1
ATOM 5684 C C . ARG A 1 742 ? -17.938 33.844 17 1 89.44 742 ARG A C 1
ATOM 5686 O O . ARG A 1 742 ? -16.922 34.25 16.438 1 89.44 742 ARG A O 1
ATOM 5693 N N . ILE A 1 743 ? -18.031 32.719 17.578 1 92.19 743 ILE A N 1
ATOM 5694 C CA . ILE A 1 743 ? -16.891 31.781 17.594 1 92.19 743 ILE A CA 1
ATOM 5695 C C . ILE A 1 743 ? -16.531 31.375 16.172 1 92.19 743 ILE A C 1
ATOM 5697 O O . ILE A 1 743 ? -15.359 31.422 15.781 1 92.19 743 ILE A O 1
ATOM 5701 N N . LEU A 1 744 ? -17.516 30.953 15.414 1 93.31 744 LEU A N 1
ATOM 5702 C CA . LEU A 1 744 ? -17.281 30.516 14.039 1 93.31 744 LEU A CA 1
ATOM 5703 C C . LEU A 1 744 ? -16.656 31.641 13.211 1 93.31 744 LEU A C 1
ATOM 5705 O O . LEU A 1 744 ? -15.758 31.391 12.414 1 93.31 744 LEU A O 1
ATOM 5709 N N . LEU A 1 745 ? -17.047 32.844 13.461 1 91.31 745 LEU A N 1
ATOM 5710 C CA . LEU A 1 745 ? -16.516 34 12.719 1 91.31 745 LEU A CA 1
ATOM 5711 C C . LEU A 1 745 ? -15.078 34.281 13.125 1 91.31 745 LEU A C 1
ATOM 5713 O O . LEU A 1 745 ? -14.25 34.656 12.289 1 91.31 745 LEU A O 1
ATOM 5717 N N . ASP A 1 746 ? -14.789 34.188 14.391 1 92.12 746 ASP A N 1
ATOM 5718 C CA . ASP A 1 746 ? -13.422 34.375 14.859 1 92.12 746 ASP A CA 1
ATOM 5719 C C . ASP A 1 746 ? -12.469 33.406 14.203 1 92.12 746 ASP A C 1
ATOM 5721 O O . ASP A 1 746 ? -11.391 33.781 13.742 1 92.12 746 ASP A O 1
ATOM 5725 N N . TYR A 1 747 ? -12.867 32.156 14.227 1 94.94 747 TYR A N 1
ATOM 5726 C CA . TYR A 1 747 ? -12.031 31.141 13.625 1 94.94 747 TYR A CA 1
ATOM 5727 C C . TYR A 1 747 ? -11.938 31.328 12.109 1 94.94 747 TYR A C 1
ATOM 5729 O O . TYR A 1 747 ? -10.875 31.109 11.516 1 94.94 747 TYR A O 1
ATOM 5737 N N . ALA A 1 748 ? -13 31.703 11.453 1 91.31 748 ALA A N 1
ATOM 5738 C CA . ALA A 1 748 ? -13.008 31.969 10.016 1 91.31 748 ALA A CA 1
ATOM 5739 C C . ALA A 1 748 ? -12.055 33.094 9.664 1 91.31 748 ALA A C 1
ATOM 5741 O O . ALA A 1 748 ? -11.312 33.031 8.68 1 91.31 748 ALA A O 1
ATOM 5742 N N . SER A 1 749 ? -12.078 34.094 10.477 1 90.12 749 SER A N 1
ATOM 5743 C CA . SER A 1 749 ? -11.219 35.25 10.242 1 90.12 749 SER A CA 1
ATOM 5744 C C . SER A 1 749 ? -9.742 34.906 10.398 1 90.12 749 SER A C 1
ATOM 5746 O O . SER A 1 749 ? -8.898 35.375 9.641 1 90.12 749 SER A O 1
ATOM 5748 N N . LEU A 1 750 ? -9.523 34.125 11.43 1 91.38 750 LEU A N 1
ATOM 5749 C CA . LEU A 1 750 ? -8.148 33.719 11.664 1 91.38 750 LEU A CA 1
ATOM 5750 C C . LEU A 1 750 ? -7.645 32.844 10.531 1 91.38 750 LEU A C 1
ATOM 5752 O O . LEU A 1 750 ? -6.477 32.938 10.133 1 91.38 750 LEU A O 1
ATOM 5756 N N . LEU A 1 751 ? -8.492 31.984 10.008 1 90.56 751 LEU A N 1
ATOM 5757 C CA . LEU A 1 751 ? -8.141 31.125 8.883 1 90.56 751 LEU A CA 1
ATOM 5758 C C . LEU A 1 751 ? -7.828 31.953 7.641 1 90.56 751 LEU A C 1
ATOM 5760 O O . LEU A 1 751 ? -6.879 31.656 6.914 1 90.56 751 LEU A O 1
ATOM 5764 N N . LYS A 1 752 ? -8.516 32.906 7.395 1 81.81 752 LYS A N 1
ATOM 5765 C CA . LYS A 1 752 ? -8.328 33.75 6.23 1 81.81 752 LYS A CA 1
ATOM 5766 C C . LYS A 1 752 ? -6.988 34.5 6.305 1 81.81 752 LYS A C 1
ATOM 5768 O O . LYS A 1 752 ? -6.309 34.656 5.289 1 81.81 752 LYS A O 1
ATOM 5773 N N . ASP A 1 753 ? -6.574 34.781 7.492 1 77.56 753 ASP A N 1
ATOM 5774 C CA . ASP A 1 753 ? -5.375 35.594 7.684 1 77.56 753 ASP A CA 1
ATOM 5775 C C . ASP A 1 753 ? -4.121 34.719 7.738 1 77.56 753 ASP A C 1
ATOM 5777 O O . ASP A 1 753 ? -3.004 35.219 7.609 1 77.56 753 ASP A O 1
ATOM 5781 N N . SER A 1 754 ? -4.199 33.531 8.164 1 70.38 754 SER A N 1
ATOM 5782 C CA . SER A 1 754 ? -3.057 32.719 8.523 1 70.38 754 SER A CA 1
ATOM 5783 C C . SER A 1 754 ? -2.354 32.188 7.281 1 70.38 754 SER A C 1
ATOM 5785 O O . SER A 1 754 ? -1.191 31.766 7.348 1 70.38 754 SER A O 1
ATOM 5787 N N . GLY A 1 755 ? -2.783 32.219 6.156 1 61.22 755 GLY A N 1
ATOM 5788 C CA . GLY A 1 755 ? -1.779 31.531 5.344 1 61.22 755 GLY A CA 1
ATOM 5789 C C . GLY A 1 755 ? -2.057 31.625 3.855 1 61.22 755 GLY A C 1
ATOM 5790 O O . GLY A 1 755 ? -3.066 32.188 3.441 1 61.22 755 GLY A O 1
ATOM 5791 N N . LYS A 1 756 ? -0.888 31.297 3.27 1 64.88 756 LYS A N 1
ATOM 5792 C CA . LYS A 1 756 ? -0.787 31.234 1.814 1 64.88 756 LYS A CA 1
ATOM 5793 C C . LYS A 1 756 ? -1.409 29.953 1.279 1 64.88 756 LYS A C 1
ATOM 5795 O O . LYS A 1 756 ? -1.502 29.75 0.065 1 64.88 756 LYS A O 1
ATOM 5800 N N . TRP A 1 757 ? -1.831 29.047 2.277 1 66.25 757 TRP A N 1
ATOM 5801 C CA . TRP A 1 757 ? -2.512 27.844 1.83 1 66.25 757 TRP A CA 1
ATOM 5802 C C . TRP A 1 757 ? -3.93 28.156 1.365 1 66.25 757 TRP A C 1
ATOM 5804 O O . TRP A 1 757 ? -4.574 29.062 1.889 1 66.25 757 TRP A O 1
ATOM 5814 N N . SER A 1 758 ? -4.227 27.781 0.25 1 59.56 758 SER A N 1
ATOM 5815 C CA . SER A 1 758 ? -5.555 28.078 -0.278 1 59.56 758 SER A CA 1
ATOM 5816 C C . SER A 1 758 ? -6.641 27.359 0.509 1 59.56 758 SER A C 1
ATOM 5818 O O . SER A 1 758 ? -7.191 26.359 0.043 1 59.56 758 SER A O 1
ATOM 5820 N N . VAL A 1 759 ? -6.664 27.75 1.714 1 66.94 759 VAL A N 1
ATOM 5821 C CA . VAL A 1 759 ? -7.652 27.156 2.605 1 66.94 759 VAL A CA 1
ATOM 5822 C C . VAL A 1 759 ? -8.852 28.094 2.742 1 66.94 759 VAL A C 1
ATOM 5824 O O . VAL A 1 759 ? -9.539 28.078 3.768 1 66.94 759 VAL A O 1
ATOM 5827 N N . LYS A 1 760 ? -9.078 28.828 1.758 1 71.38 760 LYS A N 1
ATOM 5828 C CA . LYS A 1 760 ? -10.203 29.766 1.718 1 71.38 760 LYS A CA 1
ATOM 5829 C C . LYS A 1 760 ? -11.531 29.031 1.807 1 71.38 760 LYS A C 1
ATOM 5831 O O . LYS A 1 760 ? -12.492 29.531 2.398 1 71.38 760 LYS A O 1
ATOM 5836 N N . GLN A 1 761 ? -11.422 27.906 1.377 1 78.62 761 GLN A N 1
ATOM 5837 C CA . GLN A 1 761 ? -12.656 27.125 1.382 1 78.62 761 GLN A CA 1
ATOM 5838 C C . GLN A 1 761 ? -13.086 26.781 2.805 1 78.62 761 GLN A C 1
ATOM 5840 O O . GLN A 1 761 ? -14.273 26.781 3.117 1 78.62 761 GLN A O 1
ATOM 5845 N N . PHE A 1 762 ? -12.156 26.594 3.676 1 85 762 PHE A N 1
ATOM 5846 C CA . PHE A 1 762 ? -12.477 26.266 5.059 1 85 762 PHE A CA 1
ATOM 5847 C C . PHE A 1 762 ? -13.047 27.484 5.785 1 85 762 PHE A C 1
ATOM 5849 O O . PHE A 1 762 ? -13.977 27.344 6.586 1 85 762 PHE A O 1
ATOM 5856 N N . SER A 1 763 ? -12.422 28.578 5.457 1 87 763 SER A N 1
ATOM 5857 C CA . SER A 1 763 ? -12.961 29.812 6.027 1 87 763 SER A CA 1
ATOM 5858 C C . SER A 1 763 ? -14.391 30.062 5.559 1 87 763 SER A C 1
ATOM 5860 O O . SER A 1 763 ? -15.258 30.453 6.348 1 87 763 SER A O 1
ATOM 5862 N N . TYR A 1 764 ? -14.625 29.75 4.383 1 83.56 764 TYR A N 1
ATOM 5863 C CA . TYR A 1 764 ? -15.953 29.938 3.807 1 83.56 764 TYR A CA 1
ATOM 5864 C C . TYR A 1 764 ? -16.969 29 4.445 1 83.56 764 TYR A C 1
ATOM 5866 O O . TYR A 1 764 ? -18.109 29.391 4.676 1 83.56 764 TYR A O 1
ATOM 5874 N N . ILE A 1 765 ? -16.578 27.828 4.699 1 86.38 765 ILE A N 1
ATOM 5875 C CA . ILE A 1 765 ? -17.469 26.859 5.332 1 86.38 765 ILE A CA 1
ATOM 5876 C C . ILE A 1 765 ? -17.891 27.375 6.711 1 86.38 765 ILE A C 1
ATOM 5878 O O . ILE A 1 765 ? -19.062 27.312 7.074 1 86.38 765 ILE A O 1
ATOM 5882 N N . LEU A 1 766 ? -16.969 27.891 7.461 1 89.69 766 LEU A N 1
ATOM 5883 C CA . LEU A 1 766 ? -17.266 28.406 8.797 1 89.69 766 LEU A CA 1
ATOM 5884 C C . LEU A 1 766 ? -18.172 29.625 8.719 1 89.69 766 LEU A C 1
ATOM 5886 O O . LEU A 1 766 ? -19.047 29.812 9.562 1 89.69 766 LEU A O 1
ATOM 5890 N N . TYR A 1 767 ? -17.984 30.406 7.691 1 85.06 767 TYR A N 1
ATOM 5891 C CA . TYR A 1 767 ? -18.844 31.562 7.488 1 85.06 767 TYR A CA 1
ATOM 5892 C C . TYR A 1 767 ? -20.266 31.156 7.156 1 85.06 767 TYR A C 1
ATOM 5894 O O . TYR A 1 767 ? -21.219 31.719 7.691 1 85.06 767 TYR A O 1
ATOM 5902 N N . ILE A 1 768 ? -20.359 30.172 6.312 1 81.69 768 ILE A N 1
ATOM 5903 C CA . ILE A 1 768 ? -21.688 29.703 5.934 1 81.69 768 ILE A CA 1
ATOM 5904 C C . ILE A 1 768 ? -22.375 29.078 7.141 1 81.69 768 ILE A C 1
ATOM 5906 O O . ILE A 1 768 ? -23.578 29.281 7.359 1 81.69 768 ILE A O 1
ATOM 5910 N N . MET A 1 769 ? -21.625 28.391 7.859 1 83.94 769 MET A N 1
ATOM 5911 C CA . MET A 1 769 ? -22.172 27.75 9.047 1 83.94 769 MET A CA 1
ATOM 5912 C C . MET A 1 769 ? -22.656 28.781 10.055 1 83.94 769 MET A C 1
ATOM 5914 O O . MET A 1 769 ? -23.625 28.547 10.773 1 83.94 769 MET A O 1
ATOM 5918 N N . SER A 1 770 ? -21.953 29.859 10.109 1 81.38 770 SER A N 1
ATOM 5919 C CA . SER A 1 770 ? -22.344 30.922 11.039 1 81.38 770 SER A CA 1
ATOM 5920 C C . SER A 1 770 ? -23.703 31.516 10.664 1 81.38 770 SER A C 1
ATOM 5922 O O . SER A 1 770 ? -24.453 31.953 11.539 1 81.38 770 SER A O 1
ATOM 5924 N N . ASP A 1 771 ? -23.953 31.453 9.422 1 74.12 771 ASP A N 1
ATOM 5925 C CA . ASP A 1 771 ? -25.234 31.969 8.961 1 74.12 771 ASP A CA 1
ATOM 5926 C C . ASP A 1 771 ? -26.312 30.891 9.031 1 74.12 771 ASP A C 1
ATOM 5928 O O . ASP A 1 771 ? -27.469 31.188 9.312 1 74.12 771 ASP A O 1
ATOM 5932 N N . VAL A 1 772 ? -25.859 29.688 8.805 1 61.12 772 VAL A N 1
ATOM 5933 C CA . VAL A 1 772 ? -26.781 28.547 8.781 1 61.12 772 VAL A CA 1
ATOM 5934 C C . VAL A 1 772 ? -27.344 28.312 10.18 1 61.12 772 VAL A C 1
ATOM 5936 O O . VAL A 1 772 ? -28.531 28 10.336 1 61.12 772 VAL A O 1
ATOM 5939 N N . LEU A 1 773 ? -26.562 28.5 11.156 1 52.97 773 LEU A N 1
ATOM 5940 C CA . LEU A 1 773 ? -27 28.234 12.523 1 52.97 773 LEU A CA 1
ATOM 5941 C C . LEU A 1 773 ? -28.078 29.219 12.953 1 52.97 773 LEU A C 1
ATOM 5943 O O . LEU A 1 773 ? -28.875 28.906 13.836 1 52.97 773 LEU A O 1
ATOM 5947 N N . MET A 1 774 ? -28.094 30.375 12.344 1 46.19 774 MET A N 1
ATOM 5948 C CA . MET A 1 774 ? -29.141 31.344 12.625 1 46.19 774 MET A CA 1
ATOM 5949 C C . MET A 1 774 ? -30.516 30.781 12.273 1 46.19 774 MET A C 1
ATOM 5951 O O . MET A 1 774 ? -31.484 31 13 1 46.19 774 MET A O 1
ATOM 5955 N N . ASP A 1 775 ? -30.453 29.984 11.234 1 44.09 775 ASP A N 1
ATOM 5956 C CA . ASP A 1 775 ? -31.75 29.5 10.742 1 44.09 775 ASP A CA 1
ATOM 5957 C C . ASP A 1 775 ? -32.25 28.328 11.578 1 44.09 775 ASP A C 1
ATOM 5959 O O . ASP A 1 775 ? -33.438 28.031 11.578 1 44.09 775 ASP A O 1
ATOM 5963 N N . VAL A 1 776 ? -31.359 27.656 12.32 1 43.53 776 VAL A N 1
ATOM 5964 C CA . VAL A 1 776 ? -31.734 26.516 13.156 1 43.53 776 VAL A CA 1
ATOM 5965 C C . VAL A 1 776 ? -32.312 27.016 14.484 1 43.53 776 VAL A C 1
ATOM 5967 O O . VAL A 1 776 ? -33.219 26.406 15.055 1 43.53 776 VAL A O 1
ATOM 5970 N N . GLU A 1 777 ? -31.781 28.031 15.242 1 39.41 777 GLU A N 1
ATOM 5971 C CA . GLU A 1 777 ? -32.312 28.562 16.484 1 39.41 777 GLU A CA 1
ATOM 5972 C C . GLU A 1 777 ? -33.656 29.281 16.25 1 39.41 777 GLU A C 1
ATOM 5974 O O . GLU A 1 777 ? -34.531 29.281 17.125 1 39.41 777 GLU A O 1
ATOM 5979 N N . MET B 1 1 ? -24.438 10.125 53.531 1 15.67 1 MET B N 1
ATOM 5980 C CA . MET B 1 1 ? -24.234 8.828 54.156 1 15.67 1 MET B CA 1
ATOM 5981 C C . MET B 1 1 ? -23.859 7.77 53.125 1 15.67 1 MET B C 1
ATOM 5983 O O . MET B 1 1 ? -24.172 7.918 51.938 1 15.67 1 MET B O 1
ATOM 5987 N N . TYR B 1 2 ? -22.969 6.398 53.594 1 18.09 2 TYR B N 1
ATOM 5988 C CA . TYR B 1 2 ? -21.844 5.496 53.781 1 18.09 2 TYR B CA 1
ATOM 5989 C C . TYR B 1 2 ? -22.188 4.082 53.312 1 18.09 2 TYR B C 1
ATOM 5991 O O . TYR B 1 2 ? -21.547 3.115 53.75 1 18.09 2 TYR B O 1
ATOM 5999 N N . SER B 1 3 ? -23.156 3.826 52.5 1 16.84 3 SER B N 1
ATOM 6000 C CA . SER B 1 3 ? -23.969 2.623 52.625 1 16.84 3 SER B CA 1
ATOM 6001 C C . SER B 1 3 ? -23.219 1.386 52.156 1 16.84 3 SER B C 1
ATOM 6003 O O . SER B 1 3 ? -22.594 1.397 51.094 1 16.84 3 SER B O 1
ATOM 6005 N N . ASP B 1 4 ? -23.109 0.143 52.906 1 17.86 4 ASP B N 1
ATOM 6006 C CA . ASP B 1 4 ? -22.391 -1.035 53.406 1 17.86 4 ASP B CA 1
ATOM 6007 C C . ASP B 1 4 ? -22.656 -2.248 52.531 1 17.86 4 ASP B C 1
ATOM 6009 O O . ASP B 1 4 ? -23.688 -2.322 51.844 1 17.86 4 ASP B O 1
ATOM 6013 N N . VAL B 1 5 ? -21.594 -3.121 52.281 1 19.19 5 VAL B N 1
ATOM 6014 C CA . VAL B 1 5 ? -21.234 -4.453 51.812 1 19.19 5 VAL B CA 1
ATOM 6015 C C . VAL B 1 5 ? -22.016 -5.508 52.594 1 19.19 5 VAL B C 1
ATOM 6017 O O . VAL B 1 5 ? -21.734 -5.746 53.781 1 19.19 5 VAL B O 1
ATOM 6020 N N . LEU B 1 6 ? -23.188 -5.625 52.656 1 14.5 6 LEU B N 1
ATOM 6021 C CA . LEU B 1 6 ? -23.75 -6.676 53.5 1 14.5 6 LEU B CA 1
ATOM 6022 C C . LEU B 1 6 ? -23.25 -8.047 53.062 1 14.5 6 LEU B C 1
ATOM 6024 O O . LEU B 1 6 ? -22.734 -8.203 51.938 1 14.5 6 LEU B O 1
ATOM 6028 N N . SER B 1 7 ? -23.891 -9.391 53.25 1 14.42 7 SER B N 1
ATOM 6029 C CA . SER B 1 7 ? -23.859 -10.539 54.125 1 14.42 7 SER B CA 1
ATOM 6030 C C . SER B 1 7 ? -23.516 -11.82 53.375 1 14.42 7 SER B C 1
ATOM 6032 O O . SER B 1 7 ? -23.141 -12.82 54 1 14.42 7 SER B O 1
ATOM 6034 N N . ARG B 1 8 ? -23.641 -12.109 52.156 1 15.2 8 ARG B N 1
ATOM 6035 C CA . ARG B 1 8 ? -24.172 -13.469 52.125 1 15.2 8 ARG B CA 1
ATOM 6036 C C . ARG B 1 8 ? -23.125 -14.469 52.594 1 15.2 8 ARG B C 1
ATOM 6038 O O . ARG B 1 8 ? -21.922 -14.273 52.375 1 15.2 8 ARG B O 1
ATOM 6045 N N . HIS B 1 9 ? -23.578 -15.695 53.438 1 14.71 9 HIS B N 1
ATOM 6046 C CA . HIS B 1 9 ? -23.516 -16.844 54.312 1 14.71 9 HIS B CA 1
ATOM 6047 C C . HIS B 1 9 ? -22.953 -18.078 53.594 1 14.71 9 HIS B C 1
ATOM 6049 O O . HIS B 1 9 ? -23.359 -18.375 52.469 1 14.71 9 HIS B O 1
ATOM 6055 N N . ALA B 1 10 ? -21.797 -18.656 54.094 1 16.17 10 ALA B N 1
ATOM 6056 C CA . ALA B 1 10 ? -20.797 -19.719 54.031 1 16.17 10 ALA B CA 1
ATOM 6057 C C . ALA B 1 10 ? -21.438 -21.078 54.344 1 16.17 10 ALA B C 1
ATOM 6059 O O . ALA B 1 10 ? -21.266 -21.609 55.469 1 16.17 10 ALA B O 1
ATOM 6060 N N . LYS B 1 11 ? -22.594 -21.391 53.812 1 14.19 11 LYS B N 1
ATOM 6061 C CA . LYS B 1 11 ? -23.156 -22.562 54.5 1 14.19 11 LYS B CA 1
ATOM 6062 C C . LYS B 1 11 ? -22.125 -23.672 54.625 1 14.19 11 LYS B C 1
ATOM 6064 O O . LYS B 1 11 ? -21.109 -23.672 53.938 1 14.19 11 LYS B O 1
ATOM 6069 N N . GLY B 1 12 ? -22.734 -24.906 55.125 1 13.95 12 GLY B N 1
ATOM 6070 C CA . GLY B 1 12 ? -22.828 -25.953 56.094 1 13.95 12 GLY B CA 1
ATOM 6071 C C . GLY B 1 12 ? -21.922 -27.141 55.812 1 13.95 12 GLY B C 1
ATOM 6072 O O . GLY B 1 12 ? -21.344 -27.234 54.719 1 13.95 12 GLY B O 1
ATOM 6073 N N . HIS B 1 13 ? -22.422 -28.422 56.25 1 14.2 13 HIS B N 1
ATOM 6074 C CA . HIS B 1 13 ? -22.188 -29.5 57.219 1 14.2 13 HIS B CA 1
ATOM 6075 C C . HIS B 1 13 ? -21.594 -30.734 56.531 1 14.2 13 HIS B C 1
ATOM 6077 O O . HIS B 1 13 ? -20.594 -31.281 57 1 14.2 13 HIS B O 1
ATOM 6083 N N . ASN B 1 14 ? -22.531 -31.672 56.094 1 14.63 14 ASN B N 1
ATOM 6084 C CA . ASN B 1 14 ? -22.656 -32.969 56.719 1 14.63 14 ASN B CA 1
ATOM 6085 C C . ASN B 1 14 ? -21.422 -33.844 56.469 1 14.63 14 ASN B C 1
ATOM 6087 O O . ASN B 1 14 ? -20.672 -33.594 55.531 1 14.63 14 ASN B O 1
ATOM 6091 N N . GLN B 1 15 ? -21.516 -35.25 56.969 1 13.78 15 GLN B N 1
ATOM 6092 C CA . GLN B 1 15 ? -21.016 -36.312 57.844 1 13.78 15 GLN B CA 1
ATOM 6093 C C . GLN B 1 15 ? -20.141 -37.281 57.094 1 13.78 15 GLN B C 1
ATOM 6095 O O . GLN B 1 15 ? -19.016 -37.562 57.5 1 13.78 15 GLN B O 1
ATOM 6100 N N . ALA B 1 16 ? -20.734 -38.625 56.75 1 15.07 16 ALA B N 1
ATOM 6101 C CA . ALA B 1 16 ? -20.422 -39.906 57.375 1 15.07 16 ALA B CA 1
ATOM 6102 C C . ALA B 1 16 ? -19.141 -40.5 56.781 1 15.07 16 ALA B C 1
ATOM 6104 O O . ALA B 1 16 ? -18.734 -40.125 55.688 1 15.07 16 ALA B O 1
ATOM 6105 N N . ASN B 1 17 ? -18.453 -41.688 57.562 1 13.48 17 ASN B N 1
ATOM 6106 C CA . ASN B 1 17 ? -17.438 -42.562 58.094 1 13.48 17 ASN B CA 1
ATOM 6107 C C . ASN B 1 17 ? -17.062 -43.688 57.125 1 13.48 17 ASN B C 1
ATOM 6109 O O . ASN B 1 17 ? -15.906 -44.125 57.094 1 13.48 17 ASN B O 1
ATOM 6113 N N . ALA B 1 18 ? -18.094 -44.562 56.625 1 14.51 18 ALA B N 1
ATOM 6114 C CA . ALA B 1 18 ? -18.031 -46 56.875 1 14.51 18 ALA B CA 1
ATOM 6115 C C . ALA B 1 18 ? -16.75 -46.594 56.312 1 14.51 18 ALA B C 1
ATOM 6117 O O . ALA B 1 18 ? -16.172 -46.062 55.375 1 14.51 18 ALA B O 1
ATOM 6118 N N . THR B 1 19 ? -16.422 -47.938 56.812 1 13.87 19 THR B N 1
ATOM 6119 C CA . THR B 1 19 ? -15.719 -49.094 57.406 1 13.87 19 THR B CA 1
ATOM 6120 C C . THR B 1 19 ? -15.148 -50 56.312 1 13.87 19 THR B C 1
ATOM 6122 O O . THR B 1 19 ? -13.953 -50.312 56.312 1 13.87 19 THR B O 1
ATOM 6125 N N . ALA B 1 20 ? -15.672 -51.438 56.375 1 13.71 20 ALA B N 1
ATOM 6126 C CA . ALA B 1 20 ? -15.023 -52.688 56.75 1 13.71 20 ALA B CA 1
ATOM 6127 C C . ALA B 1 20 ? -14.352 -53.312 55.531 1 13.71 20 ALA B C 1
ATOM 6129 O O . ALA B 1 20 ? -13.172 -53.656 55.562 1 13.71 20 ALA B O 1
ATOM 6130 N N . GLY B 1 21 ? -15.188 -54.344 54.875 1 13.81 21 GLY B N 1
ATOM 6131 C CA . GLY B 1 21 ? -15.102 -55.781 55.062 1 13.81 21 GLY B CA 1
ATOM 6132 C C . GLY B 1 21 ? -14.062 -56.438 54.156 1 13.81 21 GLY B C 1
ATOM 6133 O O . GLY B 1 21 ? -13.547 -55.812 53.25 1 13.81 21 GLY B O 1
ATOM 6134 N N . PRO B 1 22 ? -14.039 -57.938 54.375 1 13.85 22 PRO B N 1
ATOM 6135 C CA . PRO B 1 22 ? -13.156 -59.094 54.531 1 13.85 22 PRO B CA 1
ATOM 6136 C C . PRO B 1 22 ? -12.633 -59.656 53.219 1 13.85 22 PRO B C 1
ATOM 6138 O O . PRO B 1 22 ? -11.422 -59.875 53.062 1 13.85 22 PRO B O 1
ATOM 6141 N N . SER B 1 23 ? -13.57 -60.469 52.469 1 14.01 23 SER B N 1
ATOM 6142 C CA . SER B 1 23 ? -13.414 -61.938 52.5 1 14.01 23 SER B CA 1
ATOM 6143 C C . SER B 1 23 ? -12.328 -62.375 51.531 1 14.01 23 SER B C 1
ATOM 6145 O O . SER B 1 23 ? -11.938 -61.625 50.625 1 14.01 23 SER B O 1
ATOM 6147 N N . GLU B 1 24 ? -12.43 -63.875 51.188 1 13.6 24 GLU B N 1
ATOM 6148 C CA . GLU B 1 24 ? -11.812 -65.188 51.25 1 13.6 24 GLU B CA 1
ATOM 6149 C C . GLU B 1 24 ? -11.109 -65.562 49.938 1 13.6 24 GLU B C 1
ATOM 6151 O O . GLU B 1 24 ? -9.93 -65.875 49.938 1 13.6 24 GLU B O 1
ATOM 6156 N N . ALA B 1 25 ? -11.789 -66.562 49.156 1 14.34 25 ALA B N 1
ATOM 6157 C CA . ALA B 1 25 ? -11.32 -67.938 49.094 1 14.34 25 ALA B CA 1
ATOM 6158 C C . ALA B 1 25 ? -10.227 -68.125 48.062 1 14.34 25 ALA B C 1
ATOM 6160 O O . ALA B 1 25 ? -10.078 -67.312 47.156 1 14.34 25 ALA B O 1
ATOM 6161 N N . PRO B 1 26 ? -10.102 -69.625 47.688 1 14.45 26 PRO B N 1
ATOM 6162 C CA . PRO B 1 26 ? -9.148 -70.688 47.781 1 14.45 26 PRO B CA 1
ATOM 6163 C C . PRO B 1 26 ? -8.281 -70.875 46.531 1 14.45 26 PRO B C 1
ATOM 6165 O O . PRO B 1 26 ? -7.074 -70.625 46.594 1 14.45 26 PRO B O 1
ATOM 6168 N N . HIS B 1 27 ? -8.547 -72.125 45.938 1 14.22 27 HIS B N 1
ATOM 6169 C CA . HIS B 1 27 ? -7.871 -73.375 45.75 1 14.22 27 HIS B CA 1
ATOM 6170 C C . HIS B 1 27 ? -7.191 -73.438 44.375 1 14.22 27 HIS B C 1
ATOM 6172 O O . HIS B 1 27 ? -7.445 -72.625 43.5 1 14.22 27 HIS B O 1
ATOM 6178 N N . ARG B 1 28 ? -7.355 -74.75 43.781 1 14.38 28 ARG B N 1
ATOM 6179 C CA . ARG B 1 28 ? -6.438 -75.875 43.531 1 14.38 28 ARG B CA 1
ATOM 6180 C C . ARG B 1 28 ? -5.906 -75.812 42.094 1 14.38 28 ARG B C 1
ATOM 6182 O O . ARG B 1 28 ? -4.691 -75.812 41.875 1 14.38 28 ARG B O 1
ATOM 6189 N N . GLN B 1 29 ? -6.492 -76.812 41.281 1 13.7 29 GLN B N 1
ATOM 6190 C CA . GLN B 1 29 ? -5.957 -78.125 40.938 1 13.7 29 GLN B CA 1
ATOM 6191 C C . GLN B 1 29 ? -5.25 -78.125 39.594 1 13.7 29 GLN B C 1
ATOM 6193 O O . GLN B 1 29 ? -5.199 -77.062 38.938 1 13.7 29 GLN B O 1
ATOM 6198 N N . PRO B 1 30 ? -5.715 -79.188 38.688 1 14.2 30 PRO B N 1
ATOM 6199 C CA . PRO B 1 30 ? -5.098 -80.438 38.25 1 14.2 30 PRO B CA 1
ATOM 6200 C C . PRO B 1 30 ? -4.352 -80.312 36.938 1 14.2 30 PRO B C 1
ATOM 6202 O O . PRO B 1 30 ? -4.453 -79.25 36.25 1 14.2 30 PRO B O 1
ATOM 6205 N N . VAL B 1 31 ? -4.699 -81.375 36.031 1 13.63 31 VAL B N 1
ATOM 6206 C CA . VAL B 1 31 ? -4.098 -82.625 35.562 1 13.63 31 VAL B CA 1
ATOM 6207 C C . VAL B 1 31 ? -3.49 -82.438 34.156 1 13.63 31 VAL B C 1
ATOM 6209 O O . VAL B 1 31 ? -2.311 -82.688 33.938 1 13.63 31 VAL B O 1
ATOM 6212 N N . ILE B 1 32 ? -4.242 -83.062 33.125 1 13.71 32 ILE B N 1
ATOM 6213 C CA . ILE B 1 32 ? -3.977 -84.312 32.469 1 13.71 32 ILE B CA 1
ATOM 6214 C C . ILE B 1 32 ? -3.17 -84.125 31.203 1 13.71 32 ILE B C 1
ATOM 6216 O O . ILE B 1 32 ? -3.209 -83 30.609 1 13.71 32 ILE B O 1
ATOM 6220 N N . ALA B 1 33 ? -3.139 -85.25 30.312 1 13.73 33 ALA B N 1
ATOM 6221 C CA . ALA B 1 33 ? -2.279 -86.312 29.75 1 13.73 33 ALA B CA 1
ATOM 6222 C C . ALA B 1 33 ? -1.848 -85.938 28.328 1 13.73 33 ALA B C 1
ATOM 6224 O O . ALA B 1 33 ? -0.654 -85.938 28.016 1 13.73 33 ALA B O 1
ATOM 6225 N N . GLY B 1 34 ? -2.592 -86.625 27.328 1 13.32 34 GLY B N 1
ATOM 6226 C CA . GLY B 1 34 ? -2.201 -87.812 26.594 1 13.32 34 GLY B CA 1
ATOM 6227 C C . GLY B 1 34 ? -1.459 -87.5 25.312 1 13.32 34 GLY B C 1
ATOM 6228 O O . GLY B 1 34 ? -1.336 -86.312 24.922 1 13.32 34 GLY B O 1
ATOM 6229 N N . THR B 1 35 ? -1.896 -88.375 24.203 1 13.52 35 THR B N 1
ATOM 6230 C CA . THR B 1 35 ? -1.359 -89.5 23.453 1 13.52 35 THR B CA 1
ATOM 6231 C C . THR B 1 35 ? -0.686 -89 22.172 1 13.52 35 THR B C 1
ATOM 6233 O O . THR B 1 35 ? -0.832 -87.875 21.766 1 13.52 35 THR B O 1
ATOM 6236 N N . SER B 1 36 ? -1.077 -89.812 20.969 1 13.41 36 SER B N 1
ATOM 6237 C CA . SER B 1 36 ? -0.511 -90.875 20.172 1 13.41 36 SER B CA 1
ATOM 6238 C C . SER B 1 36 ? 0.142 -90.375 18.891 1 13.41 36 SER B C 1
ATOM 6240 O O . SER B 1 36 ? 1.243 -89.812 18.938 1 13.41 36 SER B O 1
ATOM 6242 N N . MET B 1 37 ? -0.346 -91.062 17.641 1 13.53 37 MET B N 1
ATOM 6243 C CA . MET B 1 37 ? 0.199 -92.125 16.781 1 13.53 37 MET B CA 1
ATOM 6244 C C . MET B 1 37 ? 0.838 -91.5 15.531 1 13.53 37 MET B C 1
ATOM 6246 O O . MET B 1 37 ? 2.027 -91.688 15.281 1 13.53 37 MET B O 1
ATOM 6250 N N . ILE B 1 38 ? 0.241 -92 14.242 1 13.7 38 ILE B N 1
ATOM 6251 C CA . ILE B 1 38 ? 0.721 -93 13.328 1 13.7 38 ILE B CA 1
ATOM 6252 C C . ILE B 1 38 ? 1.506 -92.375 12.188 1 13.7 38 ILE B C 1
ATOM 6254 O O . ILE B 1 38 ? 1.367 -91.188 11.93 1 13.7 38 ILE B O 1
ATOM 6258 N N . PRO B 1 39 ? 1.383 -93.125 10.883 1 14.07 39 PRO B N 1
ATOM 6259 C CA . PRO B 1 39 ? 2.236 -93.938 10.008 1 14.07 39 PRO B CA 1
ATOM 6260 C C . PRO B 1 39 ? 2.764 -93.188 8.805 1 14.07 39 PRO B C 1
ATOM 6262 O O . PRO B 1 39 ? 3.979 -93.062 8.641 1 14.07 39 PRO B O 1
ATOM 6265 N N . GLY B 1 40 ? 2.199 -93.688 7.531 1 13.3 40 GLY B N 1
ATOM 6266 C CA . GLY B 1 40 ? 2.768 -94.5 6.465 1 13.3 40 GLY B CA 1
ATOM 6267 C C . GLY B 1 40 ? 3.381 -93.688 5.352 1 13.3 40 GLY B C 1
ATOM 6268 O O . GLY B 1 40 ? 3.609 -92.438 5.516 1 13.3 40 GLY B O 1
ATOM 6269 N N . ASN B 1 41 ? 2.812 -94 3.986 1 13.79 41 ASN B N 1
ATOM 6270 C CA . ASN B 1 41 ? 3.275 -94.812 2.857 1 13.79 41 ASN B CA 1
ATOM 6271 C C . ASN B 1 41 ? 3.922 -93.938 1.781 1 13.79 41 ASN B C 1
ATOM 6273 O O . ASN B 1 41 ? 3.805 -92.75 1.815 1 13.79 41 ASN B O 1
ATOM 6277 N N . GLY B 1 42 ? 3.512 -94.312 0.45 1 13.66 42 GLY B N 1
ATOM 6278 C CA . GLY B 1 42 ? 4.043 -95 -0.725 1 13.66 42 GLY B CA 1
ATOM 6279 C C . GLY B 1 42 ? 4.586 -94 -1.768 1 13.66 42 GLY B C 1
ATOM 6280 O O . GLY B 1 42 ? 4.48 -92.812 -1.613 1 13.66 42 GLY B O 1
ATOM 6281 N N . PHE B 1 43 ? 4.203 -94.5 -3.137 1 13.92 43 PHE B N 1
ATOM 6282 C CA . PHE B 1 43 ? 4.887 -95 -4.312 1 13.92 43 PHE B CA 1
ATOM 6283 C C . PHE B 1 43 ? 5.25 -93.875 -5.273 1 13.92 43 PHE B C 1
ATOM 6285 O O . PHE B 1 43 ? 6.422 -93.688 -5.59 1 13.92 43 PHE B O 1
ATOM 6292 N N . VAL B 1 44 ? 4.52 -94 -6.516 1 13.51 44 VAL B N 1
ATOM 6293 C CA . VAL B 1 44 ? 4.914 -94.562 -7.793 1 13.51 44 VAL B CA 1
ATOM 6294 C C . VAL B 1 44 ? 5.395 -93.438 -8.734 1 13.51 44 VAL B C 1
ATOM 6296 O O . VAL B 1 44 ? 5.176 -92.25 -8.477 1 13.51 44 VAL B O 1
ATOM 6299 N N . SER B 1 45 ? 4.797 -93.625 -10.078 1 13.4 45 SER B N 1
ATOM 6300 C CA . SER B 1 45 ? 5.289 -94.062 -11.375 1 13.4 45 SER B CA 1
ATOM 6301 C C . SER B 1 45 ? 5.727 -92.875 -12.25 1 13.4 45 SER B C 1
ATOM 6303 O O . SER B 1 45 ? 6.867 -92.875 -12.711 1 13.4 45 SER B O 1
ATOM 6305 N N . THR B 1 46 ? 4.941 -92.875 -13.438 1 13.59 46 THR B N 1
ATOM 6306 C CA . THR B 1 46 ? 5.281 -93.25 -14.797 1 13.59 46 THR B CA 1
ATOM 6307 C C . THR B 1 46 ? 5.809 -92.062 -15.602 1 13.59 46 THR B C 1
ATOM 6309 O O . THR B 1 46 ? 5.648 -90.938 -15.188 1 13.59 46 THR B O 1
ATOM 6312 N N . GLU B 1 47 ? 5.234 -92.125 -16.938 1 13.48 47 GLU B N 1
ATOM 6313 C CA . GLU B 1 47 ? 5.766 -92.375 -18.266 1 13.48 47 GLU B CA 1
ATOM 6314 C C . GLU B 1 47 ? 6.172 -91.062 -18.969 1 13.48 47 GLU B C 1
ATOM 6316 O O . GLU B 1 47 ? 7.312 -90.938 -19.422 1 13.48 47 GLU B O 1
ATOM 6321 N N . SER B 1 48 ? 5.289 -90.875 -20.078 1 14.03 48 SER B N 1
ATOM 6322 C CA . SER B 1 48 ? 5.598 -91.125 -21.469 1 14.03 48 SER B CA 1
ATOM 6323 C C . SER B 1 48 ? 6.215 -89.938 -22.156 1 14.03 48 SER B C 1
ATOM 6325 O O . SER B 1 48 ? 6.152 -88.812 -21.641 1 14.03 48 SER B O 1
ATOM 6327 N N . GLN B 1 49 ? 5.688 -89.875 -23.438 1 13.73 49 GLN B N 1
ATOM 6328 C CA . GLN B 1 49 ? 6.219 -90.062 -24.781 1 13.73 49 GLN B CA 1
ATOM 6329 C C . GLN B 1 49 ? 6.621 -88.688 -25.391 1 13.73 49 GLN B C 1
ATOM 6331 O O . GLN B 1 49 ? 7.793 -88.5 -25.703 1 13.73 49 GLN B O 1
ATOM 6336 N N . ILE B 1 50 ? 5.766 -88.438 -26.547 1 14.4 50 ILE B N 1
ATOM 6337 C CA . ILE B 1 50 ? 6.25 -88.562 -27.906 1 14.4 50 ILE B CA 1
ATOM 6338 C C . ILE B 1 50 ? 6.926 -87.312 -28.359 1 14.4 50 ILE B C 1
ATOM 6340 O O . ILE B 1 50 ? 6.676 -86.25 -27.797 1 14.4 50 ILE B O 1
ATOM 6344 N N . PRO B 1 51 ? 6.504 -87.062 -29.672 1 14.47 51 PRO B N 1
ATOM 6345 C CA . PRO B 1 51 ? 7.242 -87.125 -30.922 1 14.47 51 PRO B CA 1
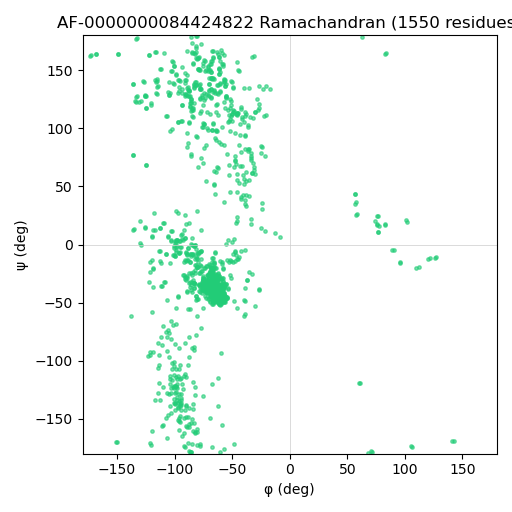ATOM 6346 C C . PRO B 1 51 ? 7.84 -85.812 -31.391 1 14.47 51 PRO B C 1
ATOM 6348 O O . PRO B 1 51 ? 7.531 -84.75 -30.812 1 14.47 51 PRO B O 1
ATOM 6351 N N . PRO B 1 52 ? 7.562 -85.75 -32.781 1 14.12 52 PRO B N 1
ATOM 6352 C CA . PRO B 1 52 ? 8.477 -85.688 -33.938 1 14.12 52 PRO B CA 1
ATOM 6353 C C . PRO B 1 52 ? 8.844 -84.25 -34.281 1 14.12 52 PRO B C 1
ATOM 6355 O O . PRO B 1 52 ? 10.031 -83.875 -34.281 1 14.12 52 PRO B O 1
ATOM 6358 N N . LEU B 1 53 ? 8.102 -83.812 -35.469 1 13.93 53 LEU B N 1
ATOM 6359 C CA . LEU B 1 53 ? 8.617 -83.75 -36.812 1 13.93 53 LEU B CA 1
ATOM 6360 C C . LEU B 1 53 ? 9.141 -82.375 -37.156 1 13.93 53 LEU B C 1
ATOM 6362 O O . LEU B 1 53 ? 8.867 -81.438 -36.406 1 13.93 53 LEU B O 1
ATOM 6366 N N . SER B 1 54 ? 8.578 -81.938 -38.344 1 13.72 54 SER B N 1
ATOM 6367 C CA . SER B 1 54 ? 9.133 -81.812 -39.688 1 13.72 54 SER B CA 1
ATOM 6368 C C . SER B 1 54 ? 9.578 -80.375 -39.969 1 13.72 54 SER B C 1
ATOM 6370 O O . SER B 1 54 ? 10.727 -80.125 -40.375 1 13.72 54 SER B O 1
ATOM 6372 N N . THR B 1 55 ? 8.852 -79.875 -41.094 1 14.2 55 THR B N 1
ATOM 6373 C CA . THR B 1 55 ? 9.305 -79.625 -42.469 1 14.2 55 THR B CA 1
ATOM 6374 C C . THR B 1 55 ? 9.922 -78.25 -42.594 1 14.2 55 THR B C 1
ATOM 6376 O O . THR B 1 55 ? 9.719 -77.375 -41.75 1 14.2 55 THR B O 1
ATOM 6379 N N . THR B 1 56 ? 9.766 -77.812 -43.969 1 13.59 56 THR B N 1
ATOM 6380 C CA . THR B 1 56 ? 10.641 -77.5 -45.094 1 13.59 56 THR B CA 1
ATOM 6381 C C . THR B 1 56 ? 10.922 -76 -45.188 1 13.59 56 THR B C 1
ATOM 6383 O O . THR B 1 56 ? 12.078 -75.625 -45.25 1 13.59 56 THR B O 1
ATOM 6386 N N . ARG B 1 57 ? 9.977 -75.312 -45.969 1 14.26 57 ARG B N 1
ATOM 6387 C CA . ARG B 1 57 ? 10.234 -74.938 -47.344 1 14.26 57 ARG B CA 1
ATOM 6388 C C . ARG B 1 57 ? 11 -73.562 -47.375 1 14.26 57 ARG B C 1
ATOM 6390 O O . ARG B 1 57 ? 10.945 -72.812 -46.438 1 14.26 57 ARG B O 1
ATOM 6397 N N . ASP B 1 58 ? 11.039 -73.188 -48.75 1 13.32 58 ASP B N 1
ATOM 6398 C CA . ASP B 1 58 ? 11.953 -72.812 -49.781 1 13.32 58 ASP B CA 1
ATOM 6399 C C . ASP B 1 58 ? 12.234 -71.312 -49.688 1 13.32 58 ASP B C 1
ATOM 6401 O O . ASP B 1 58 ? 13.391 -70.875 -49.719 1 13.32 58 ASP B O 1
ATOM 6405 N N . ALA B 1 59 ? 11.312 -70.562 -50.438 1 13.95 59 ALA B N 1
ATOM 6406 C CA . ALA B 1 59 ? 11.594 -70 -51.75 1 13.95 59 ALA B CA 1
ATOM 6407 C C . ALA B 1 59 ? 12.344 -68.688 -51.656 1 13.95 59 ALA B C 1
ATOM 6409 O O . ALA B 1 59 ? 12.289 -68 -50.625 1 13.95 59 ALA B O 1
ATOM 6410 N N . SER B 1 60 ? 12.195 -68.062 -52.906 1 13.65 60 SER B N 1
ATOM 6411 C CA . SER B 1 60 ? 13.078 -67.562 -53.938 1 13.65 60 SER B CA 1
ATOM 6412 C C . SER B 1 60 ? 13.562 -66.188 -53.594 1 13.65 60 SER B C 1
ATOM 6414 O O . SER B 1 60 ? 13.219 -65.625 -52.562 1 13.65 60 SER B O 1
ATOM 6416 N N . ALA B 1 61 ? 13.359 -65.375 -54.688 1 13.73 61 ALA B N 1
ATOM 6417 C CA . ALA B 1 61 ? 14.273 -64.875 -55.688 1 13.73 61 ALA B CA 1
ATOM 6418 C C . ALA B 1 61 ? 14.719 -63.438 -55.344 1 13.73 61 ALA B C 1
ATOM 6420 O O . ALA B 1 61 ? 15.914 -63.188 -55.219 1 13.73 61 ALA B O 1
ATOM 6421 N N . GLY B 1 62 ? 14.242 -62.625 -56.344 1 13.39 62 GLY B N 1
ATOM 6422 C CA . GLY B 1 62 ? 15.156 -61.969 -57.281 1 13.39 62 GLY B CA 1
ATOM 6423 C C . GLY B 1 62 ? 15.742 -60.688 -56.719 1 13.39 62 GLY B C 1
ATOM 6424 O O . GLY B 1 62 ? 15.516 -60.344 -55.562 1 13.39 62 GLY B O 1
ATOM 6425 N N . LEU B 1 63 ? 15.43 -59.688 -57.562 1 14.04 63 LEU B N 1
ATOM 6426 C CA . LEU B 1 63 ? 16.375 -59.031 -58.438 1 14.04 63 LEU B CA 1
ATOM 6427 C C . LEU B 1 63 ? 17 -57.812 -57.75 1 14.04 63 LEU B C 1
ATOM 6429 O O . LEU B 1 63 ? 16.484 -57.312 -56.75 1 14.04 63 LEU B O 1
ATOM 6433 N N . PRO B 1 64 ? 17.156 -56.812 -58.719 1 13.95 64 PRO B N 1
ATOM 6434 C CA . PRO B 1 64 ? 18.469 -56.281 -59.125 1 13.95 64 PRO B CA 1
ATOM 6435 C C . PRO B 1 64 ? 18.938 -55.125 -58.25 1 13.95 64 PRO B C 1
ATOM 6437 O O . PRO B 1 64 ? 20.047 -55.188 -57.719 1 13.95 64 PRO B O 1
ATOM 6440 N N . SER B 1 65 ? 18.344 -53.969 -58.594 1 14.18 65 SER B N 1
ATOM 6441 C CA . SER B 1 65 ? 19.172 -53.125 -59.438 1 14.18 65 SER B CA 1
ATOM 6442 C C . SER B 1 65 ? 20.078 -52.219 -58.625 1 14.18 65 SER B C 1
ATOM 6444 O O . SER B 1 65 ? 19.828 -52 -57.438 1 14.18 65 SER B O 1
ATOM 6446 N N . SER B 1 66 ? 20.438 -51.125 -59.406 1 13.55 66 SER B N 1
ATOM 6447 C CA . SER B 1 66 ? 21.688 -50.5 -59.812 1 13.55 66 SER B CA 1
ATOM 6448 C C . SER B 1 66 ? 22.172 -49.531 -58.719 1 13.55 66 SER B C 1
ATOM 6450 O O . SER B 1 66 ? 21.359 -48.812 -58.125 1 13.55 66 SER B O 1
ATOM 6452 N N . LEU B 1 67 ? 23.281 -49.844 -58.156 1 13.8 67 LEU B N 1
ATOM 6453 C CA . LEU B 1 67 ? 24.359 -49.25 -57.375 1 13.8 67 LEU B CA 1
ATOM 6454 C C . LEU B 1 67 ? 24.688 -47.844 -57.875 1 13.8 67 LEU B C 1
ATOM 6456 O O . LEU B 1 67 ? 25.453 -47.125 -57.25 1 13.8 67 LEU B O 1
ATOM 6460 N N . ASP B 1 68 ? 24.594 -47.781 -59.281 1 12.73 68 ASP B N 1
ATOM 6461 C CA . ASP B 1 68 ? 25.859 -47.344 -59.875 1 12.73 68 ASP B CA 1
ATOM 6462 C C . ASP B 1 68 ? 26.266 -45.969 -59.375 1 12.73 68 ASP B C 1
ATOM 6464 O O . ASP B 1 68 ? 27.422 -45.781 -58.969 1 12.73 68 ASP B O 1
ATOM 6468 N N . TYR B 1 69 ? 25.812 -44.938 -60.25 1 14.09 69 TYR B N 1
ATOM 6469 C CA . TYR B 1 69 ? 26.766 -44.188 -61.094 1 14.09 69 TYR B CA 1
ATOM 6470 C C . TYR B 1 69 ? 27.547 -43.188 -60.25 1 14.09 69 TYR B C 1
ATOM 6472 O O . TYR B 1 69 ? 26.969 -42.312 -59.594 1 14.09 69 TYR B O 1
ATOM 6480 N N . LEU B 1 70 ? 28.859 -43.438 -59.906 1 13.23 70 LEU B N 1
ATOM 6481 C CA . LEU B 1 70 ? 30.172 -42.938 -59.531 1 13.23 70 LEU B CA 1
ATOM 6482 C C . LEU B 1 70 ? 30.406 -41.562 -60.156 1 13.23 70 LEU B C 1
ATOM 6484 O O . LEU B 1 70 ? 31.188 -40.75 -59.625 1 13.23 70 LEU B O 1
ATOM 6488 N N . ALA B 1 71 ? 30.234 -41.438 -61.469 1 13.03 71 ALA B N 1
ATOM 6489 C CA . ALA B 1 71 ? 31.391 -41.156 -62.312 1 13.03 71 ALA B CA 1
ATOM 6490 C C . ALA B 1 71 ? 31.906 -39.75 -62.062 1 13.03 71 ALA B C 1
ATOM 6492 O O . ALA B 1 71 ? 31.188 -38.906 -61.5 1 13.03 71 ALA B O 1
ATOM 6493 N N . ASP B 1 72 ? 32.5 -39.156 -63.219 1 13.64 72 ASP B N 1
ATOM 6494 C CA . ASP B 1 72 ? 33.75 -38.781 -63.844 1 13.64 72 ASP B CA 1
ATOM 6495 C C . ASP B 1 72 ? 34 -37.281 -63.656 1 13.64 72 ASP B C 1
ATOM 6497 O O . ASP B 1 72 ? 35.094 -36.875 -63.25 1 13.64 72 ASP B O 1
ATOM 6501 N N . ILE B 1 73 ? 33.719 -36.406 -64.75 1 13.78 73 ILE B N 1
ATOM 6502 C CA . ILE B 1 73 ? 34.594 -35.969 -65.875 1 13.78 73 ILE B CA 1
ATOM 6503 C C . ILE B 1 73 ? 35.219 -34.625 -65.5 1 13.78 73 ILE B C 1
ATOM 6505 O O . ILE B 1 73 ? 34.625 -33.812 -64.75 1 13.78 73 ILE B O 1
ATOM 6509 N N . SER B 1 74 ? 35.562 -33.781 -66.625 1 14.02 74 SER B N 1
ATOM 6510 C CA . SER B 1 74 ? 36.719 -33.344 -67.375 1 14.02 74 SER B CA 1
ATOM 6511 C C . SER B 1 74 ? 37.188 -31.969 -66.938 1 14.02 74 SER B C 1
ATOM 6513 O O . SER B 1 74 ? 38.344 -31.797 -66.562 1 14.02 74 SER B O 1
ATOM 6515 N N . ALA B 1 75 ? 37.25 -30.906 -68 1 14.18 75 ALA B N 1
ATOM 6516 C CA . ALA B 1 75 ? 38.219 -30.359 -68.938 1 14.18 75 ALA B CA 1
ATOM 6517 C C . ALA B 1 75 ? 38.75 -29.016 -68.438 1 14.18 75 ALA B C 1
ATOM 6519 O O . ALA B 1 75 ? 38.156 -28.391 -67.562 1 14.18 75 ALA B O 1
ATOM 6520 N N . HIS B 1 76 ? 39.062 -27.953 -69.5 1 13.96 76 HIS B N 1
ATOM 6521 C CA . HIS B 1 76 ? 40.188 -27.266 -70.125 1 13.96 76 HIS B CA 1
ATOM 6522 C C . HIS B 1 76 ? 40.438 -25.906 -69.5 1 13.96 76 HIS B C 1
ATOM 6524 O O . HIS B 1 76 ? 41.562 -25.594 -69.062 1 13.96 76 HIS B O 1
ATOM 6530 N N . HIS B 1 77 ? 40.438 -24.703 -70.375 1 14.45 77 HIS B N 1
ATOM 6531 C CA . HIS B 1 77 ? 41.562 -23.969 -71 1 14.45 77 HIS B CA 1
ATOM 6532 C C . HIS B 1 77 ? 41.906 -22.734 -70.188 1 14.45 77 HIS B C 1
ATOM 6534 O O . HIS B 1 77 ? 41.188 -22.391 -69.25 1 14.45 77 HIS B O 1
ATOM 6540 N N . GLY B 1 78 ? 42.188 -21.469 -70.938 1 13.97 78 GLY B N 1
ATOM 6541 C CA . GLY B 1 78 ? 43.312 -20.672 -71.375 1 13.97 78 GLY B CA 1
ATOM 6542 C C . GLY B 1 78 ? 43.531 -19.438 -70.562 1 13.97 78 GLY B C 1
ATOM 6543 O O . GLY B 1 78 ? 44.562 -19.297 -69.875 1 13.97 78 GLY B O 1
ATOM 6544 N N . ARG B 1 79 ? 43.344 -18.062 -71.125 1 14.41 79 ARG B N 1
ATOM 6545 C CA . ARG B 1 79 ? 44.406 -17.172 -71.562 1 14.41 79 ARG B CA 1
ATOM 6546 C C . ARG B 1 79 ? 44.781 -16.172 -70.5 1 14.41 79 ARG B C 1
ATOM 6548 O O . ARG B 1 79 ? 44.031 -16 -69.5 1 14.41 79 ARG B O 1
ATOM 6555 N N . ALA B 1 80 ? 45.062 -14.781 -71 1 14.29 80 ALA B N 1
ATOM 6556 C CA . ALA B 1 80 ? 46.25 -13.961 -71.25 1 14.29 80 ALA B CA 1
ATOM 6557 C C . ALA B 1 80 ? 46.469 -12.914 -70.188 1 14.29 80 ALA B C 1
ATOM 6559 O O . ALA B 1 80 ? 47.531 -12.836 -69.625 1 14.29 80 ALA B O 1
ATOM 6560 N N . GLU B 1 81 ? 46.375 -11.461 -70.562 1 13.93 81 GLU B N 1
ATOM 6561 C CA . GLU B 1 81 ? 47.438 -10.484 -70.812 1 13.93 81 GLU B CA 1
ATOM 6562 C C . GLU B 1 81 ? 47.594 -9.555 -69.625 1 13.93 81 GLU B C 1
ATOM 6564 O O . GLU B 1 81 ? 46.781 -9.562 -68.688 1 13.93 81 GLU B O 1
ATOM 6569 N N . SER B 1 82 ? 47.469 -8.078 -69.875 1 14.51 82 SER B N 1
ATOM 6570 C CA . SER B 1 82 ? 48.562 -7.105 -70 1 14.51 82 SER B CA 1
ATOM 6571 C C . SER B 1 82 ? 48.719 -6.336 -68.688 1 14.51 82 SER B C 1
ATOM 6573 O O . SER B 1 82 ? 47.906 -6.438 -67.75 1 14.51 82 SER B O 1
ATOM 6575 N N . ASP B 1 83 ? 48.844 -4.879 -68.812 1 14.62 83 ASP B N 1
ATOM 6576 C CA . ASP B 1 83 ? 49.906 -3.863 -68.812 1 14.62 83 ASP B CA 1
ATOM 6577 C C . ASP B 1 83 ? 49.875 -3.041 -67.562 1 14.62 83 ASP B C 1
ATOM 6579 O O . ASP B 1 83 ? 48.844 -2.959 -66.875 1 14.62 83 ASP B O 1
ATOM 6583 N N . ILE B 1 84 ? 51 -2.254 -67.25 1 15.52 84 ILE B N 1
ATOM 6584 C CA . ILE B 1 84 ? 52 -1.647 -66.312 1 15.52 84 ILE B CA 1
ATOM 6585 C C . ILE B 1 84 ? 51.469 -0.332 -65.812 1 15.52 84 ILE B C 1
ATOM 6587 O O . ILE B 1 84 ? 51.594 -0.057 -64.562 1 15.52 84 ILE B O 1
ATOM 6591 N N . GLY B 1 85 ? 51.062 0.712 -66.625 1 14.32 85 GLY B N 1
ATOM 6592 C CA . GLY B 1 85 ? 51.844 1.927 -66.75 1 14.32 85 GLY B CA 1
ATOM 6593 C C . GLY B 1 85 ? 51.656 2.848 -65.562 1 14.32 85 GLY B C 1
ATOM 6594 O O . GLY B 1 85 ? 50.75 2.658 -64.75 1 14.32 85 GLY B O 1
ATOM 6595 N N . ALA B 1 86 ? 52.281 4.195 -65.625 1 14.78 86 ALA B N 1
ATOM 6596 C CA . ALA B 1 86 ? 53.188 5.266 -65.188 1 14.78 86 ALA B CA 1
ATOM 6597 C C . ALA B 1 86 ? 52.438 6.402 -64.5 1 14.78 86 ALA B C 1
ATOM 6599 O O . ALA B 1 86 ? 52.969 7.012 -63.594 1 14.78 86 ALA B O 1
ATOM 6600 N N . MET B 1 87 ? 51.281 7.008 -65 1 14.43 87 MET B N 1
ATOM 6601 C CA . MET B 1 87 ? 51.406 8.406 -65.375 1 14.43 87 MET B CA 1
ATOM 6602 C C . MET B 1 87 ? 51.469 9.312 -64.188 1 14.43 87 MET B C 1
ATOM 6604 O O . MET B 1 87 ? 50.875 9.016 -63.156 1 14.43 87 MET B O 1
ATOM 6608 N N . ILE B 1 88 ? 52.062 10.68 -64.312 1 15.39 88 ILE B N 1
ATOM 6609 C CA . ILE B 1 88 ? 52.906 11.844 -64.062 1 15.39 88 ILE B CA 1
ATOM 6610 C C . ILE B 1 88 ? 52.125 12.898 -63.312 1 15.39 88 ILE B C 1
ATOM 6612 O O . ILE B 1 88 ? 52.656 13.445 -62.312 1 15.39 88 ILE B O 1
ATOM 6616 N N . ASN B 1 89 ? 51.031 13.594 -63.812 1 14.05 89 ASN B N 1
ATOM 6617 C CA . ASN B 1 89 ? 51.188 15 -64.188 1 14.05 89 ASN B CA 1
ATOM 6618 C C . ASN B 1 89 ? 51.062 15.906 -62.938 1 14.05 89 ASN B C 1
ATOM 6620 O O . ASN B 1 89 ? 50.531 15.5 -61.938 1 14.05 89 ASN B O 1
ATOM 6624 N N . ASP B 1 90 ? 50.594 17.281 -63.188 1 15.01 90 ASP B N 1
ATOM 6625 C CA . ASP B 1 90 ? 51 18.672 -63.281 1 15.01 90 ASP B CA 1
ATOM 6626 C C . ASP B 1 90 ? 50.531 19.484 -62.062 1 15.01 90 ASP B C 1
ATOM 6628 O O . ASP B 1 90 ? 49.625 19.062 -61.344 1 15.01 90 ASP B O 1
ATOM 6632 N N . GLN B 1 91 ? 50.594 20.984 -62.156 1 15.23 91 GLN B N 1
ATOM 6633 C CA . GLN B 1 91 ? 51.188 22.25 -61.75 1 15.23 91 GLN B CA 1
ATOM 6634 C C . GLN B 1 91 ? 50.25 23.078 -60.906 1 15.23 91 GLN B C 1
ATOM 6636 O O . GLN B 1 91 ? 50.625 23.609 -59.844 1 15.23 91 GLN B O 1
ATOM 6641 N N . GLN B 1 92 ? 49.062 23.719 -61.375 1 14.72 92 GLN B N 1
ATOM 6642 C CA . GLN B 1 92 ? 49.031 25.156 -61.531 1 14.72 92 GLN B CA 1
ATOM 6643 C C . GLN B 1 92 ? 48.594 25.875 -60.25 1 14.72 92 GLN B C 1
ATOM 6645 O O . GLN B 1 92 ? 47.969 25.266 -59.375 1 14.72 92 GLN B O 1
ATOM 6650 N N . TYR B 1 93 ? 48.312 27.328 -60.312 1 14.86 93 TYR B N 1
ATOM 6651 C CA . TYR B 1 93 ? 48.719 28.672 -59.938 1 14.86 93 TYR B CA 1
ATOM 6652 C C . TYR B 1 93 ? 47.812 29.25 -58.875 1 14.86 93 TYR B C 1
ATOM 6654 O O . TYR B 1 93 ? 48.281 29.734 -57.812 1 14.86 93 TYR B O 1
ATOM 6662 N N . PHE B 1 94 ? 46.438 29.75 -59.125 1 14.92 94 PHE B N 1
ATOM 6663 C CA . PHE B 1 94 ? 46.156 31.172 -59.25 1 14.92 94 PHE B CA 1
ATOM 6664 C C . PHE B 1 94 ? 45.812 31.766 -57.875 1 14.92 94 PHE B C 1
ATOM 6666 O O . PHE B 1 94 ? 45.438 31.031 -56.969 1 14.92 94 PHE B O 1
ATOM 6673 N N . GLY B 1 95 ? 44.969 33.062 -57.812 1 14.66 95 GLY B N 1
ATOM 6674 C CA . GLY B 1 95 ? 45.031 34.469 -57.562 1 14.66 95 GLY B CA 1
ATOM 6675 C C . GLY B 1 95 ? 44.188 34.906 -56.375 1 14.66 95 GLY B C 1
ATOM 6676 O O . GLY B 1 95 ? 43.938 36.094 -56.188 1 14.66 95 GLY B O 1
ATOM 6677 N N . TRP B 1 96 ? 43.844 34.219 -55.344 1 14.63 96 TRP B N 1
ATOM 6678 C CA . TRP B 1 96 ? 42.688 34.781 -54.625 1 14.63 96 TRP B CA 1
ATOM 6679 C C . TRP B 1 96 ? 43.094 36.094 -53.938 1 14.63 96 TRP B C 1
ATOM 6681 O O . TRP B 1 96 ? 44.062 36.125 -53.156 1 14.63 96 TRP B O 1
ATOM 6691 N N . ASN B 1 97 ? 42.531 37.281 -54.406 1 14.98 97 ASN B N 1
ATOM 6692 C CA . ASN B 1 97 ? 42.719 38.688 -54.219 1 14.98 97 ASN B CA 1
ATOM 6693 C C . ASN B 1 97 ? 42.469 39.125 -52.781 1 14.98 97 ASN B C 1
ATOM 6695 O O . ASN B 1 97 ? 43.406 39.531 -52.094 1 14.98 97 ASN B O 1
ATOM 6699 N N . ALA B 1 98 ? 41.281 40.062 -52.562 1 15.62 98 ALA B N 1
ATOM 6700 C CA . ALA B 1 98 ? 41.25 41.469 -52.25 1 15.62 98 ALA B CA 1
ATOM 6701 C C . ALA B 1 98 ? 41.156 41.719 -50.75 1 15.62 98 ALA B C 1
ATOM 6703 O O . ALA B 1 98 ? 40.531 40.906 -50.031 1 15.62 98 ALA B O 1
ATOM 6704 N N . ALA B 1 99 ? 41.656 42.906 -50.094 1 16.83 99 ALA B N 1
ATOM 6705 C CA . ALA B 1 99 ? 42.219 43.531 -48.906 1 16.83 99 ALA B CA 1
ATOM 6706 C C . ALA B 1 99 ? 41.125 44.188 -48.062 1 16.83 99 ALA B C 1
ATOM 6708 O O . ALA B 1 99 ? 41.406 44.625 -46.938 1 16.83 99 ALA B O 1
ATOM 6709 N N . MET B 1 100 ? 39.812 44.281 -48.5 1 16.61 100 MET B N 1
ATOM 6710 C CA . MET B 1 100 ? 39.469 45.656 -48.156 1 16.61 100 MET B CA 1
ATOM 6711 C C . MET B 1 100 ? 39.656 45.938 -46.688 1 16.61 100 MET B C 1
ATOM 6713 O O . MET B 1 100 ? 39.688 45 -45.875 1 16.61 100 MET B O 1
ATOM 6717 N N . PRO B 1 101 ? 39.25 47.25 -46.281 1 17.67 101 PRO B N 1
ATOM 6718 C CA . PRO B 1 101 ? 39.656 48.312 -45.344 1 17.67 101 PRO B CA 1
ATOM 6719 C C . PRO B 1 101 ? 39.188 48.094 -43.938 1 17.67 101 PRO B C 1
ATOM 6721 O O . PRO B 1 101 ? 38.25 47.281 -43.719 1 17.67 101 PRO B O 1
ATOM 6724 N N . ASP B 1 102 ? 39.656 48.906 -42.938 1 18.19 102 ASP B N 1
ATOM 6725 C CA . ASP B 1 102 ? 40.094 49.062 -41.531 1 18.19 102 ASP B CA 1
ATOM 6726 C C . ASP B 1 102 ? 38.906 49.469 -40.656 1 18.19 102 ASP B C 1
ATOM 6728 O O . ASP B 1 102 ? 39.031 49.5 -39.438 1 18.19 102 ASP B O 1
ATOM 6732 N N . GLN B 1 103 ? 37.719 49.938 -41.188 1 17.75 103 GLN B N 1
ATOM 6733 C CA . GLN B 1 103 ? 37.188 51.062 -40.438 1 17.75 103 GLN B CA 1
ATOM 6734 C C . GLN B 1 103 ? 36.719 50.625 -39.031 1 17.75 103 GLN B C 1
ATOM 6736 O O . GLN B 1 103 ? 36.031 49.594 -38.906 1 17.75 103 GLN B O 1
ATOM 6741 N N . VAL B 1 104 ? 37.156 51.219 -37.875 1 18.95 104 VAL B N 1
ATOM 6742 C CA . VAL B 1 104 ? 37.281 51.094 -36.438 1 18.95 104 VAL B CA 1
ATOM 6743 C C . VAL B 1 104 ? 35.938 51.375 -35.781 1 18.95 104 VAL B C 1
ATOM 6745 O O . VAL B 1 104 ? 35.812 51.344 -34.531 1 18.95 104 VAL B O 1
ATOM 6748 N N . SER B 1 105 ? 34.781 51.438 -36.531 1 17.52 105 SER B N 1
ATOM 6749 C CA . SER B 1 105 ? 33.844 52.344 -35.875 1 17.52 105 SER B CA 1
ATOM 6750 C C . SER B 1 105 ? 33.5 51.875 -34.469 1 17.52 105 SER B C 1
ATOM 6752 O O . SER B 1 105 ? 33.625 50.688 -34.156 1 17.52 105 SER B O 1
ATOM 6754 N N . HIS B 1 106 ? 32.812 52.812 -33.625 1 18.89 106 HIS B N 1
ATOM 6755 C CA . HIS B 1 106 ? 32.562 53.312 -32.281 1 18.89 106 HIS B CA 1
ATOM 6756 C C . HIS B 1 106 ? 31.578 52.375 -31.547 1 18.89 106 HIS B C 1
ATOM 6758 O O . HIS B 1 106 ? 30.812 51.656 -32.156 1 18.89 106 HIS B O 1
ATOM 6764 N N . GLN B 1 107 ? 31.484 52.406 -30.141 1 17.92 107 GLN B N 1
ATOM 6765 C CA . GLN B 1 107 ? 31.234 51.75 -28.875 1 17.92 107 GLN B CA 1
ATOM 6766 C C . GLN B 1 107 ? 29.734 51.719 -28.547 1 17.92 107 GLN B C 1
ATOM 6768 O O . GLN B 1 107 ? 29.344 51.375 -27.438 1 17.92 107 GLN B O 1
ATOM 6773 N N . ALA B 1 108 ? 28.766 52.156 -29.438 1 19.44 108 ALA B N 1
ATOM 6774 C CA . ALA B 1 108 ? 27.562 52.688 -28.812 1 19.44 108 ALA B CA 1
ATOM 6775 C C . ALA B 1 108 ? 26.844 51.625 -28 1 19.44 108 ALA B C 1
ATOM 6777 O O . ALA B 1 108 ? 27.016 50.438 -28.234 1 19.44 108 ALA B O 1
ATOM 6778 N N . GLY B 1 109 ? 25.812 52.125 -27.078 1 20.38 109 GLY B N 1
ATOM 6779 C CA . GLY B 1 109 ? 24.984 52.031 -25.891 1 20.38 109 GLY B CA 1
ATOM 6780 C C . GLY B 1 109 ? 23.797 51.125 -26.047 1 20.38 109 GLY B C 1
ATOM 6781 O O . GLY B 1 109 ? 22.906 51.375 -26.875 1 20.38 109 GLY B O 1
ATOM 6782 N N . LEU B 1 110 ? 23.859 49.906 -26.203 1 21.52 110 LEU B N 1
ATOM 6783 C CA . LEU B 1 110 ? 22.719 49.062 -26.5 1 21.52 110 LEU B CA 1
ATOM 6784 C C . LEU B 1 110 ? 21.594 49.281 -25.516 1 21.52 110 LEU B C 1
ATOM 6786 O O . LEU B 1 110 ? 21.781 49.156 -24.297 1 21.52 110 LEU B O 1
ATOM 6790 N N . ALA B 1 111 ? 20.625 50.094 -25.875 1 22.59 111 ALA B N 1
ATOM 6791 C CA . ALA B 1 111 ? 19.328 50.438 -25.328 1 22.59 111 ALA B CA 1
ATOM 6792 C C . ALA B 1 111 ? 18.547 49.188 -24.906 1 22.59 111 ALA B C 1
ATOM 6794 O O . ALA B 1 111 ? 18.469 48.219 -25.656 1 22.59 111 ALA B O 1
ATOM 6795 N N . PHE B 1 112 ? 18.312 48.969 -23.594 1 25.78 112 PHE B N 1
ATOM 6796 C CA . PHE B 1 112 ? 17.516 48.094 -22.781 1 25.78 112 PHE B CA 1
ATOM 6797 C C . PHE B 1 112 ? 16.109 47.938 -23.359 1 25.78 112 PHE B C 1
ATOM 6799 O O . PHE B 1 112 ? 15.383 48.906 -23.5 1 25.78 112 PHE B O 1
ATOM 6806 N N . ASP B 1 113 ? 15.914 47.156 -24.312 1 26.88 113 ASP B N 1
ATOM 6807 C CA . ASP B 1 113 ? 14.625 47.062 -25 1 26.88 113 ASP B CA 1
ATOM 6808 C C . ASP B 1 113 ? 13.484 46.906 -24 1 26.88 113 ASP B C 1
ATOM 6810 O O . ASP B 1 113 ? 13.586 46.156 -23.016 1 26.88 113 ASP B O 1
ATOM 6814 N N . PRO B 1 114 ? 12.516 47.812 -23.781 1 32.5 114 PRO B N 1
ATOM 6815 C CA . PRO B 1 114 ? 11.344 47.969 -22.922 1 32.5 114 PRO B CA 1
ATOM 6816 C C . PRO B 1 114 ? 10.492 46.719 -22.844 1 32.5 114 PRO B C 1
ATOM 6818 O O . PRO B 1 114 ? 9.516 46.656 -22.094 1 32.5 114 PRO B O 1
ATOM 6821 N N . GLY B 1 115 ? 10.664 45.719 -23.672 1 32.88 115 GLY B N 1
ATOM 6822 C CA . GLY B 1 115 ? 9.742 44.594 -23.781 1 32.88 115 GLY B CA 1
ATOM 6823 C C . GLY B 1 115 ? 9.875 43.625 -22.625 1 32.88 115 GLY B C 1
ATOM 6824 O O . GLY B 1 115 ? 9.039 42.719 -22.469 1 32.88 115 GLY B O 1
ATOM 6825 N N . SER B 1 116 ? 11.039 43.344 -22.156 1 40.41 116 SER B N 1
ATOM 6826 C CA . SER B 1 116 ? 11.266 42.344 -21.109 1 40.41 116 SER B CA 1
ATOM 6827 C C . SER B 1 116 ? 10.57 42.75 -19.812 1 40.41 116 SER B C 1
ATOM 6829 O O . SER B 1 116 ? 10.133 41.906 -19.047 1 40.41 116 SER B O 1
ATOM 6831 N N . LYS B 1 117 ? 10.531 44.031 -19.484 1 42.38 117 LYS B N 1
ATOM 6832 C CA . LYS B 1 117 ? 9.875 44.531 -18.266 1 42.38 117 LYS B CA 1
ATOM 6833 C C . LYS B 1 117 ? 8.375 44.281 -18.312 1 42.38 117 LYS B C 1
ATOM 6835 O O . LYS B 1 117 ? 7.75 44 -17.281 1 42.38 117 LYS B O 1
ATOM 6840 N N . ASP B 1 118 ? 7.898 44.281 -19.484 1 47.81 118 ASP B N 1
ATOM 6841 C CA . ASP B 1 118 ? 6.457 44.094 -19.594 1 47.81 118 ASP B CA 1
ATOM 6842 C C . ASP B 1 118 ? 6.07 42.656 -19.328 1 47.81 118 ASP B C 1
ATOM 6844 O O . ASP B 1 118 ? 5.055 42.375 -18.672 1 47.81 118 ASP B O 1
ATOM 6848 N N . MET B 1 119 ? 6.961 41.719 -19.703 1 53.78 119 MET B N 1
ATOM 6849 C CA . MET B 1 119 ? 6.633 40.312 -19.484 1 53.78 119 MET B CA 1
ATOM 6850 C C . MET B 1 119 ? 6.711 39.969 -18 1 53.78 119 MET B C 1
ATOM 6852 O O . MET B 1 119 ? 5.867 39.219 -17.484 1 53.78 119 MET B O 1
ATOM 6856 N N . LEU B 1 120 ? 7.668 40.531 -17.422 1 56.44 120 LEU B N 1
ATOM 6857 C CA . LEU B 1 120 ? 7.809 40.312 -15.984 1 56.44 120 LEU B CA 1
ATOM 6858 C C . LEU B 1 120 ? 6.629 40.875 -15.219 1 56.44 120 LEU B C 1
ATOM 6860 O O . LEU B 1 120 ? 6.168 40.312 -14.242 1 56.44 120 LEU B O 1
ATOM 6864 N N . GLN B 1 121 ? 6.164 41.969 -15.758 1 58.75 121 GLN B N 1
ATOM 6865 C CA . GLN B 1 121 ? 5.035 42.625 -15.102 1 58.75 121 GLN B CA 1
ATOM 6866 C C . GLN B 1 121 ? 3.789 41.75 -15.156 1 58.75 121 GLN B C 1
ATOM 6868 O O . GLN B 1 121 ? 3.006 41.719 -14.203 1 58.75 121 GLN B O 1
ATOM 6873 N N . MET B 1 122 ? 3.738 41.094 -16.219 1 64.56 122 MET B N 1
ATOM 6874 C CA . MET B 1 122 ? 2.58 40.219 -16.359 1 64.56 122 MET B CA 1
ATOM 6875 C C . MET B 1 122 ? 2.615 39.094 -15.32 1 64.56 122 MET B C 1
ATOM 6877 O O . MET B 1 122 ? 1.584 38.75 -14.742 1 64.56 122 MET B O 1
ATOM 6881 N N . TRP B 1 123 ? 3.824 38.688 -15.102 1 68.5 123 TRP B N 1
ATOM 6882 C CA . TRP B 1 123 ? 3.949 37.562 -14.195 1 68.5 123 TRP B CA 1
ATOM 6883 C C . TRP B 1 123 ? 3.844 38 -12.742 1 68.5 123 TRP B C 1
ATOM 6885 O O . TRP B 1 123 ? 3.512 37.188 -11.867 1 68.5 123 TRP B O 1
ATOM 6895 N N . LEU B 1 124 ? 4.074 39.281 -12.555 1 64.81 124 LEU B N 1
ATOM 6896 C CA . LEU B 1 124 ? 4.117 39.75 -11.172 1 64.81 124 LEU B CA 1
ATOM 6897 C C . LEU B 1 124 ? 2.826 40.469 -10.797 1 64.81 124 LEU B C 1
ATOM 6899 O O . LEU B 1 124 ? 2.707 41 -9.695 1 64.81 124 LEU B O 1
ATOM 6903 N N . GLU B 1 125 ? 1.89 40.438 -11.828 1 61.62 125 GLU B N 1
ATOM 6904 C CA . GLU B 1 125 ? 0.605 41.062 -11.492 1 61.62 125 GLU B CA 1
ATOM 6905 C C . GLU B 1 125 ? -0.081 40.281 -10.352 1 61.62 125 GLU B C 1
ATOM 6907 O O . GLU B 1 125 ? -0.211 39.062 -10.406 1 61.62 125 GLU B O 1
ATOM 6912 N N . PRO B 1 126 ? -0.137 41.031 -9.289 1 61.84 126 PRO B N 1
ATOM 6913 C CA . PRO B 1 126 ? -0.777 40.344 -8.164 1 61.84 126 PRO B CA 1
ATOM 6914 C C . PRO B 1 126 ? -2.135 39.75 -8.523 1 61.84 126 PRO B C 1
ATOM 6916 O O . PRO B 1 126 ? -2.801 40.25 -9.445 1 61.84 126 PRO B O 1
ATOM 6919 N N . HIS B 1 127 ? -2.42 38.594 -8.359 1 52.94 127 HIS B N 1
ATOM 6920 C CA . HIS B 1 127 ? -3.74 38 -8.516 1 52.94 127 HIS B CA 1
ATOM 6921 C C . HIS B 1 127 ? -4.832 38.938 -7.992 1 52.94 127 HIS B C 1
ATOM 6923 O O . HIS B 1 127 ? -4.773 39.375 -6.844 1 52.94 127 HIS B O 1
ATOM 6929 N N . PRO B 1 128 ? -5.406 39.719 -8.883 1 36.53 128 PRO B N 1
ATOM 6930 C CA . PRO B 1 128 ? -6.504 40.438 -8.242 1 36.53 128 PRO B CA 1
ATOM 6931 C C . PRO B 1 128 ? -7.316 39.562 -7.293 1 36.53 128 PRO B C 1
ATOM 6933 O O . PRO B 1 128 ? -7.453 38.344 -7.527 1 36.53 128 PRO B O 1
ATOM 6936 N N . ASP B 1 129 ? -7.168 39.781 -6.184 1 36.09 129 ASP B N 1
ATOM 6937 C CA . ASP B 1 129 ? -8.305 39.219 -5.453 1 36.09 129 ASP B CA 1
ATOM 6938 C C . ASP B 1 129 ? -9.578 39.281 -6.285 1 36.09 129 ASP B C 1
ATOM 6940 O O . ASP B 1 129 ? -10.031 40.375 -6.637 1 36.09 129 ASP B O 1
ATOM 6944 N N . SER B 1 130 ? -9.664 38.719 -7.301 1 31.17 130 SER B N 1
ATOM 6945 C CA . SER B 1 130 ? -11.031 38.781 -7.793 1 31.17 130 SER B CA 1
ATOM 6946 C C . SER B 1 130 ? -12.023 39 -6.652 1 31.17 130 SER B C 1
ATOM 6948 O O . SER B 1 130 ? -12.188 38.156 -5.793 1 31.17 130 SER B O 1
ATOM 6950 N N . LYS B 1 131 ? -12.148 40.219 -6.336 1 31.69 131 LYS B N 1
ATOM 6951 C CA . LYS B 1 131 ? -13.453 40.656 -5.855 1 31.69 131 LYS B CA 1
ATOM 6952 C C . LYS B 1 131 ? -14.586 40.031 -6.656 1 31.69 131 LYS B C 1
ATOM 6954 O O . LYS B 1 131 ? -14.82 40.375 -7.812 1 31.69 131 LYS B O 1
ATOM 6959 N N . LEU B 1 132 ? -14.781 38.844 -6.75 1 26.19 132 LEU B N 1
ATOM 6960 C CA . LEU B 1 132 ? -16.219 38.625 -6.902 1 26.19 132 LEU B CA 1
ATOM 6961 C C . LEU B 1 132 ? -17.016 39.688 -6.184 1 26.19 132 LEU B C 1
ATOM 6963 O O . LEU B 1 132 ? -17.125 39.688 -4.953 1 26.19 132 LEU B O 1
ATOM 6967 N N . ASN B 1 133 ? -16.906 40.906 -6.602 1 24.34 133 ASN B N 1
ATOM 6968 C CA . ASN B 1 133 ? -18.016 41.875 -6.602 1 24.34 133 ASN B CA 1
ATOM 6969 C C . ASN B 1 133 ? -19.281 41.25 -7.191 1 24.34 133 ASN B C 1
ATOM 6971 O O . ASN B 1 133 ? -19.891 41.812 -8.094 1 24.34 133 ASN B O 1
ATOM 6975 N N . ASP B 1 134 ? -19.453 40.156 -7.715 1 24.03 134 ASP B N 1
ATOM 6976 C CA . ASP B 1 134 ? -20.875 39.875 -7.543 1 24.03 134 ASP B CA 1
ATOM 6977 C C . ASP B 1 134 ? -21.328 40.156 -6.109 1 24.03 134 ASP B C 1
ATOM 6979 O O . ASP B 1 134 ? -20.953 39.438 -5.188 1 24.03 134 ASP B O 1
ATOM 6983 N N . SER B 1 135 ? -21.328 41.438 -5.789 1 24.45 135 SER B N 1
ATOM 6984 C CA . SER B 1 135 ? -22.312 42.031 -4.891 1 24.45 135 SER B CA 1
ATOM 6985 C C . SER B 1 135 ? -23.609 41.219 -4.879 1 24.45 135 SER B C 1
ATOM 6987 O O . SER B 1 135 ? -24.234 41.031 -5.922 1 24.45 135 SER B O 1
ATOM 6989 N N . VAL B 1 136 ? -23.922 40.281 -4.383 1 23.94 136 VAL B N 1
ATOM 6990 C CA . VAL B 1 136 ? -25.266 40.438 -3.826 1 23.94 136 VAL B CA 1
ATOM 6991 C C . VAL B 1 136 ? -25.453 41.875 -3.307 1 23.94 136 VAL B C 1
ATOM 6993 O O . VAL B 1 136 ? -24.875 42.25 -2.293 1 23.94 136 VAL B O 1
ATOM 6996 N N . ASP B 1 137 ? -25.234 42.906 -4.172 1 23.58 137 ASP B N 1
ATOM 6997 C CA . ASP B 1 137 ? -25.953 44.188 -4.145 1 23.58 137 ASP B CA 1
ATOM 6998 C C . ASP B 1 137 ? -27.312 44.031 -3.469 1 23.58 137 ASP B C 1
ATOM 7000 O O . ASP B 1 137 ? -28.328 43.844 -4.141 1 23.58 137 ASP B O 1
ATOM 7004 N N . LEU B 1 138 ? -27.422 43.281 -2.543 1 23.61 138 LEU B N 1
ATOM 7005 C CA . LEU B 1 138 ? -28.547 43.562 -1.658 1 23.61 138 LEU B CA 1
ATOM 7006 C C . LEU B 1 138 ? -28.516 45.031 -1.199 1 23.61 138 LEU B C 1
ATOM 7008 O O . LEU B 1 138 ? -29.438 45.469 -0.497 1 23.61 138 LEU B O 1
ATOM 7012 N N . MET B 1 139 ? -27.344 45.844 -1.349 1 23.19 139 MET B N 1
ATOM 7013 C CA . MET B 1 139 ? -27.641 47.156 -0.821 1 23.19 139 MET B CA 1
ATOM 7014 C C . MET B 1 139 ? -28.172 48.094 -1.919 1 23.19 139 MET B C 1
ATOM 7016 O O . MET B 1 139 ? -27.453 48.969 -2.402 1 23.19 139 MET B O 1
ATOM 7020 N N . HIS B 1 140 ? -28.578 47.812 -3.145 1 22 140 HIS B N 1
ATOM 7021 C CA . HIS B 1 140 ? -29.344 48.906 -3.723 1 22 140 HIS B CA 1
ATOM 7022 C C . HIS B 1 140 ? -30.156 49.656 -2.656 1 22 140 HIS B C 1
ATOM 7024 O O . HIS B 1 140 ? -30.453 49.094 -1.596 1 22 140 HIS B O 1
ATOM 7030 N N . ASP B 1 141 ? -30.609 50.969 -3.018 1 20 141 ASP B N 1
ATOM 7031 C CA . ASP B 1 141 ? -31.469 51.969 -2.406 1 20 141 ASP B CA 1
ATOM 7032 C C . ASP B 1 141 ? -32.781 51.344 -1.911 1 20 141 ASP B C 1
ATOM 7034 O O . ASP B 1 141 ? -33.562 50.875 -2.709 1 20 141 ASP B O 1
ATOM 7038 N N . SER B 1 142 ? -32.938 50.625 -0.99 1 20.53 142 SER B N 1
ATOM 7039 C CA . SER B 1 142 ? -34.219 50.75 -0.278 1 20.53 142 SER B CA 1
ATOM 7040 C C . SER B 1 142 ? -34.562 52.188 -0.016 1 20.53 142 SER B C 1
ATOM 7042 O O . SER B 1 142 ? -33.938 52.875 0.809 1 20.53 142 SER B O 1
ATOM 7044 N N . HIS B 1 143 ? -34.75 53.156 -1.136 1 20.52 143 HIS B N 1
ATOM 7045 C CA . HIS B 1 143 ? -36 53.875 -0.875 1 20.52 143 HIS B CA 1
ATOM 7046 C C . HIS B 1 143 ? -37.125 52.938 -0.48 1 20.52 143 HIS B C 1
ATOM 7048 O O . HIS B 1 143 ? -37.812 52.375 -1.345 1 20.52 143 HIS B O 1
ATOM 7054 N N . PHE B 1 144 ? -36.969 52.031 0.33 1 20.75 144 PHE B N 1
ATOM 7055 C CA . PHE B 1 144 ? -38.25 51.719 0.943 1 20.75 144 PHE B CA 1
ATOM 7056 C C . PHE B 1 144 ? -39 52.969 1.308 1 20.75 144 PHE B C 1
ATOM 7058 O O . PHE B 1 144 ? -38.5 53.844 2.029 1 20.75 144 PHE B O 1
ATOM 7065 N N . PRO B 1 145 ? -39.75 53.5 0.286 1 20.97 145 PRO B N 1
ATOM 7066 C CA . PRO B 1 145 ? -40.688 54.5 0.745 1 20.97 145 PRO B CA 1
ATOM 7067 C C . PRO B 1 145 ? -41.125 54.312 2.197 1 20.97 145 PRO B C 1
ATOM 7069 O O . PRO B 1 145 ? -41.062 53.188 2.707 1 20.97 145 PRO B O 1
ATOM 7072 N N . LEU B 1 146 ? -40.781 55.344 3.061 1 20.42 146 LEU B N 1
ATOM 7073 C CA . LEU B 1 146 ? -41.594 55.562 4.246 1 20.42 146 LEU B CA 1
ATOM 7074 C C . LEU B 1 146 ? -43.094 55.438 3.914 1 20.42 146 LEU B C 1
ATOM 7076 O O . LEU B 1 146 ? -43.688 56.375 3.363 1 20.42 146 LEU B O 1
ATOM 7080 N N . MET B 1 147 ? -43.594 54.438 3.041 1 21.08 147 MET B N 1
ATOM 7081 C CA . MET B 1 147 ? -45.031 54.5 2.893 1 21.08 147 MET B CA 1
ATOM 7082 C C . MET B 1 147 ? -45.719 54.906 4.199 1 21.08 147 MET B C 1
ATOM 7084 O O . MET B 1 147 ? -45.625 54.188 5.199 1 21.08 147 MET B O 1
ATOM 7088 N N . GLY B 1 148 ? -45.781 56.281 4.52 1 20.02 148 GLY B N 1
ATOM 7089 C CA . GLY B 1 148 ? -46.688 56.906 5.496 1 20.02 148 GLY B CA 1
ATOM 7090 C C . GLY B 1 148 ? -48.094 56.312 5.469 1 20.02 148 GLY B C 1
ATOM 7091 O O . GLY B 1 148 ? -48.812 56.469 6.441 1 20.02 148 GLY B O 1
ATOM 7092 N N . ASP B 1 149 ? -48.75 56.469 4.273 1 20.83 149 ASP B N 1
ATOM 7093 C CA . ASP B 1 149 ? -50.188 56.656 4.5 1 20.83 149 ASP B CA 1
ATOM 7094 C C . ASP B 1 149 ? -50.781 55.5 5.266 1 20.83 149 ASP B C 1
ATOM 7096 O O . ASP B 1 149 ? -50.219 54.406 5.273 1 20.83 149 ASP B O 1
ATOM 7100 N N . ASN B 1 150 ? -52.094 55.75 5.871 1 21.27 150 ASN B N 1
ATOM 7101 C CA . ASN B 1 150 ? -53.125 55.219 6.758 1 21.27 150 ASN B CA 1
ATOM 7102 C C . ASN B 1 150 ? -53.656 53.875 6.27 1 21.27 150 ASN B C 1
ATOM 7104 O O . ASN B 1 150 ? -54.719 53.438 6.707 1 21.27 150 ASN B O 1
ATOM 7108 N N . LEU B 1 151 ? -53.438 53.469 4.984 1 22.38 151 LEU B N 1
ATOM 7109 C CA . LEU B 1 151 ? -54.531 52.531 4.73 1 22.38 151 LEU B CA 1
ATOM 7110 C C . LEU B 1 151 ? -54.531 51.406 5.777 1 22.38 151 LEU B C 1
ATOM 7112 O O . LEU B 1 151 ? -53.5 50.812 6.074 1 22.38 151 LEU B O 1
ATOM 7116 N N . ILE B 1 152 ? -55.625 51.25 6.633 1 22.7 152 ILE B N 1
ATOM 7117 C CA . ILE B 1 152 ? -56.219 50.438 7.684 1 22.7 152 ILE B CA 1
ATOM 7118 C C . ILE B 1 152 ? -56.219 48.969 7.262 1 22.7 152 ILE B C 1
ATOM 7120 O O . ILE B 1 152 ? -57 48.188 7.77 1 22.7 152 ILE B O 1
ATOM 7124 N N . LEU B 1 153 ? -55.656 48.656 6.051 1 23.39 153 LEU B N 1
ATOM 7125 C CA . LEU B 1 153 ? -56.156 47.312 5.82 1 23.39 153 LEU B CA 1
ATOM 7126 C C . LEU B 1 153 ? -55.906 46.406 7.031 1 23.39 153 LEU B C 1
ATOM 7128 O O . LEU B 1 153 ? -54.875 46.5 7.676 1 23.39 153 LEU B O 1
ATOM 7132 N N . THR B 1 154 ? -56.969 45.875 7.605 1 22.28 154 THR B N 1
ATOM 7133 C CA . THR B 1 154 ? -57.156 44.938 8.711 1 22.28 154 THR B CA 1
ATOM 7134 C C . THR B 1 154 ? -56.344 43.656 8.523 1 22.28 154 THR B C 1
ATOM 7136 O O . THR B 1 154 ? -56.562 42.906 7.59 1 22.28 154 THR B O 1
ATOM 7139 N N . PRO B 1 155 ? -55.062 43.844 8.609 1 24.41 155 PRO B N 1
ATOM 7140 C CA . PRO B 1 155 ? -54.031 42.844 8.281 1 24.41 155 PRO B CA 1
ATOM 7141 C C . PRO B 1 155 ? -54.312 41.469 8.898 1 24.41 155 PRO B C 1
ATOM 7143 O O . PRO B 1 155 ? -54.344 41.344 10.125 1 24.41 155 PRO B O 1
ATOM 7146 N N . GLU B 1 156 ? -55.219 40.75 8.336 1 25.55 156 GLU B N 1
ATOM 7147 C CA . GLU B 1 156 ? -55.625 39.469 8.883 1 25.55 156 GLU B CA 1
ATOM 7148 C C . GLU B 1 156 ? -54.438 38.562 9.086 1 25.55 156 GLU B C 1
ATOM 7150 O O . GLU B 1 156 ? -53.594 38.375 8.18 1 25.55 156 GLU B O 1
ATOM 7155 N N . GLN B 1 157 ? -53.906 38.281 10.273 1 24.7 157 GLN B N 1
ATOM 7156 C CA . GLN B 1 157 ? -52.906 37.625 11.094 1 24.7 157 GLN B CA 1
ATOM 7157 C C . GLN B 1 157 ? -52.719 36.156 10.695 1 24.7 157 GLN B C 1
ATOM 7159 O O . GLN B 1 157 ? -53.094 35.281 11.461 1 24.7 157 GLN B O 1
ATOM 7164 N N . ASP B 1 158 ? -53.125 35.75 9.539 1 26.91 158 ASP B N 1
ATOM 7165 C CA . ASP B 1 158 ? -53 34.281 9.57 1 26.91 158 ASP B CA 1
ATOM 7166 C C . ASP B 1 158 ? -51.531 33.875 9.719 1 26.91 158 ASP B C 1
ATOM 7168 O O . ASP B 1 158 ? -50.688 34.188 8.867 1 26.91 158 ASP B O 1
ATOM 7172 N N . ARG B 1 159 ? -50.938 33.688 10.906 1 27.73 159 ARG B N 1
ATOM 7173 C CA . ARG B 1 159 ? -49.75 33.125 11.578 1 27.73 159 ARG B CA 1
ATOM 7174 C C . ARG B 1 159 ? -49.312 31.828 10.938 1 27.73 159 ARG B C 1
ATOM 7176 O O . ARG B 1 159 ? -49.75 30.75 11.352 1 27.73 159 ARG B O 1
ATOM 7183 N N . HIS B 1 160 ? -49.281 31.703 9.695 1 28.41 160 HIS B N 1
ATOM 7184 C CA . HIS B 1 160 ? -48.75 30.422 9.234 1 28.41 160 HIS B CA 1
ATOM 7185 C C . HIS B 1 160 ? -47.406 30.125 9.891 1 28.41 160 HIS B C 1
ATOM 7187 O O . HIS B 1 160 ? -46.562 31 9.977 1 28.41 160 HIS B O 1
ATOM 7193 N N . SER B 1 161 ? -47.312 29.172 10.766 1 28.12 161 SER B N 1
ATOM 7194 C CA . SER B 1 161 ? -46.25 28.547 11.555 1 28.12 161 SER B CA 1
ATOM 7195 C C . SER B 1 161 ? -45 28.297 10.711 1 28.12 161 SER B C 1
ATOM 7197 O O . SER B 1 161 ? -45 27.406 9.867 1 28.12 161 SER B O 1
ATOM 7199 N N . VAL B 1 162 ? -44.469 29.188 10.07 1 33.69 162 VAL B N 1
ATOM 7200 C CA . VAL B 1 162 ? -43.094 29.016 9.539 1 33.69 162 VAL B CA 1
ATOM 7201 C C . VAL B 1 162 ? -42.281 28.172 10.5 1 33.69 162 VAL B C 1
ATOM 7203 O O . VAL B 1 162 ? -42 28.578 11.625 1 33.69 162 VAL B O 1
ATOM 7206 N N . ASP B 1 163 ? -42.438 27 10.547 1 33.69 163 ASP B N 1
ATOM 7207 C CA . ASP B 1 163 ? -41.688 26.016 11.352 1 33.69 163 ASP B CA 1
ATOM 7208 C C . ASP B 1 163 ? -40.219 26.375 11.453 1 33.69 163 ASP B C 1
ATOM 7210 O O . ASP B 1 163 ? -39.5 26.375 10.445 1 33.69 163 ASP B O 1
ATOM 7214 N N . ARG B 1 164 ? -39.688 27.219 12.266 1 38.44 164 ARG B N 1
ATOM 7215 C CA . ARG B 1 164 ? -38.5 27.875 12.828 1 38.44 164 ARG B CA 1
ATOM 7216 C C . ARG B 1 164 ? -37.281 26.984 12.727 1 38.44 164 ARG B C 1
ATOM 7218 O O . ARG B 1 164 ? -36.125 27.469 12.805 1 38.44 164 ARG B O 1
ATOM 7225 N N . ASP B 1 165 ? -37.312 25.641 12.914 1 40.5 165 ASP B N 1
ATOM 7226 C CA . ASP B 1 165 ? -36.25 24.75 13.367 1 40.5 165 ASP B CA 1
ATOM 7227 C C . ASP B 1 165 ? -35.375 24.312 12.203 1 40.5 165 ASP B C 1
ATOM 7229 O O . ASP B 1 165 ? -34.406 23.562 12.391 1 40.5 165 ASP B O 1
ATOM 7233 N N . SER B 1 166 ? -35.75 24.219 10.844 1 50.25 166 SER B N 1
ATOM 7234 C CA . SER B 1 166 ? -35.031 23.359 9.914 1 50.25 166 SER B CA 1
ATOM 7235 C C . SER B 1 166 ? -34.094 24.172 9.023 1 50.25 166 SER B C 1
ATOM 7237 O O . SER B 1 166 ? -34.5 25.156 8.422 1 50.25 166 SER B O 1
ATOM 7239 N N . ILE B 1 167 ? -32.656 24.312 9.25 1 59.91 167 ILE B N 1
ATOM 7240 C CA . ILE B 1 167 ? -31.641 24.812 8.312 1 59.91 167 ILE B CA 1
ATOM 7241 C C . ILE B 1 167 ? -32.062 24.484 6.887 1 59.91 167 ILE B C 1
ATOM 7243 O O . ILE B 1 167 ? -32.344 23.328 6.562 1 59.91 167 ILE B O 1
ATOM 7247 N N . PRO B 1 168 ? -32.344 25.625 6.152 1 63.94 168 PRO B N 1
ATOM 7248 C CA . PRO B 1 168 ? -32.75 25.344 4.77 1 63.94 168 PRO B CA 1
ATOM 7249 C C . PRO B 1 168 ? -31.781 24.391 4.066 1 63.94 168 PRO B C 1
ATOM 7251 O O . PRO B 1 168 ? -30.562 24.453 4.293 1 63.94 168 PRO B O 1
ATOM 7254 N N . ASN B 1 169 ? -32.281 23.531 3.332 1 72.81 169 ASN B N 1
ATOM 7255 C CA . ASN B 1 169 ? -31.562 22.531 2.574 1 72.81 169 ASN B CA 1
ATOM 7256 C C . ASN B 1 169 ? -30.562 23.156 1.609 1 72.81 169 ASN B C 1
ATOM 7258 O O . ASN B 1 169 ? -29.516 22.578 1.318 1 72.81 169 ASN B O 1
ATOM 7262 N N . GLU B 1 170 ? -30.875 24.391 1.15 1 71.44 170 GLU B N 1
ATOM 7263 C CA . GLU B 1 170 ? -30.047 25.047 0.155 1 71.44 170 GLU B CA 1
ATOM 7264 C C . GLU B 1 170 ? -28.688 25.438 0.741 1 71.44 170 GLU B C 1
ATOM 7266 O O . GLU B 1 170 ? -27.672 25.422 0.043 1 71.44 170 GLU B O 1
ATOM 7271 N N . ARG B 1 171 ? -28.688 25.75 1.924 1 73.12 171 ARG B N 1
ATOM 7272 C CA . ARG B 1 171 ? -27.438 26.141 2.561 1 73.12 171 ARG B CA 1
ATOM 7273 C C . ARG B 1 171 ? -26.516 24.953 2.727 1 73.12 171 ARG B C 1
ATOM 7275 O O . ARG B 1 171 ? -25.297 25.062 2.508 1 73.12 171 ARG B O 1
ATOM 7282 N N . PHE B 1 172 ? -27.109 23.859 3.033 1 76.5 172 PHE B N 1
ATOM 7283 C CA . PHE B 1 172 ? -26.297 22.656 3.156 1 76.5 172 PHE B CA 1
ATOM 7284 C C . PHE B 1 172 ? -25.719 22.25 1.807 1 76.5 172 PHE B C 1
ATOM 7286 O O . PHE B 1 172 ? -24.594 21.75 1.732 1 76.5 172 PHE B O 1
ATOM 7293 N N . ALA B 1 173 ? -26.469 22.516 0.85 1 75.44 173 ALA B N 1
ATOM 7294 C CA . ALA B 1 173 ? -26 22.188 -0.49 1 75.44 173 ALA B CA 1
ATOM 7295 C C . ALA B 1 173 ? -24.781 23.047 -0.864 1 75.44 173 ALA B C 1
ATOM 7297 O O . ALA B 1 173 ? -23.859 22.547 -1.508 1 75.44 173 ALA B O 1
ATOM 7298 N N . ARG B 1 174 ? -24.828 24.266 -0.438 1 75.19 174 ARG B N 1
ATOM 7299 C CA . ARG B 1 174 ? -23.703 25.156 -0.708 1 75.19 174 ARG B CA 1
ATOM 7300 C C . ARG B 1 174 ? -22.453 24.719 0.052 1 75.19 174 ARG B C 1
ATOM 7302 O O . ARG B 1 174 ? -21.344 24.766 -0.487 1 75.19 174 ARG B O 1
ATOM 7309 N N . VAL B 1 175 ? -22.656 24.328 1.232 1 80 175 VAL B N 1
ATOM 7310 C CA . VAL B 1 175 ? -21.531 23.891 2.057 1 80 175 VAL B CA 1
ATOM 7311 C C . VAL B 1 175 ? -20.938 22.609 1.476 1 80 175 VAL B C 1
ATOM 7313 O O . VAL B 1 175 ? -19.719 22.438 1.442 1 80 175 VAL B O 1
ATOM 7316 N N . GLN B 1 176 ? -21.734 21.766 1.039 1 78.5 176 GLN B N 1
ATOM 7317 C CA . GLN B 1 176 ? -21.281 20.5 0.467 1 78.5 176 GLN B CA 1
ATOM 7318 C C . GLN B 1 176 ? -20.359 20.734 -0.735 1 78.5 176 GLN B C 1
ATOM 7320 O O . GLN B 1 176 ? -19.375 20.016 -0.925 1 78.5 176 GLN B O 1
ATOM 7325 N N . GLN B 1 177 ? -20.641 21.75 -1.449 1 74.88 177 GLN B N 1
ATOM 7326 C CA . GLN B 1 177 ? -19.859 22.062 -2.646 1 74.88 177 GLN B CA 1
ATOM 7327 C C . GLN B 1 177 ? -18.5 22.641 -2.283 1 74.88 177 GLN B C 1
ATOM 7329 O O . GLN B 1 177 ? -17.562 22.578 -3.076 1 74.88 177 GLN B O 1
ATOM 7334 N N . CYS B 1 178 ? -18.422 23.125 -1.1 1 76 178 CYS B N 1
ATOM 7335 C CA . CYS B 1 178 ? -17.203 23.812 -0.687 1 76 178 CYS B CA 1
ATOM 7336 C C . CYS B 1 178 ? -16.203 22.812 -0.104 1 76 178 CYS B C 1
ATOM 7338 O O . CYS B 1 178 ? -15.008 23.125 0.016 1 76 178 CYS B O 1
ATOM 7340 N N . TRP B 1 179 ? -16.719 21.656 0.147 1 80 179 TRP B N 1
ATOM 7341 C CA . TRP B 1 179 ? -15.805 20.703 0.762 1 80 179 TRP B CA 1
ATOM 7342 C C . TRP B 1 179 ? -14.836 20.141 -0.269 1 80 179 TRP B C 1
ATOM 7344 O O . TRP B 1 179 ? -15.25 19.75 -1.367 1 80 179 TRP B O 1
ATOM 7354 N N . LEU B 1 180 ? -13.578 20.203 0.043 1 72.94 180 LEU B N 1
ATOM 7355 C CA . LEU B 1 180 ? -12.523 19.766 -0.862 1 72.94 180 LEU B CA 1
ATOM 7356 C C . LEU B 1 180 ? -12.398 18.234 -0.861 1 72.94 180 LEU B C 1
ATOM 7358 O O . LEU B 1 180 ? -12.062 17.641 -1.883 1 72.94 180 LEU B O 1
ATOM 7362 N N . ALA B 1 181 ? -12.594 17.625 0.307 1 73.06 181 ALA B N 1
ATOM 7363 C CA . ALA B 1 181 ? -12.406 16.188 0.413 1 73.06 181 ALA B CA 1
ATOM 7364 C C . ALA B 1 181 ? -13.742 15.453 0.404 1 73.06 181 ALA B C 1
ATOM 7366 O O . ALA B 1 181 ? -14.75 15.977 0.887 1 73.06 181 ALA B O 1
ATOM 7367 N N . PRO B 1 182 ? -13.758 14.352 -0.297 1 70.62 182 PRO B N 1
ATOM 7368 C CA . PRO B 1 182 ? -14.992 13.562 -0.267 1 70.62 182 PRO B CA 1
ATOM 7369 C C . PRO B 1 182 ? -15.344 13.062 1.133 1 70.62 182 PRO B C 1
ATOM 7371 O O . PRO B 1 182 ? -14.469 13.008 2.006 1 70.62 182 PRO B O 1
ATOM 7374 N N . PRO B 1 183 ? -16.672 12.922 1.277 1 71.5 183 PRO B N 1
ATOM 7375 C CA . PRO B 1 183 ? -17.047 12.422 2.6 1 71.5 183 PRO B CA 1
ATOM 7376 C C . PRO B 1 183 ? -16.469 11.039 2.902 1 71.5 183 PRO B C 1
ATOM 7378 O O . PRO B 1 183 ? -16.141 10.289 1.979 1 71.5 183 PRO B O 1
ATOM 7381 N N . ASN B 1 184 ? -16.266 10.828 4.156 1 67.88 184 ASN B N 1
ATOM 7382 C CA . ASN B 1 184 ? -15.734 9.539 4.605 1 67.88 184 ASN B CA 1
ATOM 7383 C C . ASN B 1 184 ? -16.734 8.414 4.363 1 67.88 184 ASN B C 1
ATOM 7385 O O . ASN B 1 184 ? -17.797 8.383 4.98 1 67.88 184 ASN B O 1
ATOM 7389 N N . THR B 1 185 ? -16.484 7.66 3.381 1 70.06 185 THR B N 1
ATOM 7390 C CA . THR B 1 185 ? -17.391 6.539 3.137 1 70.06 185 THR B CA 1
ATOM 7391 C C . THR B 1 185 ? -17.031 5.355 4.031 1 70.06 185 THR B C 1
ATOM 7393 O O . THR B 1 185 ? -17.781 4.383 4.109 1 70.06 185 THR B O 1
ATOM 7396 N N . GLY B 1 186 ? -16.031 5.508 4.824 1 76.69 186 GLY B N 1
ATOM 7397 C CA . GLY B 1 186 ? -15.641 4.434 5.727 1 76.69 186 GLY B CA 1
ATOM 7398 C C . GLY B 1 186 ? -15.008 3.256 5.012 1 76.69 186 GLY B C 1
ATOM 7399 O O . GLY B 1 186 ? -14.898 3.252 3.783 1 76.69 186 GLY B O 1
ATOM 7400 N N . ARG B 1 187 ? -14.672 2.238 5.859 1 85.88 187 ARG B N 1
ATOM 7401 C CA . ARG B 1 187 ? -14.117 1.006 5.301 1 85.88 187 ARG B CA 1
ATOM 7402 C C . ARG B 1 187 ? -15.219 0.139 4.703 1 85.88 187 ARG B C 1
ATOM 7404 O O . ARG B 1 187 ? -16.281 -0.051 5.316 1 85.88 187 ARG B O 1
ATOM 7411 N N . LEU B 1 188 ? -15.031 -0.353 3.586 1 89.31 188 LEU B N 1
ATOM 7412 C CA . LEU B 1 188 ? -16 -1.173 2.875 1 89.31 188 LEU B CA 1
ATOM 7413 C C . LEU B 1 188 ? -16.406 -2.387 3.707 1 89.31 188 LEU B C 1
ATOM 7415 O O . LEU B 1 188 ? -17.562 -2.801 3.695 1 89.31 188 LEU B O 1
ATOM 7419 N N . ILE B 1 189 ? -15.516 -2.957 4.488 1 91.94 189 ILE B N 1
ATOM 7420 C CA . ILE B 1 189 ? -15.734 -4.219 5.188 1 91.94 189 ILE B CA 1
ATOM 7421 C C . ILE B 1 189 ? -16.781 -4.031 6.281 1 91.94 189 ILE B C 1
ATOM 7423 O O . ILE B 1 189 ? -17.406 -5 6.73 1 91.94 189 ILE B O 1
ATOM 7427 N N . ASN B 1 190 ? -17 -2.789 6.699 1 88 190 ASN B N 1
ATOM 7428 C CA . ASN B 1 190 ? -17.906 -2.516 7.809 1 88 190 ASN B CA 1
ATOM 7429 C C . ASN B 1 190 ? -19.359 -2.752 7.414 1 88 190 ASN B C 1
ATOM 7431 O O . ASN B 1 190 ? -20.203 -3.039 8.266 1 88 190 ASN B O 1
ATOM 7435 N N . THR B 1 191 ? -19.656 -2.625 6.113 1 89.25 191 THR B N 1
ATOM 7436 C CA . THR B 1 191 ? -21.031 -2.816 5.652 1 89.25 191 THR B CA 1
ATOM 7437 C C . THR B 1 191 ? -21.062 -3.668 4.383 1 89.25 191 THR B C 1
ATOM 7439 O O . THR B 1 191 ? -22.094 -3.771 3.723 1 89.25 191 THR B O 1
ATOM 7442 N N . LEU B 1 192 ? -20.016 -4.25 4.086 1 93.06 192 LEU B N 1
ATOM 7443 C CA . LEU B 1 192 ? -19.812 -4.898 2.791 1 93.06 192 LEU B CA 1
ATOM 7444 C C . LEU B 1 192 ? -20.859 -5.984 2.559 1 93.06 192 LEU B C 1
ATOM 7446 O O . LEU B 1 192 ? -21.547 -5.977 1.537 1 93.06 192 LEU B O 1
ATOM 7450 N N . TRP B 1 193 ? -21.031 -6.867 3.508 1 95.81 193 TRP B N 1
ATOM 7451 C CA . TRP B 1 193 ? -21.875 -8.039 3.301 1 95.81 193 TRP B CA 1
ATOM 7452 C C . TRP B 1 193 ? -23.344 -7.641 3.199 1 95.81 193 TRP B C 1
ATOM 7454 O O . TRP B 1 193 ? -24.062 -8.133 2.328 1 95.81 193 TRP B O 1
ATOM 7464 N N . ARG B 1 194 ? -23.734 -6.73 4.008 1 93.12 194 ARG B N 1
ATOM 7465 C CA . ARG B 1 194 ? -25.109 -6.258 3.947 1 93.12 194 ARG B CA 1
ATOM 7466 C C . ARG B 1 194 ? -25.391 -5.531 2.635 1 93.12 194 ARG B C 1
ATOM 7468 O O . ARG B 1 194 ? -26.406 -5.777 1.981 1 93.12 194 ARG B O 1
ATOM 7475 N N . ASP B 1 195 ? -24.484 -4.656 2.256 1 92.44 195 ASP B N 1
ATOM 7476 C CA . ASP B 1 195 ? -24.656 -3.877 1.035 1 92.44 195 ASP B CA 1
ATOM 7477 C C . ASP B 1 195 ? -24.719 -4.785 -0.193 1 92.44 195 ASP B C 1
ATOM 7479 O O . ASP B 1 195 ? -25.5 -4.543 -1.11 1 92.44 195 ASP B O 1
ATOM 7483 N N . ILE B 1 196 ? -23.906 -5.801 -0.187 1 95.88 196 ILE B N 1
ATOM 7484 C CA . ILE B 1 196 ? -23.844 -6.723 -1.315 1 95.88 196 ILE B CA 1
ATOM 7485 C C . ILE B 1 196 ? -25.109 -7.594 -1.328 1 95.88 196 ILE B C 1
ATOM 7487 O O . ILE B 1 196 ? -25.734 -7.781 -2.375 1 95.88 196 ILE B O 1
ATOM 7491 N N . ALA B 1 197 ? -25.484 -8.102 -0.209 1 95.19 197 ALA B N 1
ATOM 7492 C CA . ALA B 1 197 ? -26.641 -8.984 -0.113 1 95.19 197 ALA B CA 1
ATOM 7493 C C . ALA B 1 197 ? -27.922 -8.242 -0.473 1 95.19 197 ALA B C 1
ATOM 7495 O O . ALA B 1 197 ? -28.828 -8.82 -1.088 1 95.19 197 ALA B O 1
ATOM 7496 N N . MET B 1 198 ? -27.938 -6.977 -0.156 1 92.19 198 MET B N 1
ATOM 7497 C CA . MET B 1 198 ? -29.188 -6.227 -0.317 1 92.19 198 MET B CA 1
ATOM 7498 C C . MET B 1 198 ? -29.219 -5.512 -1.663 1 92.19 198 MET B C 1
ATOM 7500 O O . MET B 1 198 ? -30.219 -4.875 -2.008 1 92.19 198 MET B O 1
ATOM 7504 N N . SER B 1 199 ? -28.188 -5.645 -2.363 1 91.25 199 SER B N 1
ATOM 7505 C CA . SER B 1 199 ? -28.203 -5.043 -3.691 1 91.25 199 SER B CA 1
ATOM 7506 C C . SER B 1 199 ? -29.297 -5.637 -4.562 1 91.25 199 SER B C 1
ATOM 7508 O O . SER B 1 199 ? -29.562 -6.84 -4.492 1 91.25 199 SER B O 1
ATOM 7510 N N . THR B 1 200 ? -29.859 -4.84 -5.434 1 87.06 200 THR B N 1
ATOM 7511 C CA . THR B 1 200 ? -31.031 -5.246 -6.207 1 87.06 200 THR B CA 1
ATOM 7512 C C . THR B 1 200 ? -30.609 -5.949 -7.496 1 87.06 200 THR B C 1
ATOM 7514 O O . THR B 1 200 ? -31.438 -6.527 -8.195 1 87.06 200 THR B O 1
ATOM 7517 N N . VAL B 1 201 ? -29.406 -6.035 -7.762 1 90.38 201 VAL B N 1
ATOM 7518 C CA . VAL B 1 201 ? -28.938 -6.664 -8.992 1 90.38 201 VAL B CA 1
ATOM 7519 C C . VAL B 1 201 ? -28.859 -8.18 -8.797 1 90.38 201 VAL B C 1
ATOM 7521 O O . VAL B 1 201 ? -28.719 -8.656 -7.672 1 90.38 201 VAL B O 1
ATOM 7524 N N . ASP B 1 202 ? -28.938 -8.914 -9.883 1 90.69 202 ASP B N 1
ATOM 7525 C CA . ASP B 1 202 ? -28.906 -10.367 -9.82 1 90.69 202 ASP B CA 1
ATOM 7526 C C . ASP B 1 202 ? -27.484 -10.883 -9.633 1 90.69 202 ASP B C 1
ATOM 7528 O O . ASP B 1 202 ? -27.266 -11.953 -9.062 1 90.69 202 ASP B O 1
ATOM 7532 N N . ASN B 1 203 ? -26.609 -10.195 -10.227 1 94.75 203 ASN B N 1
ATOM 7533 C CA . ASN B 1 203 ? -25.188 -10.516 -10.18 1 94.75 203 ASN B CA 1
ATOM 7534 C C . ASN B 1 203 ? -24.359 -9.312 -9.734 1 94.75 203 ASN B C 1
ATOM 7536 O O . ASN B 1 203 ? -24.672 -8.172 -10.094 1 94.75 203 ASN B O 1
ATOM 7540 N N . ILE B 1 204 ? -23.391 -9.547 -8.945 1 95.38 204 ILE B N 1
ATOM 7541 C CA . ILE B 1 204 ? -22.625 -8.445 -8.359 1 95.38 204 ILE B CA 1
ATOM 7542 C C . ILE B 1 204 ? -22.031 -7.578 -9.469 1 95.38 204 ILE B C 1
ATOM 7544 O O . ILE B 1 204 ? -21.75 -6.398 -9.25 1 95.38 204 ILE B O 1
ATOM 7548 N N . PHE B 1 205 ? -21.922 -8.109 -10.68 1 96 205 PHE B N 1
ATOM 7549 C CA . PHE B 1 205 ? -21.234 -7.422 -11.766 1 96 205 PHE B CA 1
ATOM 7550 C C . PHE B 1 205 ? -22.234 -6.746 -12.695 1 96 205 PHE B C 1
ATOM 7552 O O . PHE B 1 205 ? -21.844 -6.133 -13.688 1 96 205 PHE B O 1
ATOM 7559 N N . SER B 1 206 ? -23.438 -6.855 -12.328 1 92.69 206 SER B N 1
ATOM 7560 C CA . SER B 1 206 ? -24.469 -6.262 -13.156 1 92.69 206 SER B CA 1
ATOM 7561 C C . SER B 1 206 ? -24.609 -4.766 -12.891 1 92.69 206 SER B C 1
ATOM 7563 O O . SER B 1 206 ? -24.422 -4.312 -11.766 1 92.69 206 SER B O 1
ATOM 7565 N N . ALA B 1 207 ? -24.812 -3.982 -13.961 1 85.56 207 ALA B N 1
ATOM 7566 C CA . ALA B 1 207 ? -25.094 -2.557 -13.828 1 85.56 207 ALA B CA 1
ATOM 7567 C C . ALA B 1 207 ? -26.578 -2.322 -13.5 1 85.56 207 ALA B C 1
ATOM 7569 O O . ALA B 1 207 ? -27.438 -3.086 -13.938 1 85.56 207 ALA B O 1
ATOM 7570 N N . GLN B 1 208 ? -26.922 -1.44 -12.602 1 69 208 GLN B N 1
ATOM 7571 C CA . GLN B 1 208 ? -28.297 -1.138 -12.242 1 69 208 GLN B CA 1
ATOM 7572 C C . GLN B 1 208 ? -29.047 -0.489 -13.406 1 69 208 GLN B C 1
ATOM 7574 O O . GLN B 1 208 ? -28.672 0.594 -13.859 1 69 208 GLN B O 1
ATOM 7579 N N . SER B 1 209 ? -29.094 -1.005 -14.617 1 55.66 209 SER B N 1
ATOM 7580 C CA . SER B 1 209 ? -29.812 -0.324 -15.695 1 55.66 209 SER B CA 1
ATOM 7581 C C . SER B 1 209 ? -31.312 -0.307 -15.445 1 55.66 209 SER B C 1
ATOM 7583 O O . SER B 1 209 ? -31.922 -1.359 -15.273 1 55.66 209 SER B O 1
ATOM 7585 N N . SER B 1 210 ? -31.891 0.737 -14.945 1 46.88 210 SER B N 1
ATOM 7586 C CA . SER B 1 210 ? -33.344 0.909 -14.906 1 46.88 210 SER B CA 1
ATOM 7587 C C . SER B 1 210 ? -34 0.403 -16.188 1 46.88 210 SER B C 1
ATOM 7589 O O . SER B 1 210 ? -35.156 -0.043 -16.156 1 46.88 210 SER B O 1
ATOM 7591 N N . HIS B 1 211 ? -33.5 0.752 -17.438 1 45.88 211 HIS B N 1
ATOM 7592 C CA . HIS B 1 211 ? -34.312 0.621 -18.656 1 45.88 211 HIS B CA 1
ATOM 7593 C C . HIS B 1 211 ? -33.969 -0.662 -19.406 1 45.88 211 HIS B C 1
ATOM 7595 O O . HIS B 1 211 ? -34.312 -0.82 -20.578 1 45.88 211 HIS B O 1
ATOM 7601 N N . LEU B 1 212 ? -33.062 -1.414 -18.969 1 48.56 212 LEU B N 1
ATOM 7602 C CA . LEU B 1 212 ? -32.719 -2.428 -19.953 1 48.56 212 LEU B CA 1
ATOM 7603 C C . LEU B 1 212 ? -33.75 -3.547 -19.969 1 48.56 212 LEU B C 1
ATOM 7605 O O . LEU B 1 212 ? -34.156 -4.047 -18.922 1 48.56 212 LEU B O 1
ATOM 7609 N N . PRO B 1 213 ? -34.5 -3.695 -21.031 1 44 213 PRO B N 1
ATOM 7610 C CA . PRO B 1 213 ? -35.5 -4.758 -21.188 1 44 213 PRO B CA 1
ATOM 7611 C C . PRO B 1 213 ? -34.969 -6.129 -20.766 1 44 213 PRO B C 1
ATOM 7613 O O . PRO B 1 213 ? -33.781 -6.438 -21 1 44 213 PRO B O 1
ATOM 7616 N N . SER B 1 214 ? -35.469 -6.688 -19.734 1 42.22 214 SER B N 1
ATOM 7617 C CA . SER B 1 214 ? -35.25 -7.98 -19.094 1 42.22 214 SER B CA 1
ATOM 7618 C C . SER B 1 214 ? -35.219 -9.109 -20.125 1 42.22 214 SER B C 1
ATOM 7620 O O . SER B 1 214 ? -35.219 -10.289 -19.766 1 42.22 214 SER B O 1
ATOM 7622 N N . GLU B 1 215 ? -35.594 -8.969 -21.375 1 41.38 215 GLU B N 1
ATOM 7623 C CA . GLU B 1 215 ? -35.875 -10.211 -22.078 1 41.38 215 GLU B CA 1
ATOM 7624 C C . GLU B 1 215 ? -34.594 -10.992 -22.359 1 41.38 215 GLU B C 1
ATOM 7626 O O . GLU B 1 215 ? -33.625 -10.453 -22.906 1 41.38 215 GLU B O 1
ATOM 7631 N N . PRO B 1 216 ? -34.312 -11.945 -21.547 1 43.31 216 PRO B N 1
ATOM 7632 C CA . PRO B 1 216 ? -33.281 -12.883 -21.922 1 43.31 216 PRO B CA 1
ATOM 7633 C C . PRO B 1 216 ? -33.281 -13.227 -23.406 1 43.31 216 PRO B C 1
ATOM 7635 O O . PRO B 1 216 ? -34.188 -13.898 -23.891 1 43.31 216 PRO B O 1
ATOM 7638 N N . SER B 1 217 ? -33.219 -12.375 -24.297 1 41.84 217 SER B N 1
ATOM 7639 C CA . SER B 1 217 ? -33.25 -12.883 -25.656 1 41.84 217 SER B CA 1
ATOM 7640 C C . SER B 1 217 ? -32.031 -13.789 -25.922 1 41.84 217 SER B C 1
ATOM 7642 O O . SER B 1 217 ? -30.906 -13.312 -26.047 1 41.84 217 SER B O 1
ATOM 7644 N N . VAL B 1 218 ? -31.938 -14.906 -25.281 1 45.16 218 VAL B N 1
ATOM 7645 C CA . VAL B 1 218 ? -31.016 -15.906 -25.812 1 45.16 218 VAL B CA 1
ATOM 7646 C C . VAL B 1 218 ? -30.984 -15.812 -27.344 1 45.16 218 VAL B C 1
ATOM 7648 O O . VAL B 1 218 ? -31.984 -16.047 -28.016 1 45.16 218 VAL B O 1
ATOM 7651 N N . VAL B 1 219 ? -30.438 -14.883 -27.859 1 48.78 219 VAL B N 1
ATOM 7652 C CA . VAL B 1 219 ? -30.25 -14.891 -29.297 1 48.78 219 VAL B CA 1
ATOM 7653 C C . VAL B 1 219 ? -29.891 -16.297 -29.766 1 48.78 219 VAL B C 1
ATOM 7655 O O . VAL B 1 219 ? -29.016 -16.938 -29.203 1 48.78 219 VAL B O 1
ATOM 7658 N N . GLN B 1 220 ? -30.656 -16.922 -30.406 1 51.38 220 GLN B N 1
ATOM 7659 C CA . GLN B 1 220 ? -30.438 -18.203 -31.078 1 51.38 220 GLN B CA 1
ATOM 7660 C C . GLN B 1 220 ? -29.016 -18.281 -31.641 1 51.38 220 GLN B C 1
ATOM 7662 O O . GLN B 1 220 ? -28.609 -17.438 -32.438 1 51.38 220 GLN B O 1
ATOM 7667 N N . GLY B 1 221 ? -28 -19.031 -30.938 1 57.31 221 GLY B N 1
ATOM 7668 C CA . GLY B 1 221 ? -26.672 -19.359 -31.422 1 57.31 221 GLY B CA 1
ATOM 7669 C C . GLY B 1 221 ? -25.562 -18.844 -30.516 1 57.31 221 GLY B C 1
ATOM 7670 O O . GLY B 1 221 ? -24.391 -19.141 -30.719 1 57.31 221 GLY B O 1
ATOM 7671 N N . SER B 1 222 ? -25.953 -17.922 -29.5 1 68.31 222 SER B N 1
ATOM 7672 C CA . SER B 1 222 ? -24.859 -17.391 -28.688 1 68.31 222 SER B CA 1
ATOM 7673 C C . SER B 1 222 ? -24.594 -18.281 -27.484 1 68.31 222 SER B C 1
ATOM 7675 O O . SER B 1 222 ? -25.531 -18.766 -26.844 1 68.31 222 SER B O 1
ATOM 7677 N N . ARG B 1 223 ? -23.406 -18.562 -27.219 1 71.31 223 ARG B N 1
ATOM 7678 C CA . ARG B 1 223 ? -22.969 -19.438 -26.125 1 71.31 223 ARG B CA 1
ATOM 7679 C C . ARG B 1 223 ? -23.078 -18.734 -24.781 1 71.31 223 ARG B C 1
ATOM 7681 O O . ARG B 1 223 ? -23.5 -19.328 -23.797 1 71.31 223 ARG B O 1
ATOM 7688 N N . CYS B 1 224 ? -22.75 -17.438 -24.75 1 78.81 224 CYS B N 1
ATOM 7689 C CA . CYS B 1 224 ? -22.672 -16.734 -23.484 1 78.81 224 CYS B CA 1
ATOM 7690 C C . CYS B 1 224 ? -23.547 -15.484 -23.484 1 78.81 224 CYS B C 1
ATOM 7692 O O . CYS B 1 224 ? -23.359 -14.594 -22.656 1 78.81 224 CYS B O 1
ATOM 7694 N N . GLY B 1 225 ? -24.438 -15.375 -24.469 1 83.75 225 GLY B N 1
ATOM 7695 C CA . GLY B 1 225 ? -25.406 -14.281 -24.5 1 83.75 225 GLY B CA 1
ATOM 7696 C C . GLY B 1 225 ? -24.797 -12.969 -24.969 1 83.75 225 GLY B C 1
ATOM 7697 O O . GLY B 1 225 ? -25.344 -11.898 -24.719 1 83.75 225 GLY B O 1
ATOM 7698 N N . PHE B 1 226 ? -23.609 -13.039 -25.594 1 92.25 226 PHE B N 1
ATOM 7699 C CA . PHE B 1 226 ? -22.984 -11.836 -26.141 1 92.25 226 PHE B CA 1
ATOM 7700 C C . PHE B 1 226 ? -23.516 -11.539 -27.531 1 92.25 226 PHE B C 1
ATOM 7702 O O . PHE B 1 226 ? -23.266 -12.289 -28.469 1 92.25 226 PHE B O 1
ATOM 7709 N N . ASP B 1 227 ? -24.219 -10.383 -27.688 1 90.75 227 ASP B N 1
ATOM 7710 C CA . ASP B 1 227 ? -24.828 -10.055 -28.984 1 90.75 227 ASP B CA 1
ATOM 7711 C C . ASP B 1 227 ? -24.297 -8.727 -29.516 1 90.75 227 ASP B C 1
ATOM 7713 O O . ASP B 1 227 ? -23.297 -8.211 -29.016 1 90.75 227 ASP B O 1
ATOM 7717 N N . GLU B 1 228 ? -24.922 -8.289 -30.547 1 90.5 228 GLU B N 1
ATOM 7718 C CA . GLU B 1 228 ? -24.469 -7.086 -31.234 1 90.5 228 GLU B CA 1
ATOM 7719 C C . GLU B 1 228 ? -24.656 -5.852 -30.344 1 90.5 228 GLU B C 1
ATOM 7721 O O . GLU B 1 228 ? -23.859 -4.906 -30.422 1 90.5 228 GLU B O 1
ATOM 7726 N N . ASP B 1 229 ? -25.625 -5.914 -29.531 1 89.31 229 ASP B N 1
ATOM 7727 C CA . ASP B 1 229 ? -25.828 -4.797 -28.609 1 89.31 229 ASP B CA 1
ATOM 7728 C C . ASP B 1 229 ? -24.672 -4.676 -27.625 1 89.31 229 ASP B C 1
ATOM 7730 O O . ASP B 1 229 ? -24.25 -3.568 -27.312 1 89.31 229 ASP B O 1
ATOM 7734 N N . CYS B 1 230 ? -24.328 -5.832 -27.188 1 92.5 230 CYS B N 1
ATOM 7735 C CA . CYS B 1 230 ? -23.172 -5.852 -26.281 1 92.5 230 CYS B CA 1
ATOM 7736 C C . CYS B 1 230 ? -21.938 -5.289 -26.984 1 92.5 230 CYS B C 1
ATOM 7738 O O . CYS B 1 230 ? -21.188 -4.516 -26.391 1 92.5 230 CYS B O 1
ATOM 7740 N N . ARG B 1 231 ? -21.766 -5.652 -28.172 1 93.31 231 ARG B N 1
ATOM 7741 C CA . ARG B 1 231 ? -20.609 -5.195 -28.938 1 93.31 231 ARG B CA 1
ATOM 7742 C C . ARG B 1 231 ? -20.609 -3.676 -29.094 1 93.31 231 ARG B C 1
ATOM 7744 O O . ARG B 1 231 ? -19.578 -3.027 -28.938 1 93.31 231 ARG B O 1
ATOM 7751 N N . GLN B 1 232 ? -21.688 -3.123 -29.391 1 91.75 232 GLN B N 1
ATOM 7752 C CA . GLN B 1 232 ? -21.797 -1.682 -29.578 1 91.75 232 GLN B CA 1
ATOM 7753 C C . GLN B 1 232 ? -21.516 -0.934 -28.281 1 91.75 232 GLN B C 1
ATOM 7755 O O . GLN B 1 232 ? -20.891 0.136 -28.297 1 91.75 232 GLN B O 1
ATOM 7760 N N . ARG B 1 233 ? -21.969 -1.538 -27.25 1 92.19 233 ARG B N 1
ATOM 7761 C CA . ARG B 1 233 ? -21.703 -0.946 -25.938 1 92.19 233 ARG B CA 1
ATOM 7762 C C . ARG B 1 233 ? -20.203 -0.905 -25.656 1 92.19 233 ARG B C 1
ATOM 7764 O O . ARG B 1 233 ? -19.688 0.099 -25.156 1 92.19 233 ARG B O 1
ATOM 7771 N N . LEU B 1 234 ? -19.547 -1.992 -25.938 1 94.25 234 LEU B N 1
ATOM 7772 C CA . LEU B 1 234 ? -18.109 -2.053 -25.719 1 94.25 234 LEU B CA 1
ATOM 7773 C C . LEU B 1 234 ? -17.375 -1.123 -26.688 1 94.25 234 LEU B C 1
ATOM 7775 O O . LEU B 1 234 ? -16.391 -0.488 -26.297 1 94.25 234 LEU B O 1
ATOM 7779 N N . GLN B 1 235 ? -17.891 -1.052 -27.906 1 92.62 235 GLN B N 1
ATOM 7780 C CA . GLN B 1 235 ? -17.266 -0.166 -28.891 1 92.62 235 GLN B CA 1
ATOM 7781 C C . GLN B 1 235 ? -17.406 1.296 -28.469 1 92.62 235 GLN B C 1
ATOM 7783 O O . GLN B 1 235 ? -16.484 2.088 -28.672 1 92.62 235 GLN B O 1
ATOM 7788 N N . ALA B 1 236 ? -18.469 1.606 -27.922 1 90.5 236 ALA B N 1
ATOM 7789 C CA . ALA B 1 236 ? -18.688 2.969 -27.438 1 90.5 236 ALA B CA 1
ATOM 7790 C C . ALA B 1 236 ? -17.766 3.297 -26.281 1 90.5 236 ALA B C 1
ATOM 7792 O O . ALA B 1 236 ? -17.25 4.418 -26.172 1 90.5 236 ALA B O 1
ATOM 7793 N N . ALA B 1 237 ? -17.547 2.324 -25.453 1 90.75 237 ALA B N 1
ATOM 7794 C CA . ALA B 1 237 ? -16.766 2.551 -24.25 1 90.75 237 ALA B CA 1
ATOM 7795 C C . ALA B 1 237 ? -15.266 2.486 -24.547 1 90.75 237 ALA B C 1
ATOM 7797 O O . ALA B 1 237 ? -14.477 3.223 -23.953 1 90.75 237 ALA B O 1
ATOM 7798 N N . PHE B 1 238 ? -14.789 1.65 -25.484 1 90.69 238 PHE B N 1
ATOM 7799 C CA . PHE B 1 238 ? -13.367 1.377 -25.625 1 90.69 238 PHE B CA 1
ATOM 7800 C C . PHE B 1 238 ? -12.922 1.567 -27.062 1 90.69 238 PHE B C 1
ATOM 7802 O O . PHE B 1 238 ? -11.734 1.43 -27.375 1 90.69 238 PHE B O 1
ATOM 7809 N N . GLY B 1 239 ? -13.758 1.906 -27.906 1 79.81 239 GLY B N 1
ATOM 7810 C CA . GLY B 1 239 ? -13.422 2.012 -29.312 1 79.81 239 GLY B CA 1
ATOM 7811 C C . GLY B 1 239 ? -12.477 3.156 -29.625 1 79.81 239 GLY B C 1
ATOM 7812 O O . GLY B 1 239 ? -11.688 3.076 -30.562 1 79.81 239 GLY B O 1
ATOM 7813 N N . SER B 1 240 ? -12.609 4.238 -28.891 1 67 240 SER B N 1
ATOM 7814 C CA . SER B 1 240 ? -11.82 5.43 -29.172 1 67 240 SER B CA 1
ATOM 7815 C C . SER B 1 240 ? -10.414 5.309 -28.594 1 67 240 SER B C 1
ATOM 7817 O O . SER B 1 240 ? -9.562 6.18 -28.828 1 67 240 SER B O 1
ATOM 7819 N N . ILE B 1 241 ? -10.07 4.43 -27.797 1 57.53 241 ILE B N 1
ATOM 7820 C CA . ILE B 1 241 ? -8.758 4.273 -27.172 1 57.53 241 ILE B CA 1
ATOM 7821 C C . ILE B 1 241 ? -7.699 4.055 -28.25 1 57.53 241 ILE B C 1
ATOM 7823 O O . ILE B 1 241 ? -6.574 4.543 -28.125 1 57.53 241 ILE B O 1
ATOM 7827 N N . ALA B 1 242 ? -7.891 3.346 -29.344 1 48.19 242 ALA B N 1
ATOM 7828 C CA . ALA B 1 242 ? -6.926 2.953 -30.359 1 48.19 242 ALA B CA 1
ATOM 7829 C C . ALA B 1 242 ? -6.398 4.168 -31.109 1 48.19 242 ALA B C 1
ATOM 7831 O O . ALA B 1 242 ? -5.242 4.188 -31.547 1 48.19 242 ALA B O 1
ATOM 7832 N N . VAL B 1 243 ? -7.113 5.16 -31.281 1 43.62 243 VAL B N 1
ATOM 7833 C CA . VAL B 1 243 ? -6.633 6.266 -32.094 1 43.62 243 VAL B CA 1
ATOM 7834 C C . VAL B 1 243 ? -5.598 7.078 -31.328 1 43.62 243 VAL B C 1
ATOM 7836 O O . VAL B 1 243 ? -4.625 7.562 -31.906 1 43.62 243 VAL B O 1
ATOM 7839 N N . SER B 1 244 ? -5.586 7.141 -30.109 1 40.22 244 SER B N 1
ATOM 7840 C CA . SER B 1 244 ? -4.723 8.047 -29.359 1 40.22 244 SER B CA 1
ATOM 7841 C C . SER B 1 244 ? -3.342 7.445 -29.141 1 40.22 244 SER B C 1
ATOM 7843 O O . SER B 1 244 ? -2.387 8.156 -28.828 1 40.22 244 SER B O 1
ATOM 7845 N N . ALA B 1 245 ? -3.172 6.207 -29 1 39.75 245 ALA B N 1
ATOM 7846 C CA . ALA B 1 245 ? -1.875 5.602 -28.703 1 39.75 245 ALA B CA 1
ATOM 7847 C C . ALA B 1 245 ? -0.909 5.781 -29.875 1 39.75 245 ALA B C 1
ATOM 7849 O O . ALA B 1 245 ? 0.31 5.758 -29.688 1 39.75 245 ALA B O 1
ATOM 7850 N N . HIS B 1 246 ? -1.306 5.832 -31.156 1 34.59 246 HIS B N 1
ATOM 7851 C CA . HIS B 1 246 ? -0.387 5.984 -32.281 1 34.59 246 HIS B CA 1
ATOM 7852 C C . HIS B 1 246 ? 0.324 7.332 -32.219 1 34.59 246 HIS B C 1
ATOM 7854 O O . HIS B 1 246 ? 1.274 7.566 -32.969 1 34.59 246 HIS B O 1
ATOM 7860 N N . ILE B 1 247 ? -0.204 8.352 -31.641 1 32.97 247 ILE B N 1
ATOM 7861 C CA . ILE B 1 247 ? 0.468 9.633 -31.844 1 32.97 247 ILE B CA 1
ATOM 7862 C C . ILE B 1 247 ? 1.733 9.695 -31 1 32.97 247 ILE B C 1
ATOM 7864 O O . ILE B 1 247 ? 2.705 10.359 -31.359 1 32.97 247 ILE B O 1
ATOM 7868 N N . GLN B 1 248 ? 1.792 9.211 -29.781 1 33.22 248 GLN B N 1
ATOM 7869 C CA . GLN B 1 248 ? 2.865 9.789 -28.984 1 33.22 248 GLN B CA 1
ATOM 7870 C C . GLN B 1 248 ? 4.152 8.984 -29.125 1 33.22 248 GLN B C 1
ATOM 7872 O O . GLN B 1 248 ? 5.129 9.234 -28.406 1 33.22 248 GLN B O 1
ATOM 7877 N N . SER B 1 249 ? 4.262 7.824 -29.75 1 30.66 249 SER B N 1
ATOM 7878 C CA . SER B 1 249 ? 5.613 7.297 -29.594 1 30.66 249 SER B CA 1
ATOM 7879 C C . SER B 1 249 ? 6.605 8.047 -30.469 1 30.66 249 SER B C 1
ATOM 7881 O O . SER B 1 249 ? 6.559 7.938 -31.703 1 30.66 249 SER B O 1
ATOM 7883 N N . PRO B 1 250 ? 7.195 9.227 -30.125 1 28.06 250 PRO B N 1
ATOM 7884 C CA . PRO B 1 250 ? 8.227 9.812 -30.984 1 28.06 250 PRO B CA 1
ATOM 7885 C C . PRO B 1 250 ? 9.445 8.914 -31.141 1 28.06 250 PRO B C 1
ATOM 7887 O O . PRO B 1 250 ? 10.508 9.367 -31.594 1 28.06 250 PRO B O 1
ATOM 7890 N N . THR B 1 251 ? 9.766 7.867 -30.438 1 28.98 251 THR B N 1
ATOM 7891 C CA . THR B 1 251 ? 11.148 7.492 -30.719 1 28.98 251 THR B CA 1
ATOM 7892 C C . THR B 1 251 ? 11.359 7.281 -32.219 1 28.98 251 THR B C 1
ATOM 7894 O O . THR B 1 251 ? 10.578 6.594 -32.875 1 28.98 251 THR B O 1
ATOM 7897 N N . ASP B 1 252 ? 12.414 7.969 -32.844 1 29.8 252 ASP B N 1
ATOM 7898 C CA . ASP B 1 252 ? 13.18 7.949 -34.094 1 29.8 252 ASP B CA 1
ATOM 7899 C C . ASP B 1 252 ? 13.664 6.539 -34.406 1 29.8 252 ASP B C 1
ATOM 7901 O O . ASP B 1 252 ? 14.641 6.367 -35.156 1 29.8 252 ASP B O 1
ATOM 7905 N N . ARG B 1 253 ? 13.734 5.508 -33.688 1 27.83 253 ARG B N 1
ATOM 7906 C CA . ARG B 1 253 ? 14.367 4.406 -34.375 1 27.83 253 ARG B CA 1
ATOM 7907 C C . ARG B 1 253 ? 13.727 4.191 -35.75 1 27.83 253 ARG B C 1
ATOM 7909 O O . ARG B 1 253 ? 12.5 4.164 -35.875 1 27.83 253 ARG B O 1
ATOM 7916 N N . ILE B 1 254 ? 14.555 4.473 -36.812 1 28.67 254 ILE B N 1
ATOM 7917 C CA . ILE B 1 254 ? 14.461 4.145 -38.25 1 28.67 254 ILE B CA 1
ATOM 7918 C C . ILE B 1 254 ? 13.883 2.738 -38.406 1 28.67 254 ILE B C 1
ATOM 7920 O O . ILE B 1 254 ? 14.602 1.746 -38.25 1 28.67 254 ILE B O 1
ATOM 7924 N N . ILE B 1 255 ? 13.094 2.252 -37.688 1 27.56 255 ILE B N 1
ATOM 7925 C CA . ILE B 1 255 ? 12.617 0.982 -38.25 1 27.56 255 ILE B CA 1
ATOM 7926 C C . ILE B 1 255 ? 12.227 1.16 -39.719 1 27.56 255 ILE B C 1
ATOM 7928 O O . ILE B 1 255 ? 11.57 2.141 -40.062 1 27.56 255 ILE B O 1
ATOM 7932 N N . ALA B 1 256 ? 13.055 0.43 -40.594 1 28.77 256 ALA B N 1
ATOM 7933 C CA . ALA B 1 256 ? 12.812 0.353 -42.031 1 28.77 256 ALA B CA 1
ATOM 7934 C C . ALA B 1 256 ? 11.336 0.538 -42.344 1 28.77 256 ALA B C 1
ATOM 7936 O O . ALA B 1 256 ? 10.469 0.24 -41.5 1 28.77 256 ALA B O 1
ATOM 7937 N N . PRO B 1 257 ? 11.188 1.335 -43.375 1 28.62 257 PRO B N 1
ATOM 7938 C CA . PRO B 1 257 ? 9.812 1.465 -43.875 1 28.62 257 PRO B CA 1
ATOM 7939 C C . PRO B 1 257 ? 9.078 0.128 -43.938 1 28.62 257 PRO B C 1
ATOM 7941 O O . PRO B 1 257 ? 9.547 -0.804 -44.594 1 28.62 257 PRO B O 1
ATOM 7944 N N . ILE B 1 258 ? 8.805 -0.452 -42.875 1 28.2 258 ILE B N 1
ATOM 7945 C CA . ILE B 1 258 ? 8 -1.645 -43.125 1 28.2 258 ILE B CA 1
ATOM 7946 C C . ILE B 1 258 ? 7.078 -1.396 -44.312 1 28.2 258 ILE B C 1
ATOM 7948 O O . ILE B 1 258 ? 6.469 -0.328 -44.438 1 28.2 258 ILE B O 1
ATOM 7952 N N . ALA B 1 259 ? 7.367 -2.084 -45.469 1 28.39 259 ALA B N 1
ATOM 7953 C CA . ALA B 1 259 ? 6.48 -2.092 -46.625 1 28.39 259 ALA B CA 1
ATOM 7954 C C . ALA B 1 259 ? 5.055 -1.719 -46.219 1 28.39 259 ALA B C 1
ATOM 7956 O O . ALA B 1 259 ? 4.648 -1.932 -45.094 1 28.39 259 ALA B O 1
ATOM 7957 N N . PRO B 1 260 ? 4.465 -0.845 -47.094 1 29.78 260 PRO B N 1
ATOM 7958 C CA . PRO B 1 260 ? 3.043 -0.542 -46.906 1 29.78 260 PRO B CA 1
ATOM 7959 C C . PRO B 1 260 ? 2.223 -1.77 -46.5 1 29.78 260 PRO B C 1
ATOM 7961 O O . PRO B 1 260 ? 1.915 -2.605 -47.375 1 29.78 260 PRO B O 1
ATOM 7964 N N . THR B 1 261 ? 2.76 -2.561 -45.719 1 28.22 261 THR B N 1
ATOM 7965 C CA . THR B 1 261 ? 1.917 -3.721 -45.469 1 28.22 261 THR B CA 1
ATOM 7966 C C . THR B 1 261 ? 0.442 -3.369 -45.625 1 28.22 261 THR B C 1
ATOM 7968 O O . THR B 1 261 ? 0.029 -2.242 -45.344 1 28.22 2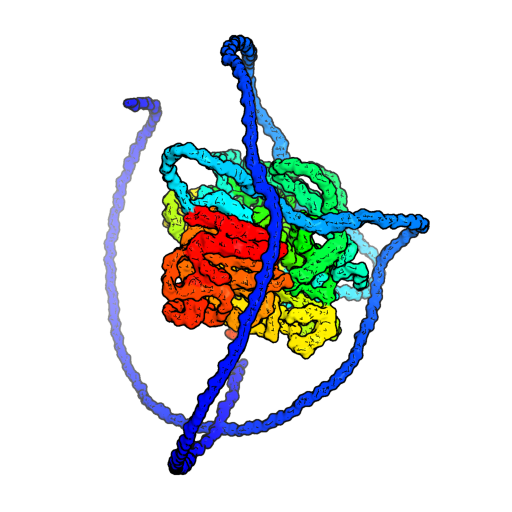61 THR B O 1
ATOM 7971 N N . SER B 1 262 ? -0.283 -4.133 -46.5 1 29.34 262 SER B N 1
ATOM 7972 C CA . SER B 1 262 ? -1.728 -4.09 -46.719 1 29.34 262 SER B CA 1
ATOM 7973 C C . SER B 1 262 ? -2.436 -3.488 -45.5 1 29.34 262 SER B C 1
ATOM 7975 O O . SER B 1 262 ? -2.004 -3.68 -44.375 1 29.34 262 SER B O 1
ATOM 7977 N N . THR B 1 263 ? -2.951 -2.328 -45.688 1 31.16 263 THR B N 1
ATOM 7978 C CA . THR B 1 263 ? -3.994 -1.657 -44.906 1 31.16 263 THR B CA 1
ATOM 7979 C C . THR B 1 263 ? -4.875 -2.674 -44.188 1 31.16 263 THR B C 1
ATOM 7981 O O . THR B 1 263 ? -5.934 -3.053 -44.688 1 31.16 263 THR B O 1
ATOM 7984 N N . LEU B 1 264 ? -4.434 -3.928 -44.125 1 31.52 264 LEU B N 1
ATOM 7985 C CA . LEU B 1 264 ? -5.371 -4.637 -43.25 1 31.52 264 LEU B CA 1
ATOM 7986 C C . LEU B 1 264 ? -5.965 -3.699 -42.188 1 31.52 264 LEU B C 1
ATOM 7988 O O . LEU B 1 264 ? -5.238 -3.158 -41.375 1 31.52 264 LEU B O 1
ATOM 7992 N N . ASN B 1 265 ? -6.723 -2.773 -42.5 1 33.81 265 ASN B N 1
ATOM 7993 C CA . ASN B 1 265 ? -7.805 -2.088 -41.812 1 33.81 265 ASN B CA 1
ATOM 7994 C C . ASN B 1 265 ? -8.227 -2.844 -40.562 1 33.81 265 ASN B C 1
ATOM 7996 O O . ASN B 1 265 ? -9.289 -3.471 -40.531 1 33.81 265 ASN B O 1
ATOM 8000 N N . HIS B 1 266 ? -7.582 -3.76 -40.156 1 41.16 266 HIS B N 1
ATOM 8001 C CA . HIS B 1 266 ? -7.797 -4.535 -38.938 1 41.16 266 HIS B CA 1
ATOM 8002 C C . HIS B 1 266 ? -8.242 -3.639 -37.781 1 41.16 266 HIS B C 1
ATOM 8004 O O . HIS B 1 266 ? -8.086 -3.998 -36.594 1 41.16 266 HIS B O 1
ATOM 8010 N N . SER B 1 267 ? -8.273 -2.416 -37.969 1 49.06 267 SER B N 1
ATOM 8011 C CA . SER B 1 267 ? -8.617 -1.292 -37.094 1 49.06 267 SER B CA 1
ATOM 8012 C C . SER B 1 267 ? -9.961 -1.521 -36.406 1 49.06 267 SER B C 1
ATOM 8014 O O . SER B 1 267 ? -10.359 -0.734 -35.531 1 49.06 267 SER B O 1
ATOM 8016 N N . GLY B 1 268 ? -10.75 -2.51 -36.906 1 66.75 268 GLY B N 1
ATOM 8017 C CA . GLY B 1 268 ? -12.141 -2.451 -36.5 1 66.75 268 GLY B CA 1
ATOM 8018 C C . GLY B 1 268 ? -12.414 -3.223 -35.219 1 66.75 268 GLY B C 1
ATOM 8019 O O . GLY B 1 268 ? -11.609 -4.055 -34.812 1 66.75 268 GLY B O 1
ATOM 8020 N N . PHE B 1 269 ? -13.094 -2.869 -34.469 1 86.06 269 PHE B N 1
ATOM 8021 C CA . PHE B 1 269 ? -13.703 -3.537 -33.344 1 86.06 269 PHE B CA 1
ATOM 8022 C C . PHE B 1 269 ? -14.25 -4.902 -33.75 1 86.06 269 PHE B C 1
ATOM 8024 O O . PHE B 1 269 ? -14.992 -5.02 -34.719 1 86.06 269 PHE B O 1
ATOM 8031 N N . PRO B 1 270 ? -13.688 -6.074 -33.25 1 90.81 270 PRO B N 1
ATOM 8032 C CA . PRO B 1 270 ? -14.086 -7.43 -33.625 1 90.81 270 PRO B CA 1
ATOM 8033 C C . PRO B 1 270 ? -15.602 -7.609 -33.688 1 90.81 270 PRO B C 1
ATOM 8035 O O . PRO B 1 270 ? -16.328 -6.895 -33 1 90.81 270 PRO B O 1
ATOM 8038 N N . PRO B 1 271 ? -16.016 -8.5 -34.562 1 89.44 271 PRO B N 1
ATOM 8039 C CA . PRO B 1 271 ? -17.453 -8.781 -34.594 1 89.44 271 PRO B CA 1
ATOM 8040 C C . PRO B 1 271 ? -17.953 -9.469 -33.312 1 89.44 271 PRO B C 1
ATOM 8042 O O . PRO B 1 271 ? -17.156 -9.984 -32.531 1 89.44 271 PRO B O 1
ATOM 8045 N N . ALA B 1 272 ? -19.266 -9.539 -33.094 1 91.75 272 ALA B N 1
ATOM 8046 C CA . ALA B 1 272 ? -19.891 -10.055 -31.891 1 91.75 272 ALA B CA 1
ATOM 8047 C C . ALA B 1 272 ? -19.609 -11.547 -31.719 1 91.75 272 ALA B C 1
ATOM 8049 O O . ALA B 1 272 ? -19.469 -12.031 -30.594 1 91.75 272 ALA B O 1
ATOM 8050 N N . GLU B 1 273 ? -19.438 -12.242 -32.781 1 89.75 273 GLU B N 1
ATOM 8051 C CA . GLU B 1 273 ? -19.203 -13.688 -32.719 1 89.75 273 GLU B CA 1
ATOM 8052 C C . GLU B 1 273 ? -17.844 -13.992 -32.094 1 89.75 273 GLU B C 1
ATOM 8054 O O . GLU B 1 273 ? -17.719 -14.961 -31.328 1 89.75 273 GLU B O 1
ATOM 8059 N N . ILE B 1 274 ? -16.938 -13.156 -32.375 1 92 274 ILE B N 1
ATOM 8060 C CA . ILE B 1 274 ? -15.609 -13.359 -31.797 1 92 274 ILE B CA 1
ATOM 8061 C C . ILE B 1 274 ? -15.664 -13.078 -30.297 1 92 274 ILE B C 1
ATOM 8063 O O . ILE B 1 274 ? -15.047 -13.797 -29.5 1 92 274 ILE B O 1
ATOM 8067 N N . PHE B 1 275 ? -16.391 -12.086 -29.984 1 94.62 275 PHE B N 1
ATOM 8068 C CA . PHE B 1 275 ? -16.547 -11.773 -28.578 1 94.62 275 PHE B CA 1
ATOM 8069 C C . PHE B 1 275 ? -17.25 -12.898 -27.844 1 94.62 275 PHE B C 1
ATOM 8071 O O . PHE B 1 275 ? -16.906 -13.234 -26.703 1 94.62 275 PHE B O 1
ATOM 8078 N N . ASP B 1 276 ? -18.219 -13.406 -28.453 1 94.38 276 ASP B N 1
ATOM 8079 C CA . ASP B 1 276 ? -18.969 -14.5 -27.859 1 94.38 276 ASP B CA 1
ATOM 8080 C C . ASP B 1 276 ? -18.094 -15.734 -27.672 1 94.38 276 ASP B C 1
ATOM 8082 O O . ASP B 1 276 ? -18.172 -16.406 -26.641 1 94.38 276 ASP B O 1
ATOM 8086 N N . MET B 1 277 ? -17.312 -16 -28.641 1 93.44 277 MET B N 1
ATOM 8087 C CA . MET B 1 277 ? -16.375 -17.125 -28.547 1 93.44 277 MET B CA 1
ATOM 8088 C C . MET B 1 277 ? -15.359 -16.891 -27.438 1 93.44 277 MET B C 1
ATOM 8090 O O . MET B 1 277 ? -15.031 -17.812 -26.688 1 93.44 277 MET B O 1
ATOM 8094 N N . ALA B 1 278 ? -14.867 -15.719 -27.438 1 95.5 278 ALA B N 1
ATOM 8095 C CA . ALA B 1 278 ? -13.883 -15.359 -26.422 1 95.5 278 ALA B CA 1
ATOM 8096 C C . ALA B 1 278 ? -14.469 -15.5 -25.016 1 95.5 278 ALA B C 1
ATOM 8098 O O . ALA B 1 278 ? -13.812 -16.016 -24.109 1 95.5 278 ALA B O 1
ATOM 8099 N N . LEU B 1 279 ? -15.664 -15.031 -24.828 1 96.69 279 LEU B N 1
ATOM 8100 C CA . LEU B 1 279 ? -16.312 -15.117 -23.531 1 96.69 279 LEU B CA 1
ATOM 8101 C C . LEU B 1 279 ? -16.531 -16.578 -23.125 1 96.69 279 LEU B C 1
ATOM 8103 O O . LEU B 1 279 ? -16.406 -16.922 -21.953 1 96.69 279 LEU B O 1
ATOM 8107 N N . ASP B 1 280 ? -16.828 -17.359 -24.031 1 94.81 280 ASP B N 1
ATOM 8108 C CA . ASP B 1 280 ? -16.984 -18.781 -23.766 1 94.81 280 ASP B CA 1
ATOM 8109 C C . ASP B 1 280 ? -15.664 -19.406 -23.297 1 94.81 280 ASP B C 1
ATOM 8111 O O . ASP B 1 280 ? -15.648 -20.188 -22.344 1 94.81 280 ASP B O 1
ATOM 8115 N N . LEU B 1 281 ? -14.648 -19.047 -23.984 1 93.38 281 LEU B N 1
ATOM 8116 C CA . LEU B 1 281 ? -13.336 -19.578 -23.609 1 93.38 281 LEU B CA 1
ATOM 8117 C C . LEU B 1 281 ? -12.922 -19.078 -22.219 1 93.38 281 LEU B C 1
ATOM 8119 O O . LEU B 1 281 ? -12.266 -19.797 -21.469 1 93.38 281 LEU B O 1
ATOM 8123 N N . PHE B 1 282 ? -13.266 -17.906 -21.953 1 96.19 282 PHE B N 1
ATOM 8124 C CA . PHE B 1 282 ? -13 -17.359 -20.625 1 96.19 282 PHE B CA 1
ATOM 8125 C C . PHE B 1 282 ? -13.641 -18.219 -19.547 1 96.19 282 PHE B C 1
ATOM 8127 O O . PHE B 1 282 ? -12.984 -18.578 -18.562 1 96.19 282 PHE B O 1
ATOM 8134 N N . PHE B 1 283 ? -14.859 -18.547 -19.703 1 95.38 283 PHE B N 1
ATOM 8135 C CA . PHE B 1 283 ? -15.594 -19.297 -18.703 1 95.38 283 PHE B CA 1
ATOM 8136 C C . PHE B 1 283 ? -15.102 -20.734 -18.609 1 95.38 283 PHE B C 1
ATOM 8138 O O . PHE B 1 283 ? -15.062 -21.328 -17.531 1 95.38 283 PHE B O 1
ATOM 8145 N N . ARG B 1 284 ? -14.609 -21.234 -19.672 1 91.88 284 ARG B N 1
ATOM 8146 C CA . ARG B 1 284 ? -14.219 -22.641 -19.703 1 91.88 284 ARG B CA 1
ATOM 8147 C C . ARG B 1 284 ? -12.797 -22.812 -19.188 1 91.88 284 ARG B C 1
ATOM 8149 O O . ARG B 1 284 ? -12.5 -23.797 -18.5 1 91.88 284 ARG B O 1
ATOM 8156 N N . LEU B 1 285 ? -12.016 -21.828 -19.531 1 91 285 LEU B N 1
ATOM 8157 C CA . LEU B 1 285 ? -10.594 -22.094 -19.312 1 91 285 LEU B CA 1
ATOM 8158 C C . LEU B 1 285 ? -10.047 -21.219 -18.188 1 91 285 LEU B C 1
ATOM 8160 O O . LEU B 1 285 ? -9.148 -21.641 -17.453 1 91 285 LEU B O 1
ATOM 8164 N N . PHE B 1 286 ? -10.5 -20.031 -18.078 1 94 286 PHE B N 1
ATOM 8165 C CA . PHE B 1 286 ? -9.891 -19.125 -17.109 1 94 286 PHE B CA 1
ATOM 8166 C C . PHE B 1 286 ? -10.695 -19.094 -15.812 1 94 286 PHE B C 1
ATOM 8168 O O . PHE B 1 286 ? -10.117 -19.109 -14.727 1 94 286 PHE B O 1
ATOM 8175 N N . ASN B 1 287 ? -11.969 -19.016 -15.859 1 94.06 287 ASN B N 1
ATOM 8176 C CA . ASN B 1 287 ? -12.828 -18.859 -14.68 1 94.06 287 ASN B CA 1
ATOM 8177 C C . ASN B 1 287 ? -12.578 -19.969 -13.664 1 94.06 287 ASN B C 1
ATOM 8179 O O . ASN B 1 287 ? -12.641 -19.734 -12.453 1 94.06 287 ASN B O 1
ATOM 8183 N N . PRO B 1 288 ? -12.258 -21.172 -14.102 1 91.94 288 PRO B N 1
ATOM 8184 C CA . PRO B 1 288 ? -11.992 -22.219 -13.117 1 91.94 288 PRO B CA 1
ATOM 8185 C C . PRO B 1 288 ? -10.727 -21.953 -12.305 1 91.94 288 PRO B C 1
ATOM 8187 O O . PRO B 1 288 ? -10.594 -22.469 -11.188 1 91.94 288 PRO B O 1
ATOM 8190 N N . LEU B 1 289 ? -9.82 -21.188 -12.805 1 92.81 289 LEU B N 1
ATOM 8191 C CA . LEU B 1 289 ? -8.594 -20.859 -12.094 1 92.81 289 LEU B CA 1
ATOM 8192 C C . LEU B 1 289 ? -8.836 -19.781 -11.055 1 92.81 289 LEU B C 1
ATOM 8194 O O . LEU B 1 289 ? -8.148 -19.719 -10.031 1 92.81 289 LEU B O 1
ATOM 8198 N N . LEU B 1 290 ? -9.711 -18.938 -11.383 1 95.62 290 LEU B N 1
ATOM 8199 C CA . LEU B 1 290 ? -10.125 -17.844 -10.523 1 95.62 290 LEU B CA 1
ATOM 8200 C C . LEU B 1 290 ? -11.648 -17.688 -10.516 1 95.62 290 LEU B C 1
ATOM 8202 O O . LEU B 1 290 ? -12.18 -16.703 -11.031 1 95.62 290 LEU B O 1
ATOM 8206 N N . PRO B 1 291 ? -12.273 -18.578 -9.773 1 96.5 291 PRO B N 1
ATOM 8207 C CA . PRO B 1 291 ? -13.727 -18.719 -9.914 1 96.5 291 PRO B CA 1
ATOM 8208 C C . PRO B 1 291 ? -14.5 -17.734 -9.039 1 96.5 291 PRO B C 1
ATOM 8210 O O . PRO B 1 291 ? -15.125 -18.141 -8.055 1 96.5 291 PRO B O 1
ATOM 8213 N N . PHE B 1 292 ? -14.578 -16.516 -9.445 1 97.88 292 PHE B N 1
ATOM 8214 C CA . PHE B 1 292 ? -15.32 -15.562 -8.633 1 97.88 292 PHE B CA 1
ATOM 8215 C C . PHE B 1 292 ? -16.562 -15.078 -9.367 1 97.88 292 PHE B C 1
ATOM 8217 O O . PHE B 1 292 ? -17.406 -14.375 -8.789 1 97.88 292 PHE B O 1
ATOM 8224 N N . ILE B 1 293 ? -16.734 -15.461 -10.617 1 97.44 293 ILE B N 1
ATOM 8225 C CA . ILE B 1 293 ? -17.953 -15.086 -11.336 1 97.44 293 ILE B CA 1
ATOM 8226 C C . ILE B 1 293 ? -19 -16.203 -11.211 1 97.44 293 ILE B C 1
ATOM 8228 O O . ILE B 1 293 ? -18.734 -17.344 -11.578 1 97.44 293 ILE B O 1
ATOM 8232 N N . HIS B 1 294 ? -20.094 -15.891 -10.672 1 97.06 294 HIS B N 1
ATOM 8233 C CA . HIS B 1 294 ? -21.219 -16.812 -10.617 1 97.06 294 HIS B CA 1
ATOM 8234 C C . HIS B 1 294 ? -21.906 -16.922 -11.977 1 97.06 294 HIS B C 1
ATOM 8236 O O . HIS B 1 294 ? -22.828 -16.172 -12.281 1 97.06 294 HIS B O 1
ATOM 8242 N N . GLN B 1 295 ? -21.625 -17.953 -12.688 1 95.19 295 GLN B N 1
ATOM 8243 C CA . GLN B 1 295 ? -21.984 -18.094 -14.094 1 95.19 295 GLN B CA 1
ATOM 8244 C C . GLN B 1 295 ? -23.5 -18.188 -14.273 1 95.19 295 GLN B C 1
ATOM 8246 O O . GLN B 1 295 ? -24.062 -17.578 -15.188 1 95.19 295 GLN B O 1
ATOM 8251 N N . PRO B 1 296 ? -24.188 -18.859 -13.391 1 94.44 296 PRO B N 1
ATOM 8252 C CA . PRO B 1 296 ? -25.625 -19.047 -13.625 1 94.44 296 PRO B CA 1
ATOM 8253 C C . PRO B 1 296 ? -26.391 -17.719 -13.602 1 94.44 296 PRO B C 1
ATOM 8255 O O . PRO B 1 296 ? -27.438 -17.594 -14.25 1 94.44 296 PRO B O 1
ATOM 8258 N N . THR B 1 297 ? -25.953 -16.781 -12.797 1 95 297 THR B N 1
ATOM 8259 C CA . THR B 1 297 ? -26.672 -15.516 -12.695 1 95 297 THR B CA 1
ATOM 8260 C C . THR B 1 297 ? -26.016 -14.438 -13.539 1 95 297 THR B C 1
ATOM 8262 O O . THR B 1 297 ? -26.469 -13.289 -13.562 1 95 297 THR B O 1
ATOM 8265 N N . PHE B 1 298 ? -24.953 -14.773 -14.266 1 95.69 298 PHE B N 1
ATOM 8266 C CA . PHE B 1 298 ? -24.203 -13.805 -15.062 1 95.69 298 PHE B CA 1
ATOM 8267 C C . PHE B 1 298 ? -24.922 -13.508 -16.375 1 95.69 298 PHE B C 1
ATOM 8269 O O . PHE B 1 298 ? -25.469 -14.422 -17 1 95.69 298 PHE B O 1
ATOM 8276 N N . SER B 1 299 ? -24.953 -12.234 -16.734 1 93.25 299 SER B N 1
ATOM 8277 C CA . SER B 1 299 ? -25.484 -11.805 -18.016 1 93.25 299 SER B CA 1
ATOM 8278 C C . SER B 1 299 ? -24.562 -10.797 -18.703 1 93.25 299 SER B C 1
ATOM 8280 O O . SER B 1 299 ? -24.281 -9.734 -18.141 1 93.25 299 SER B O 1
ATOM 8282 N N . ALA B 1 300 ? -24.125 -11.102 -19.906 1 94.38 300 ALA B N 1
ATOM 8283 C CA . ALA B 1 300 ? -23.25 -10.195 -20.656 1 94.38 300 ALA B CA 1
ATOM 8284 C C . ALA B 1 300 ? -23.969 -8.875 -20.953 1 94.38 300 ALA B C 1
ATOM 8286 O O . ALA B 1 300 ? -23.328 -7.82 -21 1 94.38 300 ALA B O 1
ATOM 8287 N N . LYS B 1 301 ? -25.188 -8.922 -21.078 1 90.75 301 LYS B N 1
ATOM 8288 C CA . LYS B 1 301 ? -25.969 -7.742 -21.422 1 90.75 301 LYS B CA 1
ATOM 8289 C C . LYS B 1 301 ? -26.031 -6.758 -20.266 1 90.75 301 LYS B C 1
ATOM 8291 O O . LYS B 1 301 ? -26.109 -5.547 -20.469 1 90.75 301 LYS B O 1
ATOM 8296 N N . LYS B 1 302 ? -25.984 -7.348 -19.094 1 92.31 302 LYS B N 1
ATOM 8297 C CA . LYS B 1 302 ? -26.156 -6.504 -17.922 1 92.31 302 LYS B CA 1
ATOM 8298 C C . LYS B 1 302 ? -24.797 -6.199 -17.266 1 92.31 302 LYS B C 1
ATOM 8300 O O . LYS B 1 302 ? -24.719 -5.348 -16.375 1 92.31 302 LYS B O 1
ATOM 8305 N N . ALA B 1 303 ? -23.781 -6.875 -17.734 1 95 303 ALA B N 1
ATOM 8306 C CA . ALA B 1 303 ? -22.484 -6.738 -17.109 1 95 303 ALA B CA 1
ATOM 8307 C C . ALA B 1 303 ? -21.891 -5.352 -17.344 1 95 303 ALA B C 1
ATOM 8309 O O . ALA B 1 303 ? -22.078 -4.773 -18.422 1 95 303 ALA B O 1
ATOM 8310 N N . ARG B 1 304 ? -21.203 -4.812 -16.359 1 93.69 304 ARG B N 1
ATOM 8311 C CA . ARG B 1 304 ? -20.5 -3.545 -16.547 1 93.69 304 ARG B CA 1
ATOM 8312 C C . ARG B 1 304 ? -19.5 -3.629 -17.703 1 93.69 304 ARG B C 1
ATOM 8314 O O . ARG B 1 304 ? -18.812 -4.633 -17.844 1 93.69 304 ARG B O 1
ATOM 8321 N N . PRO B 1 305 ? -19.375 -2.654 -18.5 1 94.81 305 PRO B N 1
ATOM 8322 C CA . PRO B 1 305 ? -18.609 -2.727 -19.75 1 94.81 305 PRO B CA 1
ATOM 8323 C C . PRO B 1 305 ? -17.125 -3.008 -19.516 1 94.81 305 PRO B C 1
ATOM 8325 O O . PRO B 1 305 ? -16.531 -3.801 -20.25 1 94.81 305 PRO B O 1
ATOM 8328 N N . SER B 1 306 ? -16.531 -2.359 -18.578 1 96.12 306 SER B N 1
ATOM 8329 C CA . SER B 1 306 ? -15.109 -2.549 -18.359 1 96.12 306 SER B CA 1
ATOM 8330 C C . SER B 1 306 ? -14.789 -3.99 -17.969 1 96.12 306 SER B C 1
ATOM 8332 O O . SER B 1 306 ? -13.812 -4.566 -18.453 1 96.12 306 SER B O 1
ATOM 8334 N N . LEU B 1 307 ? -15.578 -4.547 -17.125 1 97.5 307 LEU B N 1
ATOM 8335 C CA . LEU B 1 307 ? -15.375 -5.934 -16.719 1 97.5 307 LEU B CA 1
ATOM 8336 C C . LEU B 1 307 ? -15.578 -6.875 -17.906 1 97.5 307 LEU B C 1
ATOM 8338 O O . LEU B 1 307 ? -14.75 -7.762 -18.156 1 97.5 307 LEU B O 1
ATOM 8342 N N . LEU B 1 308 ? -16.688 -6.641 -18.562 1 97.31 308 LEU B N 1
ATOM 8343 C CA . LEU B 1 308 ? -17 -7.488 -19.719 1 97.31 308 LEU B CA 1
ATOM 8344 C C . LEU B 1 308 ? -15.891 -7.414 -20.75 1 97.31 308 LEU B C 1
ATOM 8346 O O . LEU B 1 308 ? -15.5 -8.438 -21.328 1 97.31 308 LEU B O 1
ATOM 8350 N N . TYR B 1 309 ? -15.453 -6.25 -21 1 97.56 309 TYR B N 1
ATOM 8351 C CA . TYR B 1 309 ? -14.391 -6.051 -21.969 1 97.56 309 TYR B CA 1
ATOM 8352 C C . TYR B 1 309 ? -13.133 -6.816 -21.578 1 97.56 309 TYR B C 1
ATOM 8354 O O . TYR B 1 309 ? -12.539 -7.516 -22.406 1 97.56 309 TYR B O 1
ATOM 8362 N N . VAL B 1 310 ? -12.695 -6.742 -20.375 1 98.19 310 VAL B N 1
ATOM 8363 C CA . VAL B 1 310 ? -11.477 -7.41 -19.922 1 98.19 310 VAL B CA 1
ATOM 8364 C C . VAL B 1 310 ? -11.672 -8.922 -19.969 1 98.19 310 VAL B C 1
ATOM 8366 O O . VAL B 1 310 ? -10.75 -9.664 -20.328 1 98.19 310 VAL B O 1
ATOM 8369 N N . MET B 1 311 ? -12.828 -9.391 -19.594 1 98.06 311 MET B N 1
ATOM 8370 C CA . MET B 1 311 ? -13.125 -10.812 -19.703 1 98.06 311 MET B CA 1
ATOM 8371 C C . MET B 1 311 ? -12.93 -11.305 -21.125 1 98.06 311 MET B C 1
ATOM 8373 O O . MET B 1 311 ? -12.328 -12.359 -21.359 1 98.06 311 MET B O 1
ATOM 8377 N N . THR B 1 312 ? -13.445 -10.539 -22.047 1 97.56 312 THR B N 1
ATOM 8378 C CA . THR B 1 312 ? -13.344 -10.945 -23.453 1 97.56 312 THR B CA 1
ATOM 8379 C C . THR B 1 312 ? -11.906 -10.859 -23.938 1 97.56 312 THR B C 1
ATOM 8381 O O . THR B 1 312 ? -11.477 -11.664 -24.766 1 97.56 312 THR B O 1
ATOM 8384 N N . LEU B 1 313 ? -11.148 -9.883 -23.453 1 97.56 313 LEU B N 1
ATOM 8385 C CA . LEU B 1 313 ? -9.734 -9.812 -23.812 1 97.56 313 LEU B CA 1
ATOM 8386 C C . LEU B 1 313 ? -8.984 -11.039 -23.312 1 97.56 313 LEU B C 1
ATOM 8388 O O . LEU B 1 313 ? -8.117 -11.57 -24 1 97.56 313 LEU B O 1
ATOM 8392 N N . VAL B 1 314 ? -9.273 -11.492 -22.125 1 96.94 314 VAL B N 1
ATOM 8393 C CA . VAL B 1 314 ? -8.68 -12.719 -21.609 1 96.94 314 VAL B CA 1
ATOM 8394 C C . VAL B 1 314 ? -9.031 -13.891 -22.5 1 96.94 314 VAL B C 1
ATOM 8396 O O . VAL B 1 314 ? -8.164 -14.68 -22.875 1 96.94 314 VAL B O 1
ATOM 8399 N N . GLY B 1 315 ? -10.281 -13.906 -22.891 1 96.12 315 GLY B N 1
ATOM 8400 C CA . GLY B 1 315 ? -10.711 -14.953 -23.812 1 96.12 315 GLY B CA 1
ATOM 8401 C C . GLY B 1 315 ? -10.023 -14.898 -25.156 1 96.12 315 GLY B C 1
ATOM 8402 O O . GLY B 1 315 ? -9.68 -15.93 -25.734 1 96.12 315 GLY B O 1
ATOM 8403 N N . MET B 1 316 ? -9.812 -13.727 -25.641 1 95.06 316 MET B N 1
ATOM 8404 C CA . MET B 1 316 ? -9.141 -13.539 -26.922 1 95.06 316 MET B CA 1
ATOM 8405 C C . MET B 1 316 ? -7.695 -14.016 -26.859 1 95.06 316 MET B C 1
ATOM 8407 O O . MET B 1 316 ? -7.172 -14.562 -27.828 1 95.06 316 MET B O 1
ATOM 8411 N N . THR B 1 317 ? -7.078 -13.789 -25.766 1 93 317 THR B N 1
ATOM 8412 C CA . THR B 1 317 ? -5.703 -14.25 -25.594 1 93 317 THR B CA 1
ATOM 8413 C C . THR B 1 317 ? -5.645 -15.773 -25.562 1 93 317 THR B C 1
ATOM 8415 O O . THR B 1 317 ? -4.703 -16.375 -26.094 1 93 317 THR B O 1
ATOM 8418 N N . LEU B 1 318 ? -6.633 -16.359 -25.031 1 90.06 318 LEU B N 1
ATOM 8419 C CA . LEU B 1 318 ? -6.699 -17.812 -24.953 1 90.06 318 LEU B CA 1
ATOM 8420 C C . LEU B 1 318 ? -7.02 -18.406 -26.328 1 90.06 318 LEU B C 1
ATOM 8422 O O . LEU B 1 318 ? -6.594 -19.516 -26.641 1 90.06 318 LEU B O 1
ATOM 8426 N N . LEU B 1 319 ? -7.805 -17.609 -27.062 1 87 319 LEU B N 1
ATOM 8427 C CA . LEU B 1 319 ? -8.062 -18.031 -28.438 1 87 319 LEU B CA 1
ATOM 8428 C C . LEU B 1 319 ? -6.762 -18.109 -29.234 1 87 319 LEU B C 1
ATOM 8430 O O . LEU B 1 319 ? -6.586 -19 -30.062 1 87 319 LEU B O 1
ATOM 8434 N N . GLY B 1 320 ? -5.879 -17.156 -29.094 1 85.19 320 GLY B N 1
ATOM 8435 C CA . GLY B 1 320 ? -4.508 -17.219 -29.578 1 85.19 320 GLY B CA 1
ATOM 8436 C C . GLY B 1 320 ? -4.387 -17.062 -31.078 1 85.19 320 GLY B C 1
ATOM 8437 O O . GLY B 1 320 ? -3.43 -17.547 -31.688 1 85.19 320 GLY B O 1
ATOM 8438 N N . THR B 1 321 ? -5.402 -16.5 -31.688 1 86.31 321 THR B N 1
ATOM 8439 C CA . THR B 1 321 ? -5.301 -16.25 -33.125 1 86.31 321 THR B CA 1
ATOM 8440 C C . THR B 1 321 ? -4.516 -14.961 -33.375 1 86.31 321 THR B C 1
ATOM 8442 O O . THR B 1 321 ? -4.336 -14.141 -32.469 1 86.31 321 THR B O 1
ATOM 8445 N N . LYS B 1 322 ? -4.031 -14.852 -34.562 1 82.88 322 LYS B N 1
ATOM 8446 C CA . LYS B 1 322 ? -3.254 -13.672 -34.938 1 82.88 322 LYS B CA 1
ATOM 8447 C C . LYS B 1 322 ? -4.078 -12.398 -34.75 1 82.88 322 LYS B C 1
ATOM 8449 O O . LYS B 1 322 ? -3.592 -11.406 -34.188 1 82.88 322 LYS B O 1
ATOM 8454 N N . GLY B 1 323 ? -5.207 -12.508 -35.219 1 85.88 323 GLY B N 1
ATOM 8455 C CA . GLY B 1 323 ? -6.074 -11.344 -35.125 1 85.88 323 GLY B CA 1
ATOM 8456 C C . GLY B 1 323 ? -6.395 -10.945 -33.688 1 85.88 323 GLY B C 1
ATOM 8457 O O . GLY B 1 323 ? -6.324 -9.766 -33.344 1 85.88 323 GLY B O 1
ATOM 8458 N N . THR B 1 324 ? -6.754 -11.906 -32.875 1 91.56 324 THR B N 1
ATOM 8459 C CA . THR B 1 324 ? -7.156 -11.609 -31.516 1 91.56 324 THR B CA 1
ATOM 8460 C C . THR B 1 324 ? -5.953 -11.18 -30.672 1 91.56 324 THR B C 1
ATOM 8462 O O . THR B 1 324 ? -6.062 -10.297 -29.828 1 91.56 324 THR B O 1
ATOM 8465 N N . THR B 1 325 ? -4.84 -11.773 -30.906 1 88.31 325 THR B N 1
ATOM 8466 C CA . THR B 1 325 ? -3.635 -11.406 -30.172 1 88.31 325 THR B CA 1
ATOM 8467 C C . THR B 1 325 ? -3.199 -9.984 -30.516 1 88.31 325 THR B C 1
ATOM 8469 O O . THR B 1 325 ? -2.777 -9.234 -29.625 1 88.31 325 THR B O 1
ATOM 8472 N N . ALA B 1 326 ? -3.289 -9.68 -31.766 1 87.38 326 ALA B N 1
ATOM 8473 C CA . ALA B 1 326 ? -2.947 -8.32 -32.188 1 87.38 326 ALA B CA 1
ATOM 8474 C C . ALA B 1 326 ? -3.904 -7.301 -31.578 1 87.38 326 ALA B C 1
ATOM 8476 O O . ALA B 1 326 ? -3.488 -6.211 -31.172 1 87.38 326 ALA B O 1
ATOM 8477 N N . PHE B 1 327 ? -5.102 -7.695 -31.562 1 92.12 327 PHE B N 1
ATOM 8478 C CA . PHE B 1 327 ? -6.113 -6.812 -31 1 92.12 327 PHE B CA 1
ATOM 8479 C C . PHE B 1 327 ? -5.824 -6.527 -29.531 1 92.12 327 PHE B C 1
ATOM 8481 O O . PHE B 1 327 ? -5.891 -5.379 -29.094 1 92.12 327 PHE B O 1
ATOM 8488 N N . VAL B 1 328 ? -5.531 -7.543 -28.766 1 94.25 328 VAL B N 1
ATOM 8489 C CA . VAL B 1 328 ? -5.266 -7.398 -27.328 1 94.25 328 VAL B CA 1
ATOM 8490 C C . VAL B 1 328 ? -4.012 -6.551 -27.125 1 94.25 328 VAL B C 1
ATOM 8492 O O . VAL B 1 328 ? -3.996 -5.648 -26.281 1 94.25 328 VAL B O 1
ATOM 8495 N N . SER B 1 329 ? -2.992 -6.781 -27.875 1 90.81 329 SER B N 1
ATOM 8496 C CA . SER B 1 329 ? -1.734 -6.055 -27.719 1 90.81 329 SER B CA 1
ATOM 8497 C C . SER B 1 329 ? -1.914 -4.57 -28.016 1 90.81 329 SER B C 1
ATOM 8499 O O . SER B 1 329 ? -1.358 -3.723 -27.312 1 90.81 329 SER B O 1
ATOM 8501 N N . ARG B 1 330 ? -2.682 -4.285 -28.938 1 90 330 ARG B N 1
ATOM 8502 C CA . ARG B 1 330 ? -2.896 -2.902 -29.344 1 90 330 ARG B CA 1
ATOM 8503 C C . ARG B 1 330 ? -3.746 -2.152 -28.312 1 90 330 ARG B C 1
ATOM 8505 O O . ARG B 1 330 ? -3.555 -0.955 -28.109 1 90 330 ARG B O 1
ATOM 8512 N N . ASN B 1 331 ? -4.625 -2.859 -27.734 1 92.94 331 ASN B N 1
ATOM 8513 C CA . ASN B 1 331 ? -5.613 -2.189 -26.906 1 92.94 331 ASN B CA 1
ATOM 8514 C C . ASN B 1 331 ? -5.262 -2.301 -25.422 1 92.94 331 ASN B C 1
ATOM 8516 O O . ASN B 1 331 ? -5.906 -1.674 -24.578 1 92.94 331 ASN B O 1
ATOM 8520 N N . PHE B 1 332 ? -4.215 -2.961 -25.125 1 95.06 332 PHE B N 1
ATOM 8521 C CA . PHE B 1 332 ? -3.91 -3.252 -23.734 1 95.06 332 PHE B CA 1
ATOM 8522 C C . PHE B 1 332 ? -3.641 -1.966 -22.953 1 95.06 332 PHE B C 1
ATOM 8524 O O . PHE B 1 332 ? -4.254 -1.722 -21.906 1 95.06 332 PHE B O 1
ATOM 8531 N N . SER B 1 333 ? -2.82 -1.115 -23.484 1 92.38 333 SER B N 1
ATOM 8532 C CA . SER B 1 333 ? -2.424 0.094 -22.766 1 92.38 333 SER B CA 1
ATOM 8533 C C . SER B 1 333 ? -3.605 1.04 -22.578 1 92.38 333 SER B C 1
ATOM 8535 O O . SER B 1 333 ? -3.756 1.655 -21.516 1 92.38 333 SER B O 1
ATOM 8537 N N . GLY B 1 334 ? -4.336 1.158 -23.578 1 92.5 334 GLY B N 1
ATOM 8538 C CA . GLY B 1 334 ? -5.527 1.984 -23.469 1 92.5 334 GLY B CA 1
ATOM 8539 C C . GLY B 1 334 ? -6.523 1.467 -22.438 1 92.5 334 GLY B C 1
ATOM 8540 O O . GLY B 1 334 ? -7.133 2.25 -21.719 1 92.5 334 GLY B O 1
ATOM 8541 N N . THR B 1 335 ? -6.73 0.173 -22.453 1 95.94 335 THR B N 1
ATOM 8542 C CA . THR B 1 335 ? -7.621 -0.447 -21.469 1 95.94 335 THR B CA 1
ATOM 8543 C C . THR B 1 335 ? -7.102 -0.233 -20.047 1 95.94 335 THR B C 1
ATOM 8545 O O . THR B 1 335 ? -7.875 0.066 -19.141 1 95.94 335 THR B O 1
ATOM 8548 N N . LEU B 1 336 ? -5.793 -0.425 -19.891 1 96 336 LEU B N 1
ATOM 8549 C CA . LEU B 1 336 ? -5.16 -0.225 -18.594 1 96 336 LEU B CA 1
ATOM 8550 C C . LEU B 1 336 ? -5.387 1.195 -18.094 1 96 336 LEU B C 1
ATOM 8552 O O . LEU B 1 336 ? -5.727 1.397 -16.922 1 96 336 LEU B O 1
ATOM 8556 N N . GLU B 1 337 ? -5.223 2.152 -18.938 1 91.5 337 GLU B N 1
ATOM 8557 C CA . GLU B 1 337 ? -5.414 3.551 -18.562 1 91.5 337 GLU B CA 1
ATOM 8558 C C . GLU B 1 337 ? -6.852 3.816 -18.125 1 91.5 337 GLU B C 1
ATOM 8560 O O . GLU B 1 337 ? -7.094 4.512 -17.141 1 91.5 337 GLU B O 1
ATOM 8565 N N . LYS B 1 338 ? -7.727 3.285 -18.828 1 92.88 338 LYS B N 1
ATOM 8566 C CA . LYS B 1 338 ? -9.141 3.492 -18.531 1 92.88 338 LYS B CA 1
ATOM 8567 C C . LYS B 1 338 ? -9.516 2.844 -17.203 1 92.88 338 LYS B C 1
ATOM 8569 O O . LYS B 1 338 ? -10.195 3.459 -16.375 1 92.88 338 LYS B O 1
ATOM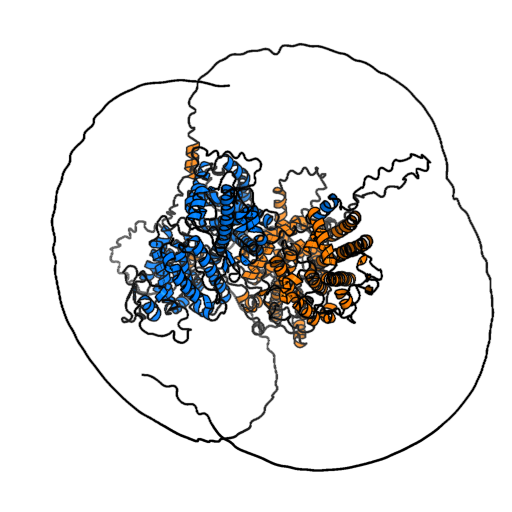 8574 N N . VAL B 1 339 ? -9.117 1.626 -17.016 1 95.06 339 VAL B N 1
ATOM 8575 C CA . VAL B 1 339 ? -9.43 0.905 -15.789 1 95.06 339 VAL B CA 1
ATOM 8576 C C . VAL B 1 339 ? -8.773 1.604 -14.602 1 95.06 339 VAL B C 1
ATOM 8578 O O . VAL B 1 339 ? -9.367 1.701 -13.523 1 95.06 339 VAL B O 1
ATOM 8581 N N . THR B 1 340 ? -7.566 2.111 -14.812 1 92.56 340 THR B N 1
ATOM 8582 C CA . THR B 1 340 ? -6.859 2.83 -13.75 1 92.56 340 THR B CA 1
ATOM 8583 C C . THR B 1 340 ? -7.609 4.102 -13.367 1 92.56 340 THR B C 1
ATOM 8585 O O . THR B 1 340 ? -7.738 4.422 -12.188 1 92.56 340 THR B O 1
ATOM 8588 N N . ALA B 1 341 ? -8.094 4.75 -14.32 1 87.88 341 ALA B N 1
ATOM 8589 C CA . ALA B 1 341 ? -8.844 5.977 -14.078 1 87.88 341 ALA B CA 1
ATOM 8590 C C . ALA B 1 341 ? -10.148 5.684 -13.328 1 87.88 341 ALA B C 1
ATOM 8592 O O . ALA B 1 341 ? -10.516 6.406 -12.398 1 87.88 341 ALA B O 1
ATOM 8593 N N . GLU B 1 342 ? -10.82 4.668 -13.742 1 90.25 342 GLU B N 1
ATOM 8594 C CA . GLU B 1 342 ? -12.055 4.281 -13.07 1 90.25 342 GLU B CA 1
ATOM 8595 C C . GLU B 1 342 ? -11.797 3.873 -11.625 1 90.25 342 GLU B C 1
ATOM 8597 O O . GLU B 1 342 ? -12.562 4.223 -10.727 1 90.25 342 GLU B O 1
ATOM 8602 N N . PHE B 1 343 ? -10.758 3.182 -11.445 1 92.19 343 PHE B N 1
ATOM 8603 C CA . PHE B 1 343 ? -10.422 2.713 -10.102 1 92.19 343 PHE B CA 1
ATOM 8604 C C . PHE B 1 343 ? -10.07 3.881 -9.188 1 92.19 343 PHE B C 1
ATOM 8606 O O . PHE B 1 343 ? -10.438 3.889 -8.016 1 92.19 343 PHE B O 1
ATOM 8613 N N . ALA B 1 344 ? -9.391 4.832 -9.711 1 83.75 344 ALA B N 1
ATOM 8614 C CA . ALA B 1 344 ? -9 6.012 -8.945 1 83.75 344 ALA B CA 1
ATOM 8615 C C . ALA B 1 344 ? -10.227 6.797 -8.492 1 83.75 344 ALA B C 1
ATOM 8617 O O . ALA B 1 344 ? -10.258 7.32 -7.371 1 83.75 344 ALA B O 1
ATOM 8618 N N . GLN B 1 345 ? -11.148 6.832 -9.258 1 77.19 345 GLN B N 1
ATOM 8619 C CA . GLN B 1 345 ? -12.375 7.566 -8.93 1 77.19 345 GLN B CA 1
ATOM 8620 C C . GLN B 1 345 ? -13.172 6.852 -7.848 1 77.19 345 GLN B C 1
ATOM 8622 O O . GLN B 1 345 ? -13.766 7.5 -6.98 1 77.19 345 GLN B O 1
ATOM 8627 N N . CYS B 1 346 ? -13.125 5.605 -7.918 1 73.62 346 CYS B N 1
ATOM 8628 C CA . CYS B 1 346 ? -13.898 4.801 -6.977 1 73.62 346 CYS B CA 1
ATOM 8629 C C . CYS B 1 346 ? -13.242 4.801 -5.598 1 73.62 346 CYS B C 1
ATOM 8631 O O . CYS B 1 346 ? -13.938 4.73 -4.582 1 73.62 346 CYS B O 1
ATOM 8633 N N . SER B 1 347 ? -12.008 4.898 -5.637 1 63.56 347 SER B N 1
ATOM 8634 C CA . SER B 1 347 ? -11.281 4.836 -4.375 1 63.56 347 SER B CA 1
ATOM 8635 C C . SER B 1 347 ? -11.609 6.023 -3.484 1 63.56 347 SER B C 1
ATOM 8637 O O . SER B 1 347 ? -11.375 5.984 -2.275 1 63.56 347 SER B O 1
ATOM 8639 N N . MET B 1 348 ? -12.352 6.941 -4.023 1 60.88 348 MET B N 1
ATOM 8640 C CA . MET B 1 348 ? -12.742 8.133 -3.283 1 60.88 348 MET B CA 1
ATOM 8641 C C . MET B 1 348 ? -14.062 7.918 -2.553 1 60.88 348 MET B C 1
ATOM 8643 O O . MET B 1 348 ? -14.531 8.805 -1.834 1 60.88 348 MET B O 1
ATOM 8647 N N . GLY B 1 349 ? -14.57 6.727 -2.598 1 60.81 349 GLY B N 1
ATOM 8648 C CA . GLY B 1 349 ? -15.727 6.352 -1.791 1 60.81 349 GLY B CA 1
ATOM 8649 C C . GLY B 1 349 ? -17.047 6.762 -2.41 1 60.81 349 GLY B C 1
ATOM 8650 O O . GLY B 1 349 ? -18.062 6.82 -1.723 1 60.81 349 GLY B O 1
ATOM 8651 N N . VAL B 1 350 ? -17.078 7.043 -3.555 1 59.97 350 VAL B N 1
ATOM 8652 C CA . VAL B 1 350 ? -18.297 7.582 -4.16 1 59.97 350 VAL B CA 1
ATOM 8653 C C . VAL B 1 350 ? -19.156 6.441 -4.691 1 59.97 350 VAL B C 1
ATOM 8655 O O . VAL B 1 350 ? -20.391 6.547 -4.719 1 59.97 350 VAL B O 1
ATOM 8658 N N . ASP B 1 351 ? -18.562 5.266 -4.781 1 69 351 ASP B N 1
ATOM 8659 C CA . ASP B 1 351 ? -19.297 4.207 -5.461 1 69 351 ASP B CA 1
ATOM 8660 C C . ASP B 1 351 ? -19.938 3.252 -4.457 1 69 351 ASP B C 1
ATOM 8662 O O . ASP B 1 351 ? -19.594 3.256 -3.277 1 69 351 ASP B O 1
ATOM 8666 N N . SER B 1 352 ? -20.969 2.615 -4.973 1 82.25 352 SER B N 1
ATOM 8667 C CA . SER B 1 352 ? -21.594 1.548 -4.199 1 82.25 352 SER B CA 1
ATOM 8668 C C . SER B 1 352 ? -20.609 0.412 -3.932 1 82.25 352 SER B C 1
ATOM 8670 O O . SER B 1 352 ? -19.578 0.31 -4.59 1 82.25 352 SER B O 1
ATOM 8672 N N . ALA B 1 353 ? -20.938 -0.378 -2.951 1 88.75 353 ALA B N 1
ATOM 8673 C CA . ALA B 1 353 ? -20.109 -1.53 -2.613 1 88.75 353 ALA B CA 1
ATOM 8674 C C . ALA B 1 353 ? -19.969 -2.469 -3.807 1 88.75 353 ALA B C 1
ATOM 8676 O O . ALA B 1 353 ? -18.859 -2.941 -4.098 1 88.75 353 ALA B O 1
ATOM 8677 N N . SER B 1 354 ? -21.062 -2.707 -4.523 1 91.38 354 SER B N 1
ATOM 8678 C CA . SER B 1 354 ? -21.031 -3.584 -5.691 1 91.38 354 SER B CA 1
ATOM 8679 C C . SER B 1 354 ? -20.172 -2.994 -6.801 1 91.38 354 SER B C 1
ATOM 8681 O O . SER B 1 354 ? -19.422 -3.717 -7.473 1 91.38 354 SER B O 1
ATOM 8683 N N . GLY B 1 355 ? -20.297 -1.724 -6.949 1 90.81 355 GLY B N 1
ATOM 8684 C CA . GLY B 1 355 ? -19.484 -1.051 -7.953 1 90.81 355 GLY B CA 1
ATOM 8685 C C . GLY B 1 355 ? -18 -1.116 -7.656 1 90.81 355 GLY B C 1
ATOM 8686 O O . GLY B 1 355 ? -17.203 -1.397 -8.547 1 90.81 355 GLY B O 1
ATOM 8687 N N . THR B 1 356 ? -17.672 -0.876 -6.426 1 92.62 356 THR B N 1
ATOM 8688 C CA . THR B 1 356 ? -16.266 -0.915 -6.012 1 92.62 356 THR B CA 1
ATOM 8689 C C . THR B 1 356 ? -15.703 -2.322 -6.164 1 92.62 356 THR B C 1
ATOM 8691 O O . THR B 1 356 ? -14.586 -2.496 -6.668 1 92.62 356 THR B O 1
ATOM 8694 N N . MET B 1 357 ? -16.469 -3.32 -5.789 1 95.25 357 MET B N 1
ATOM 8695 C CA . MET B 1 357 ? -16 -4.699 -5.887 1 95.25 357 MET B CA 1
ATOM 8696 C C . MET B 1 357 ? -15.836 -5.117 -7.348 1 95.25 357 MET B C 1
ATOM 8698 O O . MET B 1 357 ? -14.945 -5.898 -7.68 1 95.25 357 MET B O 1
ATOM 8702 N N . THR B 1 358 ? -16.703 -4.609 -8.18 1 95.88 358 THR B N 1
ATOM 8703 C CA . THR B 1 358 ? -16.594 -4.891 -9.609 1 95.88 358 THR B CA 1
ATOM 8704 C C . THR B 1 358 ? -15.305 -4.305 -10.172 1 95.88 358 THR B C 1
ATOM 8706 O O . THR B 1 358 ? -14.664 -4.918 -11.023 1 95.88 358 THR B O 1
ATOM 8709 N N . LEU B 1 359 ? -14.945 -3.205 -9.68 1 95.69 359 LEU B N 1
ATOM 8710 C CA . LEU B 1 359 ? -13.711 -2.588 -10.141 1 95.69 359 LEU B CA 1
ATOM 8711 C C . LEU B 1 359 ? -12.5 -3.387 -9.664 1 95.69 359 LEU B C 1
ATOM 8713 O O . LEU B 1 359 ? -11.516 -3.523 -10.398 1 95.69 359 LEU B O 1
ATOM 8717 N N . PHE B 1 360 ? -12.539 -3.914 -8.469 1 97.31 360 PHE B N 1
ATOM 8718 C CA . PHE B 1 360 ? -11.477 -4.797 -7.996 1 97.31 360 PHE B CA 1
ATOM 8719 C C . PHE B 1 360 ? -11.359 -6.031 -8.883 1 97.31 360 PHE B C 1
ATOM 8721 O O . PHE B 1 360 ? -10.258 -6.438 -9.25 1 97.31 360 PHE B O 1
ATOM 8728 N N . ALA B 1 361 ? -12.508 -6.547 -9.188 1 98.25 361 ALA B N 1
ATOM 8729 C CA . ALA B 1 361 ? -12.523 -7.727 -10.055 1 98.25 361 ALA B CA 1
ATOM 8730 C C . ALA B 1 361 ? -11.953 -7.406 -11.43 1 98.25 361 ALA B C 1
ATOM 8732 O O . ALA B 1 361 ? -11.203 -8.203 -12 1 98.25 361 ALA B O 1
ATOM 8733 N N . THR B 1 362 ? -12.328 -6.273 -11.938 1 98.19 362 THR B N 1
ATOM 8734 C CA . THR B 1 362 ? -11.859 -5.855 -13.258 1 98.19 362 THR B CA 1
ATOM 8735 C C . THR B 1 362 ? -10.344 -5.695 -13.258 1 98.19 362 THR B C 1
ATOM 8737 O O . THR B 1 362 ? -9.664 -6.18 -14.172 1 98.19 362 THR B O 1
ATOM 8740 N N . ALA B 1 363 ? -9.844 -5.023 -12.266 1 97.88 363 ALA B N 1
ATOM 8741 C CA . ALA B 1 363 ? -8.398 -4.84 -12.156 1 97.88 363 ALA B CA 1
ATOM 8742 C C . ALA B 1 363 ? -7.688 -6.18 -11.977 1 97.88 363 ALA B C 1
ATOM 8744 O O . ALA B 1 363 ? -6.629 -6.414 -12.562 1 97.88 363 ALA B O 1
ATOM 8745 N N . LEU B 1 364 ? -8.242 -7.02 -11.203 1 98.19 364 LEU B N 1
ATOM 8746 C CA . LEU B 1 364 ? -7.703 -8.359 -10.969 1 98.19 364 LEU B CA 1
ATOM 8747 C C . LEU B 1 364 ? -7.555 -9.117 -12.281 1 98.19 364 LEU B C 1
ATOM 8749 O O . LEU B 1 364 ? -6.5 -9.695 -12.555 1 98.19 364 LEU B O 1
ATOM 8753 N N . LEU B 1 365 ? -8.578 -9.07 -13.039 1 98.31 365 LEU B N 1
ATOM 8754 C CA . LEU B 1 365 ? -8.555 -9.773 -14.32 1 98.31 365 LEU B CA 1
ATOM 8755 C C . LEU B 1 365 ? -7.547 -9.133 -15.266 1 98.31 365 LEU B C 1
ATOM 8757 O O . LEU B 1 365 ? -6.844 -9.836 -15.992 1 98.31 365 LEU B O 1
ATOM 8761 N N . LEU B 1 366 ? -7.512 -7.855 -15.258 1 98.19 366 LEU B N 1
ATOM 8762 C CA . LEU B 1 366 ? -6.609 -7.148 -16.172 1 98.19 366 LEU B CA 1
ATOM 8763 C C . LEU B 1 366 ? -5.156 -7.48 -15.852 1 98.19 366 LEU B C 1
ATOM 8765 O O . LEU B 1 366 ? -4.348 -7.684 -16.766 1 98.19 366 LEU B O 1
ATOM 8769 N N . ILE B 1 367 ? -4.785 -7.543 -14.625 1 96.75 367 ILE B N 1
ATOM 8770 C CA . ILE B 1 367 ? -3.416 -7.859 -14.234 1 96.75 367 ILE B CA 1
ATOM 8771 C C . ILE B 1 367 ? -3.098 -9.312 -14.586 1 96.75 367 ILE B C 1
ATOM 8773 O O . ILE B 1 367 ? -1.985 -9.617 -15.023 1 96.75 367 ILE B O 1
ATOM 8777 N N . ASN B 1 368 ? -4.035 -10.18 -14.406 1 95.44 368 ASN B N 1
ATOM 8778 C CA . ASN B 1 368 ? -3.828 -11.555 -14.844 1 95.44 368 ASN B CA 1
ATOM 8779 C C . ASN B 1 368 ? -3.648 -11.633 -16.359 1 95.44 368 ASN B C 1
ATOM 8781 O O . ASN B 1 368 ? -2.9 -12.477 -16.859 1 95.44 368 ASN B O 1
ATOM 8785 N N . LEU B 1 369 ? -4.422 -10.758 -17.031 1 95.94 369 LEU B N 1
ATOM 8786 C CA . LEU B 1 369 ? -4.266 -10.695 -18.484 1 95.94 369 LEU B CA 1
ATOM 8787 C C . LEU B 1 369 ? -2.83 -10.344 -18.859 1 95.94 369 LEU B C 1
ATOM 8789 O O . LEU B 1 369 ? -2.279 -10.891 -19.812 1 95.94 369 LEU B O 1
ATOM 8793 N N . ALA B 1 370 ? -2.24 -9.445 -18.141 1 92.75 370 ALA B N 1
ATOM 8794 C CA . ALA B 1 370 ? -0.844 -9.094 -18.391 1 92.75 370 ALA B CA 1
ATOM 8795 C C . ALA B 1 370 ? 0.059 -10.312 -18.281 1 92.75 370 ALA B C 1
ATOM 8797 O O . ALA B 1 370 ? 0.994 -10.477 -19.062 1 92.75 370 ALA B O 1
ATOM 8798 N N . GLY B 1 371 ? -0.209 -11.18 -17.359 1 88 371 GLY B N 1
ATOM 8799 C CA . GLY B 1 371 ? 0.538 -12.414 -17.219 1 88 371 GLY B CA 1
ATOM 8800 C C . GLY B 1 371 ? 0.305 -13.383 -18.375 1 88 371 GLY B C 1
ATOM 8801 O O . GLY B 1 371 ? 1.23 -14.07 -18.812 1 88 371 GLY B O 1
ATOM 8802 N N . LEU B 1 372 ? -0.907 -13.352 -18.781 1 89.31 372 LEU B N 1
ATOM 8803 C CA . LEU B 1 372 ? -1.294 -14.273 -19.844 1 89.31 372 LEU B CA 1
ATOM 8804 C C . LEU B 1 372 ? -0.653 -13.867 -21.172 1 89.31 372 LEU B C 1
ATOM 8806 O O . LEU B 1 372 ? -0.309 -14.727 -21.984 1 89.31 372 LEU B O 1
ATOM 8810 N N . THR B 1 373 ? -0.561 -12.562 -21.453 1 87.56 373 THR B N 1
ATOM 8811 C CA . THR B 1 373 ? 0.038 -12.086 -22.703 1 87.56 373 THR B CA 1
ATOM 8812 C C . THR B 1 373 ? 1.537 -12.375 -22.719 1 87.56 373 THR B C 1
ATOM 8814 O O . THR B 1 373 ? 2.129 -12.531 -23.781 1 87.56 373 THR B O 1
ATOM 8817 N N . GLY B 1 374 ? 2.154 -12.375 -21.594 1 78.25 374 GLY B N 1
ATOM 8818 C CA . GLY B 1 374 ? 3.57 -12.688 -21.5 1 78.25 374 GLY B CA 1
ATOM 8819 C C . GLY B 1 374 ? 4.469 -11.555 -21.953 1 78.25 374 GLY B C 1
ATOM 8820 O O . GLY B 1 374 ? 5.656 -11.766 -22.219 1 78.25 374 GLY B O 1
ATOM 8821 N N . GLU B 1 375 ? 3.902 -10.422 -22.141 1 82.19 375 GLU B N 1
ATOM 8822 C CA . GLU B 1 375 ? 4.691 -9.266 -22.562 1 82.19 375 GLU B CA 1
ATOM 8823 C C . GLU B 1 375 ? 5.238 -8.516 -21.359 1 82.19 375 GLU B C 1
ATOM 8825 O O . GLU B 1 375 ? 4.488 -8.141 -20.453 1 82.19 375 GLU B O 1
ATOM 8830 N N . LYS B 1 376 ? 6.5 -8.328 -21.422 1 79.94 376 LYS B N 1
ATOM 8831 C CA . LYS B 1 376 ? 7.184 -7.621 -20.344 1 79.94 376 LYS B CA 1
ATOM 8832 C C . LYS B 1 376 ? 6.59 -6.23 -20.125 1 79.94 376 LYS B C 1
ATOM 8834 O O . LYS B 1 376 ? 6.387 -5.809 -18.984 1 79.94 376 LYS B O 1
ATOM 8839 N N . ALA B 1 377 ? 6.332 -5.625 -21.188 1 83.38 377 ALA B N 1
ATOM 8840 C CA . ALA B 1 377 ? 5.828 -4.254 -21.125 1 83.38 377 ALA B CA 1
ATOM 8841 C C . ALA B 1 377 ? 4.488 -4.191 -20.391 1 83.38 377 ALA B C 1
ATOM 8843 O O . ALA B 1 377 ? 4.234 -3.26 -19.625 1 83.38 377 ALA B O 1
ATOM 8844 N N . HIS B 1 378 ? 3.662 -5.211 -20.625 1 88.38 378 HIS B N 1
ATOM 8845 C CA . HIS B 1 378 ? 2.35 -5.23 -20 1 88.38 378 HIS B CA 1
ATOM 8846 C C . HIS B 1 378 ? 2.475 -5.414 -18.484 1 88.38 378 HIS B C 1
ATOM 8848 O O . HIS B 1 378 ? 1.775 -4.754 -17.719 1 88.38 378 HIS B O 1
ATOM 8854 N N . LEU B 1 379 ? 3.348 -6.273 -18.109 1 85.75 379 LEU B N 1
ATOM 8855 C CA . LEU B 1 379 ? 3.539 -6.547 -16.688 1 85.75 379 LEU B CA 1
ATOM 8856 C C . LEU B 1 379 ? 4.121 -5.332 -15.969 1 85.75 379 LEU B C 1
ATOM 8858 O O . LEU B 1 379 ? 3.695 -4.992 -14.867 1 85.75 379 LEU B O 1
ATOM 8862 N N . GLU B 1 380 ? 5.016 -4.664 -16.609 1 82.94 380 GLU B N 1
ATOM 8863 C CA . GLU B 1 380 ? 5.621 -3.469 -16.031 1 82.94 380 GLU B CA 1
ATOM 8864 C C . GLU B 1 380 ? 4.602 -2.336 -15.914 1 82.94 380 GLU B C 1
ATOM 8866 O O . GLU B 1 380 ? 4.566 -1.626 -14.914 1 82.94 380 GLU B O 1
ATOM 8871 N N . GLN B 1 381 ? 3.799 -2.254 -16.906 1 86.81 381 GLN B N 1
ATOM 8872 C CA . GLN B 1 381 ? 2.807 -1.186 -16.938 1 86.81 381 GLN B CA 1
ATOM 8873 C C . GLN B 1 381 ? 1.738 -1.39 -15.867 1 86.81 381 GLN B C 1
ATOM 8875 O O . GLN B 1 381 ? 1.128 -0.426 -15.398 1 86.81 381 GLN B O 1
ATOM 8880 N N . CYS B 1 382 ? 1.54 -2.605 -15.445 1 92.19 382 CYS B N 1
ATOM 8881 C CA . CYS B 1 382 ? 0.464 -2.924 -14.516 1 92.19 382 CYS B CA 1
ATOM 8882 C C . CYS B 1 382 ? 0.911 -2.719 -13.07 1 92.19 382 CYS B C 1
ATOM 8884 O O . CYS B 1 382 ? 0.087 -2.723 -12.156 1 92.19 382 CYS B O 1
ATOM 8886 N N . GLN B 1 383 ? 2.15 -2.471 -12.852 1 90.62 383 GLN B N 1
ATOM 8887 C CA . GLN B 1 383 ? 2.678 -2.436 -11.492 1 90.62 383 GLN B CA 1
ATOM 8888 C C . GLN B 1 383 ? 2.002 -1.342 -10.672 1 90.62 383 GLN B C 1
ATOM 8890 O O . GLN B 1 383 ? 1.567 -1.586 -9.539 1 90.62 383 GLN B O 1
ATOM 8895 N N . PRO B 1 384 ? 1.836 -0.062 -11.203 1 91.44 384 PRO B N 1
ATOM 8896 C CA . PRO B 1 384 ? 1.152 0.961 -10.406 1 91.44 384 PRO B CA 1
ATOM 8897 C C . PRO B 1 384 ? -0.284 0.577 -10.062 1 91.44 384 PRO B C 1
ATOM 8899 O O . PRO B 1 384 ? -0.741 0.826 -8.945 1 91.44 384 PRO B O 1
ATOM 8902 N N . LEU B 1 385 ? -0.979 0.028 -11 1 94.5 385 LEU B N 1
ATOM 8903 C CA . LEU B 1 385 ? -2.344 -0.416 -10.734 1 94.5 385 LEU B CA 1
ATOM 8904 C C . LEU B 1 385 ? -2.363 -1.505 -9.664 1 94.5 385 LEU B C 1
ATOM 8906 O O . LEU B 1 385 ? -3.201 -1.479 -8.766 1 94.5 385 LEU B O 1
ATOM 8910 N N . TYR B 1 386 ? -1.406 -2.5 -9.82 1 95.5 386 TYR B N 1
ATOM 8911 C CA . TYR B 1 386 ? -1.283 -3.578 -8.844 1 95.5 386 TYR B CA 1
ATOM 8912 C C . TYR B 1 386 ? -1.091 -3.021 -7.441 1 95.5 386 TYR B C 1
ATOM 8914 O O . TYR B 1 386 ? -1.775 -3.438 -6.504 1 95.5 386 TYR B O 1
ATOM 8922 N N . ILE B 1 387 ? -0.246 -2.08 -7.293 1 93.88 387 ILE B N 1
ATOM 8923 C CA . ILE B 1 387 ? 0.044 -1.485 -5.992 1 93.88 387 ILE B CA 1
ATOM 8924 C C . ILE B 1 387 ? -1.194 -0.762 -5.469 1 93.88 387 ILE B C 1
ATOM 8926 O O . ILE B 1 387 ? -1.566 -0.92 -4.301 1 93.88 387 ILE B O 1
ATOM 8930 N N . ASN B 1 388 ? -1.827 -0.016 -6.285 1 94.12 388 ASN B N 1
ATOM 8931 C CA . ASN B 1 388 ? -3.014 0.737 -5.891 1 94.12 388 ASN B CA 1
ATOM 8932 C C . ASN B 1 388 ? -4.145 -0.189 -5.453 1 94.12 388 ASN B C 1
ATOM 8934 O O . ASN B 1 388 ? -4.789 0.051 -4.43 1 94.12 388 ASN B O 1
ATOM 8938 N N . VAL B 1 389 ? -4.332 -1.2 -6.223 1 96.5 389 VAL B N 1
ATOM 8939 C CA . VAL B 1 389 ? -5.426 -2.133 -5.965 1 96.5 389 VAL B CA 1
ATOM 8940 C C . VAL B 1 389 ? -5.211 -2.814 -4.613 1 96.5 389 VAL B C 1
ATOM 8942 O O . VAL B 1 389 ? -6.125 -2.871 -3.789 1 96.5 389 VAL B O 1
ATOM 8945 N N . MET B 1 390 ? -4.043 -3.273 -4.375 1 96.31 390 MET B N 1
ATOM 8946 C CA . MET B 1 390 ? -3.754 -4.004 -3.143 1 96.31 390 MET B CA 1
ATOM 8947 C C . MET B 1 390 ? -3.797 -3.074 -1.936 1 96.31 390 MET B C 1
ATOM 8949 O O . MET B 1 390 ? -4.316 -3.443 -0.881 1 96.31 390 MET B O 1
ATOM 8953 N N . SER B 1 391 ? -3.314 -1.885 -2.096 1 93.31 391 SER B N 1
ATOM 8954 C CA . SER B 1 391 ? -3.283 -0.93 -0.993 1 93.31 391 SER B CA 1
ATOM 8955 C C . SER B 1 391 ? -4.688 -0.461 -0.627 1 93.31 391 SER B C 1
ATOM 8957 O O . SER B 1 391 ? -5.02 -0.345 0.554 1 93.31 391 SER B O 1
ATOM 8959 N N . VAL B 1 392 ? -5.484 -0.153 -1.605 1 92.25 392 VAL B N 1
ATOM 8960 C CA . VAL B 1 392 ? -6.852 0.294 -1.366 1 92.25 392 VAL B CA 1
ATOM 8961 C C . VAL B 1 392 ? -7.664 -0.837 -0.74 1 92.25 392 VAL B C 1
ATOM 8963 O O . VAL B 1 392 ? -8.484 -0.602 0.148 1 92.25 392 VAL B O 1
ATOM 8966 N N . ALA B 1 393 ? -7.41 -2.094 -1.247 1 95.06 393 ALA B N 1
ATOM 8967 C CA . ALA B 1 393 ? -8.094 -3.242 -0.652 1 95.06 393 ALA B CA 1
ATOM 8968 C C . ALA B 1 393 ? -7.762 -3.365 0.833 1 95.06 393 ALA B C 1
ATOM 8970 O O . ALA B 1 393 ? -8.648 -3.607 1.653 1 95.06 393 ALA B O 1
ATOM 8971 N N . GLN B 1 394 ? -6.547 -3.178 1.17 1 92.12 394 GLN B N 1
ATOM 8972 C CA . GLN B 1 394 ? -6.109 -3.238 2.561 1 92.12 394 GLN B CA 1
ATOM 8973 C C . GLN B 1 394 ? -6.719 -2.104 3.379 1 92.12 394 GLN B C 1
ATOM 8975 O O . GLN B 1 394 ? -7.145 -2.311 4.52 1 92.12 394 GLN B O 1
ATOM 8980 N N . ARG B 1 395 ? -6.746 -0.952 2.811 1 87.69 395 ARG B N 1
ATOM 8981 C CA . ARG B 1 395 ? -7.305 0.218 3.482 1 87.69 395 ARG B CA 1
ATOM 8982 C C . ARG B 1 395 ? -8.789 0.025 3.777 1 87.69 395 ARG B C 1
ATOM 8984 O O . ARG B 1 395 ? -9.289 0.485 4.805 1 87.69 395 ARG B O 1
ATOM 8991 N N . HIS B 1 396 ? -9.508 -0.658 2.9 1 89.88 396 HIS B N 1
ATOM 8992 C CA . HIS B 1 396 ? -10.938 -0.908 3.047 1 89.88 396 HIS B CA 1
ATOM 8993 C C . HIS B 1 396 ? -11.195 -2.115 3.941 1 89.88 396 HIS B C 1
ATOM 8995 O O . HIS B 1 396 ? -12.352 -2.518 4.133 1 89.88 396 HIS B O 1
ATOM 9001 N N . GLY B 1 397 ? -10.141 -2.754 4.422 1 91.62 397 GLY B N 1
ATOM 9002 C CA . GLY B 1 397 ? -10.242 -3.848 5.375 1 91.62 397 GLY B CA 1
ATOM 9003 C C . GLY B 1 397 ? -10.688 -5.152 4.738 1 91.62 397 GLY B C 1
ATOM 9004 O O . GLY B 1 397 ? -11.25 -6.016 5.41 1 91.62 397 GLY B O 1
ATOM 9005 N N . LEU B 1 398 ? -10.453 -5.312 3.461 1 95.88 398 LEU B N 1
ATOM 9006 C CA . LEU B 1 398 ? -10.93 -6.508 2.779 1 95.88 398 LEU B CA 1
ATOM 9007 C C . LEU B 1 398 ? -10.188 -7.746 3.27 1 95.88 398 LEU B C 1
ATOM 9009 O O . LEU B 1 398 ? -10.688 -8.867 3.143 1 95.88 398 LEU B O 1
ATOM 9013 N N . PHE B 1 399 ? -8.992 -7.543 3.855 1 96.62 399 PHE B N 1
ATOM 9014 C CA . PHE B 1 399 ? -8.203 -8.664 4.355 1 96.62 399 PHE B CA 1
ATOM 9015 C C . PHE B 1 399 ? -8.32 -8.773 5.871 1 96.62 399 PHE B C 1
ATOM 9017 O O . PHE B 1 399 ? -7.512 -9.461 6.508 1 96.62 399 PHE B O 1
ATOM 9024 N N . SER B 1 400 ? -9.227 -8.055 6.43 1 92.94 400 SER B N 1
ATOM 9025 C CA . SER B 1 400 ? -9.453 -8.039 7.871 1 92.94 400 SER B CA 1
ATOM 9026 C C . SER B 1 400 ? -10.906 -8.383 8.203 1 92.94 400 SER B C 1
ATOM 9028 O O . SER B 1 400 ? -11.602 -7.602 8.852 1 92.94 400 SER B O 1
ATOM 9030 N N . ALA B 1 401 ? -11.258 -9.594 7.965 1 92.69 401 ALA B N 1
ATOM 9031 C CA . ALA B 1 401 ? -12.648 -10.039 8.031 1 92.69 401 ALA B CA 1
ATOM 9032 C C . ALA B 1 401 ? -13.195 -9.914 9.453 1 92.69 401 ALA B C 1
ATOM 9034 O O . ALA B 1 401 ? -14.375 -9.609 9.648 1 92.69 401 ALA B O 1
ATOM 9035 N N . SER B 1 402 ? -12.414 -10.055 10.445 1 88.31 402 SER B N 1
ATOM 9036 C CA . SER B 1 402 ? -12.883 -10.07 11.828 1 88.31 402 SER B CA 1
ATOM 9037 C C . SER B 1 402 ? -13.078 -8.656 12.367 1 88.31 402 SER B C 1
ATOM 9039 O O . SER B 1 402 ? -13.734 -8.461 13.391 1 88.31 402 SER B O 1
ATOM 9041 N N . GLU B 1 403 ? -12.594 -7.73 11.672 1 86.19 403 GLU B N 1
ATOM 9042 C CA . GLU B 1 403 ? -12.695 -6.352 12.133 1 86.19 403 GLU B CA 1
ATOM 9043 C C . GLU B 1 403 ? -13.898 -5.645 11.531 1 86.19 403 GLU B C 1
ATOM 9045 O O . GLU B 1 403 ? -14.211 -4.512 11.891 1 86.19 403 GLU B O 1
ATOM 9050 N N . GLY B 1 404 ? -14.539 -6.277 10.648 1 86.69 404 GLY B N 1
ATOM 9051 C CA . GLY B 1 404 ? -15.688 -5.688 9.977 1 86.69 404 GLY B CA 1
ATOM 9052 C C . GLY B 1 404 ? -17 -6.348 10.352 1 86.69 404 GLY B C 1
ATOM 9053 O O . GLY B 1 404 ? -17.141 -6.895 11.445 1 86.69 404 GLY B O 1
ATOM 9054 N N . GLN B 1 405 ? -17.922 -6.203 9.445 1 87.69 405 GLN B N 1
ATOM 9055 C CA . GLN B 1 405 ? -19.25 -6.781 9.617 1 87.69 405 GLN B CA 1
ATOM 9056 C C . GLN B 1 405 ? -19.172 -8.305 9.695 1 87.69 405 GLN B C 1
ATOM 9058 O O . GLN B 1 405 ? -18.453 -8.938 8.922 1 87.69 405 GLN B O 1
ATOM 9063 N N . SER B 1 406 ? -19.938 -8.82 10.617 1 89.69 406 SER B N 1
ATOM 9064 C CA . SER B 1 406 ? -20 -10.281 10.727 1 89.69 406 SER B CA 1
ATOM 9065 C C . SER B 1 406 ? -20.906 -10.867 9.641 1 89.69 406 SER B C 1
ATOM 9067 O O . SER B 1 406 ? -21.953 -10.305 9.328 1 89.69 406 SER B O 1
ATOM 9069 N N . LEU B 1 407 ? -20.375 -11.867 9.055 1 93.94 407 LEU B N 1
ATOM 9070 C CA . LEU B 1 407 ? -21.188 -12.625 8.102 1 93.94 407 LEU B CA 1
ATOM 9071 C C . LEU B 1 407 ? -21.859 -13.812 8.781 1 93.94 407 LEU B C 1
ATOM 9073 O O . LEU B 1 407 ? -21.188 -14.805 9.109 1 93.94 407 LEU B O 1
ATOM 9077 N N . ASP B 1 408 ? -23.156 -13.641 8.984 1 91.5 408 ASP B N 1
ATOM 9078 C CA . ASP B 1 408 ? -23.891 -14.688 9.68 1 91.5 408 ASP B CA 1
ATOM 9079 C C . ASP B 1 408 ? -25.203 -15.016 8.953 1 91.5 408 ASP B C 1
ATOM 9081 O O . ASP B 1 408 ? -25.5 -14.422 7.918 1 91.5 408 ASP B O 1
ATOM 9085 N N . MET B 1 409 ? -25.844 -16 9.531 1 91.12 409 MET B N 1
ATOM 9086 C CA . MET B 1 409 ? -27.047 -16.531 8.898 1 91.12 409 MET B CA 1
ATOM 9087 C C . MET B 1 409 ? -28.172 -15.5 8.898 1 91.12 409 MET B C 1
ATOM 9089 O O . MET B 1 409 ? -29.062 -15.547 8.039 1 91.12 409 MET B O 1
ATOM 9093 N N . THR B 1 410 ? -28.078 -14.57 9.789 1 90.69 410 THR B N 1
ATOM 9094 C CA . THR B 1 410 ? -29.125 -13.57 9.922 1 90.69 410 THR B CA 1
ATOM 9095 C C . THR B 1 410 ? -29.234 -12.711 8.664 1 90.69 410 THR B C 1
ATOM 9097 O O . THR B 1 410 ? -30.312 -12.242 8.312 1 90.69 410 THR B O 1
ATOM 9100 N N . LEU B 1 411 ? -28.188 -12.594 8.039 1 92.25 411 LEU B N 1
ATOM 9101 C CA . LEU B 1 411 ? -28.141 -11.797 6.824 1 92.25 411 LEU B CA 1
ATOM 9102 C C . LEU B 1 411 ? -29.031 -12.414 5.742 1 92.25 411 LEU B C 1
ATOM 9104 O O . LEU B 1 411 ? -29.734 -11.695 5.035 1 92.25 411 LEU B O 1
ATOM 9108 N N . PHE B 1 412 ? -29.031 -13.688 5.617 1 91.88 412 PHE B N 1
ATOM 9109 C CA . PHE B 1 412 ? -29.75 -14.375 4.555 1 91.88 412 PHE B CA 1
ATOM 9110 C C . PHE B 1 412 ? -31.172 -14.727 4.996 1 91.88 412 PHE B C 1
ATOM 9112 O O . PHE B 1 412 ? -32.062 -14.812 4.172 1 91.88 412 PHE B O 1
ATOM 9119 N N . GLU B 1 413 ? -31.344 -14.906 6.254 1 89.31 413 GLU B N 1
ATOM 9120 C CA . GLU B 1 413 ? -32.656 -15.266 6.785 1 89.31 413 GLU B CA 1
ATOM 9121 C C . GLU B 1 413 ? -33.625 -14.102 6.652 1 89.31 413 GLU B C 1
ATOM 9123 O O . GLU B 1 413 ? -34.844 -14.312 6.613 1 89.31 413 GLU B O 1
ATOM 9128 N N . THR B 1 414 ? -33.125 -12.953 6.559 1 89.12 414 THR B N 1
ATOM 9129 C CA . THR B 1 414 ? -33.969 -11.773 6.41 1 89.12 414 THR B CA 1
ATOM 9130 C C . THR B 1 414 ? -34.625 -11.734 5.023 1 89.12 414 THR B C 1
ATOM 9132 O O . THR B 1 414 ? -35.594 -11.031 4.812 1 89.12 414 THR B O 1
ATOM 9135 N N . ILE B 1 415 ? -34.094 -12.523 4.094 1 92.31 415 ILE B N 1
ATOM 9136 C CA . ILE B 1 415 ? -34.625 -12.562 2.734 1 92.31 415 ILE B CA 1
ATOM 9137 C C . ILE B 1 415 ? -35.594 -13.742 2.58 1 92.31 415 ILE B C 1
ATOM 9139 O O . ILE B 1 415 ? -35.156 -14.891 2.457 1 92.31 415 ILE B O 1
ATOM 9143 N N . PRO B 1 416 ? -36.844 -13.484 2.533 1 88.31 416 PRO B N 1
ATOM 9144 C CA . PRO B 1 416 ? -37.812 -14.586 2.549 1 88.31 416 PRO B CA 1
ATOM 9145 C C . PRO B 1 416 ? -37.875 -15.328 1.216 1 88.31 416 PRO B C 1
ATOM 9147 O O . PRO B 1 416 ? -38.031 -16.547 1.195 1 88.31 416 PRO B O 1
ATOM 9150 N N . ASP B 1 417 ? -37.781 -14.633 0.076 1 93.06 417 ASP B N 1
ATOM 9151 C CA . ASP B 1 417 ? -37.812 -15.273 -1.236 1 93.06 417 ASP B CA 1
ATOM 9152 C C . ASP B 1 417 ? -36.562 -16.109 -1.499 1 93.06 417 ASP B C 1
ATOM 9154 O O . ASP B 1 417 ? -35.469 -15.602 -1.423 1 93.06 417 ASP B O 1
ATOM 9158 N N . ILE B 1 418 ? -36.781 -17.359 -1.854 1 93.69 418 ILE B N 1
ATOM 9159 C CA . ILE B 1 418 ? -35.656 -18.297 -1.986 1 93.69 418 ILE B CA 1
ATOM 9160 C C . ILE B 1 418 ? -34.812 -17.906 -3.186 1 93.69 418 ILE B C 1
ATOM 9162 O O . ILE B 1 418 ? -33.562 -18.078 -3.156 1 93.69 418 ILE B O 1
ATOM 9166 N N . ASP B 1 419 ? -35.438 -17.562 -4.227 1 95.56 419 ASP B N 1
ATOM 9167 C CA . ASP B 1 419 ? -34.688 -17.156 -5.402 1 95.56 419 ASP B CA 1
ATOM 9168 C C . ASP B 1 419 ? -33.844 -15.922 -5.098 1 95.56 419 ASP B C 1
ATOM 9170 O O . ASP B 1 419 ? -32.688 -15.844 -5.516 1 95.56 419 ASP B O 1
ATOM 9174 N N . MET B 1 420 ? -34.438 -15.031 -4.398 1 95.19 420 MET B N 1
ATOM 9175 C CA . MET B 1 420 ? -33.688 -13.828 -4.004 1 95.19 420 MET B CA 1
ATOM 9176 C C . MET B 1 420 ? -32.594 -14.172 -3.012 1 95.19 420 MET B C 1
ATOM 9178 O O . MET B 1 420 ? -31.516 -13.562 -3.037 1 95.19 420 MET B O 1
ATOM 9182 N N . ARG B 1 421 ? -32.844 -15.07 -2.193 1 95.81 421 ARG B N 1
ATOM 9183 C CA . ARG B 1 421 ? -31.859 -15.5 -1.225 1 95.81 421 ARG B CA 1
ATOM 9184 C C . ARG B 1 421 ? -30.672 -16.156 -1.921 1 95.81 421 ARG B C 1
ATOM 9186 O O . ARG B 1 421 ? -29.516 -15.898 -1.564 1 95.81 421 ARG B O 1
ATOM 9193 N N . TRP B 1 422 ? -30.984 -17.047 -2.881 1 97.19 422 TRP B N 1
ATOM 9194 C CA . TRP B 1 422 ? -29.953 -17.688 -3.68 1 97.19 422 TRP B CA 1
ATOM 9195 C C . TRP B 1 422 ? -29.078 -16.656 -4.391 1 97.19 422 TRP B C 1
ATOM 9197 O O . TRP B 1 422 ? -27.859 -16.75 -4.371 1 97.19 422 TRP B O 1
ATOM 9207 N N . LYS B 1 423 ? -29.672 -15.688 -4.93 1 96.56 423 LYS B N 1
ATOM 9208 C CA . LYS B 1 423 ? -28.953 -14.641 -5.645 1 96.56 423 LYS B CA 1
ATOM 9209 C C . LYS B 1 423 ? -28.125 -13.781 -4.68 1 96.56 423 LYS B C 1
ATOM 9211 O O . LYS B 1 423 ? -26.984 -13.422 -4.98 1 96.56 423 LYS B O 1
ATOM 9216 N N . SER B 1 424 ? -28.688 -13.453 -3.537 1 96.88 424 SER B N 1
ATOM 9217 C CA . SER B 1 424 ? -27.969 -12.695 -2.52 1 96.88 424 SER B CA 1
ATOM 9218 C C . SER B 1 424 ? -26.75 -13.461 -2.02 1 96.88 424 SER B C 1
ATOM 9220 O O . SER B 1 424 ? -25.672 -12.883 -1.859 1 96.88 424 SER B O 1
ATOM 9222 N N . TRP B 1 425 ? -26.969 -14.695 -1.813 1 97.5 425 TRP B N 1
ATOM 9223 C CA . TRP B 1 425 ? -25.859 -15.531 -1.363 1 97.5 425 TRP B CA 1
ATOM 9224 C C . TRP B 1 425 ? -24.766 -15.602 -2.422 1 97.5 425 TRP B C 1
ATOM 9226 O O . TRP B 1 425 ? -23.578 -15.539 -2.098 1 97.5 425 TRP B O 1
ATOM 9236 N N . SER B 1 426 ? -25.156 -15.781 -3.662 1 97.69 426 SER B N 1
ATOM 9237 C CA . SER B 1 426 ? -24.188 -15.898 -4.746 1 97.69 426 SER B CA 1
ATOM 9238 C C . SER B 1 426 ? -23.344 -14.633 -4.867 1 97.69 426 SER B C 1
ATOM 9240 O O . SER B 1 426 ? -22.156 -14.703 -5.18 1 97.69 426 SER B O 1
ATOM 9242 N N . LYS B 1 427 ? -23.938 -13.516 -4.629 1 97.62 427 LYS B N 1
ATOM 9243 C CA . LYS B 1 427 ? -23.203 -12.25 -4.676 1 97.62 427 LYS B CA 1
ATOM 9244 C C . LYS B 1 427 ? -22.188 -12.172 -3.549 1 97.62 427 LYS B C 1
ATOM 9246 O O . LYS B 1 427 ? -21.047 -11.758 -3.766 1 97.62 427 LYS B O 1
ATOM 9251 N N . VAL B 1 428 ? -22.578 -12.555 -2.4 1 97.94 428 VAL B N 1
ATOM 9252 C CA . VAL B 1 428 ? -21.688 -12.562 -1.246 1 97.94 428 VAL B CA 1
ATOM 9253 C C . VAL B 1 428 ? -20.531 -13.531 -1.49 1 97.94 428 VAL B C 1
ATOM 9255 O O . VAL B 1 428 ? -19.375 -13.203 -1.209 1 97.94 428 VAL B O 1
ATOM 9258 N N . GLU B 1 429 ? -20.844 -14.672 -2.047 1 97.94 429 GLU B N 1
ATOM 9259 C CA . GLU B 1 429 ? -19.828 -15.672 -2.324 1 97.94 429 GLU B CA 1
ATOM 9260 C C . GLU B 1 429 ? -18.844 -15.18 -3.377 1 97.94 429 GLU B C 1
ATOM 9262 O O . GLU B 1 429 ? -17.625 -15.398 -3.256 1 97.94 429 GLU B O 1
ATOM 9267 N N . SER B 1 430 ? -19.359 -14.547 -4.379 1 98.44 430 SER B N 1
ATOM 9268 C CA . SER B 1 430 ? -18.484 -13.953 -5.391 1 98.44 430 SER B CA 1
ATOM 9269 C C . SER B 1 430 ? -17.531 -12.945 -4.773 1 98.44 430 SER B C 1
ATOM 9271 O O . SER B 1 430 ? -16.359 -12.891 -5.148 1 98.44 430 SER B O 1
ATOM 9273 N N . THR B 1 431 ? -18.047 -12.172 -3.865 1 98.19 431 THR B N 1
ATOM 9274 C CA . THR B 1 431 ? -17.234 -11.156 -3.199 1 98.19 431 THR B CA 1
ATOM 9275 C C . THR B 1 431 ? -16.109 -11.805 -2.396 1 98.19 431 THR B C 1
ATOM 9277 O O . THR B 1 431 ? -14.969 -11.352 -2.447 1 98.19 431 THR B O 1
ATOM 9280 N N . LYS B 1 432 ? -16.438 -12.844 -1.67 1 97.75 432 LYS B N 1
ATOM 9281 C CA . LYS B 1 432 ? -15.406 -13.578 -0.935 1 97.75 432 LYS B CA 1
ATOM 9282 C C . LYS B 1 432 ? -14.305 -14.07 -1.871 1 97.75 432 LYS B C 1
ATOM 9284 O O . LYS B 1 432 ? -13.117 -13.961 -1.559 1 97.75 432 LYS B O 1
ATOM 9289 N N . ARG B 1 433 ? -14.719 -14.57 -2.906 1 98.25 433 ARG B N 1
ATOM 9290 C CA . ARG B 1 433 ? -13.789 -15.164 -3.861 1 98.25 433 ARG B CA 1
ATOM 9291 C C . ARG B 1 433 ? -12.93 -14.094 -4.523 1 98.25 433 ARG B C 1
ATOM 9293 O O . ARG B 1 433 ? -11.766 -14.336 -4.844 1 98.25 433 ARG B O 1
ATOM 9300 N N . ILE B 1 434 ? -13.484 -12.922 -4.758 1 98.5 434 ILE B N 1
ATOM 9301 C CA . ILE B 1 434 ? -12.695 -11.805 -5.266 1 98.5 434 ILE B CA 1
ATOM 9302 C C . ILE B 1 434 ? -11.594 -11.453 -4.273 1 98.5 434 ILE B C 1
ATOM 9304 O O . ILE B 1 434 ? -10.445 -11.242 -4.66 1 98.5 434 ILE B O 1
ATOM 9308 N N . ILE B 1 435 ? -11.914 -11.383 -2.998 1 98.38 435 ILE B N 1
ATOM 9309 C CA . ILE B 1 435 ? -10.953 -11.055 -1.951 1 98.38 435 ILE B CA 1
ATOM 9310 C C . ILE B 1 435 ? -9.812 -12.078 -1.951 1 98.38 435 ILE B C 1
ATOM 9312 O O . ILE B 1 435 ? -8.641 -11.703 -1.885 1 98.38 435 ILE B O 1
ATOM 9316 N N . ILE B 1 436 ? -10.164 -13.312 -2.129 1 97.94 436 ILE B N 1
ATOM 9317 C CA . ILE B 1 436 ? -9.156 -14.367 -2.197 1 97.94 436 ILE B CA 1
ATOM 9318 C C . ILE B 1 436 ? -8.336 -14.211 -3.475 1 97.94 436 ILE B C 1
ATOM 9320 O O . ILE B 1 436 ? -7.117 -14.398 -3.459 1 97.94 436 ILE B O 1
ATOM 9324 N N . GLY B 1 437 ? -9.031 -13.891 -4.527 1 98.12 437 GLY B N 1
ATOM 9325 C CA . GLY B 1 437 ? -8.328 -13.641 -5.777 1 98.12 437 GLY B CA 1
ATOM 9326 C C . GLY B 1 437 ? -7.281 -12.555 -5.668 1 98.12 437 GLY B C 1
ATOM 9327 O O . GLY B 1 437 ? -6.211 -12.648 -6.277 1 98.12 437 GLY B O 1
ATOM 9328 N N . LEU B 1 438 ? -7.547 -11.531 -4.91 1 98.31 438 LEU B N 1
ATOM 9329 C CA . LEU B 1 438 ? -6.594 -10.453 -4.699 1 98.31 438 LEU B CA 1
ATOM 9330 C C . LEU B 1 438 ? -5.363 -10.945 -3.945 1 98.31 438 LEU B C 1
ATOM 9332 O O . LEU B 1 438 ? -4.238 -10.555 -4.258 1 98.31 438 LEU B O 1
ATOM 9336 N N . LEU B 1 439 ? -5.547 -11.812 -3.051 1 97.81 439 LEU B N 1
ATOM 9337 C CA . LEU B 1 439 ? -4.414 -12.367 -2.314 1 97.81 439 LEU B CA 1
ATOM 9338 C C . LEU B 1 439 ? -3.57 -13.266 -3.211 1 97.81 439 LEU B C 1
ATOM 9340 O O . LEU B 1 439 ? -2.34 -13.25 -3.129 1 97.81 439 LEU B O 1
ATOM 9344 N N . LEU B 1 440 ? -4.277 -14 -4.023 1 97.38 440 LEU B N 1
ATOM 9345 C CA . LEU B 1 440 ? -3.559 -14.828 -4.988 1 97.38 440 LEU B CA 1
ATOM 9346 C C . LEU B 1 440 ? -2.744 -13.961 -5.945 1 97.38 440 LEU B C 1
ATOM 9348 O O . LEU B 1 440 ? -1.607 -14.305 -6.277 1 97.38 440 LEU B O 1
ATOM 9352 N N . LEU B 1 441 ? -3.32 -12.883 -6.297 1 97.06 441 LEU B N 1
ATOM 9353 C CA . LEU B 1 441 ? -2.637 -11.938 -7.172 1 97.06 441 LEU B CA 1
ATOM 9354 C C . LEU B 1 441 ? -1.368 -11.406 -6.512 1 97.06 441 LEU B C 1
ATOM 9356 O O . LEU B 1 441 ? -0.304 -11.383 -7.133 1 97.06 441 LEU B O 1
ATOM 9360 N N . ASP B 1 442 ? -1.485 -10.977 -5.285 1 96.75 442 ASP B N 1
ATOM 9361 C CA . ASP B 1 442 ? -0.34 -10.438 -4.559 1 96.75 442 ASP B CA 1
ATOM 9362 C C . ASP B 1 442 ? 0.766 -11.477 -4.422 1 96.75 442 ASP B C 1
ATOM 9364 O O . ASP B 1 442 ? 1.951 -11.148 -4.512 1 96.75 442 ASP B O 1
ATOM 9368 N N . SER B 1 443 ? 0.359 -12.68 -4.266 1 94.88 443 SER B N 1
ATOM 9369 C CA . SER B 1 443 ? 1.306 -13.773 -4.074 1 94.88 443 SER B CA 1
ATOM 9370 C C . SER B 1 443 ? 2.123 -14.023 -5.336 1 94.88 443 SER B C 1
ATOM 9372 O O . SER B 1 443 ? 3.355 -14.039 -5.289 1 94.88 443 SER B O 1
ATOM 9374 N N . TRP B 1 444 ? 1.452 -14.164 -6.457 1 92.06 444 TRP B N 1
ATOM 9375 C CA . TRP B 1 444 ? 2.221 -14.547 -7.637 1 92.06 444 TRP B CA 1
ATOM 9376 C C . TRP B 1 444 ? 2.859 -13.32 -8.289 1 92.06 444 TRP B C 1
ATOM 9378 O O . TRP B 1 444 ? 3.955 -13.414 -8.852 1 92.06 444 TRP B O 1
ATOM 9388 N N . TYR B 1 445 ? 2.184 -12.148 -8.328 1 91.44 445 TYR B N 1
ATOM 9389 C CA . TYR B 1 445 ? 2.715 -10.977 -9 1 91.44 445 TYR B CA 1
ATOM 9390 C C . TYR B 1 445 ? 3.967 -10.461 -8.297 1 91.44 445 TYR B C 1
ATOM 9392 O O . TYR B 1 445 ? 4.949 -10.109 -8.953 1 91.44 445 TYR B O 1
ATOM 9400 N N . SER B 1 446 ? 3.934 -10.422 -6.961 1 89.25 446 SER B N 1
ATOM 9401 C CA . SER B 1 446 ? 5.105 -9.984 -6.211 1 89.25 446 SER B CA 1
ATOM 9402 C C . SER B 1 446 ? 6.273 -10.953 -6.398 1 89.25 446 SER B C 1
ATOM 9404 O O . SER B 1 446 ? 7.418 -10.531 -6.562 1 89.25 446 SER B O 1
ATOM 9406 N N . SER B 1 447 ? 5.969 -12.242 -6.398 1 86.19 447 SER B N 1
ATOM 9407 C CA . SER B 1 447 ? 6.996 -13.25 -6.625 1 86.19 447 SER B CA 1
ATOM 9408 C C . SER B 1 447 ? 7.605 -13.117 -8.016 1 86.19 447 SER B C 1
ATOM 9410 O O . SER B 1 447 ? 8.82 -13.273 -8.188 1 86.19 447 SER B O 1
ATOM 9412 N N . PHE B 1 448 ? 6.785 -12.891 -8.914 1 84.88 448 PHE B N 1
ATOM 9413 C CA . PHE B 1 448 ? 7.234 -12.773 -10.297 1 84.88 448 PHE B CA 1
ATOM 9414 C C . PHE B 1 448 ? 8.164 -11.57 -10.461 1 84.88 448 PHE B C 1
ATOM 9416 O O . PHE B 1 448 ? 9.172 -11.656 -11.156 1 84.88 448 PHE B O 1
ATOM 9423 N N . LEU B 1 449 ? 7.809 -10.5 -9.82 1 82.94 449 LEU B N 1
ATOM 9424 C CA . LEU B 1 449 ? 8.609 -9.281 -9.938 1 82.94 449 LEU B CA 1
ATOM 9425 C C . LEU B 1 449 ? 9.758 -9.289 -8.938 1 82.94 449 LEU B C 1
ATOM 9427 O O . LEU B 1 449 ? 10.523 -8.328 -8.867 1 82.94 449 LEU B O 1
ATOM 9431 N N . SER B 1 450 ? 9.836 -10.336 -8.18 1 84 450 SER B N 1
ATOM 9432 C CA . SER B 1 450 ? 10.859 -10.461 -7.148 1 84 450 SER B CA 1
ATOM 9433 C C . SER B 1 450 ? 10.805 -9.297 -6.168 1 84 450 SER B C 1
ATOM 9435 O O . SER B 1 450 ? 11.836 -8.688 -5.867 1 84 450 SER B O 1
ATOM 9437 N N . THR B 1 451 ? 9.633 -8.93 -5.766 1 87.44 451 THR B N 1
ATOM 9438 C CA . THR B 1 451 ? 9.398 -7.906 -4.754 1 87.44 451 THR B CA 1
ATOM 9439 C C . THR B 1 451 ? 8.586 -8.469 -3.588 1 87.44 451 THR B C 1
ATOM 9441 O O . THR B 1 451 ? 8.008 -9.555 -3.693 1 87.44 451 THR B O 1
ATOM 9444 N N . GLY B 1 452 ? 8.625 -7.781 -2.535 1 89.75 452 GLY B N 1
ATOM 9445 C CA . GLY B 1 452 ? 7.785 -8.172 -1.416 1 89.75 452 GLY B CA 1
ATOM 9446 C C . GLY B 1 452 ? 6.312 -7.922 -1.662 1 89.75 452 GLY B C 1
ATOM 9447 O O . GLY B 1 452 ? 5.949 -7.059 -2.465 1 89.75 452 GLY B O 1
ATOM 9448 N N . PRO B 1 453 ? 5.492 -8.664 -1.032 1 93.88 453 PRO B N 1
ATOM 9449 C CA . PRO B 1 453 ? 4.051 -8.445 -1.168 1 93.88 453 PRO B CA 1
ATOM 9450 C C . PRO B 1 453 ? 3.6 -7.113 -0.57 1 93.88 453 PRO B C 1
ATOM 9452 O O . PRO B 1 453 ? 4.348 -6.488 0.184 1 93.88 453 PRO B O 1
ATOM 9455 N N . ILE B 1 454 ? 2.439 -6.672 -0.984 1 93.94 454 ILE B N 1
ATOM 9456 C CA . ILE B 1 454 ? 1.878 -5.422 -0.481 1 93.94 454 ILE B CA 1
ATOM 9457 C C . ILE B 1 454 ? 1.04 -5.699 0.765 1 93.94 454 ILE B C 1
ATOM 9459 O O . ILE B 1 454 ? 1.082 -4.93 1.73 1 93.94 454 ILE B O 1
ATOM 9463 N N . ALA B 1 455 ? 0.297 -6.785 0.73 1 93.88 455 ALA B N 1
ATOM 9464 C CA . ALA B 1 455 ? -0.504 -7.164 1.892 1 93.88 455 ALA B CA 1
ATOM 9465 C C . ALA B 1 455 ? 0.386 -7.547 3.07 1 93.88 455 ALA B C 1
ATOM 9467 O O . ALA B 1 455 ? 1.443 -8.156 2.887 1 93.88 455 ALA B O 1
ATOM 9468 N N . VAL B 1 456 ? -0.049 -7.191 4.227 1 89.62 456 VAL B N 1
ATOM 9469 C CA . VAL B 1 456 ? 0.664 -7.59 5.434 1 89.62 456 VAL B CA 1
ATOM 9470 C C . VAL B 1 456 ? 0.22 -8.992 5.859 1 89.62 456 VAL B C 1
ATOM 9472 O O . VAL B 1 456 ? -0.891 -9.172 6.363 1 89.62 456 VAL B O 1
ATOM 9475 N N . PRO B 1 457 ? 1.111 -9.922 5.711 1 91 457 PRO B N 1
ATOM 9476 C CA . PRO B 1 457 ? 0.683 -11.312 5.883 1 91 457 PRO B CA 1
ATOM 9477 C C . PRO B 1 457 ? 0.192 -11.609 7.297 1 91 457 PRO B C 1
ATOM 9479 O O . PRO B 1 457 ? -0.773 -12.352 7.477 1 91 457 PRO B O 1
ATOM 9482 N N . ASP B 1 458 ? 0.694 -11.016 8.328 1 87.69 458 ASP B N 1
ATOM 9483 C CA . ASP B 1 458 ? 0.39 -11.328 9.727 1 87.69 458 ASP B CA 1
ATOM 9484 C C . ASP B 1 458 ? -1.014 -10.859 10.102 1 87.69 458 ASP B C 1
ATOM 9486 O O . ASP B 1 458 ? -1.604 -11.352 11.062 1 87.69 458 ASP B O 1
ATOM 9490 N N . SER B 1 459 ? -1.521 -10.023 9.367 1 87.56 459 SER B N 1
ATOM 9491 C CA . SER B 1 459 ? -2.791 -9.406 9.75 1 87.56 459 SER B CA 1
ATOM 9492 C C . SER B 1 459 ? -3.939 -9.953 8.898 1 87.56 459 SER B C 1
ATOM 9494 O O . SER B 1 459 ? -5.086 -9.531 9.055 1 87.56 459 SER B O 1
ATOM 9496 N N . ILE B 1 460 ? -3.695 -10.945 8.078 1 95.5 460 ILE B N 1
ATOM 9497 C CA . ILE B 1 460 ? -4.703 -11.398 7.125 1 95.5 460 ILE B CA 1
ATOM 9498 C C . ILE B 1 460 ? -5.746 -12.25 7.844 1 95.5 460 ILE B C 1
ATOM 9500 O O . ILE B 1 460 ? -5.398 -13.164 8.594 1 95.5 460 ILE B O 1
ATOM 9504 N N . GLN B 1 461 ? -6.973 -11.906 7.707 1 95.69 461 GLN B N 1
ATOM 9505 C CA . GLN B 1 461 ? -8.164 -12.648 8.102 1 95.69 461 GLN B CA 1
ATOM 9506 C C . GLN B 1 461 ? -9.117 -12.812 6.93 1 95.69 461 GLN B C 1
ATOM 9508 O O . GLN B 1 461 ? -9.484 -11.836 6.27 1 95.69 461 GLN B O 1
ATOM 9513 N N . LEU B 1 462 ? -9.5 -14.086 6.723 1 95.44 462 LEU B N 1
ATOM 9514 C CA . LEU B 1 462 ? -10.281 -14.352 5.523 1 95.44 462 LEU B CA 1
ATOM 9515 C C . LEU B 1 462 ? -11.461 -15.273 5.832 1 95.44 462 LEU B C 1
ATOM 9517 O O . LEU B 1 462 ? -11.328 -16.203 6.621 1 95.44 462 LEU B O 1
ATOM 9521 N N . ILE B 1 463 ? -12.562 -14.93 5.238 1 96.44 463 ILE B N 1
ATOM 9522 C CA . ILE B 1 463 ? -13.664 -15.883 5.219 1 96.44 463 ILE B CA 1
ATOM 9523 C C . ILE B 1 463 ? -13.508 -16.828 4.027 1 96.44 463 ILE B C 1
ATOM 9525 O O . ILE B 1 463 ? -13.469 -16.391 2.877 1 96.44 463 ILE B O 1
ATOM 9529 N N . LEU B 1 464 ? -13.43 -18.062 4.277 1 95.62 464 LEU B N 1
ATOM 9530 C CA . LEU B 1 464 ? -13.188 -19.047 3.232 1 95.62 464 LEU B CA 1
ATOM 9531 C C . LEU B 1 464 ? -14.406 -19.188 2.32 1 95.62 464 LEU B C 1
ATOM 9533 O O . LEU B 1 464 ? -15.531 -18.891 2.73 1 95.62 464 LEU B O 1
ATOM 9537 N N . PRO B 1 465 ? -14.133 -19.531 1.055 1 95.62 465 PRO B N 1
ATOM 9538 C CA . PRO B 1 465 ? -15.266 -19.766 0.159 1 95.62 465 PRO B CA 1
ATOM 9539 C C . PRO B 1 465 ? -16.047 -21.031 0.518 1 95.62 465 PRO B C 1
ATOM 9541 O O . PRO B 1 465 ? -15.508 -21.938 1.153 1 95.62 465 PRO B O 1
ATOM 9544 N N . CYS B 1 466 ? -17.266 -21.047 0.147 1 94.75 466 CYS B N 1
ATOM 9545 C CA . CYS B 1 466 ? -18.109 -22.234 0.314 1 94.75 466 CYS B CA 1
ATOM 9546 C C . CYS B 1 466 ? -17.859 -23.234 -0.802 1 94.75 466 CYS B C 1
ATOM 9548 O O . CYS B 1 466 ? -17.016 -23.016 -1.668 1 94.75 466 CYS B O 1
ATOM 9550 N N . SER B 1 467 ? -18.578 -24.328 -0.709 1 93 467 SER B N 1
ATOM 9551 C CA . SER B 1 467 ? -18.391 -25.406 -1.673 1 93 467 SER B CA 1
ATOM 9552 C C . SER B 1 467 ? -18.609 -24.906 -3.102 1 93 467 SER B C 1
ATOM 9554 O O . SER B 1 467 ? -19.516 -24.109 -3.357 1 93 467 SER B O 1
ATOM 9556 N N . GLU B 1 468 ? -17.797 -25.438 -3.986 1 92.5 468 GLU B N 1
ATOM 9557 C CA . GLU B 1 468 ? -17.906 -25.078 -5.398 1 92.5 468 GLU B CA 1
ATOM 9558 C C . GLU B 1 468 ? -19.234 -25.562 -5.988 1 92.5 468 GLU B C 1
ATOM 9560 O O . GLU B 1 468 ? -19.812 -24.891 -6.848 1 92.5 468 GLU B O 1
ATOM 9565 N N . SER B 1 469 ? -19.688 -26.703 -5.543 1 92.56 469 SER B N 1
ATOM 9566 C CA . SER B 1 469 ? -20.953 -27.25 -6.031 1 92.56 469 SER B CA 1
ATOM 9567 C C . SER B 1 469 ? -22.125 -26.328 -5.688 1 92.56 469 SER B C 1
ATOM 9569 O O . SER B 1 469 ? -23.031 -26.125 -6.5 1 92.56 469 SER B O 1
ATOM 9571 N N . LEU B 1 470 ? -22.031 -25.781 -4.516 1 94.94 470 LEU B N 1
ATOM 9572 C CA . LEU B 1 470 ? -23.078 -24.844 -4.102 1 94.94 470 LEU B CA 1
ATOM 9573 C C . LEU B 1 470 ? -23.031 -23.578 -4.941 1 94.94 470 LEU B C 1
ATOM 9575 O O . LEU B 1 470 ? -24.062 -23.047 -5.352 1 94.94 470 LEU B O 1
ATOM 9579 N N . PHE B 1 471 ? -21.906 -23.109 -5.242 1 96.56 471 PHE B N 1
ATOM 9580 C CA . PHE B 1 471 ? -21.703 -21.859 -5.973 1 96.56 471 PHE B CA 1
ATOM 9581 C C . PHE B 1 471 ? -22.078 -22.031 -7.441 1 96.56 471 PHE B C 1
ATOM 9583 O O . PHE B 1 471 ? -22.578 -21.094 -8.07 1 96.56 471 PHE B O 1
ATOM 9590 N N . CYS B 1 472 ? -21.875 -23.172 -7.941 1 94.94 472 CYS B N 1
ATOM 9591 C CA . CYS B 1 472 ? -22.125 -23.422 -9.359 1 94.94 472 CYS B CA 1
ATOM 9592 C C . CYS B 1 472 ? -23.531 -23.938 -9.594 1 94.94 472 CYS B C 1
ATOM 9594 O O . CYS B 1 472 ? -23.906 -24.266 -10.727 1 94.94 472 CYS B O 1
ATOM 9596 N N . ALA B 1 473 ? -24.312 -24 -8.5 1 96.44 473 ALA B N 1
ATOM 9597 C CA . ALA B 1 473 ? -25.688 -24.453 -8.68 1 96.44 473 ALA B CA 1
ATOM 9598 C C . ALA B 1 473 ? -26.422 -23.594 -9.719 1 96.44 473 ALA B C 1
ATOM 9600 O O . ALA B 1 473 ? -26.375 -22.375 -9.664 1 96.44 473 ALA B O 1
ATOM 9601 N N . HIS B 1 474 ? -27.156 -24.25 -10.594 1 95 474 HIS B N 1
ATOM 9602 C CA . HIS B 1 474 ? -27.719 -23.562 -11.742 1 95 474 HIS B CA 1
ATOM 9603 C C . HIS B 1 474 ? -29.062 -22.922 -11.398 1 95 474 HIS B C 1
ATOM 9605 O O . HIS B 1 474 ? -29.578 -22.094 -12.156 1 95 474 HIS B O 1
ATOM 9611 N N . SER B 1 475 ? -29.641 -23.312 -10.305 1 95.75 475 SER B N 1
ATOM 9612 C CA . SER B 1 475 ? -30.938 -22.781 -9.906 1 95.75 475 SER B CA 1
ATOM 9613 C C . SER B 1 475 ? -31.078 -22.734 -8.383 1 95.75 475 SER B C 1
ATOM 9615 O O . SER B 1 475 ? -30.312 -23.391 -7.668 1 95.75 475 SER B O 1
ATOM 9617 N N . SER B 1 476 ? -32.094 -21.938 -7.98 1 96.44 476 SER B N 1
ATOM 9618 C CA . SER B 1 476 ? -32.375 -21.844 -6.551 1 96.44 476 SER B CA 1
ATOM 9619 C C . SER B 1 476 ? -32.812 -23.188 -5.992 1 96.44 476 SER B C 1
ATOM 9621 O O . SER B 1 476 ? -32.562 -23.516 -4.836 1 96.44 476 SER B O 1
ATOM 9623 N N . ILE B 1 477 ? -33.406 -23.922 -6.832 1 96.38 477 ILE B N 1
ATOM 9624 C CA . ILE B 1 477 ? -33.906 -25.234 -6.422 1 96.38 477 ILE B CA 1
ATOM 9625 C C . ILE B 1 477 ? -32.719 -26.172 -6.164 1 96.38 477 ILE B C 1
ATOM 9627 O O . ILE B 1 477 ? -32.688 -26.844 -5.141 1 96.38 477 ILE B O 1
ATOM 9631 N N . GLN B 1 478 ? -31.859 -26.172 -7.105 1 97.06 478 GLN B N 1
ATOM 9632 C CA . GLN B 1 478 ? -30.672 -27 -6.93 1 97.06 478 GLN B CA 1
ATOM 9633 C C . GLN B 1 478 ? -29.859 -26.547 -5.715 1 97.06 478 GLN B C 1
ATOM 9635 O O . GLN B 1 478 ? -29.328 -27.375 -4.977 1 97.06 478 GLN B O 1
ATOM 9640 N N . TRP B 1 479 ? -29.797 -25.312 -5.555 1 97.12 479 TRP B N 1
ATOM 9641 C CA . TRP B 1 479 ? -29.078 -24.719 -4.43 1 97.12 479 TRP B CA 1
ATOM 9642 C C . TRP B 1 479 ? -29.688 -25.172 -3.104 1 97.12 479 TRP B C 1
ATOM 9644 O O . TRP B 1 479 ? -28.969 -25.594 -2.193 1 97.12 479 TRP B O 1
ATOM 9654 N N . THR B 1 480 ? -30.969 -25.188 -2.99 1 95.88 480 THR B N 1
ATOM 9655 C CA . THR B 1 480 ? -31.672 -25.609 -1.78 1 95.88 480 THR B CA 1
ATOM 9656 C C . THR B 1 480 ? -31.484 -27.094 -1.538 1 95.88 480 THR B C 1
ATOM 9658 O O . THR B 1 480 ? -31.359 -27.531 -0.392 1 95.88 480 THR B O 1
ATOM 9661 N N . HIS B 1 481 ? -31.438 -27.781 -2.609 1 96.56 481 HIS B N 1
ATOM 9662 C CA . HIS B 1 481 ? -31.219 -29.219 -2.502 1 96.56 481 HIS B CA 1
ATOM 9663 C C . HIS B 1 481 ? -29.828 -29.516 -1.934 1 96.56 481 HIS B C 1
ATOM 9665 O O . HIS B 1 481 ? -29.688 -30.422 -1.106 1 96.56 481 HIS B O 1
ATOM 9671 N N . LEU B 1 482 ? -28.875 -28.797 -2.35 1 95.75 482 LEU B N 1
ATOM 9672 C CA . LEU B 1 482 ? -27.516 -29 -1.887 1 95.75 482 LEU B CA 1
ATOM 9673 C C . LEU B 1 482 ? -27.375 -28.625 -0.415 1 95.75 482 LEU B C 1
ATOM 9675 O O . LEU B 1 482 ? -26.641 -29.281 0.33 1 95.75 482 LEU B O 1
ATOM 9679 N N . ILE B 1 483 ? -28.109 -27.625 -0.015 1 94.19 483 ILE B N 1
ATOM 9680 C CA . ILE B 1 483 ? -28.094 -27.234 1.389 1 94.19 483 ILE B CA 1
ATOM 9681 C C . ILE B 1 483 ? -28.703 -28.328 2.244 1 94.19 483 ILE B C 1
ATOM 9683 O O . ILE B 1 483 ? -28.172 -28.688 3.299 1 94.19 483 ILE B O 1
ATOM 9687 N N . ARG B 1 484 ? -29.734 -28.859 1.769 1 94.06 484 ARG B N 1
ATOM 9688 C CA . ARG B 1 484 ? -30.422 -29.922 2.49 1 94.06 484 ARG B CA 1
ATOM 9689 C C . ARG B 1 484 ? -29.547 -31.188 2.551 1 94.06 484 ARG B C 1
ATOM 9691 O O . ARG B 1 484 ? -29.656 -31.969 3.496 1 94.06 484 ARG B O 1
ATOM 9698 N N . SER B 1 485 ? -28.734 -31.281 1.545 1 92.62 485 SER B N 1
ATOM 9699 C CA . SER B 1 485 ? -27.859 -32.438 1.472 1 92.62 485 SER B CA 1
ATOM 9700 C C . SER B 1 485 ? -26.656 -32.281 2.377 1 92.62 485 SER B C 1
ATOM 9702 O O . SER B 1 485 ? -25.797 -33.156 2.447 1 92.62 485 SER B O 1
ATOM 9704 N N . GLY B 1 486 ? -26.469 -31.078 2.973 1 89.06 486 GLY B N 1
ATOM 9705 C CA . GLY B 1 486 ? -25.422 -30.969 3.967 1 89.06 486 GLY B CA 1
ATOM 9706 C C . GLY B 1 486 ? -24.453 -29.828 3.697 1 89.06 486 GLY B C 1
ATOM 9707 O O . GLY B 1 486 ? -23.594 -29.531 4.523 1 89.06 486 GLY B O 1
ATOM 9708 N N . ASN B 1 487 ? -24.516 -29.219 2.531 1 91.25 487 ASN B N 1
ATOM 9709 C CA . ASN B 1 487 ? -23.625 -28.109 2.246 1 91.25 487 ASN B CA 1
ATOM 9710 C C . ASN B 1 487 ? -24 -26.875 3.066 1 91.25 487 ASN B C 1
ATOM 9712 O O . ASN B 1 487 ? -25.188 -26.562 3.24 1 91.25 487 ASN B O 1
ATOM 9716 N N . SER B 1 488 ? -22.969 -26.203 3.586 1 91.12 488 SER B N 1
ATOM 9717 C CA . SER B 1 488 ? -23.203 -25.016 4.406 1 91.12 488 SER B CA 1
ATOM 9718 C C . SER B 1 488 ? -23.094 -23.75 3.578 1 91.12 488 SER B C 1
ATOM 9720 O O . SER B 1 488 ? -22.219 -23.641 2.707 1 91.12 488 SER B O 1
ATOM 9722 N N . ILE B 1 489 ? -23.938 -22.828 3.859 1 93.44 489 ILE B N 1
ATOM 9723 C CA . ILE B 1 489 ? -23.922 -21.562 3.131 1 93.44 489 ILE B CA 1
ATOM 9724 C C . ILE B 1 489 ? -22.984 -20.578 3.83 1 93.44 489 ILE B C 1
ATOM 9726 O O . ILE B 1 489 ? -22.734 -19.484 3.322 1 93.44 489 ILE B O 1
ATOM 9730 N N . LEU B 1 490 ? -22.5 -20.891 4.992 1 92.44 490 LEU B N 1
ATOM 9731 C CA . LEU B 1 490 ? -21.516 -20.109 5.715 1 92.44 490 LEU B CA 1
ATOM 9732 C C . LEU B 1 490 ? -20.203 -20.875 5.863 1 92.44 490 LEU B C 1
ATOM 9734 O O . LEU B 1 490 ? -20.203 -22.094 5.938 1 92.44 490 LEU B O 1
ATOM 9738 N N . SER B 1 491 ? -19.141 -20.141 5.715 1 91.25 491 SER B N 1
ATOM 9739 C CA . SER B 1 491 ? -17.828 -20.75 5.891 1 91.25 491 SER B CA 1
ATOM 9740 C C . SER B 1 491 ? -17.078 -20.109 7.062 1 91.25 491 SER B C 1
ATOM 9742 O O . SER B 1 491 ? -17.469 -19.047 7.539 1 91.25 491 SER B O 1
ATOM 9744 N N . SER B 1 492 ? -16.062 -20.75 7.465 1 88.5 492 SER B N 1
ATOM 9745 C CA . SER B 1 492 ? -15.281 -20.312 8.617 1 88.5 492 SER B CA 1
ATOM 9746 C C . SER B 1 492 ? -14.352 -19.156 8.25 1 88.5 492 SER B C 1
ATOM 9748 O O . SER B 1 492 ? -13.93 -19.047 7.098 1 88.5 492 SER B O 1
ATOM 9750 N N . THR B 1 493 ? -14.125 -18.344 9.281 1 93.31 493 THR B N 1
ATOM 9751 C CA . THR B 1 493 ? -13.102 -17.297 9.172 1 93.31 493 THR B CA 1
ATOM 9752 C C . THR B 1 493 ? -11.75 -17.828 9.648 1 93.31 493 THR B C 1
ATOM 9754 O O . THR B 1 493 ? -11.656 -18.422 10.719 1 93.31 493 THR B O 1
ATOM 9757 N N . ILE B 1 494 ? -10.773 -17.641 8.852 1 94.06 494 ILE B N 1
ATOM 9758 C CA . ILE B 1 494 ? -9.453 -18.125 9.234 1 94.06 494 ILE B CA 1
ATOM 9759 C C . ILE B 1 494 ? -8.516 -16.938 9.477 1 94.06 494 ILE B C 1
ATOM 9761 O O . ILE B 1 494 ? -8.688 -15.875 8.883 1 94.06 494 ILE B O 1
ATOM 9765 N N . LEU B 1 495 ? -7.562 -17.203 10.359 1 94.88 495 LEU B N 1
ATOM 9766 C CA . LEU B 1 495 ? -6.477 -16.266 10.633 1 94.88 495 LEU B CA 1
ATOM 9767 C C . LEU B 1 495 ? -5.188 -16.719 9.953 1 94.88 495 LEU B C 1
ATOM 9769 O O . LEU B 1 495 ? -4.984 -17.906 9.727 1 94.88 495 LEU B O 1
ATOM 9773 N N . ALA B 1 496 ? -4.402 -15.727 9.594 1 94.44 496 ALA B N 1
ATOM 9774 C CA . ALA B 1 496 ? -3.125 -16.062 8.977 1 94.44 496 ALA B CA 1
ATOM 9775 C C . ALA B 1 496 ? -2.309 -17 9.875 1 94.44 496 ALA B C 1
ATOM 9777 O O . ALA B 1 496 ? -2.057 -16.672 11.039 1 94.44 496 ALA B O 1
ATOM 9778 N N . PRO B 1 497 ? -1.899 -18.062 9.32 1 91.81 497 PRO B N 1
ATOM 9779 C CA . PRO B 1 497 ? -1.064 -18.984 10.102 1 91.81 497 PRO B CA 1
ATOM 9780 C C . PRO B 1 497 ? 0.24 -18.328 10.57 1 91.81 497 PRO B C 1
ATOM 9782 O O . PRO B 1 497 ? 0.837 -17.547 9.836 1 91.81 497 PRO B O 1
ATOM 9785 N N . SER B 1 498 ? 0.606 -18.609 11.797 1 91.81 498 SER B N 1
ATOM 9786 C CA . SER B 1 498 ? 1.81 -18.094 12.43 1 91.81 498 SER B CA 1
ATOM 9787 C C . SER B 1 498 ? 2.354 -19.062 13.477 1 91.81 498 SER B C 1
ATOM 9789 O O . SER B 1 498 ? 2 -20.234 13.477 1 91.81 498 SER B O 1
ATOM 9791 N N . GLU B 1 499 ? 3.297 -18.578 14.219 1 88.06 499 GLU B N 1
ATOM 9792 C CA . GLU B 1 499 ? 3.881 -19.406 15.266 1 88.06 499 GLU B CA 1
ATOM 9793 C C . GLU B 1 499 ? 2.824 -19.844 16.281 1 88.06 499 GLU B C 1
ATOM 9795 O O . GLU B 1 499 ? 2.871 -20.969 16.781 1 88.06 499 GLU B O 1
ATOM 9800 N N . ASN B 1 500 ? 1.827 -18.969 16.406 1 88.62 500 ASN B N 1
ATOM 9801 C CA . ASN B 1 500 ? 0.82 -19.234 17.422 1 88.62 500 ASN B CA 1
ATOM 9802 C C . ASN B 1 500 ? -0.507 -19.672 16.812 1 88.62 500 ASN B C 1
ATOM 9804 O O . ASN B 1 500 ? -1.436 -20.031 17.531 1 88.62 500 ASN B O 1
ATOM 9808 N N . ILE B 1 501 ? -0.584 -19.594 15.578 1 92.12 501 ILE B N 1
ATOM 9809 C CA . ILE B 1 501 ? -1.812 -19.969 14.883 1 92.12 501 ILE B CA 1
ATOM 9810 C C . ILE B 1 501 ? -1.524 -21.109 13.898 1 92.12 501 ILE B C 1
ATOM 9812 O O . ILE B 1 501 ? -0.792 -20.922 12.93 1 92.12 501 ILE B O 1
ATOM 9816 N N . ASN B 1 502 ? -2.152 -22.172 14.031 1 92.44 502 ASN B N 1
ATOM 9817 C CA . ASN B 1 502 ? -1.935 -23.344 13.195 1 92.44 502 ASN B CA 1
ATOM 9818 C C . ASN B 1 502 ? -2.711 -23.266 11.883 1 92.44 502 ASN B C 1
ATOM 9820 O O . ASN B 1 502 ? -3.609 -22.422 11.75 1 92.44 502 ASN B O 1
ATOM 9824 N N . ILE B 1 503 ? -2.297 -24.125 10.984 1 94.38 503 ILE B N 1
ATOM 9825 C CA . ILE B 1 503 ? -3.039 -24.266 9.734 1 94.38 503 ILE B CA 1
ATOM 9826 C C . ILE B 1 503 ? -4.469 -24.719 10.031 1 94.38 503 ILE B C 1
ATOM 9828 O O . ILE B 1 503 ? -4.68 -25.656 10.805 1 94.38 503 ILE B O 1
ATOM 9832 N N . PRO B 1 504 ? -5.379 -24.031 9.414 1 92.62 504 PRO B N 1
ATOM 9833 C CA . PRO B 1 504 ? -6.77 -24.375 9.727 1 92.62 504 PRO B CA 1
ATOM 9834 C C . PRO B 1 504 ? -7.172 -25.75 9.203 1 92.62 504 PRO B C 1
ATOM 9836 O O . PRO B 1 504 ? -6.695 -26.172 8.148 1 92.62 504 PRO B O 1
ATOM 9839 N N . THR B 1 505 ? -8.07 -26.297 9.992 1 88.94 505 THR B N 1
ATOM 9840 C CA . THR B 1 505 ? -8.688 -27.531 9.523 1 88.94 505 THR B CA 1
ATOM 9841 C C . THR B 1 505 ? -9.883 -27.234 8.625 1 88.94 505 THR B C 1
ATOM 9843 O O . THR B 1 505 ? -10.75 -26.438 8.984 1 88.94 505 THR B O 1
ATOM 9846 N N . LEU B 1 506 ? -9.844 -27.766 7.496 1 86.56 506 LEU B N 1
ATOM 9847 C CA . LEU B 1 506 ? -10.914 -27.516 6.535 1 86.56 506 LEU B CA 1
ATOM 9848 C C . LEU B 1 506 ? -11.922 -28.656 6.531 1 86.56 506 LEU B C 1
ATOM 9850 O O . LEU B 1 506 ? -11.586 -29.797 6.859 1 86.56 506 LEU B O 1
ATOM 9854 N N . GLU B 1 507 ? -13.148 -28.203 6.297 1 77.44 507 GLU B N 1
ATOM 9855 C CA . GLU B 1 507 ? -14.188 -29.234 6.18 1 77.44 507 GLU B CA 1
ATOM 9856 C C . GLU B 1 507 ? -13.961 -30.109 4.953 1 77.44 507 GLU B C 1
ATOM 9858 O O . GLU B 1 507 ? -13.57 -29.609 3.895 1 77.44 507 GLU B O 1
ATOM 9863 N N . SER B 1 508 ? -14.031 -31.391 5.094 1 69.69 508 SER B N 1
ATOM 9864 C CA . SER B 1 508 ? -13.812 -32.344 4.008 1 69.69 508 SER B CA 1
ATOM 9865 C C . SER B 1 508 ? -15.102 -32.625 3.246 1 69.69 508 SER B C 1
ATOM 9867 O O . SER B 1 508 ? -16.156 -32.812 3.854 1 69.69 508 SER B O 1
ATOM 9869 N N . PRO B 1 509 ? -15.094 -32.594 2.021 1 75.56 509 PRO B N 1
ATOM 9870 C CA . PRO B 1 509 ? -13.953 -32.375 1.124 1 75.56 509 PRO B CA 1
ATOM 9871 C C . PRO B 1 509 ? -13.703 -30.891 0.838 1 75.56 509 PRO B C 1
ATOM 9873 O O . PRO B 1 509 ? -14.633 -30.156 0.489 1 75.56 509 PRO B O 1
ATOM 9876 N N . ALA B 1 510 ? -12.531 -30.547 0.944 1 82.62 510 ALA B N 1
ATOM 9877 C CA . ALA B 1 510 ? -12.18 -29.141 0.704 1 82.62 510 ALA B CA 1
ATOM 9878 C C . ALA B 1 510 ? -12 -28.875 -0.787 1 82.62 510 ALA B C 1
ATOM 9880 O O . ALA B 1 510 ? -11.453 -29.703 -1.513 1 82.62 510 ALA B O 1
ATOM 9881 N N . ASP B 1 511 ? -12.5 -27.797 -1.217 1 88.5 511 ASP B N 1
ATOM 9882 C CA . ASP B 1 511 ? -12.383 -27.406 -2.619 1 88.5 511 ASP B CA 1
ATOM 9883 C C . ASP B 1 511 ? -11.008 -26.797 -2.908 1 88.5 511 ASP B C 1
ATOM 9885 O O . ASP B 1 511 ? -10.328 -26.328 -1.992 1 88.5 511 ASP B O 1
ATOM 9889 N N . ASP B 1 512 ? -10.672 -26.797 -4.156 1 90.56 512 ASP B N 1
ATOM 9890 C CA . ASP B 1 512 ? -9.375 -26.344 -4.629 1 90.56 512 ASP B CA 1
ATOM 9891 C C . ASP B 1 512 ? -9.141 -24.875 -4.242 1 90.56 512 ASP B C 1
ATOM 9893 O O . ASP B 1 512 ? -8.062 -24.531 -3.758 1 90.56 512 ASP B O 1
ATOM 9897 N N . PHE B 1 513 ? -10.117 -24.125 -4.426 1 92.69 513 PHE B N 1
ATOM 9898 C CA . PHE B 1 513 ? -9.961 -22.688 -4.223 1 92.69 513 PHE B CA 1
ATOM 9899 C C . PHE B 1 513 ? -9.742 -22.375 -2.75 1 92.69 513 PHE B C 1
ATOM 9901 O O . PHE B 1 513 ? -9.023 -21.422 -2.416 1 92.69 513 PHE B O 1
ATOM 9908 N N . CYS B 1 514 ? -10.297 -23.156 -1.863 1 93.12 514 CYS B N 1
ATOM 9909 C CA . CYS B 1 514 ? -10.109 -23 -0.425 1 93.12 514 CYS B CA 1
ATOM 9910 C C . CYS B 1 514 ? -8.664 -23.312 -0.032 1 93.12 514 CYS B C 1
ATOM 9912 O O . CYS B 1 514 ? -8.062 -22.562 0.735 1 93.12 514 CYS B O 1
ATOM 9914 N N . ILE B 1 515 ? -8.172 -24.328 -0.561 1 94.12 515 ILE B N 1
ATOM 9915 C CA . ILE B 1 515 ? -6.797 -24.719 -0.257 1 94.12 515 ILE B CA 1
ATOM 9916 C C . ILE B 1 515 ? -5.828 -23.688 -0.821 1 94.12 515 ILE B C 1
ATOM 9918 O O . ILE B 1 515 ? -4.844 -23.328 -0.168 1 94.12 515 ILE B O 1
ATOM 9922 N N . GLN B 1 516 ? -6.137 -23.25 -2 1 94.56 516 GLN B N 1
ATOM 9923 C CA . GLN B 1 516 ? -5.289 -22.234 -2.623 1 94.56 516 GLN B CA 1
ATOM 9924 C C . GLN B 1 516 ? -5.234 -20.969 -1.778 1 94.56 516 GLN B C 1
ATOM 9926 O O . GLN B 1 516 ? -4.203 -20.297 -1.723 1 94.56 516 GLN B O 1
ATOM 9931 N N . ALA B 1 517 ? -6.32 -20.656 -1.16 1 95.62 517 ALA B N 1
ATOM 9932 C CA . ALA B 1 517 ? -6.371 -19.484 -0.302 1 95.62 517 ALA B CA 1
ATOM 9933 C C . ALA B 1 517 ? -5.406 -19.609 0.871 1 95.62 517 ALA B C 1
ATOM 9935 O O . ALA B 1 517 ? -4.648 -18.688 1.166 1 95.62 517 ALA B O 1
ATOM 9936 N N . VAL B 1 518 ? -5.391 -20.734 1.462 1 96 518 VAL B N 1
ATOM 9937 C CA . VAL B 1 518 ? -4.52 -20.969 2.611 1 96 518 VAL B CA 1
ATOM 9938 C C . VAL B 1 518 ? -3.061 -20.953 2.164 1 96 518 VAL B C 1
ATOM 9940 O O . VAL B 1 518 ? -2.213 -20.344 2.816 1 96 518 VAL B O 1
ATOM 9943 N N . LEU B 1 519 ? -2.828 -21.625 1.077 1 96.62 519 LEU B N 1
ATOM 9944 C CA . LEU B 1 519 ? -1.465 -21.672 0.557 1 96.62 519 LEU B CA 1
ATOM 9945 C C . LEU B 1 519 ? -0.97 -20.281 0.199 1 96.62 519 LEU B C 1
ATOM 9947 O O . LEU B 1 519 ? 0.197 -19.953 0.427 1 96.62 519 LEU B O 1
ATOM 9951 N N . ALA B 1 520 ? -1.839 -19.5 -0.34 1 96.69 520 ALA B N 1
ATOM 9952 C CA . ALA B 1 520 ? -1.465 -18.141 -0.726 1 96.69 520 ALA B CA 1
ATOM 9953 C C . ALA B 1 520 ? -1.028 -17.328 0.489 1 96.69 520 ALA B C 1
ATOM 9955 O O . ALA B 1 520 ? -0.068 -16.562 0.415 1 96.69 520 ALA B O 1
ATOM 9956 N N . ILE B 1 521 ? -1.684 -17.484 1.622 1 97 521 ILE B N 1
ATOM 9957 C CA . ILE B 1 521 ? -1.359 -16.734 2.836 1 97 521 ILE B CA 1
ATOM 9958 C C . ILE B 1 521 ? 0.027 -17.141 3.332 1 97 521 ILE B C 1
ATOM 9960 O O . ILE B 1 521 ? 0.837 -16.281 3.695 1 97 521 ILE B O 1
ATOM 9964 N N . VAL B 1 522 ? 0.286 -18.406 3.268 1 97.12 522 VAL B N 1
ATOM 9965 C CA . VAL B 1 522 ? 1.58 -18.891 3.729 1 97.12 522 VAL B CA 1
ATOM 9966 C C . VAL B 1 522 ? 2.678 -18.438 2.768 1 97.12 522 VAL B C 1
ATOM 9968 O O . VAL B 1 522 ? 3.775 -18.078 3.195 1 97.12 522 VAL B O 1
ATOM 9971 N N . GLN B 1 523 ? 2.34 -18.516 1.537 1 96.94 523 GLN B N 1
ATOM 9972 C CA . GLN B 1 523 ? 3.301 -18.078 0.533 1 96.94 523 GLN B CA 1
ATOM 9973 C C . GLN B 1 523 ? 3.621 -16.594 0.696 1 96.94 523 GLN B C 1
ATOM 9975 O O . GLN B 1 523 ? 4.762 -16.172 0.5 1 96.94 523 GLN B O 1
ATOM 9980 N N . LEU B 1 524 ? 2.639 -15.797 1.007 1 96.88 524 LEU B N 1
ATOM 9981 C CA . LEU B 1 524 ? 2.846 -14.367 1.247 1 96.88 524 LEU B CA 1
ATOM 9982 C C . LEU B 1 524 ? 3.777 -14.148 2.434 1 96.88 524 LEU B C 1
ATOM 9984 O O . LEU B 1 524 ? 4.66 -13.289 2.385 1 96.88 524 LEU B O 1
ATOM 9988 N N . ARG B 1 525 ? 3.629 -14.922 3.422 1 96.19 525 ARG B N 1
ATOM 9989 C CA . ARG B 1 525 ? 4.508 -14.836 4.582 1 96.19 525 ARG B CA 1
ATOM 9990 C C . ARG B 1 525 ? 5.941 -15.195 4.215 1 96.19 525 ARG B C 1
ATOM 9992 O O . ARG B 1 525 ? 6.887 -14.531 4.652 1 96.19 525 ARG B O 1
ATOM 9999 N N . GLN B 1 526 ? 6.043 -16.219 3.484 1 96 526 GLN B N 1
ATOM 10000 C CA . GLN B 1 526 ? 7.371 -16.656 3.057 1 96 526 GLN B CA 1
ATOM 10001 C C . GLN B 1 526 ? 8.047 -15.594 2.193 1 96 526 GLN B C 1
ATOM 10003 O O . GLN B 1 526 ? 9.234 -15.32 2.357 1 96 526 GLN B O 1
ATOM 10008 N N . SER B 1 527 ? 7.309 -15.047 1.267 1 93.88 527 SER B N 1
ATOM 10009 C CA . SER B 1 527 ? 7.836 -14 0.393 1 93.88 527 SER B CA 1
ATOM 10010 C C . SER B 1 527 ? 8.234 -12.766 1.187 1 93.88 527 SER B C 1
ATOM 10012 O O . SER B 1 527 ? 9.289 -12.172 0.946 1 93.88 527 SER B O 1
ATOM 10014 N N . GLU B 1 528 ? 7.398 -12.367 2.094 1 92.75 528 GLU B N 1
ATOM 10015 C CA . GLU B 1 528 ? 7.707 -11.219 2.939 1 92.75 528 GLU B CA 1
ATOM 10016 C C . GLU B 1 528 ? 8.984 -11.461 3.748 1 92.75 528 GLU B C 1
ATOM 10018 O O . GLU B 1 528 ? 9.812 -10.562 3.877 1 92.75 528 GLU B O 1
ATOM 10023 N N . SER B 1 529 ? 9.172 -12.609 4.285 1 92.44 529 SER B N 1
ATOM 10024 C CA . SER B 1 529 ? 10.344 -12.953 5.074 1 92.44 529 SER B CA 1
ATOM 10025 C C . SER B 1 529 ? 11.609 -12.914 4.227 1 92.44 529 SER B C 1
ATOM 10027 O O . SER B 1 529 ? 12.656 -12.438 4.68 1 92.44 529 SER B O 1
ATOM 10029 N N . TYR B 1 530 ? 11.445 -13.438 3.061 1 92 530 TYR B N 1
ATOM 10030 C CA . TYR B 1 530 ? 12.602 -13.445 2.166 1 92 530 TYR B CA 1
ATOM 10031 C C . TYR B 1 530 ? 13.086 -12.031 1.885 1 92 530 TYR B C 1
ATOM 10033 O O . TYR B 1 530 ? 14.281 -11.742 2.006 1 92 530 TYR B O 1
ATOM 10041 N N . HIS B 1 531 ? 12.289 -11.164 1.571 1 88.69 531 HIS B N 1
ATOM 10042 C CA . HIS B 1 531 ? 12.68 -9.812 1.171 1 88.69 531 HIS B CA 1
ATOM 10043 C C . HIS B 1 531 ? 13.109 -8.984 2.377 1 88.69 531 HIS B C 1
ATOM 10045 O O . HIS B 1 531 ? 13.969 -8.117 2.26 1 88.69 531 HIS B O 1
ATOM 10051 N N . ARG B 1 532 ? 12.57 -9.297 3.467 1 87.5 532 ARG B N 1
ATOM 10052 C CA . ARG B 1 532 ? 12.945 -8.586 4.684 1 87.5 532 ARG B CA 1
ATOM 10053 C C . ARG B 1 532 ? 14.328 -9.016 5.168 1 87.5 532 ARG B C 1
ATOM 10055 O O . ARG B 1 532 ? 15.133 -8.18 5.586 1 87.5 532 ARG B O 1
ATOM 10062 N N . LEU B 1 533 ? 14.641 -10.336 4.977 1 87.31 533 LEU B N 1
ATOM 10063 C CA . LEU B 1 533 ? 15.797 -10.883 5.676 1 87.31 533 LEU B CA 1
ATOM 10064 C C . LEU B 1 533 ? 16.938 -11.164 4.703 1 87.31 533 LEU B C 1
ATOM 10066 O O . LEU B 1 533 ? 18.109 -11.133 5.086 1 87.31 533 LEU B O 1
ATOM 10070 N N . LEU B 1 534 ? 16.547 -11.523 3.467 1 86.38 534 LEU B N 1
ATOM 10071 C CA . LEU B 1 534 ? 17.594 -12.102 2.621 1 86.38 534 LEU B CA 1
ATOM 10072 C C . LEU B 1 534 ? 17.812 -11.242 1.38 1 86.38 534 LEU B C 1
ATOM 10074 O O . LEU B 1 534 ? 18.875 -11.336 0.742 1 86.38 534 LEU B O 1
ATOM 10078 N N . SER B 1 535 ? 16.953 -10.484 1.038 1 77.25 535 SER B N 1
ATOM 10079 C CA . SER B 1 535 ? 17.078 -9.773 -0.227 1 77.25 535 SER B CA 1
ATOM 10080 C C . SER B 1 535 ? 18.281 -8.836 -0.218 1 77.25 535 SER B C 1
ATOM 10082 O O . SER B 1 535 ? 18.375 -7.938 0.623 1 77.25 535 SER B O 1
ATOM 10084 N N . ASN B 1 536 ? 19.234 -9.062 -1.148 1 66.06 536 ASN B N 1
ATOM 10085 C CA . ASN B 1 536 ? 20.453 -8.312 -1.432 1 66.06 536 ASN B CA 1
ATOM 10086 C C . ASN B 1 536 ? 21.359 -8.234 -0.205 1 66.06 536 ASN B C 1
ATOM 10088 O O . ASN B 1 536 ? 21.938 -7.184 0.078 1 66.06 536 ASN B O 1
ATOM 10092 N N . ARG B 1 537 ? 21.266 -9.164 0.653 1 68.31 537 ARG B N 1
ATOM 10093 C CA . ARG B 1 537 ? 22.172 -9.172 1.789 1 68.31 537 ARG B CA 1
ATOM 10094 C C . ARG B 1 537 ? 23.422 -9.984 1.478 1 68.31 537 ARG B C 1
ATOM 10096 O O . ARG B 1 537 ? 23.375 -10.945 0.715 1 68.31 537 ARG B O 1
ATOM 10103 N N . ALA B 1 538 ? 24.531 -9.25 1.737 1 53.12 538 ALA B N 1
ATOM 10104 C CA . ALA B 1 538 ? 25.875 -9.727 1.426 1 53.12 538 ALA B CA 1
ATOM 10105 C C . ALA B 1 538 ? 26.062 -11.172 1.881 1 53.12 538 ALA B C 1
ATOM 10107 O O . ALA B 1 538 ? 26.766 -11.945 1.225 1 53.12 538 ALA B O 1
ATOM 10108 N N . SER B 1 539 ? 25.781 -11.406 3.242 1 55.09 539 SER B N 1
ATOM 10109 C CA . SER B 1 539 ? 26.297 -12.672 3.754 1 55.09 539 SER B CA 1
ATOM 10110 C C . SER B 1 539 ? 25.281 -13.797 3.572 1 55.09 539 SER B C 1
ATOM 10112 O O . SER B 1 539 ? 24.141 -13.695 4.031 1 55.09 539 SER B O 1
ATOM 10114 N N . TYR B 1 540 ? 25.312 -14.352 2.381 1 57.09 540 TYR B N 1
ATOM 10115 C CA . TYR B 1 540 ? 24.297 -15.328 2.014 1 57.09 540 TYR B CA 1
ATOM 10116 C C . TYR B 1 540 ? 24.391 -16.578 2.889 1 57.09 540 TYR B C 1
ATOM 10118 O O . TYR B 1 540 ? 25.469 -17.156 3.031 1 57.09 540 TYR B O 1
ATOM 10126 N N . PRO B 1 541 ? 23.562 -16.719 3.939 1 59.53 541 PRO B N 1
ATOM 10127 C CA . PRO B 1 541 ? 23.391 -18.141 4.285 1 59.53 541 PRO B CA 1
ATOM 10128 C C . PRO B 1 541 ? 22.891 -18.969 3.105 1 59.53 541 PRO B C 1
ATOM 10130 O O . PRO B 1 541 ? 22.234 -18.438 2.201 1 59.53 541 PRO B O 1
ATOM 10133 N N . PHE B 1 542 ? 23.328 -20.188 2.889 1 71.38 542 PHE B N 1
ATOM 10134 C CA . PHE B 1 542 ? 23.141 -21.078 1.748 1 71.38 542 PHE B CA 1
ATOM 10135 C C . PHE B 1 542 ? 21.688 -21.469 1.592 1 71.38 542 PHE B C 1
ATOM 10137 O O . PHE B 1 542 ? 21.172 -21.547 0.473 1 71.38 542 PHE B O 1
ATOM 10144 N N . ALA B 1 543 ? 20.984 -21.609 2.725 1 88.88 543 ALA B N 1
ATOM 10145 C CA . ALA B 1 543 ? 19.578 -22 2.68 1 88.88 543 ALA B CA 1
ATOM 10146 C C . ALA B 1 543 ? 18.703 -21 3.445 1 88.88 543 ALA B C 1
ATOM 10148 O O . ALA B 1 543 ? 18.953 -20.734 4.625 1 88.88 543 ALA B O 1
ATOM 10149 N N . PRO B 1 544 ? 17.641 -20.469 2.822 1 92.06 544 PRO B N 1
ATOM 10150 C CA . PRO B 1 544 ? 16.797 -19.453 3.453 1 92.06 544 PRO B CA 1
ATOM 10151 C C . PRO B 1 544 ? 16.219 -19.906 4.793 1 92.06 544 PRO B C 1
ATOM 10153 O O . PRO B 1 544 ? 16.109 -19.094 5.723 1 92.06 544 PRO B O 1
ATOM 10156 N N . CYS B 1 545 ? 15.891 -21.141 4.949 1 92.31 545 CYS B N 1
ATOM 10157 C CA . CYS B 1 545 ? 15.258 -21.641 6.164 1 92.31 545 CYS B CA 1
ATOM 10158 C C . CYS B 1 545 ? 16.188 -21.484 7.367 1 92.31 545 CYS B C 1
ATOM 10160 O O . CYS B 1 545 ? 15.719 -21.344 8.5 1 92.31 545 CYS B O 1
ATOM 10162 N N . HIS B 1 546 ? 17.5 -21.469 7.148 1 89.25 546 HIS B N 1
ATOM 10163 C CA . HIS B 1 546 ? 18.438 -21.281 8.25 1 89.25 546 HIS B CA 1
ATOM 10164 C C . HIS B 1 546 ? 18.344 -19.875 8.82 1 89.25 546 HIS B C 1
ATOM 10166 O O . HIS B 1 546 ? 18.422 -19.688 10.039 1 89.25 546 HIS B O 1
ATOM 10172 N N . THR B 1 547 ? 18.188 -18.938 7.895 1 89.06 547 THR B N 1
ATOM 10173 C CA . THR B 1 547 ? 18.016 -17.547 8.328 1 89.06 547 THR B CA 1
ATOM 10174 C C . THR B 1 547 ? 16.656 -17.359 9 1 89.06 547 THR B C 1
ATOM 10176 O O . THR B 1 547 ? 16.547 -16.609 9.977 1 89.06 547 THR B O 1
ATOM 10179 N N . TYR B 1 548 ? 15.688 -18.062 8.484 1 91.31 548 TYR B N 1
ATOM 10180 C CA . TYR B 1 548 ? 14.344 -17.953 9.031 1 91.31 548 TYR B CA 1
ATOM 10181 C C . TYR B 1 548 ? 14.289 -18.484 10.461 1 91.31 548 TYR B C 1
ATOM 10183 O O . TYR B 1 548 ? 13.516 -18 11.281 1 91.31 548 TYR B O 1
ATOM 10191 N N . ALA B 1 549 ? 15.102 -19.422 10.781 1 88.44 549 ALA B N 1
ATOM 10192 C CA . ALA B 1 549 ? 15.094 -20.062 12.094 1 88.44 549 ALA B CA 1
ATOM 10193 C C . ALA B 1 549 ? 15.477 -19.062 13.188 1 88.44 549 ALA B C 1
ATOM 10195 O O . ALA B 1 549 ? 15.078 -19.219 14.344 1 88.44 549 ALA B O 1
ATOM 10196 N N . MET B 1 550 ? 16.125 -18 12.773 1 86.94 550 MET B N 1
ATOM 10197 C CA . MET B 1 550 ? 16.641 -17.031 13.742 1 86.94 550 MET B CA 1
ATOM 10198 C C . MET B 1 550 ? 15.695 -15.844 13.859 1 86.94 550 MET B C 1
ATOM 10200 O O . MET B 1 550 ? 15.914 -14.953 14.688 1 86.94 550 MET B O 1
ATOM 10204 N N . ASP B 1 551 ? 14.727 -15.844 13.031 1 89 551 ASP B N 1
ATOM 10205 C CA . ASP B 1 551 ? 13.789 -14.727 13.023 1 89 551 ASP B CA 1
ATOM 10206 C C . ASP B 1 551 ? 12.469 -15.109 13.688 1 89 551 ASP B C 1
ATOM 10208 O O . ASP B 1 551 ? 11.883 -16.141 13.359 1 89 551 ASP B O 1
ATOM 10212 N N . GLY B 1 552 ? 11.984 -14.328 14.586 1 85.75 552 GLY B N 1
ATOM 10213 C CA . GLY B 1 552 ? 10.789 -14.625 15.359 1 85.75 552 GLY B CA 1
ATOM 10214 C C . GLY B 1 552 ? 9.547 -14.758 14.5 1 85.75 552 GLY B C 1
ATOM 10215 O O . GLY B 1 552 ? 8.625 -15.508 14.844 1 85.75 552 GLY B O 1
ATOM 10216 N N . ARG B 1 553 ? 9.477 -14.109 13.453 1 86.31 553 ARG B N 1
ATOM 10217 C CA . ARG B 1 553 ? 8.289 -14.125 12.602 1 86.31 553 ARG B CA 1
ATOM 10218 C C . ARG B 1 553 ? 8.375 -15.227 11.555 1 86.31 553 ARG B C 1
ATOM 10220 O O . ARG B 1 553 ? 7.355 -15.781 11.141 1 86.31 553 ARG B O 1
ATOM 10227 N N . ALA B 1 554 ? 9.586 -15.602 11.086 1 92.88 554 ALA B N 1
ATOM 10228 C CA . ALA B 1 554 ? 9.758 -16.516 9.961 1 92.88 554 ALA B CA 1
ATOM 10229 C C . ALA B 1 554 ? 10.055 -17.922 10.445 1 92.88 554 ALA B C 1
ATOM 10231 O O . ALA B 1 554 ? 9.961 -18.891 9.672 1 92.88 554 ALA B O 1
ATOM 10232 N N . ARG B 1 555 ? 10.32 -18.141 11.727 1 92.12 555 ARG B N 1
ATOM 10233 C CA . ARG B 1 555 ? 10.773 -19.406 12.258 1 92.12 555 ARG B CA 1
ATOM 10234 C C . ARG B 1 555 ? 9.688 -20.484 12.125 1 92.12 555 ARG B C 1
ATOM 10236 O O . ARG B 1 555 ? 9.984 -21.672 12.086 1 92.12 555 ARG B O 1
ATOM 10243 N N . CYS B 1 556 ? 8.508 -20.062 11.961 1 93.81 556 CYS B N 1
ATOM 10244 C CA . CYS B 1 556 ? 7.391 -21 11.922 1 93.81 556 CYS B CA 1
ATOM 10245 C C . CYS B 1 556 ? 7.219 -21.578 10.531 1 93.81 556 CYS B C 1
ATOM 10247 O O . CYS B 1 556 ? 6.48 -22.547 10.352 1 93.81 556 CYS B O 1
ATOM 10249 N N . LEU B 1 557 ? 7.883 -21.109 9.5 1 95.88 557 LEU B N 1
ATOM 10250 C CA . LEU B 1 557 ? 7.617 -21.453 8.102 1 95.88 557 LEU B CA 1
ATOM 10251 C C . LEU B 1 557 ? 7.852 -22.938 7.855 1 95.88 557 LEU B C 1
ATOM 10253 O O . LEU B 1 557 ? 7.012 -23.609 7.25 1 95.88 557 LEU B O 1
ATOM 10257 N N . PRO B 1 558 ? 8.922 -23.578 8.359 1 94.06 558 PRO B N 1
ATOM 10258 C CA . PRO B 1 558 ? 9.086 -25.016 8.172 1 94.06 558 PRO B CA 1
ATOM 10259 C C . PRO B 1 558 ? 7.988 -25.828 8.852 1 94.06 558 PRO B C 1
ATOM 10261 O O . PRO B 1 558 ? 7.484 -26.797 8.273 1 94.06 558 PRO B O 1
ATOM 10264 N N . SER B 1 559 ? 7.645 -25.359 9.984 1 93.38 559 SER B N 1
ATOM 10265 C CA . SER B 1 559 ? 6.582 -26.062 10.711 1 93.38 559 SER B CA 1
ATOM 10266 C C . SER B 1 559 ? 5.246 -25.922 9.984 1 93.38 559 SER B C 1
ATOM 10268 O O . SER B 1 559 ? 4.457 -26.875 9.953 1 93.38 559 SER B O 1
ATOM 10270 N N . LEU B 1 560 ? 5.027 -24.828 9.422 1 96 560 LEU B N 1
ATOM 10271 C CA . LEU B 1 560 ? 3.789 -24.625 8.68 1 96 560 LEU B CA 1
ATOM 10272 C C . LEU B 1 560 ? 3.727 -25.531 7.457 1 96 560 LEU B C 1
ATOM 10274 O O . LEU B 1 560 ? 2.664 -26.062 7.121 1 96 560 LEU B O 1
ATOM 10278 N N . GLN B 1 561 ? 4.844 -25.703 6.809 1 96.31 561 GLN B N 1
ATOM 10279 C CA . GLN B 1 561 ? 4.879 -26.609 5.656 1 96.31 561 GLN B CA 1
ATOM 10280 C C . GLN B 1 561 ? 4.566 -28.031 6.066 1 96.31 561 GLN B C 1
ATOM 10282 O O . GLN B 1 561 ? 3.865 -28.75 5.352 1 96.31 561 GLN B O 1
ATOM 10287 N N . SER B 1 562 ? 5.086 -28.391 7.199 1 94 562 SER B N 1
ATOM 10288 C CA . SER B 1 562 ? 4.809 -29.734 7.711 1 94 562 SER B CA 1
ATOM 10289 C C . SER B 1 562 ? 3.334 -29.891 8.055 1 94 562 SER B C 1
ATOM 10291 O O . SER B 1 562 ? 2.744 -30.938 7.789 1 94 562 SER B O 1
ATOM 10293 N N . GLN B 1 563 ? 2.746 -28.906 8.578 1 95.38 563 GLN B N 1
ATOM 10294 C CA . GLN B 1 563 ? 1.329 -28.953 8.922 1 95.38 563 GLN B CA 1
ATOM 10295 C C . GLN B 1 563 ? 0.46 -29.031 7.672 1 95.38 563 GLN B C 1
ATOM 10297 O O . GLN B 1 563 ? -0.56 -29.719 7.66 1 95.38 563 GLN B O 1
ATOM 10302 N N . LEU B 1 564 ? 0.844 -28.328 6.645 1 96.12 564 LEU B N 1
ATOM 10303 C CA . LEU B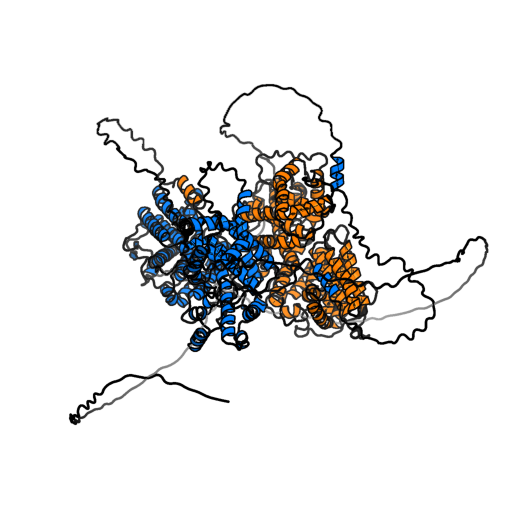 1 564 ? 0.07 -28.297 5.41 1 96.12 564 LEU B CA 1
ATOM 10304 C C . LEU B 1 564 ? -0.041 -29.703 4.809 1 96.12 564 LEU B C 1
ATOM 10306 O O . LEU B 1 564 ? -1.131 -30.125 4.422 1 96.12 564 LEU B O 1
ATOM 10310 N N . ILE B 1 565 ? 1.026 -30.391 4.777 1 94.19 565 ILE B N 1
ATOM 10311 C CA . ILE B 1 565 ? 1.013 -31.703 4.148 1 94.19 565 ILE B CA 1
ATOM 10312 C C . ILE B 1 565 ? 0.322 -32.719 5.066 1 94.19 565 ILE B C 1
ATOM 10314 O O . ILE B 1 565 ? -0.34 -33.625 4.598 1 94.19 565 ILE B O 1
ATOM 10318 N N . THR B 1 566 ? 0.458 -32.469 6.328 1 92.5 566 THR B N 1
ATOM 10319 C CA . THR B 1 566 ? -0.197 -33.375 7.281 1 92.5 566 THR B CA 1
ATOM 10320 C C . THR B 1 566 ? -1.711 -33.188 7.246 1 92.5 566 THR B C 1
ATOM 10322 O O . THR B 1 566 ? -2.465 -34.156 7.266 1 92.5 566 THR B O 1
ATOM 10325 N N . ASN B 1 567 ? -2.137 -31.953 7.145 1 92.12 567 ASN B N 1
ATOM 10326 C CA . ASN B 1 567 ? -3.562 -31.641 7.195 1 92.12 567 ASN B CA 1
ATOM 10327 C C . ASN B 1 567 ? -4.227 -31.828 5.832 1 92.12 567 ASN B C 1
ATOM 10329 O O . ASN B 1 567 ? -5.398 -32.188 5.754 1 92.12 567 ASN B O 1
ATOM 10333 N N . TYR B 1 568 ? -3.445 -31.547 4.73 1 92.69 568 TYR B N 1
ATOM 10334 C CA . TYR B 1 568 ? -4.086 -31.453 3.422 1 92.69 568 TYR B CA 1
ATOM 10335 C C . TYR B 1 568 ? -3.496 -32.5 2.459 1 92.69 568 TYR B C 1
ATOM 10337 O O . TYR B 1 568 ? -3.85 -32.5 1.278 1 92.69 568 TYR B O 1
ATOM 10345 N N . GLY B 1 569 ? -2.705 -33.344 2.844 1 88.56 569 GLY B N 1
ATOM 10346 C CA . GLY B 1 569 ? -1.986 -34.25 1.964 1 88.56 569 GLY B CA 1
ATOM 10347 C C . GLY B 1 569 ? -2.9 -35.031 1.051 1 88.56 569 GLY B C 1
ATOM 10348 O O . GLY B 1 569 ? -2.688 -35.094 -0.162 1 88.56 569 GLY B O 1
ATOM 10349 N N . GLU B 1 570 ? -3.916 -35.562 1.553 1 86.25 570 GLU B N 1
ATOM 10350 C CA . GLU B 1 570 ? -4.848 -36.375 0.777 1 86.25 570 GLU B CA 1
ATOM 10351 C C . GLU B 1 570 ? -5.637 -35.531 -0.208 1 86.25 570 GLU B C 1
ATOM 10353 O O . GLU B 1 570 ? -5.855 -35.938 -1.354 1 86.25 570 GLU B O 1
ATOM 10358 N N . THR B 1 571 ? -5.953 -34.438 0.27 1 88.62 571 THR B N 1
ATOM 10359 C CA . THR B 1 571 ? -6.723 -33.531 -0.574 1 88.62 571 THR B CA 1
ATOM 10360 C C . THR B 1 571 ? -5.867 -33 -1.719 1 88.62 571 THR B C 1
ATOM 10362 O O . THR B 1 571 ? -6.344 -32.844 -2.848 1 88.62 571 THR B O 1
ATOM 10365 N N . LEU B 1 572 ? -4.641 -32.719 -1.46 1 89.81 572 LEU B N 1
ATOM 10366 C CA . LEU B 1 572 ? -3.725 -32.156 -2.457 1 89.81 572 LEU B CA 1
ATOM 10367 C C . LEU B 1 572 ? -3.484 -33.156 -3.578 1 89.81 572 LEU B C 1
ATOM 10369 O O . LEU B 1 572 ? -3.322 -32.781 -4.738 1 89.81 572 LEU B O 1
ATOM 10373 N N . ASP B 1 573 ? -3.605 -34.375 -3.273 1 84.81 573 ASP B N 1
ATOM 10374 C CA . ASP B 1 573 ? -3.379 -35.438 -4.266 1 84.81 573 ASP B CA 1
ATOM 10375 C C . ASP B 1 573 ? -4.59 -35.594 -5.18 1 84.81 573 ASP B C 1
ATOM 10377 O O . ASP B 1 573 ? -4.453 -36 -6.34 1 84.81 573 ASP B O 1
ATOM 10381 N N . ARG B 1 574 ? -5.656 -35.188 -4.641 1 82.06 574 ARG B N 1
ATOM 10382 C CA . ARG B 1 574 ? -6.902 -35.406 -5.375 1 82.06 574 ARG B CA 1
ATOM 10383 C C . ARG B 1 574 ? -7.23 -34.188 -6.234 1 82.06 574 ARG B C 1
ATOM 10385 O O . ARG B 1 574 ? -7.883 -34.312 -7.273 1 82.06 574 ARG B O 1
ATOM 10392 N N . LEU B 1 575 ? -6.785 -33.125 -5.859 1 84.94 575 LEU B N 1
ATOM 10393 C CA . LEU B 1 575 ? -7.164 -31.875 -6.508 1 84.94 575 LEU B CA 1
ATOM 10394 C C . LEU B 1 575 ? -6.273 -31.594 -7.715 1 84.94 575 LEU B C 1
ATOM 10396 O O . LEU B 1 575 ? -5.488 -32.438 -8.125 1 84.94 575 LEU B O 1
ATOM 10400 N N . THR B 1 576 ? -6.555 -30.438 -8.336 1 84.12 576 THR B N 1
ATOM 10401 C CA . THR B 1 576 ? -5.723 -30 -9.453 1 84.12 576 THR B CA 1
ATOM 10402 C C . THR B 1 576 ? -4.266 -29.875 -9.031 1 84.12 576 THR B C 1
ATOM 10404 O O . THR B 1 576 ? -3.973 -29.672 -7.848 1 84.12 576 THR B O 1
ATOM 10407 N N . PRO B 1 577 ? -3.426 -30.016 -9.953 1 92.44 577 PRO B N 1
ATOM 10408 C CA . PRO B 1 577 ? -1.997 -30.016 -9.633 1 92.44 577 PRO B CA 1
ATOM 10409 C C . PRO B 1 577 ? -1.499 -28.672 -9.117 1 92.44 577 PRO B C 1
ATOM 10411 O O . PRO B 1 577 ? -0.417 -28.594 -8.531 1 92.44 577 PRO B O 1
ATOM 10414 N N . ASN B 1 578 ? -2.215 -27.641 -9.273 1 93.38 578 ASN B N 1
ATOM 10415 C CA . ASN B 1 578 ? -1.736 -26.312 -8.961 1 93.38 578 ASN B CA 1
ATOM 10416 C C . ASN B 1 578 ? -1.444 -26.141 -7.469 1 93.38 578 ASN B C 1
ATOM 10418 O O . ASN B 1 578 ? -0.42 -25.578 -7.09 1 93.38 578 ASN B O 1
ATOM 10422 N N . ALA B 1 579 ? -2.289 -26.641 -6.625 1 94.69 579 ALA B N 1
ATOM 10423 C CA . ALA B 1 579 ? -2.096 -26.516 -5.18 1 94.69 579 ALA B CA 1
ATOM 10424 C C . ALA B 1 579 ? -0.87 -27.312 -4.727 1 94.69 579 ALA B C 1
ATOM 10426 O O . ALA B 1 579 ? -0.061 -26.812 -3.941 1 94.69 579 ALA B O 1
ATOM 10427 N N . LEU B 1 580 ? -0.788 -28.5 -5.254 1 96 580 LEU B N 1
ATOM 10428 C CA . LEU B 1 580 ? 0.343 -29.344 -4.883 1 96 580 LEU B CA 1
ATOM 10429 C C . LEU B 1 580 ? 1.655 -28.734 -5.367 1 96 580 LEU B C 1
ATOM 10431 O O . LEU B 1 580 ? 2.662 -28.781 -4.656 1 96 580 LEU B O 1
ATOM 10435 N N . ILE B 1 581 ? 1.666 -28.219 -6.555 1 96.56 581 ILE B N 1
ATOM 10436 C CA . ILE B 1 581 ? 2.85 -27.562 -7.102 1 96.56 581 ILE B CA 1
ATOM 10437 C C . ILE B 1 581 ? 3.234 -26.375 -6.227 1 96.56 581 ILE B C 1
ATOM 10439 O O . ILE B 1 581 ? 4.414 -26.172 -5.934 1 96.56 581 ILE B O 1
ATOM 10443 N N . THR B 1 582 ? 2.258 -25.641 -5.812 1 96.62 582 THR B N 1
ATOM 10444 C CA . THR B 1 582 ? 2.516 -24.484 -4.965 1 96.62 582 THR B CA 1
ATOM 10445 C C . THR B 1 582 ? 3.17 -24.906 -3.652 1 96.62 582 THR B C 1
ATOM 10447 O O . THR B 1 582 ? 4.113 -24.266 -3.186 1 96.62 582 THR B O 1
ATOM 10450 N N . TRP B 1 583 ? 2.668 -25.969 -3.08 1 97.44 583 TRP B N 1
ATOM 10451 C CA . TRP B 1 583 ? 3.254 -26.438 -1.833 1 97.44 583 TRP B CA 1
ATOM 10452 C C . TRP B 1 583 ? 4.703 -26.875 -2.041 1 97.44 583 TRP B C 1
ATOM 10454 O O . TRP B 1 583 ? 5.582 -26.516 -1.251 1 97.44 583 TRP B O 1
ATOM 10464 N N . HIS B 1 584 ? 4.969 -27.641 -3.082 1 97.56 584 HIS B N 1
ATOM 10465 C CA . HIS B 1 584 ? 6.328 -28.062 -3.381 1 97.56 584 HIS B CA 1
ATOM 10466 C C . HIS B 1 584 ? 7.242 -26.859 -3.629 1 97.56 584 HIS B C 1
ATOM 10468 O O . HIS B 1 584 ? 8.406 -26.875 -3.229 1 97.56 584 HIS B O 1
ATOM 10474 N N . ASN B 1 585 ? 6.703 -25.938 -4.281 1 97.81 585 ASN B N 1
ATOM 10475 C CA . ASN B 1 585 ? 7.488 -24.734 -4.562 1 97.81 585 ASN B CA 1
ATOM 10476 C C . ASN B 1 585 ? 7.863 -24 -3.281 1 97.81 585 ASN B C 1
ATOM 10478 O O . ASN B 1 585 ? 8.984 -23.5 -3.152 1 97.81 585 ASN B O 1
ATOM 10482 N N . MET B 1 586 ? 6.938 -23.891 -2.369 1 97.31 586 MET B N 1
ATOM 10483 C CA . MET B 1 586 ? 7.227 -23.234 -1.098 1 97.31 586 MET B CA 1
ATOM 10484 C C . MET 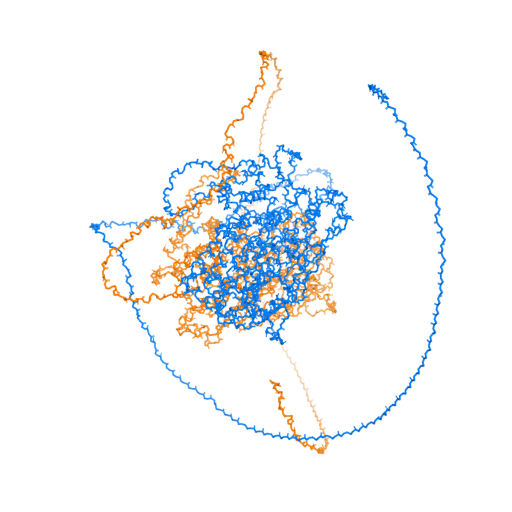B 1 586 ? 8.312 -23.984 -0.333 1 97.31 586 MET B C 1
ATOM 10486 O O . MET B 1 586 ? 9.211 -23.359 0.238 1 97.31 586 MET B O 1
ATOM 10490 N N . CYS B 1 587 ? 8.234 -25.25 -0.373 1 97.69 587 CYS B N 1
ATOM 10491 C CA . CYS B 1 587 ? 9.25 -26.062 0.292 1 97.69 587 CYS B CA 1
ATOM 10492 C C . CYS B 1 587 ? 10.602 -25.922 -0.395 1 97.69 587 CYS B C 1
ATOM 10494 O O . CYS B 1 587 ? 11.633 -25.828 0.272 1 97.69 587 CYS B O 1
ATOM 10496 N N . MET B 1 588 ? 10.57 -25.922 -1.691 1 97.75 588 MET B N 1
ATOM 10497 C CA . MET B 1 588 ? 11.797 -25.766 -2.465 1 97.75 588 MET B CA 1
ATOM 10498 C C . MET B 1 588 ? 12.461 -24.422 -2.16 1 97.75 588 MET B C 1
ATOM 10500 O O . MET B 1 588 ? 13.672 -24.375 -1.941 1 97.75 588 MET B O 1
ATOM 10504 N N . THR B 1 589 ? 11.695 -23.391 -2.002 1 96.06 589 THR B N 1
ATOM 10505 C CA . THR B 1 589 ? 12.234 -22.047 -1.829 1 96.06 589 THR B CA 1
ATOM 10506 C C . THR B 1 589 ? 12.703 -21.828 -0.393 1 96.06 589 THR B C 1
ATOM 10508 O O . THR B 1 589 ? 13.469 -20.906 -0.116 1 96.06 589 THR B O 1
ATOM 10511 N N . LEU B 1 590 ? 12.305 -22.672 0.498 1 95.81 590 LEU B N 1
ATOM 10512 C CA . LEU B 1 590 ? 12.82 -22.625 1.861 1 95.81 590 LEU B CA 1
ATOM 10513 C C . LEU B 1 590 ? 14.266 -23.109 1.909 1 95.81 590 LEU B C 1
ATOM 10515 O O . LEU B 1 590 ? 15.016 -22.766 2.818 1 95.81 590 LEU B O 1
ATOM 10519 N N . THR B 1 591 ? 14.578 -23.938 0.94 1 95.69 591 THR B N 1
ATOM 10520 C CA . THR B 1 591 ? 15.875 -24.594 1.005 1 95.69 591 THR B CA 1
ATOM 10521 C C . THR B 1 591 ? 16.797 -24.094 -0.11 1 95.69 591 THR B C 1
ATOM 10523 O O . THR B 1 591 ? 18 -24.312 -0.068 1 95.69 591 THR B O 1
ATOM 10526 N N . ALA B 1 592 ? 16.25 -23.469 -1.059 1 94.88 592 ALA B N 1
ATOM 10527 C CA . ALA B 1 592 ? 17.016 -22.906 -2.17 1 94.88 592 ALA B CA 1
ATOM 10528 C C . ALA B 1 592 ? 16.656 -21.453 -2.41 1 94.88 592 ALA B C 1
ATOM 10530 O O . ALA B 1 592 ? 15.484 -21.125 -2.605 1 94.88 592 ALA B O 1
ATOM 10531 N N . ASP B 1 593 ? 17.594 -20.625 -2.369 1 92.19 593 ASP B N 1
ATOM 10532 C CA . ASP B 1 593 ? 17.375 -19.219 -2.701 1 92.19 593 ASP B CA 1
ATOM 10533 C C . ASP B 1 593 ? 17.219 -19.031 -4.207 1 92.19 593 ASP B C 1
ATOM 10535 O O . ASP B 1 593 ? 18.219 -18.938 -4.93 1 92.19 593 ASP B O 1
ATOM 10539 N N . ILE B 1 594 ? 16.078 -18.844 -4.664 1 90.88 594 ILE B N 1
ATOM 10540 C CA . ILE B 1 594 ? 15.75 -18.844 -6.086 1 90.88 594 ILE B CA 1
ATOM 10541 C C . ILE B 1 594 ? 16.438 -17.672 -6.773 1 90.88 594 ILE B C 1
ATOM 10543 O O . ILE B 1 594 ? 16.781 -17.75 -7.957 1 90.88 594 ILE B O 1
ATOM 10547 N N . GLN B 1 595 ? 16.719 -16.688 -6.094 1 88.12 595 GLN B N 1
ATOM 10548 C CA . GLN B 1 595 ? 17.359 -15.539 -6.715 1 88.12 595 GLN B CA 1
ATOM 10549 C C . GLN B 1 595 ? 18.797 -15.875 -7.129 1 88.12 595 GLN B C 1
ATOM 10551 O O . GLN B 1 595 ? 19.281 -15.375 -8.148 1 88.12 595 GLN B O 1
ATOM 10556 N N . ILE B 1 596 ? 19.469 -16.625 -6.348 1 89.5 596 ILE B N 1
ATOM 10557 C CA . ILE B 1 596 ? 20.812 -17.047 -6.691 1 89.5 596 ILE B CA 1
ATOM 10558 C C . ILE B 1 596 ? 20.797 -17.891 -7.953 1 89.5 596 ILE B C 1
ATOM 10560 O O . ILE B 1 596 ? 21.703 -17.812 -8.789 1 89.5 596 ILE B O 1
ATOM 10564 N N . PHE B 1 597 ? 19.766 -18.656 -8.047 1 92.06 597 PHE B N 1
ATOM 10565 C CA . PHE B 1 597 ? 19.641 -19.516 -9.219 1 92.06 597 PHE B CA 1
ATOM 10566 C C . PHE B 1 597 ? 19.297 -18.688 -10.453 1 92.06 597 PHE B C 1
ATOM 10568 O O . PHE B 1 597 ? 19.766 -18.969 -11.555 1 92.06 597 PHE B O 1
ATOM 10575 N N . ASP B 1 598 ? 18.469 -17.688 -10.289 1 89.25 598 ASP B N 1
ATOM 10576 C CA . ASP B 1 598 ? 18.172 -16.766 -11.383 1 89.25 598 ASP B CA 1
ATOM 10577 C C . ASP B 1 598 ? 19.422 -16.031 -11.852 1 89.25 598 ASP B C 1
ATOM 10579 O O . ASP B 1 598 ? 19.609 -15.812 -13.055 1 89.25 598 ASP B O 1
ATOM 10583 N N . LEU B 1 599 ? 20.234 -15.68 -10.867 1 87.69 599 LEU B N 1
ATOM 10584 C CA . LEU B 1 599 ? 21.484 -15.016 -11.203 1 87.69 599 LEU B CA 1
ATOM 10585 C C . LEU B 1 599 ? 22.422 -15.953 -11.961 1 87.69 599 LEU B C 1
ATOM 10587 O O . LEU B 1 599 ? 23.094 -15.539 -12.914 1 87.69 599 LEU B O 1
ATOM 10591 N N . ALA B 1 600 ? 22.453 -17.141 -11.492 1 88.88 600 ALA B N 1
ATOM 10592 C CA . ALA B 1 600 ? 23.297 -18.141 -12.148 1 88.88 600 ALA B CA 1
ATOM 10593 C C . ALA B 1 600 ? 22.859 -18.375 -13.586 1 88.88 600 ALA B C 1
ATOM 10595 O O . ALA B 1 600 ? 23.672 -18.719 -14.445 1 88.88 600 ALA B O 1
ATOM 10596 N N . ALA B 1 601 ? 21.531 -18.172 -13.805 1 87.88 601 ALA B N 1
ATOM 10597 C CA . ALA B 1 601 ? 20.984 -18.344 -15.141 1 87.88 601 ALA B CA 1
ATOM 10598 C C . ALA B 1 601 ? 21.281 -17.141 -16.016 1 87.88 601 ALA B C 1
ATOM 10600 O O . ALA B 1 601 ? 20.984 -17.141 -17.219 1 87.88 601 ALA B O 1
ATOM 10601 N N . GLY B 1 602 ? 21.859 -16.062 -15.438 1 83.5 602 GLY B N 1
ATOM 10602 C CA . GLY B 1 602 ? 22.297 -14.922 -16.219 1 83.5 602 GLY B CA 1
ATOM 10603 C C . GLY B 1 602 ? 21.328 -13.758 -16.172 1 83.5 602 GLY B C 1
ATOM 10604 O O . GLY B 1 602 ? 21.312 -12.914 -17.078 1 83.5 602 GLY B O 1
ATOM 10605 N N . ARG B 1 603 ? 20.516 -13.719 -15.211 1 85 603 ARG B N 1
ATOM 10606 C CA . ARG B 1 603 ? 19.516 -12.656 -15.109 1 85 603 ARG B CA 1
ATOM 10607 C C . ARG B 1 603 ? 20.188 -11.289 -15.023 1 85 603 ARG B C 1
ATOM 10609 O O . ARG B 1 603 ? 19.656 -10.305 -15.555 1 85 603 ARG B O 1
ATOM 10616 N N . ALA B 1 604 ? 21.375 -11.211 -14.312 1 80.56 604 ALA B N 1
ATOM 10617 C CA . ALA B 1 604 ? 22.047 -9.93 -14.102 1 80.56 604 ALA B CA 1
ATOM 10618 C C . ALA B 1 604 ? 23.375 -9.875 -14.852 1 80.56 604 ALA B C 1
ATOM 10620 O O . ALA B 1 604 ? 24.25 -9.078 -14.516 1 80.56 604 ALA B O 1
ATOM 10621 N N . GLY B 1 605 ? 23.625 -10.789 -15.789 1 78.5 605 GLY B N 1
ATOM 10622 C CA . GLY B 1 605 ? 24.859 -10.758 -16.562 1 78.5 605 GLY B CA 1
ATOM 10623 C C . GLY B 1 605 ? 25.844 -11.82 -16.141 1 78.5 605 GLY B C 1
ATOM 10624 O O . GLY B 1 605 ? 25.562 -12.648 -15.266 1 78.5 605 GLY B O 1
ATOM 10625 N N . PRO B 1 606 ? 27 -11.82 -16.656 1 80.19 606 PRO B N 1
ATOM 10626 C CA . PRO B 1 606 ? 27.953 -12.914 -16.453 1 80.19 606 PRO B CA 1
ATOM 10627 C C . PRO B 1 606 ? 28.656 -12.859 -15.109 1 80.19 606 PRO B C 1
ATOM 10629 O O . PRO B 1 606 ? 28.875 -13.898 -14.477 1 80.19 606 PRO B O 1
ATOM 10632 N N . ALA B 1 607 ? 29.047 -11.68 -14.633 1 83.19 607 ALA B N 1
ATOM 10633 C CA . ALA B 1 607 ? 29.797 -11.578 -13.391 1 83.19 607 ALA B CA 1
ATOM 10634 C C . ALA B 1 607 ? 28.984 -12.117 -12.211 1 83.19 607 ALA B C 1
ATOM 10636 O O . ALA B 1 607 ? 29.422 -13.016 -11.5 1 83.19 607 ALA B O 1
ATOM 10637 N N . PRO B 1 608 ? 27.859 -11.695 -12.078 1 84.75 608 PRO B N 1
ATOM 10638 C CA . PRO B 1 608 ? 27.031 -12.258 -11 1 84.75 608 PRO B CA 1
ATOM 10639 C C . PRO B 1 608 ? 26.719 -13.734 -11.211 1 84.75 608 PRO B C 1
ATOM 10641 O O . PRO B 1 608 ? 26.547 -14.484 -10.242 1 84.75 608 PRO B O 1
ATOM 10644 N N . ALA B 1 609 ? 26.641 -14.18 -12.391 1 86.62 609 ALA B N 1
ATOM 10645 C CA . ALA B 1 609 ? 26.344 -15.578 -12.688 1 86.62 609 ALA B CA 1
ATOM 10646 C C . ALA B 1 609 ? 27.453 -16.5 -12.18 1 86.62 609 ALA B C 1
ATOM 10648 O O . ALA B 1 609 ? 27.172 -17.562 -11.617 1 86.62 609 ALA B O 1
ATOM 10649 N N . ARG B 1 610 ? 28.703 -16.047 -12.344 1 84.44 610 ARG B N 1
ATOM 10650 C CA . ARG B 1 610 ? 29.828 -16.859 -11.891 1 84.44 610 ARG B CA 1
ATOM 10651 C C . ARG B 1 610 ? 29.859 -16.969 -10.367 1 84.44 610 ARG B C 1
ATOM 10653 O O . ARG B 1 610 ? 30.094 -18.047 -9.82 1 84.44 610 ARG B O 1
ATOM 10660 N N . LYS B 1 611 ? 29.594 -15.859 -9.797 1 85.94 611 LYS B N 1
ATOM 10661 C CA . LYS B 1 611 ? 29.562 -15.875 -8.336 1 85.94 611 LYS B CA 1
ATOM 10662 C C . LYS B 1 611 ? 28.422 -16.766 -7.828 1 85.94 611 LYS B C 1
ATOM 10664 O O . LYS B 1 611 ? 28.594 -17.484 -6.84 1 85.94 611 LYS B O 1
ATOM 10669 N N . ALA B 1 612 ? 27.359 -16.688 -8.508 1 89.19 612 ALA B N 1
ATOM 10670 C CA . ALA B 1 612 ? 26.188 -17.469 -8.125 1 89.19 612 ALA B CA 1
ATOM 10671 C C . ALA B 1 612 ? 26.469 -18.969 -8.289 1 89.19 612 ALA B C 1
ATOM 10673 O O . ALA B 1 612 ? 26 -19.781 -7.492 1 89.19 612 ALA B O 1
ATOM 10674 N N . LEU B 1 613 ? 27.203 -19.312 -9.289 1 87.81 613 LEU B N 1
ATOM 10675 C CA . LEU B 1 613 ? 27.531 -20.719 -9.508 1 87.81 613 LEU B CA 1
ATOM 10676 C C . LEU B 1 613 ? 28.438 -21.25 -8.398 1 87.81 613 LEU B C 1
ATOM 10678 O O . LEU B 1 613 ? 28.297 -22.406 -7.984 1 87.81 613 LEU B O 1
ATOM 10682 N N . ASP B 1 614 ? 29.266 -20.328 -7.938 1 87.62 614 ASP B N 1
ATOM 10683 C CA . ASP B 1 614 ? 30.109 -20.719 -6.812 1 87.62 614 ASP B CA 1
ATOM 10684 C C . ASP B 1 614 ? 29.281 -20.938 -5.547 1 87.62 614 ASP B C 1
ATOM 10686 O O . ASP B 1 614 ? 29.547 -21.859 -4.781 1 87.62 614 ASP B O 1
ATOM 10690 N N . ASP B 1 615 ? 28.359 -20.109 -5.363 1 88.81 615 ASP B N 1
ATOM 10691 C CA . ASP B 1 615 ? 27.469 -20.234 -4.211 1 88.81 615 ASP B CA 1
ATOM 10692 C C . ASP B 1 615 ? 26.656 -21.531 -4.297 1 88.81 615 ASP B C 1
ATOM 10694 O O . ASP B 1 615 ? 26.406 -22.188 -3.279 1 88.81 615 ASP B O 1
ATOM 10698 N N . ILE B 1 616 ? 26.25 -21.859 -5.477 1 91.38 616 ILE B N 1
ATOM 10699 C CA . ILE B 1 616 ? 25.438 -23.047 -5.68 1 91.38 616 ILE B CA 1
ATOM 10700 C C . ILE B 1 616 ? 26.281 -24.297 -5.461 1 91.38 616 ILE B C 1
ATOM 10702 O O . ILE B 1 616 ? 25.797 -25.312 -4.938 1 91.38 616 ILE B O 1
ATOM 10706 N N . ARG B 1 617 ? 27.547 -24.172 -5.781 1 89 617 ARG B N 1
ATOM 10707 C CA . ARG B 1 617 ? 28.438 -25.297 -5.535 1 89 617 ARG B CA 1
ATOM 10708 C C . ARG B 1 617 ? 28.531 -25.609 -4.047 1 89 617 ARG B C 1
ATOM 10710 O O . ARG B 1 617 ? 28.547 -26.766 -3.648 1 89 617 ARG B O 1
ATOM 10717 N N . GLU B 1 618 ? 28.562 -24.562 -3.281 1 88 618 GLU B N 1
ATOM 10718 C CA . GLU B 1 618 ? 28.594 -24.734 -1.833 1 88 618 GLU B CA 1
ATOM 10719 C C . GLU B 1 618 ? 27.25 -25.234 -1.31 1 88 618 GLU B C 1
ATOM 10721 O O . GLU B 1 618 ? 27.203 -26.109 -0.443 1 88 618 GLU B O 1
ATOM 10726 N N . TRP B 1 619 ? 26.188 -24.734 -1.799 1 91.31 619 TRP B N 1
ATOM 10727 C CA . TRP B 1 619 ? 24.828 -25.094 -1.432 1 91.31 619 TRP B CA 1
ATOM 10728 C C . TRP B 1 619 ? 24.547 -26.562 -1.765 1 91.31 619 TRP B C 1
ATOM 10730 O O . TRP B 1 619 ? 23.891 -27.266 -0.999 1 91.31 619 TRP B O 1
ATOM 10740 N N . SER B 1 620 ? 25.078 -27.109 -2.867 1 90.19 620 SER B N 1
ATOM 10741 C CA . SER B 1 620 ? 24.75 -28.438 -3.395 1 90.19 620 SER B CA 1
ATOM 10742 C C . SER B 1 620 ? 25.234 -29.531 -2.457 1 90.19 620 SER B C 1
ATOM 10744 O O . SER B 1 620 ? 24.797 -30.672 -2.555 1 90.19 620 SER B O 1
ATOM 10746 N N . GLN B 1 621 ? 26.047 -29.078 -1.526 1 87.06 621 GLN B N 1
ATOM 10747 C CA . GLN B 1 621 ? 26.625 -30.078 -0.618 1 87.06 621 GLN B CA 1
ATOM 10748 C C . GLN B 1 621 ? 25.797 -30.172 0.666 1 87.06 621 GLN B C 1
ATOM 10750 O O . GLN B 1 621 ? 26.078 -31.016 1.523 1 87.06 621 GLN B O 1
ATOM 10755 N N . THR B 1 622 ? 24.781 -29.484 0.759 1 87.62 622 THR B N 1
ATOM 10756 C CA . THR B 1 622 ? 24.016 -29.406 2.002 1 87.62 622 THR B CA 1
ATOM 10757 C C . THR B 1 622 ? 22.781 -30.297 1.942 1 87.62 622 THR B C 1
ATOM 10759 O O . THR B 1 622 ? 22.297 -30.625 0.857 1 87.62 622 THR B O 1
ATOM 10762 N N . PRO B 1 623 ? 22.281 -30.766 3.086 1 90.06 623 PRO B N 1
ATOM 10763 C CA . PRO B 1 623 ? 21.016 -31.5 3.115 1 90.06 623 PRO B CA 1
ATOM 10764 C C . PRO B 1 623 ? 19.844 -30.703 2.555 1 90.06 623 PRO B C 1
ATOM 10766 O O . PRO B 1 623 ? 18.922 -31.266 1.972 1 90.06 623 PRO B O 1
ATOM 10769 N N . ALA B 1 624 ? 19.922 -29.391 2.74 1 93 624 ALA B N 1
ATOM 10770 C CA . ALA B 1 624 ? 18.891 -28.516 2.199 1 93 624 ALA B CA 1
ATOM 10771 C C . ALA B 1 624 ? 18.812 -28.641 0.68 1 93 624 ALA B C 1
ATOM 10773 O O . ALA B 1 624 ? 17.719 -28.609 0.103 1 93 624 ALA B O 1
ATOM 10774 N N . ALA B 1 625 ? 19.906 -28.781 0.096 1 93.5 625 ALA B N 1
ATOM 10775 C CA . ALA B 1 625 ? 19.953 -28.906 -1.358 1 93.5 625 ALA B CA 1
ATOM 10776 C C . ALA B 1 625 ? 19.297 -30.203 -1.818 1 93.5 625 ALA B C 1
ATOM 10778 O O . ALA B 1 625 ? 18.547 -30.203 -2.803 1 93.5 625 ALA B O 1
ATOM 10779 N N . ARG B 1 626 ? 19.609 -31.266 -1.132 1 94 626 ARG B N 1
ATOM 10780 C CA . ARG B 1 626 ? 19.047 -32.562 -1.489 1 94 626 ARG B CA 1
ATOM 10781 C C . ARG B 1 626 ? 17.531 -32.562 -1.319 1 94 626 ARG B C 1
ATOM 10783 O O . ARG B 1 626 ? 16.812 -33.156 -2.129 1 94 626 ARG B O 1
ATOM 10790 N N . ARG B 1 627 ? 17.047 -31.938 -0.328 1 95.38 627 ARG B N 1
ATOM 10791 C CA . ARG B 1 627 ? 15.602 -31.828 -0.173 1 95.38 627 ARG B CA 1
ATOM 10792 C C . ARG B 1 627 ? 15 -31 -1.297 1 95.38 627 ARG B C 1
ATOM 10794 O O . ARG B 1 627 ? 13.922 -31.312 -1.804 1 95.38 627 ARG B O 1
ATOM 10801 N N . ALA B 1 628 ? 15.648 -29.859 -1.579 1 96.81 628 ALA B N 1
ATOM 10802 C CA . ALA B 1 628 ? 15.18 -29.016 -2.674 1 96.81 628 ALA B CA 1
ATOM 10803 C C . ALA B 1 628 ? 15.062 -29.812 -3.971 1 96.81 628 ALA B C 1
ATOM 10805 O O . ALA B 1 628 ? 14.117 -29.625 -4.742 1 96.81 628 ALA B O 1
ATOM 10806 N N . CYS B 1 629 ? 15.984 -30.734 -4.234 1 95.81 629 CYS B N 1
ATOM 10807 C CA . CYS B 1 629 ? 15.984 -31.547 -5.438 1 95.81 629 CYS B CA 1
ATOM 10808 C C . CYS B 1 629 ? 14.766 -32.469 -5.469 1 95.81 629 CYS B C 1
ATOM 10810 O O . CYS B 1 629 ? 14.164 -32.688 -6.527 1 95.81 629 CYS B O 1
ATOM 10812 N N . LEU B 1 630 ? 14.461 -33 -4.309 1 97.06 630 LEU B N 1
ATOM 10813 C CA . LEU B 1 630 ? 13.266 -33.812 -4.238 1 97.06 630 LEU B CA 1
ATOM 10814 C C . LEU B 1 630 ? 12.023 -33.031 -4.617 1 97.06 630 LEU B C 1
ATOM 10816 O O . LEU B 1 630 ? 11.203 -33.5 -5.406 1 97.06 630 LEU B O 1
ATOM 10820 N N . HIS B 1 631 ? 11.898 -31.891 -4.082 1 97.88 631 HIS B N 1
ATOM 10821 C CA . HIS B 1 631 ? 10.742 -31.062 -4.391 1 97.88 631 HIS B CA 1
ATOM 10822 C C . HIS B 1 631 ? 10.742 -30.625 -5.852 1 97.88 631 HIS B C 1
ATOM 10824 O O . HIS B 1 631 ? 9.688 -30.578 -6.492 1 97.88 631 HIS B O 1
ATOM 10830 N N . ALA B 1 632 ? 11.883 -30.25 -6.398 1 98.12 632 ALA B N 1
ATOM 10831 C CA . ALA B 1 632 ? 11.984 -29.875 -7.805 1 98.12 632 ALA B CA 1
ATOM 10832 C C . ALA B 1 632 ? 11.531 -31.016 -8.719 1 98.12 632 ALA B C 1
ATOM 10834 O O . ALA B 1 632 ? 10.797 -30.781 -9.68 1 98.12 632 ALA B O 1
ATOM 10835 N N . ALA B 1 633 ? 11.961 -32.219 -8.391 1 97.25 633 ALA B N 1
ATOM 10836 C CA . ALA B 1 633 ? 11.578 -33.375 -9.172 1 97.25 633 ALA B CA 1
ATOM 10837 C C . ALA B 1 633 ? 10.07 -33.625 -9.094 1 97.25 633 ALA B C 1
ATOM 10839 O O . ALA B 1 633 ? 9.445 -34.031 -10.078 1 97.25 633 ALA B O 1
ATOM 10840 N N . HIS B 1 634 ? 9.562 -33.406 -7.961 1 96.94 634 HIS B N 1
ATOM 10841 C CA . HIS B 1 634 ? 8.133 -33.656 -7.789 1 96.94 634 HIS B CA 1
ATOM 10842 C C . HIS B 1 634 ? 7.301 -32.594 -8.508 1 96.94 634 HIS B C 1
ATOM 10844 O O . HIS B 1 634 ? 6.191 -32.875 -8.961 1 96.94 634 HIS B O 1
ATOM 10850 N N . ILE B 1 635 ? 7.75 -31.359 -8.586 1 97.25 635 ILE B N 1
ATOM 10851 C CA . ILE B 1 635 ? 7.066 -30.344 -9.383 1 97.25 635 ILE B CA 1
ATOM 10852 C C . ILE B 1 635 ? 6.98 -30.812 -10.836 1 97.25 635 ILE B C 1
ATOM 10854 O O . ILE B 1 635 ? 5.93 -30.703 -11.469 1 97.25 635 ILE B O 1
ATOM 10858 N N . TYR B 1 636 ? 8.062 -31.375 -11.344 1 96.19 636 TYR B N 1
ATOM 10859 C CA . TYR B 1 636 ? 8.078 -31.922 -12.695 1 96.19 636 TYR B CA 1
ATOM 10860 C C . TYR B 1 636 ? 7.074 -33.062 -12.828 1 96.19 636 TYR B C 1
ATOM 10862 O O . TYR B 1 636 ? 6.289 -33.094 -13.781 1 96.19 636 TYR B O 1
ATOM 10870 N N . LYS B 1 637 ? 7.086 -33.938 -11.883 1 95.19 637 LYS B N 1
ATOM 10871 C CA . LYS B 1 637 ? 6.227 -35.125 -11.914 1 95.19 637 LYS B CA 1
ATOM 10872 C C . LYS B 1 637 ? 4.754 -34.719 -11.922 1 95.19 637 LYS B C 1
ATOM 10874 O O . LYS B 1 637 ? 3.969 -35.25 -12.719 1 95.19 637 LYS B O 1
ATOM 10879 N N . VAL B 1 638 ? 4.426 -33.812 -11.039 1 94.75 638 VAL B N 1
ATOM 10880 C CA . VAL B 1 638 ? 3.039 -33.375 -10.922 1 94.75 638 VAL B CA 1
ATOM 10881 C C . VAL B 1 638 ? 2.596 -32.688 -12.219 1 94.75 638 VAL B C 1
ATOM 10883 O O . VAL B 1 638 ? 1.491 -32.938 -12.703 1 94.75 638 VAL B O 1
ATOM 10886 N N . MET B 1 639 ? 3.398 -31.906 -12.805 1 93.31 639 MET B N 1
ATOM 10887 C CA . MET B 1 639 ? 3.07 -31.203 -14.039 1 93.31 639 MET B CA 1
ATOM 10888 C C . MET B 1 639 ? 3.008 -32.188 -15.219 1 93.31 639 MET B C 1
ATOM 10890 O O . MET B 1 639 ? 2.143 -32.031 -16.094 1 93.31 639 MET B O 1
ATOM 10894 N N . ALA B 1 640 ? 3.889 -33.094 -15.25 1 91.56 640 ALA B N 1
ATOM 10895 C CA . ALA B 1 640 ? 3.947 -34.062 -16.344 1 91.56 640 ALA B CA 1
ATOM 10896 C C . ALA B 1 640 ? 2.725 -34.969 -16.328 1 91.56 640 ALA B C 1
ATOM 10898 O O . ALA B 1 640 ? 2.252 -35.406 -17.375 1 91.56 640 ALA B O 1
ATOM 10899 N N . ASN B 1 641 ? 2.217 -35.25 -15.133 1 90.69 641 ASN B N 1
ATOM 10900 C CA . ASN B 1 641 ? 1.084 -36.156 -14.992 1 90.69 641 ASN B CA 1
ATOM 10901 C C . ASN B 1 641 ? -0.241 -35.406 -14.961 1 90.69 641 ASN B C 1
ATOM 10903 O O . ASN B 1 641 ? -1.286 -35.969 -14.664 1 90.69 641 ASN B O 1
ATOM 10907 N N . ARG B 1 642 ? -0.177 -34.219 -15.219 1 89.62 642 ARG B N 1
ATOM 10908 C CA . ARG B 1 642 ? -1.389 -33.406 -15.172 1 89.62 642 ARG B CA 1
ATOM 10909 C C . ARG B 1 642 ? -2.363 -33.812 -16.281 1 89.62 642 ARG B C 1
ATOM 10911 O O . ARG B 1 642 ? -1.948 -34.125 -17.391 1 89.62 642 ARG B O 1
ATOM 10918 N N . LYS B 1 643 ? -3.604 -33.75 -15.914 1 86.94 643 LYS B N 1
ATOM 10919 C CA . LYS B 1 643 ? -4.637 -34 -16.922 1 86.94 643 LYS B CA 1
ATOM 10920 C C . LYS B 1 643 ? -4.73 -32.812 -17.891 1 86.94 643 LYS B C 1
ATOM 10922 O O . LYS B 1 643 ? -4.496 -31.656 -17.5 1 86.94 643 LYS B O 1
ATOM 10927 N N . ALA B 1 644 ? -5.109 -33.094 -19.109 1 81 644 ALA B N 1
ATOM 10928 C CA . ALA B 1 644 ? -5.242 -32.062 -20.125 1 81 644 ALA B CA 1
ATOM 10929 C C . ALA B 1 644 ? -6.305 -31.031 -19.734 1 81 644 ALA B C 1
ATOM 10931 O O . ALA B 1 644 ? -6.219 -29.859 -20.109 1 81 644 ALA B O 1
ATOM 10932 N N . SER B 1 645 ? -7.203 -31.5 -18.922 1 81.81 645 SER B N 1
ATOM 10933 C CA . SER B 1 645 ? -8.297 -30.625 -18.516 1 81.81 645 SER B CA 1
ATOM 10934 C C . SER B 1 645 ? -7.883 -29.688 -17.391 1 81.81 645 SER B C 1
ATOM 10936 O O . SER B 1 645 ? -8.547 -28.688 -17.125 1 81.81 645 SER B O 1
ATOM 10938 N N . ASP B 1 646 ? -6.816 -30.078 -16.781 1 86.94 646 ASP B N 1
ATOM 10939 C CA . ASP B 1 646 ? -6.328 -29.25 -15.688 1 86.94 646 ASP B CA 1
ATOM 10940 C C . ASP B 1 646 ? -5.391 -28.156 -16.188 1 86.94 646 ASP B C 1
ATOM 10942 O O . ASP B 1 646 ? -4.223 -28.422 -16.484 1 86.94 646 ASP B O 1
ATOM 10946 N N . HIS B 1 647 ? -5.859 -27.031 -16.219 1 85.88 647 HIS B N 1
ATOM 10947 C CA . HIS B 1 647 ? -5.043 -25.938 -16.719 1 85.88 647 HIS B CA 1
ATOM 10948 C C . HIS B 1 647 ? -4.125 -25.391 -15.633 1 85.88 647 HIS B C 1
ATOM 10950 O O . HIS B 1 647 ? -4.562 -25.156 -14.508 1 85.88 647 HIS B O 1
ATOM 10956 N N . PRO B 1 648 ? -2.902 -25.172 -15.977 1 89.81 648 PRO B N 1
ATOM 10957 C CA . PRO B 1 648 ? -1.962 -24.641 -14.977 1 89.81 648 PRO B CA 1
ATOM 10958 C C . PRO B 1 648 ? -2.098 -23.141 -14.781 1 89.81 648 PRO B C 1
ATOM 10960 O O . PRO B 1 648 ? -2.525 -22.422 -15.695 1 89.81 648 PRO B O 1
ATOM 10963 N N . THR B 1 649 ? -1.798 -22.703 -13.625 1 90 649 THR B N 1
ATOM 10964 C CA . THR B 1 649 ? -1.729 -21.281 -13.336 1 90 649 THR B CA 1
ATOM 10965 C C . THR B 1 649 ? -0.362 -20.719 -13.711 1 90 649 THR B C 1
ATOM 10967 O O . THR B 1 649 ? 0.574 -21.469 -13.984 1 90 649 THR B O 1
ATOM 10970 N N . PHE B 1 650 ? -0.27 -19.438 -13.773 1 86.12 650 PHE B N 1
ATOM 10971 C CA . PHE B 1 650 ? 1.003 -18.781 -14.047 1 86.12 650 PHE B CA 1
ATOM 10972 C C . PHE B 1 650 ? 2.039 -19.141 -12.992 1 86.12 650 PHE B C 1
ATOM 10974 O O . PHE B 1 650 ? 3.207 -19.375 -13.312 1 86.12 650 PHE B O 1
ATOM 10981 N N . GLN B 1 651 ? 1.631 -19.203 -11.852 1 89.81 651 GLN B N 1
ATOM 10982 C CA . GLN B 1 651 ? 2.516 -19.531 -10.742 1 89.81 651 GLN B CA 1
ATOM 10983 C C . GLN B 1 651 ? 3.076 -20.953 -10.891 1 89.81 651 GLN B C 1
ATOM 10985 O O . GLN B 1 651 ? 4.242 -21.203 -10.578 1 89.81 651 GLN B O 1
ATOM 10990 N N . SER B 1 652 ? 2.256 -21.828 -11.305 1 92.38 652 SER B N 1
ATOM 10991 C CA . SER B 1 652 ? 2.707 -23.203 -11.5 1 92.38 652 SER B CA 1
ATOM 10992 C C . SER B 1 652 ? 3.76 -23.281 -12.602 1 92.38 652 SER B C 1
ATOM 10994 O O . SER B 1 652 ? 4.734 -24.031 -12.484 1 92.38 652 SER B O 1
ATOM 10996 N N . MET B 1 653 ? 3.564 -22.516 -13.617 1 91 653 MET B N 1
ATOM 10997 C CA . MET B 1 653 ? 4.535 -22.484 -14.703 1 91 653 MET B CA 1
ATOM 10998 C C . MET B 1 653 ? 5.871 -21.922 -14.234 1 91 653 MET B C 1
ATOM 11000 O O . MET B 1 653 ? 6.93 -22.453 -14.555 1 91 653 MET B O 1
ATOM 11004 N N . PHE B 1 654 ? 5.766 -20.922 -13.5 1 90.19 654 PHE B N 1
ATOM 11005 C CA . PHE B 1 654 ? 6.969 -20.297 -12.961 1 90.19 654 PHE B CA 1
ATOM 11006 C C . PHE B 1 654 ? 7.676 -21.234 -11.992 1 90.19 654 PHE B C 1
ATOM 11008 O O . PHE B 1 654 ? 8.906 -21.281 -11.938 1 90.19 654 PHE B O 1
ATOM 11015 N N . SER B 1 655 ? 6.922 -21.969 -11.258 1 94.88 655 SER B N 1
ATOM 11016 C CA . SER B 1 655 ? 7.484 -22.938 -10.328 1 94.88 655 SER B CA 1
ATOM 11017 C C . SER B 1 655 ? 8.227 -24.047 -11.078 1 94.88 655 SER B C 1
ATOM 11019 O O . SER B 1 655 ? 9.266 -24.531 -10.617 1 94.88 655 SER B O 1
ATOM 11021 N N . LEU B 1 656 ? 7.66 -24.422 -12.203 1 95.5 656 LEU B N 1
ATOM 11022 C CA . LEU B 1 656 ? 8.305 -25.438 -13.031 1 95.5 656 LEU B CA 1
ATOM 11023 C C . LEU B 1 656 ? 9.633 -24.938 -13.578 1 95.5 656 LEU B C 1
ATOM 11025 O O . LEU B 1 656 ? 10.625 -25.672 -13.602 1 95.5 656 LEU B O 1
ATOM 11029 N N . PHE B 1 657 ? 9.68 -23.781 -13.961 1 94.5 657 PHE B N 1
ATOM 11030 C CA . PHE B 1 657 ? 10.906 -23.156 -14.438 1 94.5 657 PHE B CA 1
ATOM 11031 C C . PHE B 1 657 ? 11.969 -23.125 -13.344 1 94.5 657 PHE B C 1
ATOM 11033 O O . PHE B 1 657 ? 13.109 -23.547 -13.57 1 94.5 657 PHE B O 1
ATOM 11040 N N . SER B 1 658 ? 11.57 -22.641 -12.219 1 95.38 658 SER B N 1
ATOM 11041 C CA . SER B 1 658 ? 12.5 -22.578 -11.094 1 95.38 658 SER B CA 1
ATOM 11042 C C . SER B 1 658 ? 13 -23.969 -10.695 1 95.38 658 SER B C 1
ATOM 11044 O O . SER B 1 658 ? 14.164 -24.125 -10.336 1 95.38 658 SER B O 1
ATOM 11046 N N . ALA B 1 659 ? 12.109 -24.891 -10.758 1 97.81 659 ALA B N 1
ATOM 11047 C CA . ALA B 1 659 ? 12.477 -26.266 -10.438 1 97.81 659 ALA B CA 1
ATOM 11048 C C . ALA B 1 659 ? 13.523 -26.797 -11.406 1 97.81 659 ALA B C 1
ATOM 11050 O O . ALA B 1 659 ? 14.445 -27.516 -11.008 1 97.81 659 ALA B O 1
ATOM 11051 N N . GLY B 1 660 ? 13.352 -26.469 -12.656 1 96.25 660 GLY B N 1
ATOM 11052 C CA . GLY B 1 660 ? 14.344 -26.859 -13.641 1 96.25 660 GLY B CA 1
ATOM 11053 C C . GLY B 1 660 ? 15.719 -26.266 -13.375 1 96.25 660 GLY B C 1
ATOM 11054 O O . GLY B 1 660 ? 16.734 -26.953 -13.531 1 96.25 660 GLY B O 1
ATOM 11055 N N . LEU B 1 661 ? 15.703 -25.062 -12.945 1 95.19 661 LEU B N 1
ATOM 11056 C CA . LEU B 1 661 ? 16.969 -24.406 -12.625 1 95.19 661 LEU B CA 1
ATOM 11057 C C . LEU B 1 661 ? 17.625 -25.047 -11.406 1 95.19 661 LEU B C 1
ATOM 11059 O O . LEU B 1 661 ? 18.828 -25.281 -11.398 1 95.19 661 LEU B O 1
ATOM 11063 N N . VAL B 1 662 ? 16.844 -25.344 -10.406 1 96.56 662 VAL B N 1
ATOM 11064 C CA . VAL B 1 662 ? 17.375 -25.891 -9.156 1 96.56 662 VAL B CA 1
ATOM 11065 C C . VAL B 1 662 ? 17.953 -27.281 -9.398 1 96.56 662 VAL B C 1
ATOM 11067 O O . VAL B 1 662 ? 19.094 -27.547 -9.039 1 96.56 662 VAL B O 1
ATOM 11070 N N . LEU B 1 663 ? 17.188 -28.094 -10.031 1 95.94 663 LEU B N 1
ATOM 11071 C CA . LEU B 1 663 ? 17.641 -29.469 -10.258 1 95.94 663 LEU B CA 1
ATOM 11072 C C . LEU B 1 663 ? 18.766 -29.5 -11.281 1 95.94 663 LEU B C 1
ATOM 11074 O O . LEU B 1 663 ? 19.719 -30.266 -11.133 1 95.94 663 LEU B O 1
ATOM 11078 N N . GLY B 1 664 ? 18.688 -28.703 -12.289 1 93.38 664 GLY B N 1
ATOM 11079 C CA . GLY B 1 664 ? 19.719 -28.641 -13.297 1 93.38 664 GLY B CA 1
ATOM 11080 C C . GLY B 1 664 ? 21.062 -28.172 -12.758 1 93.38 664 GLY B C 1
ATOM 11081 O O . GLY B 1 664 ? 22.094 -28.781 -13.016 1 93.38 664 GLY B O 1
ATOM 11082 N N . LEU B 1 665 ? 21.031 -27.141 -12.023 1 92.62 665 LEU B N 1
ATOM 11083 C CA . LEU B 1 665 ? 22.281 -26.562 -11.516 1 92.62 665 LEU B CA 1
ATOM 11084 C C . LEU B 1 665 ? 22.828 -27.406 -10.367 1 92.62 665 LEU B C 1
ATOM 11086 O O . LEU B 1 665 ? 24.047 -27.453 -10.156 1 92.62 665 LEU B O 1
ATOM 11090 N N . TYR B 1 666 ? 21.938 -28.031 -9.578 1 92.75 666 TYR B N 1
ATOM 11091 C CA . TYR B 1 666 ? 22.422 -29 -8.594 1 92.75 666 TYR B CA 1
ATOM 11092 C C . TYR B 1 666 ? 23.219 -30.109 -9.258 1 92.75 666 TYR B C 1
ATOM 11094 O O . TYR B 1 666 ? 24.312 -30.453 -8.805 1 92.75 666 TYR B O 1
ATOM 11102 N N . THR B 1 667 ? 22.688 -30.656 -10.289 1 90.06 667 THR B N 1
ATOM 11103 C CA . THR B 1 667 ? 23.328 -31.75 -10.992 1 90.06 667 THR B CA 1
ATOM 11104 C C . THR B 1 667 ? 24.625 -31.297 -11.656 1 90.06 667 THR B C 1
ATOM 11106 O O . THR B 1 667 ? 25.594 -32.062 -11.742 1 90.06 667 THR B O 1
ATOM 11109 N N . PHE B 1 668 ? 24.672 -30.172 -12.016 1 87.62 668 PHE B N 1
ATOM 11110 C CA . PHE B 1 668 ? 25.859 -29.609 -12.656 1 87.62 668 PHE B CA 1
ATOM 11111 C C . PHE B 1 668 ? 27 -29.469 -11.656 1 87.62 668 PHE B C 1
ATOM 11113 O O . PHE B 1 668 ? 28.156 -29.734 -11.992 1 87.62 668 PHE B O 1
ATOM 11120 N N . THR B 1 669 ? 26.656 -28.938 -10.516 1 84.12 669 THR B N 1
ATOM 11121 C CA . THR B 1 669 ? 27.688 -28.594 -9.547 1 84.12 669 THR B CA 1
ATOM 11122 C C . THR B 1 669 ? 28.016 -29.781 -8.648 1 84.12 669 THR B C 1
ATOM 11124 O O . THR B 1 669 ? 29.062 -29.828 -8 1 84.12 669 THR B O 1
ATOM 11127 N N . ALA B 1 670 ? 27.078 -30.719 -8.492 1 74.62 670 ALA B N 1
ATOM 11128 C CA . ALA B 1 670 ? 27.297 -31.859 -7.605 1 74.62 670 ALA B CA 1
ATOM 11129 C C . ALA B 1 670 ? 28.453 -32.719 -8.078 1 74.62 670 ALA B C 1
ATOM 11131 O O . ALA B 1 670 ? 28.578 -33 -9.273 1 74.62 670 ALA B O 1
ATOM 11132 N N . SER B 1 671 ? 29.734 -32.469 -7.434 1 59.75 671 SER B N 1
ATOM 11133 C CA . SER B 1 671 ? 30.953 -33.188 -7.773 1 59.75 671 SER B CA 1
ATOM 11134 C C . SER B 1 671 ? 30.734 -34.688 -7.785 1 59.75 671 SER B C 1
ATOM 11136 O O . SER B 1 671 ? 29.875 -35.188 -7.059 1 59.75 671 SER B O 1
ATOM 11138 N N . GLU B 1 672 ? 31.25 -35.375 -8.805 1 53.66 672 GLU B N 1
ATOM 11139 C CA . GLU B 1 672 ? 31.328 -36.812 -8.953 1 53.66 672 GLU B CA 1
ATOM 11140 C C . GLU B 1 672 ? 31.625 -37.5 -7.617 1 53.66 672 GLU B C 1
ATOM 11142 O O . GLU B 1 672 ? 31.375 -38.688 -7.445 1 53.66 672 GLU B O 1
ATOM 11147 N N . SER B 1 673 ? 32.375 -36.719 -6.773 1 47.34 673 SER B N 1
ATOM 11148 C CA . SER B 1 673 ? 33.031 -37.344 -5.652 1 47.34 673 SER B CA 1
ATOM 11149 C C . SER B 1 673 ? 32.062 -37.75 -4.562 1 47.34 673 SER B C 1
ATOM 11151 O O . SER B 1 673 ? 32.406 -38.469 -3.627 1 47.34 673 SER B O 1
ATOM 11153 N N . THR B 1 674 ? 31.078 -36.906 -4.352 1 48.34 674 THR B N 1
ATOM 11154 C CA . THR B 1 674 ? 30.406 -37.062 -3.068 1 48.34 674 THR B CA 1
ATOM 11155 C C . THR B 1 674 ? 29.688 -38.406 -3.01 1 48.34 674 THR B C 1
ATOM 11157 O O . THR B 1 674 ? 29.031 -38.75 -2.014 1 48.34 674 THR B O 1
ATOM 11160 N N . THR B 1 675 ? 29.5 -39 -4.102 1 47.94 675 THR B N 1
ATOM 11161 C CA . THR B 1 675 ? 28.734 -40.25 -3.967 1 47.94 675 THR B CA 1
ATOM 11162 C C . THR B 1 675 ? 29.594 -41.344 -3.4 1 47.94 675 THR B C 1
ATOM 11164 O O . THR B 1 675 ? 30.484 -41.875 -4.082 1 47.94 675 THR B O 1
ATOM 11167 N N . SER B 1 676 ? 29.906 -41.25 -2.262 1 48.69 676 SER B N 1
ATOM 11168 C CA . SER B 1 676 ? 30.453 -42.5 -1.731 1 48.69 676 SER B CA 1
ATOM 11169 C C . SER B 1 676 ? 29.656 -43.719 -2.199 1 48.69 676 SER B C 1
ATOM 11171 O O . SER B 1 676 ? 28.422 -43.688 -2.166 1 48.69 676 SER B O 1
ATOM 11173 N N . PRO B 1 677 ? 30.234 -44.562 -2.918 1 50.41 677 PRO B N 1
ATOM 11174 C CA . PRO B 1 677 ? 29.625 -45.812 -3.367 1 50.41 677 PRO B CA 1
ATOM 11175 C C . PRO B 1 677 ? 28.641 -46.406 -2.346 1 50.41 677 PRO B C 1
ATOM 11177 O O . PRO B 1 677 ? 27.781 -47.188 -2.699 1 50.41 677 PRO B O 1
ATOM 11180 N N . SER B 1 678 ? 28.891 -46.031 -1.12 1 51.56 678 SER B N 1
ATOM 11181 C CA . SER B 1 678 ? 28.109 -46.719 -0.097 1 51.56 678 SER B CA 1
ATOM 11182 C C . SER B 1 678 ? 26.75 -46.062 0.111 1 51.56 678 SER B C 1
ATOM 11184 O O . SER B 1 678 ? 25.906 -46.594 0.834 1 51.56 678 SER B O 1
ATOM 11186 N N . ALA B 1 679 ? 26.516 -44.906 -0.494 1 59.28 679 ALA B N 1
ATOM 11187 C CA . ALA B 1 679 ? 25.344 -44.156 0.004 1 59.28 679 ALA B CA 1
ATOM 11188 C C . ALA B 1 679 ? 24.094 -44.531 -0.785 1 59.28 679 ALA B C 1
ATOM 11190 O O . ALA B 1 679 ? 23.031 -43.938 -0.59 1 59.28 679 ALA B O 1
ATOM 11191 N N . GLY B 1 680 ? 23.875 -45.594 -1.391 1 74.75 680 GLY B N 1
ATOM 11192 C CA . GLY B 1 680 ? 22.688 -46.125 -2.021 1 74.75 680 GLY B CA 1
ATOM 11193 C C . GLY B 1 680 ? 22.188 -45.281 -3.174 1 74.75 680 GLY B C 1
ATOM 11194 O O . GLY B 1 680 ? 22.906 -44.438 -3.684 1 74.75 680 GLY B O 1
ATOM 11195 N N . SER B 1 681 ? 21.062 -45.75 -3.859 1 83.62 681 SER B N 1
ATOM 11196 C CA . SER B 1 681 ? 20.438 -45.062 -4.996 1 83.62 681 SER B CA 1
ATOM 11197 C C . SER B 1 681 ? 19.031 -44.594 -4.656 1 83.62 681 SER B C 1
ATOM 11199 O O . SER B 1 681 ? 18.344 -45.219 -3.83 1 83.62 681 SER B O 1
ATOM 11201 N N . VAL B 1 682 ? 18.703 -43.375 -5.199 1 88.38 682 VAL B N 1
ATOM 11202 C CA . VAL B 1 682 ? 17.375 -42.844 -4.938 1 88.38 682 VAL B CA 1
ATOM 11203 C C . VAL B 1 682 ? 16.75 -42.344 -6.238 1 88.38 682 VAL B C 1
ATOM 11205 O O . VAL B 1 682 ? 17.422 -41.656 -7.023 1 88.38 682 VAL B O 1
ATOM 11208 N N . GLU B 1 683 ? 15.57 -42.812 -6.504 1 91.5 683 GLU B N 1
ATOM 11209 C CA . GLU B 1 683 ? 14.781 -42.25 -7.59 1 91.5 683 GLU B CA 1
ATOM 11210 C C . GLU B 1 683 ? 14 -41.031 -7.113 1 91.5 683 GLU B C 1
ATOM 11212 O O . GLU B 1 683 ? 13.047 -41.156 -6.336 1 91.5 683 GLU B O 1
ATOM 11217 N N . LEU B 1 684 ? 14.281 -39.875 -7.691 1 92.56 684 LEU B N 1
ATOM 11218 C CA . LEU B 1 684 ? 13.75 -38.625 -7.188 1 92.56 684 LEU B CA 1
ATOM 11219 C C . LEU B 1 684 ? 12.25 -38.531 -7.441 1 92.56 684 LEU B C 1
ATOM 11221 O O . LEU B 1 684 ? 11.539 -37.844 -6.703 1 92.56 684 LEU B O 1
ATOM 11225 N N . MET B 1 685 ? 11.727 -39.219 -8.414 1 92.81 685 MET B N 1
ATOM 11226 C CA . MET B 1 685 ? 10.328 -39.062 -8.797 1 92.81 685 MET B CA 1
ATOM 11227 C C . MET B 1 685 ? 9.461 -40.125 -8.141 1 92.81 685 MET B C 1
ATOM 11229 O O . MET B 1 685 ? 8.258 -40.188 -8.383 1 92.81 685 MET B O 1
ATOM 11233 N N . ASP B 1 686 ? 10.078 -40.938 -7.328 1 91.38 686 ASP B N 1
ATOM 11234 C CA . ASP B 1 686 ? 9.297 -41.906 -6.59 1 91.38 686 ASP B CA 1
ATOM 11235 C C . ASP B 1 686 ? 8.391 -41.25 -5.566 1 91.38 686 ASP B C 1
ATOM 11237 O O . ASP B 1 686 ? 8.633 -40.094 -5.164 1 91.38 686 ASP B O 1
ATOM 11241 N N . ASP B 1 687 ? 7.352 -42.031 -5.223 1 90.88 687 ASP B N 1
ATOM 11242 C CA . ASP B 1 687 ? 6.43 -41.469 -4.23 1 90.88 687 ASP B CA 1
ATOM 11243 C C . ASP B 1 687 ? 7.117 -41.312 -2.879 1 90.88 687 ASP B C 1
ATOM 11245 O O . ASP B 1 687 ? 7.875 -42.156 -2.441 1 90.88 687 ASP B O 1
ATOM 11249 N N . VAL B 1 688 ? 6.945 -40.156 -2.359 1 93.44 688 VAL B N 1
ATOM 11250 C CA . VAL B 1 688 ? 7.551 -39.812 -1.078 1 93.44 688 VAL B CA 1
ATOM 11251 C C . VAL B 1 688 ? 6.461 -39.562 -0.038 1 93.44 688 VAL B C 1
ATOM 11253 O O . VAL B 1 688 ? 5.469 -38.906 -0.315 1 93.44 688 VAL B O 1
ATOM 11256 N N . ASP B 1 689 ? 6.562 -40.188 1.096 1 92.75 689 ASP B N 1
ATOM 11257 C CA . ASP B 1 689 ? 5.707 -39.875 2.23 1 92.75 689 ASP B CA 1
ATOM 11258 C C . ASP B 1 689 ? 6.223 -38.625 2.963 1 92.75 689 ASP B C 1
ATOM 11260 O O . ASP B 1 689 ? 6.973 -38.75 3.932 1 92.75 689 ASP B O 1
ATOM 11264 N N . TRP B 1 690 ? 5.734 -37.562 2.586 1 94.06 690 TRP B N 1
ATOM 11265 C CA . TRP B 1 690 ? 6.234 -36.281 3.072 1 94.06 690 TRP B CA 1
ATOM 11266 C C . TRP B 1 690 ? 5.918 -36.125 4.555 1 94.06 690 TRP B C 1
ATOM 11268 O O . TRP B 1 690 ? 6.555 -35.312 5.238 1 94.06 690 TRP B O 1
ATOM 11278 N N . ARG B 1 691 ? 4.949 -36.781 5.141 1 90.81 691 ARG B N 1
ATOM 11279 C CA . ARG B 1 691 ? 4.668 -36.75 6.57 1 90.81 691 ARG B CA 1
ATOM 11280 C C . ARG B 1 691 ? 5.824 -37.344 7.371 1 90.81 691 ARG B C 1
ATOM 11282 O O . ARG B 1 691 ? 6.18 -36.844 8.438 1 90.81 691 ARG B O 1
ATOM 11289 N N . SER B 1 692 ? 6.34 -38.312 6.758 1 89.5 692 SER B N 1
ATOM 11290 C CA . SER B 1 692 ? 7.465 -38.969 7.41 1 89.5 692 SER B CA 1
ATOM 11291 C C . SER B 1 692 ? 8.742 -38.156 7.289 1 89.5 692 SER B C 1
ATOM 11293 O O . SER B 1 692 ? 9.578 -38.156 8.195 1 89.5 692 SER B O 1
ATOM 11295 N N . VAL B 1 693 ? 8.883 -37.5 6.172 1 92 693 VAL B N 1
ATOM 11296 C CA . VAL B 1 693 ? 10.055 -36.656 5.965 1 92 693 VAL B CA 1
ATOM 11297 C C . VAL B 1 693 ? 10.047 -35.5 6.961 1 92 693 VAL B C 1
ATOM 11299 O O . VAL B 1 693 ? 11.094 -35.094 7.469 1 92 693 VAL B O 1
ATOM 11302 N N . GLY B 1 694 ? 8.844 -34.875 7.234 1 89.19 694 GLY B N 1
ATOM 11303 C CA . GLY B 1 694 ? 8.688 -33.812 8.219 1 89.19 694 GLY B CA 1
ATOM 11304 C C . GLY B 1 694 ? 9.516 -32.594 7.914 1 89.19 694 GLY B C 1
ATOM 11305 O O . GLY B 1 694 ? 9.414 -32.031 6.824 1 89.19 694 GLY B O 1
ATOM 11306 N N . THR B 1 695 ? 10.469 -32.25 8.883 1 89.5 695 THR B N 1
ATOM 11307 C CA . THR B 1 695 ? 11.25 -31.031 8.727 1 89.5 695 THR B CA 1
ATOM 11308 C C . THR B 1 695 ? 12.711 -31.359 8.406 1 89.5 695 THR B C 1
ATOM 11310 O O . THR B 1 695 ? 13.578 -30.5 8.5 1 89.5 695 THR B O 1
ATOM 11313 N N . ASP B 1 696 ? 12.945 -32.594 7.957 1 90.06 696 ASP B N 1
ATOM 11314 C CA . ASP B 1 696 ? 14.305 -32.969 7.59 1 90.06 696 ASP B CA 1
ATOM 11315 C C . ASP B 1 696 ? 14.812 -32.125 6.426 1 90.06 696 ASP B C 1
ATOM 11317 O O . ASP B 1 696 ? 14.125 -31.969 5.418 1 90.06 696 ASP B O 1
ATOM 11321 N N . GLY B 1 697 ? 15.969 -31.578 6.562 1 90.12 697 GLY B N 1
ATOM 11322 C CA . GLY B 1 697 ? 16.562 -30.766 5.512 1 90.12 697 GLY B CA 1
ATOM 11323 C C . GLY B 1 697 ? 16.312 -29.281 5.699 1 90.12 697 GLY B C 1
ATOM 11324 O O . GLY B 1 697 ? 16.953 -28.453 5.047 1 90.12 697 GLY B O 1
ATOM 11325 N N . PHE B 1 698 ? 15.328 -28.938 6.586 1 90.62 698 PHE B N 1
ATOM 11326 C CA . PHE B 1 698 ? 15.102 -27.531 6.887 1 90.62 698 PHE B CA 1
ATOM 11327 C C . PHE B 1 698 ? 16.062 -27.031 7.961 1 90.62 698 PHE B C 1
ATOM 11329 O O . PHE B 1 698 ? 17.062 -26.391 7.652 1 90.62 698 PHE B O 1
ATOM 11336 N N . THR B 1 699 ? 15.727 -27.141 9.242 1 73.75 699 THR B N 1
ATOM 11337 C CA . THR B 1 699 ? 16.562 -26.641 10.336 1 73.75 699 THR B CA 1
ATOM 11338 C C . THR B 1 699 ? 16.984 -27.766 11.258 1 73.75 699 THR B C 1
ATOM 11340 O O . THR B 1 699 ? 17.344 -27.531 12.414 1 73.75 699 THR B O 1
ATOM 11343 N N . SER B 1 700 ? 16.812 -28.922 10.883 1 60.62 700 SER B N 1
ATOM 11344 C CA . SER B 1 700 ? 17.047 -30.062 11.766 1 60.62 700 SER B CA 1
ATOM 11345 C C . SER B 1 700 ? 18.438 -29.984 12.398 1 60.62 700 SER B C 1
ATOM 11347 O O . SER B 1 700 ? 18.641 -30.422 13.531 1 60.62 700 SER B O 1
ATOM 11349 N N . PHE B 1 701 ? 19.266 -29.312 11.648 1 54.06 701 PHE B N 1
ATOM 11350 C CA . PHE B 1 701 ? 20.609 -29.281 12.234 1 54.06 701 PHE B CA 1
ATOM 11351 C C . PHE B 1 701 ? 20.672 -28.281 13.375 1 54.06 701 PHE B C 1
ATOM 11353 O O . PHE B 1 701 ? 21.594 -28.328 14.195 1 54.06 701 PHE B O 1
ATOM 11360 N N . MET B 1 702 ? 19.672 -27.312 13.281 1 54.38 702 MET B N 1
ATOM 11361 C CA . MET B 1 702 ? 19.688 -26.281 14.312 1 54.38 702 MET B CA 1
ATOM 11362 C C . MET B 1 702 ? 19 -26.781 15.586 1 54.38 702 MET B C 1
ATOM 11364 O O . MET B 1 702 ? 19.109 -26.141 16.641 1 54.38 702 MET B O 1
ATOM 11368 N N . GLU B 1 703 ? 18.156 -27.797 15.398 1 48.34 703 GLU B N 1
ATOM 11369 C CA . GLU B 1 703 ? 17.484 -28.344 16.578 1 48.34 703 GLU B CA 1
ATOM 11370 C C . GLU B 1 703 ? 18.453 -29.141 17.438 1 48.34 703 GLU B C 1
ATOM 11372 O O . GLU B 1 703 ? 19.344 -29.828 16.922 1 48.34 703 GLU B O 1
ATOM 11377 N N . PRO B 1 704 ? 18.453 -28.812 18.703 1 41.09 704 PRO B N 1
ATOM 11378 C CA . PRO B 1 704 ? 19.188 -29.688 19.594 1 41.09 704 PRO B CA 1
ATOM 11379 C C . PRO B 1 704 ? 18.797 -31.156 19.438 1 41.09 704 PRO B C 1
ATOM 11381 O O . PRO B 1 704 ? 17.609 -31.5 19.5 1 41.09 704 PRO B O 1
ATOM 11384 N N . GLY B 1 705 ? 19.656 -32.156 18.812 1 41 705 GLY B N 1
ATOM 11385 C CA . GLY B 1 705 ? 19.422 -33.594 18.547 1 41 705 GLY B CA 1
ATOM 11386 C C . GLY B 1 705 ? 19.25 -33.875 17.062 1 41 705 GLY B C 1
ATOM 11387 O O . GLY B 1 705 ? 18.969 -35.031 16.688 1 41 705 GLY B O 1
ATOM 11388 N N . GLY B 1 706 ? 18.953 -33.094 16.188 1 44.25 706 GLY B N 1
ATOM 11389 C CA . GLY B 1 706 ? 18.625 -33.25 14.781 1 44.25 706 GLY B CA 1
ATOM 11390 C C . GLY B 1 706 ? 19.734 -33.906 13.977 1 44.25 706 GLY B C 1
ATOM 11391 O O . GLY B 1 706 ? 19.609 -34.062 12.758 1 44.25 706 GLY B O 1
ATOM 11392 N N . SER B 1 707 ? 20.938 -33.656 14.141 1 45.16 707 SER B N 1
ATOM 11393 C CA . SER B 1 707 ? 21.938 -34.312 13.289 1 45.16 707 SER B CA 1
ATOM 11394 C C . SER B 1 707 ? 21.781 -35.812 13.32 1 45.16 707 SER B C 1
ATOM 11396 O O . SER B 1 707 ? 22.766 -36.531 13.18 1 45.16 707 SER B O 1
ATOM 11398 N N . GLN B 1 708 ? 20.859 -36.406 13.93 1 47.72 708 GLN B N 1
ATOM 11399 C CA . GLN B 1 708 ? 21.203 -37.812 14.172 1 47.72 708 GLN B CA 1
ATOM 11400 C C . GLN B 1 708 ? 21.406 -38.562 12.867 1 47.72 708 GLN B C 1
ATOM 11402 O O . GLN B 1 708 ? 20.516 -38.625 12.023 1 47.72 708 GLN B O 1
ATOM 11407 N N . THR B 1 709 ? 22.562 -38.594 12.312 1 52.84 709 THR B N 1
ATOM 11408 C CA . THR B 1 709 ? 23.156 -39.406 11.273 1 52.84 709 THR B CA 1
ATOM 11409 C C . THR B 1 709 ? 22.609 -40.844 11.328 1 52.84 709 THR B C 1
ATOM 11411 O O . THR B 1 709 ? 23.297 -41.781 10.961 1 52.84 709 THR B O 1
ATOM 11414 N N . PHE B 1 710 ? 21.422 -41 11.953 1 57.28 710 PHE B N 1
ATOM 11415 C CA . PHE B 1 710 ? 21.047 -42.406 11.969 1 57.28 710 PHE B CA 1
ATOM 11416 C C . PHE B 1 710 ? 20.328 -42.781 10.68 1 57.28 710 PHE B C 1
ATOM 11418 O O . PHE B 1 710 ? 19.594 -41.969 10.102 1 57.28 710 PHE B O 1
ATOM 11425 N N . ALA B 1 711 ? 20.812 -43.75 9.961 1 62.78 711 ALA B N 1
ATOM 11426 C CA . ALA B 1 711 ? 20.188 -44.375 8.797 1 62.78 711 ALA B CA 1
ATOM 11427 C C . ALA B 1 711 ? 18.688 -44.531 9.008 1 62.78 711 ALA B C 1
ATOM 11429 O O . ALA B 1 711 ? 18.234 -44.875 10.109 1 62.78 711 ALA B O 1
ATOM 11430 N N . SER B 1 712 ? 17.875 -43.781 8.172 1 72.06 712 SER B N 1
ATOM 11431 C CA . SER B 1 712 ? 16.422 -43.906 8.227 1 72.06 712 SER B CA 1
ATOM 11432 C C . SER B 1 712 ? 15.93 -44.969 7.246 1 72.06 712 SER B C 1
ATOM 11434 O O . SER B 1 712 ? 16.578 -45.219 6.23 1 72.06 712 SER B O 1
ATOM 11436 N N . ALA B 1 713 ? 14.891 -45.656 7.559 1 77.62 713 ALA B N 1
ATOM 11437 C CA . ALA B 1 713 ? 14.25 -46.656 6.703 1 77.62 713 ALA B CA 1
ATOM 11438 C C . ALA B 1 713 ? 13.594 -46 5.492 1 77.62 713 ALA B C 1
ATOM 11440 O O . ALA B 1 713 ? 13.406 -46.625 4.457 1 77.62 713 ALA B O 1
ATOM 11441 N N . ASP B 1 714 ? 13.336 -44.719 5.578 1 86.25 714 ASP B N 1
ATOM 11442 C CA . ASP B 1 714 ? 12.742 -44 4.457 1 86.25 714 ASP B CA 1
ATOM 11443 C C . ASP B 1 714 ? 13.812 -43.5 3.49 1 86.25 714 ASP B C 1
ATOM 11445 O O . ASP B 1 714 ? 14.688 -42.719 3.871 1 86.25 714 ASP B O 1
ATOM 11449 N N . PRO B 1 715 ? 13.75 -43.938 2.303 1 87.75 715 PRO B N 1
ATOM 11450 C CA . PRO B 1 715 ? 14.797 -43.594 1.333 1 87.75 715 PRO B CA 1
ATOM 11451 C C . PRO B 1 715 ? 14.945 -42.094 1.13 1 87.75 715 PRO B C 1
ATOM 11453 O O . PRO B 1 715 ? 16.062 -41.594 0.92 1 87.75 715 PRO B O 1
ATOM 11456 N N . ALA B 1 716 ? 13.852 -41.375 1.181 1 91.88 716 ALA B N 1
ATOM 11457 C CA . ALA B 1 716 ? 13.922 -39.938 0.989 1 91.88 716 ALA B CA 1
ATOM 11458 C C . ALA B 1 716 ? 14.672 -39.25 2.139 1 91.88 716 ALA B C 1
ATOM 11460 O O . ALA B 1 716 ? 15.492 -38.375 1.919 1 91.88 716 ALA B O 1
ATOM 11461 N N . VAL B 1 717 ? 14.43 -39.688 3.354 1 91.31 717 VAL B N 1
ATOM 11462 C CA . VAL B 1 717 ? 15.094 -39.125 4.531 1 91.31 717 VAL B CA 1
ATOM 11463 C C . VAL B 1 717 ? 16.578 -39.469 4.484 1 91.31 717 VAL B C 1
ATOM 11465 O O . VAL B 1 717 ? 17.422 -38.625 4.805 1 91.31 717 VAL B O 1
ATOM 11468 N N . ASN B 1 718 ? 16.859 -40.656 4.074 1 88.81 718 ASN B N 1
ATOM 11469 C CA . ASN B 1 718 ? 18.25 -41.062 3.957 1 88.81 718 ASN B CA 1
ATOM 11470 C C . ASN B 1 718 ? 18.984 -40.25 2.898 1 88.81 718 ASN B C 1
ATOM 11472 O O . ASN B 1 718 ? 20.141 -39.875 3.086 1 88.81 718 ASN B O 1
ATOM 11476 N N . PHE B 1 719 ? 18.344 -40 1.821 1 90.5 719 PHE B N 1
ATOM 11477 C CA . PHE B 1 719 ? 18.938 -39.188 0.77 1 90.5 719 PHE B CA 1
ATOM 11478 C C . PHE B 1 719 ? 19.234 -37.781 1.28 1 90.5 719 PHE B C 1
ATOM 11480 O O . PHE B 1 719 ? 20.312 -37.25 1.028 1 90.5 719 PHE B O 1
ATOM 11487 N N . ILE B 1 720 ? 18.297 -37.188 2.018 1 92.25 720 ILE B N 1
ATOM 11488 C CA . ILE B 1 720 ? 18.453 -35.812 2.521 1 92.25 720 ILE B CA 1
ATOM 11489 C C . ILE B 1 720 ? 19.609 -35.75 3.51 1 92.25 720 ILE B C 1
ATOM 11491 O O . ILE B 1 720 ? 20.453 -34.844 3.443 1 92.25 720 ILE B O 1
ATOM 11495 N N . ARG B 1 721 ? 19.797 -36.781 4.312 1 87.19 721 ARG B N 1
ATOM 11496 C CA . ARG B 1 721 ? 20.781 -36.781 5.402 1 87.19 721 ARG B CA 1
ATOM 11497 C C . ARG B 1 721 ? 22.156 -37.188 4.902 1 87.19 721 ARG B C 1
ATOM 11499 O O . ARG B 1 721 ? 23.172 -36.562 5.289 1 87.19 721 ARG B O 1
ATOM 11506 N N . ASN B 1 722 ? 22.125 -38.219 3.949 1 84.62 722 ASN B N 1
ATOM 11507 C CA . ASN B 1 722 ? 23.406 -38.844 3.654 1 84.62 722 ASN B CA 1
ATOM 11508 C C . ASN B 1 722 ? 23.75 -38.719 2.174 1 84.62 722 ASN B C 1
ATOM 11510 O O . ASN B 1 722 ? 24.891 -39 1.775 1 84.62 722 ASN B O 1
ATOM 11514 N N . GLY B 1 723 ? 22.859 -38.406 1.397 1 85.38 723 GLY B N 1
ATOM 11515 C CA . GLY B 1 723 ? 23.094 -38.375 -0.036 1 85.38 723 GLY B CA 1
ATOM 11516 C C . GLY B 1 723 ? 22.953 -39.719 -0.703 1 85.38 723 GLY B C 1
ATOM 11517 O O . GLY B 1 723 ? 22.797 -40.719 -0.025 1 85.38 723 GLY B O 1
ATOM 11518 N N . ALA B 1 724 ? 22.844 -39.75 -1.957 1 85.19 724 ALA B N 1
ATOM 11519 C CA . ALA B 1 724 ? 22.75 -40.938 -2.77 1 85.19 724 ALA B CA 1
ATOM 11520 C C . ALA B 1 724 ? 22.906 -40.625 -4.254 1 85.19 724 ALA B C 1
ATOM 11522 O O . ALA B 1 724 ? 22.922 -39.469 -4.641 1 85.19 724 ALA B O 1
ATOM 11523 N N . THR B 1 725 ? 23.156 -41.688 -4.945 1 84 725 THR B N 1
ATOM 11524 C CA . THR B 1 725 ? 23.109 -41.5 -6.395 1 84 725 THR B CA 1
ATOM 11525 C C . THR B 1 725 ? 21.688 -41.219 -6.863 1 84 725 THR B C 1
ATOM 11527 O O . THR B 1 725 ? 20.766 -41.938 -6.477 1 84 725 THR B O 1
ATOM 11530 N N . ILE B 1 726 ? 21.578 -40.281 -7.652 1 88.19 726 ILE B N 1
ATOM 11531 C CA . ILE B 1 726 ? 20.25 -39.812 -8.039 1 88.19 726 ILE B CA 1
ATOM 11532 C C . ILE B 1 726 ? 19.828 -40.438 -9.359 1 88.19 726 ILE B C 1
ATOM 11534 O O . ILE B 1 726 ? 20.656 -40.594 -10.273 1 88.19 726 ILE B O 1
ATOM 11538 N N . TYR B 1 727 ? 18.688 -40.906 -9.328 1 87.56 727 TYR B N 1
ATOM 11539 C CA . TYR B 1 727 ? 18.062 -41.438 -10.539 1 87.56 727 TYR B CA 1
ATOM 11540 C C . TYR B 1 727 ? 16.844 -40.594 -10.93 1 87.56 727 TYR B C 1
ATOM 11542 O O . TYR B 1 727 ? 16.109 -40.125 -10.062 1 87.56 727 TYR B O 1
ATOM 11550 N N . LEU B 1 728 ? 16.75 -40.312 -12.203 1 87.25 728 LEU B N 1
ATOM 11551 C CA . LEU B 1 728 ? 15.555 -39.719 -12.758 1 87.25 728 LEU B CA 1
ATOM 11552 C C . LEU B 1 728 ? 14.992 -40.531 -13.906 1 87.25 728 LEU B C 1
ATOM 11554 O O . LEU B 1 728 ? 15.664 -40.75 -14.914 1 87.25 728 LEU B O 1
ATOM 11558 N N . ARG B 1 729 ? 13.859 -41 -13.742 1 83.06 729 ARG B N 1
ATOM 11559 C CA . ARG B 1 729 ? 13.195 -41.844 -14.734 1 83.06 729 ARG B CA 1
ATOM 11560 C C . ARG B 1 729 ? 14.047 -43.062 -15.047 1 83.06 729 ARG B C 1
ATOM 11562 O O . ARG B 1 729 ? 14.25 -43.406 -16.219 1 83.06 729 ARG B O 1
ATOM 11569 N N . GLY B 1 730 ? 14.711 -43.594 -14.086 1 80.31 730 GLY B N 1
ATOM 11570 C CA . GLY B 1 730 ? 15.453 -44.812 -14.219 1 80.31 730 GLY B CA 1
ATOM 11571 C C . GLY B 1 730 ? 16.891 -44.625 -14.68 1 80.31 730 GLY B C 1
ATOM 11572 O O . GLY B 1 730 ? 17.656 -45.594 -14.766 1 80.31 730 GLY B O 1
ATOM 11573 N N . LEU B 1 731 ? 17.281 -43.406 -15 1 83.19 731 LEU B N 1
ATOM 11574 C CA . LEU B 1 731 ? 18.641 -43.156 -15.477 1 83.19 731 LEU B CA 1
ATOM 11575 C C . LEU B 1 731 ? 19.484 -42.5 -14.375 1 83.19 731 LEU B C 1
ATOM 11577 O O . LEU B 1 731 ? 19.031 -41.594 -13.68 1 83.19 731 LEU B O 1
ATOM 11581 N N . PRO B 1 732 ? 20.547 -43.094 -14.203 1 83.81 732 PRO B N 1
ATOM 11582 C CA . PRO B 1 732 ? 21.422 -42.5 -13.195 1 83.81 732 PRO B CA 1
ATOM 11583 C C . PRO B 1 732 ? 22.016 -41.156 -13.648 1 83.81 732 PRO B C 1
ATOM 11585 O O . PRO B 1 732 ? 22.344 -41 -14.828 1 83.81 732 PRO B O 1
ATOM 11588 N N . PHE B 1 733 ? 21.969 -40.25 -12.852 1 79.94 733 PHE B N 1
ATOM 11589 C CA . PHE B 1 733 ? 22.547 -38.938 -13.141 1 79.94 733 PHE B CA 1
ATOM 11590 C C . PHE B 1 733 ? 23.828 -38.719 -12.328 1 79.94 733 PHE B C 1
ATOM 11592 O O . PHE B 1 733 ? 23.812 -38.812 -11.102 1 79.94 733 PHE B O 1
ATOM 11599 N N . HIS B 1 734 ? 24.891 -38.719 -13.156 1 74.12 734 HIS B N 1
ATOM 11600 C CA . HIS B 1 734 ? 26.172 -38.406 -12.539 1 74.12 734 HIS B CA 1
ATOM 11601 C C . HIS B 1 734 ? 26.5 -36.938 -12.648 1 74.12 734 HIS B C 1
ATOM 11603 O O . HIS B 1 734 ? 26.047 -36.25 -13.578 1 74.12 734 HIS B O 1
ATOM 11609 N N . GLY B 1 735 ? 26.859 -36.344 -11.602 1 75.44 735 GLY B N 1
ATOM 11610 C CA . GLY B 1 735 ? 27.25 -34.938 -11.609 1 75.44 735 GLY B CA 1
ATOM 11611 C C . GLY B 1 735 ? 27.984 -34.531 -12.867 1 75.44 735 GLY B C 1
ATOM 11612 O O . GLY B 1 735 ? 28.641 -35.375 -13.516 1 75.44 735 GLY B O 1
ATOM 11613 N N . GLY B 1 736 ? 27.547 -33.281 -13.453 1 78.31 736 GLY B N 1
ATOM 11614 C CA . GLY B 1 736 ? 28.266 -32.781 -14.625 1 78.31 736 GLY B CA 1
ATOM 11615 C C . GLY B 1 736 ? 27.344 -32.156 -15.648 1 78.31 736 GLY B C 1
ATOM 11616 O O . GLY B 1 736 ? 26.141 -32.031 -15.414 1 78.31 736 GLY B O 1
ATOM 11617 N N . TYR B 1 737 ? 27.828 -31.922 -16.703 1 80.19 737 TYR B N 1
ATOM 11618 C CA . TYR B 1 737 ? 27.172 -31.094 -17.703 1 80.19 737 TYR B CA 1
ATOM 11619 C C . TYR B 1 737 ? 26.125 -31.906 -18.469 1 80.19 737 TYR B C 1
ATOM 11621 O O . TYR B 1 737 ? 25.016 -31.422 -18.703 1 80.19 737 TYR B O 1
ATOM 11629 N N . GLN B 1 738 ? 26.422 -33.062 -18.922 1 81.31 738 GLN B N 1
ATOM 11630 C CA . GLN B 1 738 ? 25.516 -33.844 -19.766 1 81.31 738 GLN B CA 1
ATOM 11631 C C . GLN B 1 738 ? 24.219 -34.156 -19.031 1 81.31 738 GLN B C 1
ATOM 11633 O O . GLN B 1 738 ? 23.141 -34.062 -19.609 1 81.31 738 GLN B O 1
ATOM 11638 N N . SER B 1 739 ? 24.375 -34.531 -17.828 1 84.5 739 SER B N 1
ATOM 11639 C CA . SER B 1 739 ? 23.188 -34.812 -17.031 1 84.5 739 SER B CA 1
ATOM 11640 C C . SER B 1 739 ? 22.375 -33.531 -16.781 1 84.5 739 SER B C 1
ATOM 11642 O O . SER B 1 739 ? 21.141 -33.562 -16.844 1 84.5 739 SER B O 1
ATOM 11644 N N . ALA B 1 740 ? 23.031 -32.438 -16.469 1 89.25 740 ALA B N 1
ATOM 11645 C CA . ALA B 1 740 ? 22.359 -31.172 -16.25 1 89.25 740 ALA B CA 1
ATOM 11646 C C . ALA B 1 740 ? 21.625 -30.703 -17.5 1 89.25 740 ALA B C 1
ATOM 11648 O O . ALA B 1 740 ? 20.5 -30.203 -17.422 1 89.25 740 ALA B O 1
ATOM 11649 N N . ARG B 1 741 ? 22.234 -30.875 -18.625 1 87.5 741 ARG B N 1
ATOM 11650 C CA . ARG B 1 741 ? 21.641 -30.5 -19.906 1 87.5 741 ARG B CA 1
ATOM 11651 C C . ARG B 1 741 ? 20.344 -31.281 -20.141 1 87.5 741 ARG B C 1
ATOM 11653 O O . ARG B 1 741 ? 19.344 -30.703 -20.562 1 87.5 741 ARG B O 1
ATOM 11660 N N . ARG B 1 742 ? 20.375 -32.531 -19.922 1 89 742 ARG B N 1
ATOM 11661 C CA . ARG B 1 742 ? 19.188 -33.344 -20.125 1 89 742 ARG B CA 1
ATOM 11662 C C . ARG B 1 742 ? 18.031 -32.875 -19.234 1 89 742 ARG B C 1
ATOM 11664 O O . ARG B 1 742 ? 16.891 -32.812 -19.688 1 89 742 ARG B O 1
ATOM 11671 N N . ILE B 1 743 ? 18.344 -32.594 -18.031 1 92.06 743 ILE B N 1
ATOM 11672 C CA . ILE B 1 743 ? 17.328 -32.156 -17.094 1 92.06 743 ILE B CA 1
ATOM 11673 C C . ILE B 1 743 ? 16.734 -30.828 -17.578 1 92.06 743 ILE B C 1
ATOM 11675 O O . ILE B 1 743 ? 15.508 -30.672 -17.625 1 92.06 743 ILE B O 1
ATOM 11679 N N . LEU B 1 744 ? 17.578 -29.875 -17.906 1 93.19 744 LEU B N 1
ATOM 11680 C CA . LEU B 1 744 ? 17.125 -28.578 -18.359 1 93.19 744 LEU B CA 1
ATOM 11681 C C . LEU B 1 744 ? 16.25 -28.703 -19.609 1 93.19 744 LEU B C 1
ATOM 11683 O O . LEU B 1 744 ? 15.234 -28.016 -19.719 1 93.19 744 LEU B O 1
ATOM 11687 N N . LEU B 1 745 ? 16.562 -29.625 -20.453 1 90.94 745 LEU B N 1
ATOM 11688 C CA . LEU B 1 745 ? 15.797 -29.828 -21.688 1 90.94 745 LEU B CA 1
ATOM 11689 C C . LEU B 1 745 ? 14.445 -30.469 -21.375 1 90.94 745 LEU B C 1
ATOM 11691 O O . LEU B 1 745 ? 13.445 -30.141 -22.016 1 90.94 745 LEU B O 1
ATOM 11695 N N . ASP B 1 746 ? 14.422 -31.406 -20.484 1 91.94 746 ASP B N 1
ATOM 11696 C CA . ASP B 1 746 ? 13.156 -32.031 -20.094 1 91.94 746 ASP B CA 1
ATOM 11697 C C . ASP B 1 746 ? 12.188 -30.984 -19.547 1 91.94 746 ASP B C 1
ATOM 11699 O O . ASP B 1 746 ? 11.008 -30.969 -19.906 1 91.94 746 ASP B O 1
ATOM 11703 N N . TYR B 1 747 ? 12.695 -30.188 -18.656 1 94.81 747 TYR B N 1
ATOM 11704 C CA . TYR B 1 747 ? 11.859 -29.141 -18.062 1 94.81 747 TYR B CA 1
ATOM 11705 C C . TYR B 1 747 ? 11.461 -28.109 -19.109 1 94.81 747 TYR B C 1
ATOM 11707 O O . TYR B 1 747 ? 10.328 -27.625 -19.109 1 94.81 747 TYR B O 1
ATOM 11715 N N . ALA B 1 748 ? 12.328 -27.734 -20.016 1 91.25 748 ALA B N 1
ATOM 11716 C CA . ALA B 1 748 ? 12.031 -26.797 -21.094 1 91.25 748 ALA B CA 1
ATOM 11717 C C . ALA B 1 748 ? 10.93 -27.344 -22 1 91.25 748 ALA B C 1
ATOM 11719 O O . ALA B 1 748 ? 10.023 -26.594 -22.391 1 91.25 748 ALA B O 1
ATOM 11720 N N . SER B 1 749 ? 11.008 -28.609 -22.266 1 89.5 749 SER B N 1
ATOM 11721 C CA . SER B 1 749 ? 10.016 -29.234 -23.141 1 89.5 749 SER B CA 1
ATOM 11722 C C . SER B 1 749 ? 8.648 -29.266 -22.469 1 89.5 749 SER B C 1
ATOM 11724 O O . SER B 1 749 ? 7.629 -29.047 -23.125 1 89.5 749 SER B O 1
ATOM 11726 N N . LEU B 1 750 ? 8.711 -29.594 -21.234 1 91.25 750 LEU B N 1
ATOM 11727 C CA . LEU B 1 750 ? 7.449 -29.641 -20.5 1 91.25 750 LEU B CA 1
ATOM 11728 C C . LEU B 1 750 ? 6.816 -28.266 -20.422 1 91.25 750 LEU B C 1
ATOM 11730 O O . LEU B 1 750 ? 5.594 -28.125 -20.5 1 91.25 750 LEU B O 1
ATOM 11734 N N . LEU B 1 751 ? 7.613 -27.234 -20.25 1 90.38 751 LEU B N 1
ATOM 11735 C CA . LEU B 1 751 ? 7.133 -25.859 -20.203 1 90.38 751 LEU B CA 1
ATOM 11736 C C . LEU B 1 751 ? 6.512 -25.453 -21.547 1 90.38 751 LEU B C 1
ATOM 11738 O O . LEU B 1 751 ? 5.473 -24.797 -21.578 1 90.38 751 LEU B O 1
ATOM 11742 N N . LYS B 1 752 ? 7.047 -25.797 -22.547 1 81.5 752 LYS B N 1
ATOM 11743 C CA . LYS B 1 752 ? 6.559 -25.469 -23.891 1 81.5 752 LYS B CA 1
ATOM 11744 C C . LYS B 1 752 ? 5.199 -26.109 -24.156 1 81.5 752 LYS B C 1
ATOM 11746 O O . LYS B 1 752 ? 4.328 -25.5 -24.766 1 81.5 752 LYS B O 1
ATOM 11751 N N . ASP B 1 753 ? 4.98 -27.25 -23.578 1 76.81 753 ASP B N 1
ATOM 11752 C CA . ASP B 1 753 ? 3.768 -28.016 -23.844 1 76.81 753 ASP B CA 1
ATOM 11753 C C . ASP B 1 753 ? 2.641 -27.625 -22.891 1 76.81 753 ASP B C 1
ATOM 11755 O O . ASP B 1 753 ? 1.479 -27.969 -23.125 1 76.81 753 ASP B O 1
ATOM 11759 N N . SER B 1 754 ? 2.92 -27.172 -21.75 1 69.81 754 SER B N 1
ATOM 11760 C CA . SER B 1 754 ? 1.956 -27.047 -20.672 1 69.81 754 SER B CA 1
ATOM 11761 C C . SER B 1 754 ? 1.088 -25.797 -20.844 1 69.81 754 SER B C 1
ATOM 11763 O O . SER B 1 754 ? 0.023 -25.688 -20.234 1 69.81 754 SER B O 1
ATOM 11765 N N . GLY B 1 755 ? 1.244 -24.922 -21.672 1 61.41 755 GLY B N 1
ATOM 11766 C CA . GLY B 1 755 ? 0.191 -23.938 -21.422 1 61.41 755 GLY B CA 1
ATOM 11767 C C . GLY B 1 755 ? 0.144 -22.844 -22.469 1 61.41 755 GLY B C 1
ATOM 11768 O O . GLY B 1 755 ? 0.976 -22.797 -23.375 1 61.41 755 GLY B O 1
ATOM 11769 N N . LYS B 1 756 ? -1.072 -22.297 -22.328 1 64.94 756 LYS B N 1
ATOM 11770 C CA . LYS B 1 756 ? -1.446 -21.141 -23.141 1 64.94 756 LYS B CA 1
ATOM 11771 C C . LYS B 1 756 ? -0.817 -19.859 -22.609 1 64.94 756 LYS B C 1
ATOM 11773 O O . LYS B 1 756 ? -0.94 -18.797 -23.219 1 64.94 756 LYS B O 1
ATOM 11778 N N . TRP B 1 757 ? -0.13 -20.031 -21.391 1 65.94 757 TRP B N 1
ATOM 11779 C CA . TRP B 1 757 ? 0.56 -18.859 -20.875 1 65.94 757 TRP B CA 1
ATOM 11780 C C . TRP B 1 757 ? 1.832 -18.562 -21.656 1 65.94 757 TRP B C 1
ATOM 11782 O O . TRP B 1 757 ? 2.479 -19.484 -22.156 1 65.94 757 TRP B O 1
ATOM 11792 N N . SER B 1 758 ? 1.941 -17.438 -22.141 1 59.44 758 SER B N 1
ATOM 11793 C CA . SER B 1 758 ? 3.109 -17.109 -22.953 1 59.44 758 SER B CA 1
ATOM 11794 C C . SER B 1 758 ? 4.391 -17.172 -22.125 1 59.44 758 SER B C 1
ATOM 11796 O O . SER B 1 758 ? 4.926 -16.141 -21.719 1 59.44 758 SER B O 1
ATOM 11798 N N . VAL B 1 759 ? 4.609 -18.344 -21.672 1 65.94 759 VAL B N 1
ATOM 11799 C CA . VAL B 1 759 ? 5.805 -18.578 -20.859 1 65.94 759 VAL B CA 1
ATOM 11800 C C . VAL B 1 759 ? 6.918 -19.141 -21.734 1 65.94 759 VAL B C 1
ATOM 11802 O O . VAL B 1 759 ? 7.793 -19.859 -21.25 1 65.94 759 VAL B O 1
ATOM 11805 N N . LYS B 1 760 ? 6.883 -18.828 -22.953 1 70.56 760 LYS B N 1
ATOM 11806 C CA . LYS B 1 760 ? 7.887 -19.281 -23.922 1 70.56 760 LYS B CA 1
ATOM 11807 C C . LYS B 1 760 ? 9.273 -18.766 -23.547 1 70.56 760 LYS B C 1
ATOM 11809 O O . LYS B 1 760 ? 10.273 -19.438 -23.781 1 70.56 760 LYS B O 1
ATOM 11814 N N . GLN B 1 761 ? 9.188 -17.75 -22.922 1 78.44 761 GLN B N 1
ATOM 11815 C CA . GLN B 1 761 ? 10.461 -17.141 -22.562 1 78.44 761 GLN B CA 1
ATOM 11816 C C . GLN B 1 761 ? 11.188 -17.969 -21.5 1 78.44 761 GLN B C 1
ATOM 11818 O O . GLN B 1 761 ? 12.414 -18.109 -21.547 1 78.44 761 GLN B O 1
ATOM 11823 N N . PHE B 1 762 ? 10.453 -18.625 -20.641 1 84.62 762 PHE B N 1
ATOM 11824 C CA . PHE B 1 762 ? 11.07 -19.453 -19.609 1 84.62 762 PHE B CA 1
ATOM 11825 C C . PHE B 1 762 ? 11.656 -20.719 -20.219 1 84.62 762 PHE B C 1
ATOM 11827 O O . PHE B 1 762 ? 12.734 -21.156 -19.812 1 84.62 762 PHE B O 1
ATOM 11834 N N . SER B 1 763 ? 10.891 -21.203 -21.156 1 86.75 763 SER B N 1
ATOM 11835 C CA . SER B 1 763 ? 11.414 -22.375 -21.859 1 86.75 763 SER B CA 1
ATOM 11836 C C . SER B 1 763 ? 12.695 -22.031 -22.609 1 86.75 763 SER B C 1
ATOM 11838 O O . SER B 1 763 ? 13.648 -22.812 -22.594 1 86.75 763 SER B O 1
ATOM 11840 N N . TYR B 1 764 ? 12.719 -20.906 -23.125 1 83.44 764 TYR B N 1
ATOM 11841 C CA . TYR B 1 764 ? 13.883 -20.469 -23.891 1 83.44 764 TYR B CA 1
ATOM 11842 C C . TYR B 1 764 ? 15.086 -20.266 -22.969 1 83.44 764 TYR B C 1
ATOM 11844 O O . TYR B 1 764 ? 16.219 -20.578 -23.359 1 83.44 764 TYR B O 1
ATOM 11852 N N . ILE B 1 765 ? 14.875 -19.766 -21.828 1 86.31 765 ILE B N 1
ATOM 11853 C CA . ILE B 1 765 ? 15.961 -19.562 -20.875 1 86.31 765 ILE B CA 1
ATOM 11854 C C . ILE B 1 765 ? 16.578 -20.906 -20.516 1 86.31 765 ILE B C 1
ATOM 11856 O O . ILE B 1 765 ? 17.812 -21.031 -20.484 1 86.31 765 ILE B O 1
ATOM 11860 N N . LEU B 1 766 ? 15.766 -21.891 -20.266 1 89.5 766 LEU B N 1
ATOM 11861 C CA . LEU B 1 766 ? 16.281 -23.203 -19.906 1 89.5 766 LEU B CA 1
ATOM 11862 C C . LEU B 1 766 ? 17.031 -23.844 -21.078 1 89.5 766 LEU B C 1
ATOM 11864 O O . LEU B 1 766 ? 18.031 -24.531 -20.875 1 89.5 766 LEU B O 1
ATOM 11868 N N . TYR B 1 767 ? 16.594 -23.547 -22.266 1 84.88 767 TYR B N 1
ATOM 11869 C CA . TYR B 1 767 ? 17.266 -24.047 -23.453 1 84.88 767 TYR B CA 1
ATOM 11870 C C . TYR B 1 767 ? 18.641 -23.406 -23.609 1 84.88 767 TYR B C 1
ATOM 11872 O O . TYR B 1 767 ? 19.625 -24.094 -23.891 1 84.88 767 TYR B O 1
ATOM 11880 N N . ILE B 1 768 ? 18.656 -22.125 -23.406 1 81.5 768 ILE B N 1
ATOM 11881 C CA . ILE B 1 768 ? 19.922 -21.406 -23.531 1 81.5 768 ILE B CA 1
ATOM 11882 C C . ILE B 1 768 ? 20.891 -21.875 -22.438 1 81.5 768 ILE B C 1
ATOM 11884 O O . ILE B 1 768 ? 22.078 -22.062 -22.703 1 81.5 768 ILE B O 1
ATOM 11888 N N . MET B 1 769 ? 20.359 -22.062 -21.328 1 83.94 769 MET B N 1
ATOM 11889 C CA . MET B 1 769 ? 21.188 -22.516 -20.203 1 83.94 769 MET B CA 1
ATOM 11890 C C . MET B 1 769 ? 21.75 -23.906 -20.484 1 83.94 769 MET B C 1
ATOM 11892 O O . MET B 1 769 ? 22.875 -24.234 -20.062 1 83.94 769 MET B O 1
ATOM 11896 N N . SER B 1 770 ? 20.969 -24.688 -21.156 1 81.06 770 SER B N 1
ATOM 11897 C CA . SER B 1 770 ? 21.438 -26.047 -21.484 1 81.06 770 SER B CA 1
ATOM 11898 C C . SER B 1 770 ? 22.625 -26 -22.422 1 81.06 770 SER B C 1
ATOM 11900 O O . SER B 1 770 ? 23.5 -26.875 -22.375 1 81.06 770 SER B O 1
ATOM 11902 N N . ASP B 1 771 ? 22.625 -24.984 -23.188 1 73.75 771 ASP B N 1
ATOM 11903 C CA . ASP B 1 771 ? 23.75 -24.828 -24.109 1 73.75 771 ASP B CA 1
ATOM 11904 C C . ASP B 1 771 ? 24.922 -24.094 -23.453 1 73.75 771 ASP B C 1
ATOM 11906 O O . ASP B 1 771 ? 26.078 -24.406 -23.719 1 73.75 771 ASP B O 1
ATOM 11910 N N . VAL B 1 772 ? 24.531 -23.203 -22.562 1 60.88 772 VAL B N 1
ATOM 11911 C CA . VAL B 1 772 ? 25.531 -22.375 -21.891 1 60.88 772 VAL B CA 1
ATOM 11912 C C . VAL B 1 772 ? 26.375 -23.25 -20.953 1 60.88 772 VAL B C 1
ATOM 11914 O O . VAL B 1 772 ? 27.594 -23.062 -20.844 1 60.88 772 VAL B O 1
ATOM 11917 N N . LEU B 1 773 ? 25.766 -24.203 -20.344 1 52.66 773 LEU B N 1
ATOM 11918 C CA . LEU B 1 773 ? 26.484 -25.031 -19.391 1 52.66 773 LEU B CA 1
ATOM 11919 C C . LEU B 1 773 ? 27.531 -25.891 -20.078 1 52.66 773 LEU B C 1
ATOM 11921 O O . LEU B 1 773 ? 28.531 -26.297 -19.469 1 52.66 773 LEU B O 1
ATOM 11925 N N . MET B 1 774 ? 27.328 -26.141 -21.359 1 45.84 774 MET B N 1
ATOM 11926 C CA . MET B 1 774 ? 28.312 -26.875 -22.141 1 45.84 774 MET B CA 1
ATOM 11927 C C . MET B 1 774 ? 29.641 -26.109 -22.188 1 45.84 774 MET B C 1
ATOM 11929 O O . MET B 1 774 ? 30.719 -26.719 -22.094 1 45.84 774 MET B O 1
ATOM 11933 N N . ASP B 1 775 ? 29.453 -24.812 -22.203 1 43.34 775 ASP B N 1
ATOM 11934 C CA . ASP B 1 775 ? 30.656 -24.016 -22.391 1 43.34 775 ASP B CA 1
ATOM 11935 C C . ASP B 1 775 ? 31.422 -23.875 -21.062 1 43.34 775 ASP B C 1
ATOM 11937 O O . ASP B 1 775 ? 32.594 -23.547 -21.062 1 43.34 775 ASP B O 1
ATOM 11941 N N . VAL B 1 776 ? 30.766 -24.094 -19.922 1 42.97 776 VAL B N 1
ATOM 11942 C CA . VAL B 1 776 ? 31.391 -23.984 -18.609 1 42.97 776 VAL B CA 1
ATOM 11943 C C . VAL B 1 776 ? 32.156 -25.266 -18.297 1 42.97 776 VAL B C 1
ATOM 11945 O O . VAL B 1 776 ? 33.219 -25.234 -17.656 1 42.97 776 VAL B O 1
ATOM 11948 N N . GLU B 1 777 ? 31.719 -26.531 -18.5 1 39.12 777 GLU B N 1
ATOM 11949 C CA . GLU B 1 777 ? 32.438 -27.766 -18.25 1 39.12 777 GLU B CA 1
ATOM 11950 C C . GLU B 1 777 ? 33.625 -27.922 -19.188 1 39.12 777 GLU B C 1
ATOM 11952 O O . GLU B 1 777 ? 34.656 -28.5 -18.828 1 39.12 777 GLU B O 1
#

Sequence (1554 aa):
MYSDVLSRHAKGHNQANATAGPSEAPHRQPVIAGTSMIPGNGFVSTESQIPPLSTTRDASAGLPSSLDYLADISAHHGRAESDIGAMINDQQYFGWNAAMPDQVSHQAGLAFDPGSKDMLQMWLEPHPDSKLNDSVDLMHDSHFPLMGDNLILTPEQDRHSVDRDSIPNERFARVQQCWLAPPNTGRLINTLWRDIAMSTVDNIFSAQSSHLPSEPSVVQGSRCGFDEDCRQRLQAAFGSIAVSAHIQSPTDRIIAPIAPTSTLNHSGFPPAEIFDMALDLFFRLFNPLLPFIHQPTFSAKKARPSLLYVMTLVGMTLLGTKGTTAFVSRNFSGTLEKVTAEFAQCSMGVDSASGTMTLFATALLLINLAGLTGEKAHLEQCQPLYINVMSVAQRHGLFSASEGQSLDMTLFETIPDIDMRWKSWSKVESTKRIIIGLLLLDSWYSSFLSTGPIAVPDSIQLILPCSESLFCAHSSIQWTHLIRSGNSILSSTILAPSENINIPTLESPADDFCIQAVLAIVQLRQSESYHRLLSNRASYPFAPCHTYAMDGRARCLPSLQSQLITNYGETLDRLTPNALITWHNMCMTLTADIQIFDLAAGRAGPAPARKALDDIREWSQTPAARRACLHAAHIYKVMANRKASDHPTFQSMFSLFSAGLVLGLYTFTASESTTSPSAGSVELMDDVDWRSVGTDGFTSFMEPGGSQTFASADPAVNFIRNGATIYLRGLPFHGGYQSARRILLDYASLLKDSGKWSVKQFSYILYIMSDVLMDVEMYSDVLSRHAKGHNQANATAGPSEAPHRQPVIAGTSMIPGNGFVSTESQIPPLSTTRDASAGLPSSLDYLADISAHHGRAESDIGAMINDQQYFGWNAAMPDQVSHQAGLAFDPGSKDMLQMWLEPHPDSKLNDSVDLMHDSHFPLMGDNLILTPEQDRHSVDRDSIPNERFARVQQCWLAPPNTGRLINTLWRDIAMSTVDNIFSAQSSHLPSEPSVVQGSRCGFDEDCRQRLQAAFGSIAVSAHIQSPTDRIIAPIAPTSTLNHSGFPPAEIFDMALDLFFRLFNPLLPFIHQPTFSAKKARPSLLYVMTLVGMTLLGTKGTTAFVSRNFSGTLEKVTAEFAQCSMGVDSASGTMTLFATALLLINLAGLTGEKAHLEQCQPLYINVMSVAQRHGLFSASEGQSLDMTLFETIPDIDMRWKSWSKVESTKRIIIGLLLLDSWYSSFLSTGPIAVPDSIQ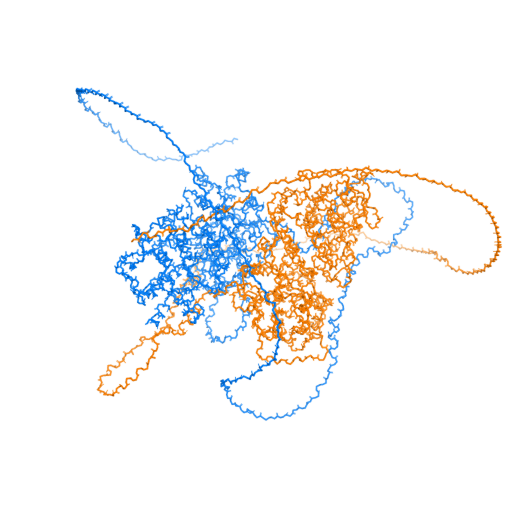LILPCSESLFCAHSSIQWTHLIRSGNSILSSTILAPSENINIPTLESPADDFCIQAVLAIVQLRQSESYHRLLSNRASYPFAPCHTYAMDGRARCLPSLQSQLITNYGETLDRLTPNALITWHNMCMTLTADIQIFDLAAGRAGPAPARKALDDIREWSQTPAARRACLHAAHIYKVMANRKASDHPTFQSMFSLFSAGLVLGLYTFTASESTTSPSAGSVELMDDVDWRSVGTDGFTSFMEPGGSQTFASADPAVNFIRNGATIYLRGLPFHGGYQSARRILLDYASLLKDSGKWSVKQFSYILYIMSDVLMDVE

InterPro domains:
  IPR007219 Xylanolytic transcriptional activator, regulatory domain [PF04082] (279-480)
  IPR051059 Transcription factor verF-like [PTHR40626] (4-752)

Solvent-accessible surface area (backbone atoms only — not comparable to full-atom values): 91251 Å² total; per-residue (Å²): 144,91,90,87,84,95,72,99,82,81,89,87,90,93,82,95,80,90,76,86,90,88,91,77,91,88,78,88,93,85,90,85,88,89,85,87,84,90,85,88,84,86,83,82,89,83,81,88,82,90,90,90,90,90,93,86,93,84,92,85,85,40,49,91,88,93,94,87,91,95,89,94,86,92,89,94,90,89,94,86,91,76,93,78,92,82,88,91,80,93,78,90,83,74,80,85,79,88,71,81,88,81,88,81,76,90,79,84,82,84,74,84,72,82,66,61,64,62,55,54,49,52,44,60,34,63,36,67,70,71,66,72,64,75,56,82,62,74,74,59,81,73,72,59,69,78,78,69,81,73,83,69,74,78,69,78,73,78,74,72,76,70,76,56,62,64,52,58,59,67,58,18,51,55,34,31,69,49,51,65,47,56,62,64,58,44,30,51,29,49,48,38,64,60,53,41,40,65,43,88,56,64,28,57,52,39,52,86,59,90,77,62,78,78,70,77,66,71,51,90,88,49,86,53,52,41,40,62,67,44,42,52,52,44,42,72,74,55,53,68,45,60,67,60,63,71,67,67,67,68,78,73,76,76,63,66,78,66,66,82,61,76,77,69,72,72,82,59,79,77,58,34,66,56,45,21,52,12,40,43,44,23,59,69,62,45,32,73,80,59,68,30,71,50,65,70,57,56,46,55,74,42,33,37,57,68,44,50,50,47,44,27,46,45,6,24,51,70,66,46,13,41,39,36,40,50,50,44,65,66,40,43,64,45,49,51,53,50,53,48,52,54,45,58,57,39,72,52,44,76,50,52,65,42,55,47,52,38,46,52,48,35,52,52,51,48,52,51,36,23,57,40,66,44,41,44,66,47,47,60,66,37,46,64,54,53,48,40,52,52,50,52,40,52,59,24,30,62,42,30,43,84,67,32,46,81,88,55,67,66,70,51,64,72,41,79,51,59,60,57,30,44,36,22,49,48,31,44,50,24,52,40,34,43,53,46,48,51,47,46,45,40,36,45,54,20,56,60,47,50,46,47,45,82,71,61,45,84,63,32,20,43,53,47,62,58,55,62,67,59,63,64,34,75,40,49,65,55,34,52,50,43,41,74,73,65,52,56,95,69,52,61,74,44,64,41,63,49,85,88,34,66,79,80,84,71,67,83,83,66,47,64,70,49,52,42,47,55,50,28,49,52,47,34,41,52,44,38,43,41,41,61,71,50,36,76,46,84,78,69,69,66,31,48,35,58,61,24,61,75,31,90,83,41,41,35,53,62,59,49,54,39,46,47,48,64,74,38,42,70,56,40,72,70,44,61,55,51,56,41,36,49,53,34,42,54,55,23,47,36,22,34,50,60,63,46,53,44,23,42,63,7,54,76,26,49,69,52,14,54,54,26,47,53,51,47,41,60,30,44,73,35,34,23,32,45,40,24,39,38,28,25,36,41,37,49,49,47,61,72,67,48,52,89,85,56,74,72,49,69,58,43,54,52,44,43,49,52,21,28,50,52,42,17,50,38,32,38,47,32,61,71,71,73,54,52,88,80,45,53,76,42,57,47,70,52,92,72,66,61,71,77,43,51,56,66,37,54,45,30,74,73,40,92,78,43,65,65,82,62,87,50,92,47,64,67,51,28,33,23,76,67,34,44,42,40,22,57,95,85,39,74,48,58,41,28,48,70,47,16,27,52,44,16,45,53,41,20,52,49,51,60,69,60,48,82,50,44,50,57,48,56,23,48,44,32,49,50,47,36,56,42,42,60,43,35,102,146,86,90,81,85,80,74,95,83,83,80,64,28,72,85,95,82,94,86,85,90,82,93,84,91,90,88,84,85,91,83,89,85,86,87,89,88,91,85,87,88,90,85,88,84,87,83,88,82,85,87,86,87,80,88,84,90,82,81,85,78,82,86,81,82,84,85,65,93,78,82,84,91,87,91,85,92,86,92,85,87,90,90,86,90,81,93,85,90,94,84,92,87,89,74,93,80,88,77,80,88,78,85,77,80,84,84,80,78,83,75,79,69,74,64,62,62,53,55,52,46,52,42,60,34,62,40,66,70,72,65,72,66,73,56,82,63,74,74,59,82,74,71,60,67,79,78,71,79,74,82,68,75,77,73,78,75,78,74,73,78,70,76,58,62,65,52,60,58,66,58,19,50,54,34,31,69,50,51,66,48,55,62,63,58,43,29,50,30,51,49,37,66,60,52,41,38,66,43,89,56,65,27,56,51,38,51,87,58,90,79,63,78,78,70,77,65,70,52,91,88,49,84,53,50,41,40,64,66,43,43,51,52,42,42,70,74,54,52,69,45,61,69,60,64,73,67,68,71,70,80,74,77,78,64,69,78,67,65,84,60,76,74,70,70,71,81,61,79,77,59,35,67,57,46,21,50,12,40,43,43,23,58,69,63,47,32,74,79,60,68,30,75,51,65,72,57,56,48,54,76,42,32,36,58,69,42,50,50,47,45,27,46,46,6,24,50,69,65,47,13,41,41,34,38,50,50,44,64,64,41,44,63,46,50,50,52,51,53,48,53,52,45,58,56,38,72,54,46,76,51,53,65,42,55,47,52,38,47,53,47,33,52,52,51,47,52,50,37,24,56,41,65,44,40,44,68,47,46,62,66,37,46,64,54,53,48,39,54,51,50,52,40,53,60,26,31,61,42,30,43,84,68,33,45,81,88,56,67,68,70,50,65,72,43,79,51,59,61,58,31,44,35,22,49,48,29,43,50,23,51,40,33,41,52,47,48,51,47,45,46,40,36,45,54,19,56,59,46,51,46,49,45,80,72,62,44,84,63,32,19,43,55,47,63,58,55,61,69,59,62,64,34,75,41,49,64,54,34,52,50,42,41,74,72,65,53,57,94,69,54,61,73,44,66,41,62,48,83,88,34,66,79,79,84,70,68,83,82,67,47,65,69,48,51,43,47,55,49,30,49,53,48,34,41,52,44,38,44,42,41,61,71,50,37,76,46,85,79,67,70,66,30,46,34,57,60,22,62,76,31,89,82,41,41,36,53,62,58,50,55,39,46,48,47,63,75,36,42,70,56,42,71,70,44,60,55,52,55,41,36,49,52,33,44,54,56,23,46,36,22,34,51,61,65,46,53,44,24,41,63,8,54,74,25,51,70,54,13,56,54,25,48,54,51,47,40,61,31,44,72,36,34,24,35,44,40,24,40,38,28,23,36,40,36,50,48,47,62,71,68,48,52,89,85,56,73,70,47,71,58,44,52,51,44,42,50,51,22,27,50,52,41,18,51,38,32,38,48,32,59,72,69,74,51,51,86,79,43,53,77,41,58,46,69,52,91,70,65,60,71,77,44,50,54,66,37,54,47,30,73,75,41,92,78,44,65,65,82,62,88,49,92,46,66,70,51,30,32,24,76,66,36,44,42,43,22,57,95,85,39,76,49,59,42,26,48,71,47,17,27,52,44,14,45,53,42,20,52,50,52,60,70,60,49,82,50,44,49,57,48,56,23,48,45,31,48,50,47,35,56,42,43,60,43,35,104

Foldseek 3Di:
DDDYDDDDDDDDDDDDDDDDDDDDDDDDDDDDDYDYYDDDDDDDYDYDDDDYDYDDDDDDDDDDDYDDDDDDDDDDDYDDDDDDDDDDDDDDDPDDDDDDDDDDDDDDDPDPDPPPVVVVCVVPPDPPPPPPVPPVVPVDDPVPPPPPDDPPPVPDCPCPCPVPPDDDPVVVVVVQVPDPADDDLAFCQACVLLLLLPDPALALQFDPPPPDPPPLCPPPPFPQQQAQVLQVVLCVVQVVLLVPVVPPPPDPPCPDPPPVPPCPVLSDRDHRNLLRQLLVQLVQPPCVVQVLGLRLSDHSVRGDNLQSVLSSLLSLLLVVDPSSLVVCVSRLLSSLVVLLVLLVVCLSPPDGSSSNLSSLNSLLSSQLSLQQNVDPVSLVSSVVVLLVSLVSCVSSCLQQNPVHDDDDPVSLVVPPDLQSSLSSLLSSLSSLSSSLSNLLCQLQSCVVVLHAGNDDLQRGKGFAHWDPLLSNQNGSVSNVVVVVVPTDSGGDIAGRDWPPGAQDADDPPDAPSRLSSNLSSLSNLLSNLCCVFPPPDPPDPLFQLQSLCPPRTSVCSLVNLLRSCVRCVVNCVVHAVQSVLSSLLSLLCRLHVLVLLCVLLAVPHDPSVVVSLVSLLVSLVALSLLSSLLSLLQLLVSLVPGDPSRAYRSSSLVSLLSSLSSNLSSLQSVDLPLADVPLEEDESNDDADVNVLRSQSRCLVVDDPSLPLDDDPGSSSSCSNRNHFYDYPRDTRGRHLVSSLVSLQSSLVSSVPRHSRPPNVSSVSSNVSSVVRVVVD/DDDDDDDDDPDDDDDDDDDDDDDDDDYDYDDDDYDDYDDYYYDYDYDDDDDDYDDDDDDYDDDDDDPDDPDDDDDYDYDDYDDDDDDDDDDDDDDDDDDDDDDPDDDDDPDPPPPVVVVVCVVPVPDPPPPPVPPVCPVDDPPVPPPPDDPPPVPPPPPPCPVPPDPDPVVVVVVQVPDPAFDDLAFCQACLLLLLLPDPALALQFDPPPPDPPPLCPPPPFPQQQAQVLQVVLCVVQVVLLVPVVPPPPDPPCPDPPPVPPCPVLSDRDHRNLLRQLLVQLVQPPCVVQVLGLRLSDHSVRGDNLQSVLSSLLSLLLVVDPSSLVVCVSRLLSSLVVLLVLQVVCLSPPDGSSSNLSSLNSLLSSQLSLQQNVDPVSLVSSVVVLLVSLVSCVSSCLQQNPVHDDDDPVSLVVPPDLQSSLSSLLSSLSSLSSSLSNLLCQLQSCVVVLHAGNDDLQRGKGFAHWDPLLSNQNGSVSNVVVVVVPTDSGGDIAGRDWPPGAQDADDPPDAPSRLSSNLSSLSNLLSNLCCVFPPPDDPDDLFQLQSLCPDRTSVCSLVRLLRSCVRCVVNCVVHAVQSVLSSLLSLLCRLHVLVLLCVLLAVPHDPSVVVSLVSLLVSLVALSLLSSLLSLLQLLVSLVPGDPSRAYRSSSLVSLLSSLSSNLSSLQSVDLPLADVVLEEDESNDDAPVNVLRSQSRCLVVDDPSLPLDDDPGSSSSCSNRNHFYDYPRDTRGRHLVSSLVSLQSSLVSSVPRHSRPPNVSSVSSNVSSVVRVVVD

Radius of gyration: 43.54 Å; Cα contacts (8 Å, |Δi|>4): 1948; chains: 2; bounding box: 128×159×154 Å

Nearest PDB structures (foldseek):
  5uwi-assembly1_C  TM=1.757E-01  e=2.210E+00  Saccharomyces cerevisiae
  5dlq-assembly1_B  TM=1.371E-01  e=1.810E+00  Mus musculus
  5uwi-assembly1_C  TM=1.756E-01  e=3.792E+00  Saccharomyces cerevisiae
  5dlq-assembly1_B  TM=1.371E-01  e=2.461E+00  Mus musculus

Organism: Penicillium patulum (NCBI:txid5078)

Secondary structure (DSSP, 8-state):
-----------------------------------------------------------------------------------------------------------------TTHHHHHHHHH-B-------------S-----------------------TT---HHHHHHHHHH-SSPP----GGGTHHHHHHT-SSSSTTB---SSS-------TT-SS---HHHHHHHHHHHTTHHHHHTTS-----------------TTS---HHHHHHHHHHIIIIITTTS--S-GGG--TTTB-HHHHHHHHHHHHHHH-BHHHHHHHHHHHHHHHHHHHHHHHHHTTTTS-HHHHHHHHHHHHHHHHHHHHHT-HHHHHHHHHHHHHHHHHHHHTTTTBGGGS----HHHHHT---HHHHHHHHHHHHHHHHHHHHHHHHHHHHHHHTT---SS-GGG-EEEPP--HHHHT-SSHHHHHHHHHTT--S---EEEPP-SSSPPPPPPSSPPHHHHHHHHHHHHHHHHHHHHHHTTT-SS--SSHHHHHTTSTTTTTHHHHHHHHHHHHHHHHHHS-HHHHHHHHHHHHHHHS-HHHHHHHTTTT-HHHHHHHHHHHHHHTTSHHHHHHHHHHHHHHHHHHT--TTSPPPHHHHHHHHHHHHHHHHHHHHS-GGG--GGG-EEETTS---HHHHTTTTTTTTTSTTTT-----SSHHHHHHHH--EEEETTEEE-SSHHHHHHHHHHHHHHHHHH-SS--HHHHHHHHHHHHHHHHH-/-----------------------------------------------------------------------------------------------------------------THHHHHHHHHH-B-------------S-----------------------TT---HHHHHHHHHH-SSPP----GGGTHHHHHHT-SSSSTTB---SSS-------TT-SS---HHHHHHHHHHHTTHHHHHTTS-----------------TTS---HHHHHHHHHHIIIIITTTS--S-GGG--TTTB-HHHHHHHHHHHHHHHTBHHHHHHHHHHHHHHHHHHHHHHHHHTTT-S-HHHHHHHHHHHHHHHHHHHHHT-HHHHHHHHHHHHHHHHHHHHTTTTBGGGS----THHHHT---HHHHHHHHHHHHHHHHHHHHHHHHHHHHHHHTT---SS-GGG-EEEPP--HHHHT-SSHHHHHHHHHTT--S---EEEPP-SSSPPPPPPSSPPHHHHHHHHHHHHHHHHHHHHHHTTT-SS--SSHHHHHTTSTTTTTHHHHHHHHHHHHHHHHHHS-HHHHHHHHHHHHHHHS-HHHHHHHTTTT-HHHHHHHHHHHHHHTTSHHHHHHHHHHHHHHHHHHT--TTSPPPHHHHHHHHHHHHHHHHHHHHS-GGG--TTS-EEETTS---HHHHTTTTTTTTTSTTTT-----SSHHHHHHHH--EEEETTEEE-SSHHHHHHHHHHHHHHHHHH-SS--HHHHHHHHHHHHHHHHH-